Protein 4XZC (pdb70)

Structure (mmCIF, N/CA/C/O backbone):
data_4XZC
#
_entry.id   4XZC
#
_cell.length_a   73.981
_cell.length_b   73.981
_cell.length_c   423.978
_cell.angle_alpha   90.00
_cell.angle_beta   90.00
_cell.angle_gamma   90.00
#
_symmetry.space_group_name_H-M   'P 41 21 2'
#
loop_
_entity.id
_entity.type
_entity.pdbx_description
1 polymer Nucleoprotein
2 water water
#
loop_
_atom_site.group_PDB
_atom_site.id
_atom_site.type_symbol
_atom_site.label_atom_id
_atom_site.label_alt_id
_atom_site.label_comp_id
_atom_site.label_asym_id
_atom_site.label_entity_id
_atom_site.label_seq_id
_atom_site.pdbx_PDB_ins_code
_atom_site.Cartn_x
_atom_site.Cartn_y
_atom_site.Cartn_z
_atom_site.occupancy
_atom_site.B_iso_or_equiv
_atom_site.auth_seq_id
_atom_site.auth_comp_id
_atom_site.auth_asym_id
_atom_site.auth_atom_id
_atom_site.pdbx_PDB_model_num
ATOM 1 N N . MET A 1 1 ? 19.115 18.709 44.645 1.00 48.66 1 MET A N 1
ATOM 2 C CA . MET A 1 1 ? 18.790 20.031 44.105 1.00 51.34 1 MET A CA 1
ATOM 3 C C . MET A 1 1 ? 17.711 20.705 44.952 1.00 51.24 1 MET A C 1
ATOM 4 O O . MET A 1 1 ? 17.406 20.243 46.044 1.00 50.73 1 MET A O 1
ATOM 9 N N . GLU A 1 2 ? 17.142 21.799 44.455 1.00 55.31 2 GLU A N 1
ATOM 10 C CA . GLU A 1 2 ? 16.187 22.587 45.234 1.00 48.92 2 GLU A CA 1
ATOM 11 C C . GLU A 1 2 ? 14.798 22.625 44.607 1.00 45.14 2 GLU A C 1
ATOM 12 O O . GLU A 1 2 ? 14.646 22.408 43.404 1.00 44.63 2 GLU A O 1
ATOM 18 N N . ASN A 1 3 ? 13.793 22.903 45.439 1.00 40.47 3 ASN A N 1
ATOM 19 C CA . ASN A 1 3 ? 12.393 23.048 45.018 1.00 37.01 3 ASN A CA 1
ATOM 20 C C . ASN A 1 3 ? 12.184 24.173 43.978 1.00 36.80 3 ASN A C 1
ATOM 21 O O . ASN A 1 3 ? 12.266 25.366 44.305 1.00 33.90 3 ASN A O 1
ATOM 26 N N . GLN A 1 4 ? 11.930 23.787 42.731 1.00 35.10 4 GLN A N 1
ATOM 27 C CA . GLN A 1 4 ? 11.826 24.739 41.625 1.00 32.60 4 GLN A CA 1
ATOM 28 C C . GLN A 1 4 ? 10.478 25.408 41.523 1.00 35.80 4 GLN A C 1
ATOM 29 O O . GLN A 1 4 ? 10.274 26.271 40.678 1.00 40.30 4 GLN A O 1
ATOM 35 N N . ILE A 1 5 ? 9.529 24.980 42.341 1.00 36.61 5 ILE A N 1
ATOM 36 C CA . ILE A 1 5 ? 8.204 25.564 42.272 1.00 36.79 5 ILE A CA 1
ATOM 37 C C . ILE A 1 5 ? 8.159 26.738 43.259 1.00 36.87 5 ILE A C 1
ATOM 38 O O . ILE A 1 5 ? 7.587 26.665 44.350 1.00 41.02 5 ILE A O 1
ATOM 43 N N . LYS A 1 6 ? 8.820 27.822 42.880 1.00 40.83 6 LYS A N 1
ATOM 44 C CA . LYS A 1 6 ? 8.979 28.933 43.798 1.00 40.21 6 LYS A CA 1
ATOM 45 C C . LYS A 1 6 ? 7.712 29.746 43.729 1.00 39.75 6 LYS A C 1
ATOM 46 O O . LYS A 1 6 ? 7.417 30.362 42.713 1.00 47.61 6 LYS A O 1
ATOM 52 N N . ALA A 1 7 ? 6.950 29.714 44.812 1.00 44.36 7 ALA A N 1
ATOM 53 C CA . ALA A 1 7 ? 5.681 30.414 44.875 1.00 41.61 7 ALA A CA 1
ATOM 54 C C . ALA A 1 7 ? 5.278 30.576 46.338 1.00 42.54 7 ALA A C 1
ATOM 55 O O . ALA A 1 7 ? 5.324 29.620 47.101 1.00 46.21 7 ALA A O 1
ATOM 57 N N . ASN A 1 8 ? 4.926 31.795 46.742 1.00 46.50 8 ASN A N 1
ATOM 58 C CA . ASN A 1 8 ? 4.484 32.033 48.113 1.00 39.05 8 ASN A CA 1
ATOM 59 C C . ASN A 1 8 ? 3.013 32.412 48.190 1.00 36.83 8 ASN A C 1
ATOM 60 O O . ASN A 1 8 ? 2.478 32.591 49.273 1.00 40.96 8 ASN A O 1
ATOM 65 N N . THR A 1 9 ? 2.356 32.516 47.038 1.00 40.30 9 THR A N 1
ATOM 66 C CA . THR A 1 9 ? 0.926 32.827 46.977 1.00 37.61 9 THR A CA 1
ATOM 67 C C . THR A 1 9 ? 0.290 32.114 45.800 1.00 36.49 9 THR A C 1
ATOM 68 O O . THR A 1 9 ? 0.983 31.691 44.877 1.00 40.80 9 THR A O 1
ATOM 72 N N . LYS A 1 10 ? -1.032 32.015 45.815 1.00 31.98 10 LYS A N 1
ATOM 73 C CA . LYS A 1 10 ? -1.767 31.528 44.661 1.00 34.05 10 LYS A CA 1
ATOM 74 C C . LYS A 1 10 ? -1.410 32.342 43.422 1.00 41.30 10 LYS A C 1
ATOM 75 O O . LYS A 1 10 ? -1.341 31.801 42.310 1.00 44.08 10 LYS A O 1
ATOM 81 N N . LYS A 1 11 ? -1.178 33.647 43.616 1.00 49.62 11 LYS A N 1
ATOM 82 C CA . LYS A 1 11 ? -0.743 34.535 42.534 1.00 49.06 11 LYS A CA 1
ATOM 83 C C . LYS A 1 11 ? 0.608 34.046 41.980 1.00 45.36 11 LYS A C 1
ATOM 84 O O . LYS A 1 11 ? 0.677 33.594 40.840 1.00 43.53 11 LYS A O 1
ATOM 90 N N . GLU A 1 12 ? 1.660 34.104 42.798 1.00 44.76 12 GLU A N 1
ATOM 91 C CA . GLU A 1 12 ? 2.988 33.624 42.402 1.00 42.89 12 GLU A CA 1
ATOM 92 C C . GLU A 1 12 ? 2.971 32.200 41.864 1.00 42.90 12 GLU A C 1
ATOM 93 O O . GLU A 1 12 ? 3.703 31.890 40.918 1.00 50.22 12 GLU A O 1
ATOM 99 N N . TYR A 1 13 ? 2.156 31.324 42.452 1.00 41.93 13 TYR A N 1
ATOM 100 C CA . TYR A 1 13 ? 2.103 29.959 41.934 1.00 40.71 13 TYR A CA 1
ATOM 101 C C . TYR A 1 13 ? 1.534 29.965 40.506 1.00 35.60 13 TYR A C 1
ATOM 102 O O . TYR A 1 13 ? 2.094 29.310 39.641 1.00 36.67 13 TYR A O 1
ATOM 111 N N . ASP A 1 14 ? 0.448 30.707 40.262 1.00 40.01 14 ASP A N 1
ATOM 112 C CA . ASP A 1 14 ? -0.112 30.877 38.902 1.00 42.81 14 ASP A CA 1
ATOM 113 C C . ASP A 1 14 ? 0.915 31.406 37.901 1.00 40.58 14 ASP A C 1
ATOM 114 O O . ASP A 1 14 ? 0.922 31.028 36.721 1.00 37.89 14 ASP A O 1
ATOM 119 N N . GLU A 1 15 ? 1.757 32.318 38.383 1.00 41.44 15 GLU A N 1
ATOM 120 C CA . GLU A 1 15 ? 2.776 32.951 37.558 1.00 42.97 15 GLU A CA 1
ATOM 121 C C . GLU A 1 15 ? 3.844 31.921 37.174 1.00 44.04 15 GLU A C 1
ATOM 122 O O . GLU A 1 15 ? 4.432 31.990 36.088 1.00 39.42 15 GLU A O 1
ATOM 128 N N . TRP A 1 16 ? 4.072 30.960 38.071 1.00 43.73 16 TRP A N 1
ATOM 129 C CA . TRP A 1 16 ? 4.904 29.798 37.772 1.00 39.48 16 TRP A CA 1
ATOM 130 C C . TRP A 1 16 ? 4.239 28.836 36.783 1.00 40.44 16 TRP A C 1
ATOM 131 O O . TRP A 1 16 ? 4.894 28.295 35.893 1.00 38.42 16 TRP A O 1
ATOM 142 N N . PHE A 1 17 ? 2.935 28.625 36.940 1.00 42.67 17 PHE A N 1
ATOM 143 C CA . PHE A 1 17 ? 2.273 27.495 36.287 1.00 40.61 17 PHE A CA 1
ATOM 144 C C . PHE A 1 17 ? 1.975 27.714 34.804 1.00 41.26 17 PHE A C 1
ATOM 145 O O . PHE A 1 17 ? 1.984 26.749 34.021 1.00 39.79 17 PHE A O 1
ATOM 153 N N . LYS A 1 18 ? 1.693 28.962 34.420 1.00 44.94 18 LYS A N 1
ATOM 154 C CA . LYS A 1 18 ? 1.365 29.276 33.018 1.00 44.91 18 LYS A CA 1
ATOM 155 C C . LYS A 1 18 ? 2.487 28.834 32.063 1.00 46.10 18 LYS A C 1
ATOM 156 O O . LYS A 1 18 ? 2.216 28.117 31.093 1.00 44.67 18 LYS A O 1
ATOM 162 N N . PRO A 1 19 ? 3.754 29.228 32.347 1.00 45.17 19 PRO A N 1
ATOM 163 C CA . PRO A 1 19 ? 4.776 28.767 31.406 1.00 43.17 19 PRO A CA 1
ATOM 164 C C . PRO A 1 19 ? 5.011 27.277 31.510 1.00 44.24 19 PRO A C 1
ATOM 165 O O . PRO A 1 19 ? 5.228 26.625 30.480 1.00 45.33 19 PRO A O 1
ATOM 169 N N . TYR A 1 20 ? 4.942 26.751 32.731 1.00 42.40 20 TYR A N 1
ATOM 170 C CA . TYR A 1 20 ? 5.148 25.329 32.962 1.00 40.70 20 TYR A CA 1
ATOM 171 C C . TYR A 1 20 ? 4.113 24.495 32.206 1.00 44.09 20 TYR A C 1
ATOM 172 O O . TYR A 1 20 ? 4.472 23.507 31.562 1.00 44.46 20 TYR A O 1
ATOM 181 N N . ALA A 1 21 ? 2.840 24.899 32.267 1.00 44.00 21 ALA A N 1
ATOM 182 C CA . ALA A 1 21 ? 1.766 24.136 31.623 1.00 41.58 21 ALA A CA 1
ATOM 183 C C . ALA A 1 21 ? 1.939 24.141 30.124 1.00 44.01 21 ALA A C 1
ATOM 184 O O . ALA A 1 21 ? 1.692 23.137 29.446 1.00 44.62 21 ALA A O 1
ATOM 186 N N . GLU A 1 22 ? 2.334 25.299 29.611 1.00 48.81 22 GLU A N 1
ATOM 187 C CA . GLU A 1 22 ? 2.625 25.446 28.195 1.00 51.18 22 GLU A CA 1
ATOM 188 C C . GLU A 1 22 ? 3.762 24.532 27.770 1.00 45.76 22 GLU A C 1
ATOM 189 O O . GLU A 1 22 ? 3.682 23.905 26.721 1.00 55.93 22 GLU A O 1
ATOM 195 N N . LYS A 1 23 ? 4.815 24.463 28.584 1.00 42.04 23 LYS A N 1
ATOM 196 C CA . LYS A 1 23 ? 5.961 23.595 28.301 1.00 45.89 23 LYS A CA 1
ATOM 197 C C . LYS A 1 23 ? 5.597 22.101 28.249 1.00 44.97 23 LYS A C 1
ATOM 198 O O . LYS A 1 23 ? 5.918 21.410 27.279 1.00 43.84 23 LYS A O 1
ATOM 204 N N . THR A 1 24 ? 4.914 21.615 29.283 1.00 44.89 24 THR A N 1
ATOM 205 C CA . THR A 1 24 ? 4.606 20.192 29.413 1.00 42.59 24 THR A CA 1
ATOM 206 C C . THR A 1 24 ? 3.403 19.690 28.588 1.00 39.23 24 THR A C 1
ATOM 207 O O . THR A 1 24 ? 3.117 18.497 28.580 1.00 41.58 24 THR A O 1
ATOM 211 N N . HIS A 1 25 ? 2.726 20.587 27.878 1.00 44.26 25 HIS A N 1
ATOM 212 C CA . HIS A 1 25 ? 1.629 20.217 26.966 1.00 44.72 25 HIS A CA 1
ATOM 213 C C . HIS A 1 25 ? 0.572 19.376 27.689 1.00 45.56 25 HIS A C 1
ATOM 214 O O . HIS A 1 25 ? 0.437 18.177 27.438 1.00 49.65 25 HIS A O 1
ATOM 221 N N . LEU A 1 26 ? -0.172 20.017 28.590 1.00 42.35 26 LEU A N 1
ATOM 222 C CA . LEU A 1 26 ? -1.180 19.341 29.389 1.00 38.06 26 LEU A CA 1
ATOM 223 C C . LEU A 1 26 ? -2.489 19.108 28.631 1.00 42.00 26 LEU A C 1
ATOM 224 O O . LEU A 1 26 ? -2.763 19.754 27.626 1.00 48.82 26 LEU A O 1
ATOM 229 N N . LYS A 1 27 ? -3.306 18.180 29.115 1.00 46.01 27 LYS A N 1
ATOM 230 C CA . LYS A 1 27 ? -4.535 17.803 28.404 1.00 45.84 27 LYS A CA 1
ATOM 231 C C . LYS A 1 27 ? -5.758 17.691 29.315 1.00 46.16 27 LYS A C 1
ATOM 232 O O . LYS A 1 27 ? -5.642 17.370 30.504 1.00 43.12 27 LYS A O 1
ATOM 238 N N . SER A 1 28 ? -6.931 17.944 28.737 1.00 46.16 28 SER A N 1
ATOM 239 C CA . SER A 1 28 ? -8.167 17.974 29.506 1.00 43.59 28 SER A CA 1
ATOM 240 C C . SER A 1 28 ? -9.217 17.059 28.908 1.00 43.68 28 SER A C 1
ATOM 241 O O . SER A 1 28 ? -10.372 17.107 29.317 1.00 45.91 28 SER A O 1
ATOM 244 N N . VAL A 1 29 ? -8.832 16.221 27.951 1.00 40.39 29 VAL A N 1
ATOM 245 C CA . VAL A 1 29 ? -9.838 15.436 27.258 1.00 43.12 29 VAL A CA 1
ATOM 246 C C . VAL A 1 29 ? -10.463 14.424 28.229 1.00 47.73 29 VAL A C 1
ATOM 247 O O . VAL A 1 29 ? -11.686 14.396 28.386 1.00 47.33 29 VAL A O 1
ATOM 251 N N . LEU A 1 30 ? -9.650 13.645 28.935 1.00 45.70 30 LEU A N 1
ATOM 252 C CA . LEU A 1 30 ? -10.217 12.575 29.752 1.00 44.59 30 LEU A CA 1
ATOM 253 C C . LEU A 1 30 ? -10.187 12.827 31.268 1.00 39.32 30 LEU A C 1
ATOM 254 O O . LEU A 1 30 ? -10.631 11.982 32.018 1.00 45.60 30 LEU A O 1
ATOM 259 N N . THR A 1 31 ? -9.703 13.981 31.727 1.00 39.31 31 THR A N 1
ATOM 260 C CA . THR A 1 31 ? -9.547 14.207 33.169 1.00 34.27 31 THR A CA 1
ATOM 261 C C . THR A 1 31 ? -10.008 15.594 33.606 1.00 35.93 31 THR A C 1
ATOM 262 O O . THR A 1 31 ? -9.923 16.550 32.841 1.00 43.29 31 THR A O 1
ATOM 266 N N . ASN A 1 32 ? -10.457 15.720 34.849 1.00 31.17 32 ASN A N 1
ATOM 267 C CA . ASN A 1 32 ? -11.019 16.982 35.325 1.00 35.34 32 ASN A CA 1
ATOM 268 C C . ASN A 1 32 ? -9.979 18.106 35.323 1.00 37.58 32 ASN A C 1
ATOM 269 O O . ASN A 1 32 ? -10.053 19.009 34.487 1.00 40.27 32 ASN A O 1
ATOM 274 N N . SER A 1 33 ? -9.027 18.052 36.257 1.00 38.19 33 SER A N 1
ATOM 275 C CA . SER A 1 33 ? -7.859 18.933 36.242 1.00 34.41 33 SER A CA 1
ATOM 276 C C . SER A 1 33 ? -6.919 18.453 35.144 1.00 34.85 33 SER A C 1
ATOM 277 O O . SER A 1 33 ? -6.788 17.250 34.928 1.00 38.53 33 SER A O 1
ATOM 280 N N . ALA A 1 34 ? -6.301 19.371 34.415 1.00 39.38 34 ALA A N 1
ATOM 281 C CA . ALA A 1 34 ? -5.542 18.971 33.219 1.00 36.38 34 ALA A CA 1
ATOM 282 C C . ALA A 1 34 ? -4.346 18.070 33.546 1.00 38.13 34 ALA A C 1
ATOM 283 O O . ALA A 1 34 ? -3.572 18.341 34.469 1.00 36.04 34 ALA A O 1
ATOM 285 N N . SER A 1 35 ? -4.207 17.002 32.764 1.00 37.26 35 SER A N 1
ATOM 286 C CA . SER A 1 35 ? -3.259 15.950 33.060 1.00 33.90 35 SER A CA 1
ATOM 287 C C . SER A 1 35 ? -2.383 15.637 31.849 1.00 41.11 35 SER A C 1
ATOM 288 O O . SER A 1 35 ? -2.344 16.418 30.896 1.00 40.59 35 SER A O 1
ATOM 291 N N . PHE A 1 36 ? -1.679 14.501 31.895 1.00 37.98 36 PHE A N 1
ATOM 292 C CA . PHE A 1 36 ? -0.844 14.068 30.778 1.00 37.39 36 PHE A CA 1
ATOM 293 C C . PHE A 1 36 ? -1.561 13.025 29.970 1.00 32.74 36 PHE A C 1
ATOM 294 O O . PHE A 1 36 ? -0.976 12.396 29.104 1.00 35.96 36 PHE A O 1
ATOM 302 N N . CYS A 1 37 ? -2.839 12.848 30.255 1.00 31.58 37 CYS A N 1
ATOM 303 C CA . CYS A 1 37 ? -3.590 11.770 29.632 1.00 43.39 37 CYS A CA 1
ATOM 304 C C . CYS A 1 37 ? -4.107 12.145 28.233 1.00 48.67 37 CYS A C 1
ATOM 305 O O . CYS A 1 37 ? -4.876 13.097 28.084 1.00 43.12 37 CYS A O 1
ATOM 308 N N . ASP A 1 38 ? -3.689 11.401 27.207 1.00 48.62 38 ASP A N 1
ATOM 309 C CA . ASP A 1 38 ? -4.225 11.655 25.870 1.00 52.40 38 ASP A CA 1
ATOM 310 C C . ASP A 1 38 ? -5.163 10.536 25.469 1.00 53.73 38 ASP A C 1
ATOM 311 O O . ASP A 1 38 ? -5.978 10.702 24.554 1.00 55.61 38 ASP A O 1
ATOM 316 N N . ALA A 1 39 ? -5.050 9.410 26.170 1.00 45.45 39 ALA A N 1
ATOM 317 C CA . ALA A 1 39 ? -5.825 8.215 25.856 1.00 40.47 39 ALA A CA 1
ATOM 318 C C . ALA A 1 39 ? -6.053 7.341 27.103 1.00 48.14 39 ALA A C 1
ATOM 319 O O . ALA A 1 39 ? -5.315 7.431 28.096 1.00 48.73 39 ALA A O 1
ATOM 321 N N . LEU A 1 40 ? -7.080 6.499 27.041 1.00 40.84 40 LEU A N 1
ATOM 322 C CA . LEU A 1 40 ? -7.521 5.735 28.193 1.00 38.38 40 LEU A CA 1
ATOM 323 C C . LEU A 1 40 ? -6.803 4.406 28.269 1.00 33.97 40 LEU A C 1
ATOM 324 O O . LEU A 1 40 ? -6.959 3.583 27.380 1.00 41.02 40 LEU A O 1
ATOM 329 N N . PRO A 1 41 ? -6.011 4.203 29.332 1.00 30.93 41 PRO A N 1
ATOM 330 C CA . PRO A 1 41 ? -5.226 2.986 29.541 1.00 31.17 41 PRO A CA 1
ATOM 331 C C . PRO A 1 41 ? -6.067 1.731 29.418 1.00 38.64 41 PRO A C 1
ATOM 332 O O . PRO A 1 41 ? -7.133 1.644 30.019 1.00 42.75 41 PRO A O 1
ATOM 336 N N . ASP A 1 42 ? -5.590 0.771 28.642 1.00 35.96 42 ASP A N 1
ATOM 337 C CA . ASP A 1 42 ? -6.252 -0.502 28.522 1.00 32.57 42 ASP A CA 1
ATOM 338 C C . ASP A 1 42 ? -5.507 -1.474 29.437 1.00 42.32 42 ASP A C 1
ATOM 339 O O . ASP A 1 42 ? -4.366 -1.876 29.166 1.00 42.52 42 ASP A O 1
ATOM 344 N N . LEU A 1 43 ? -6.161 -1.846 30.533 1.00 40.76 43 LEU A N 1
ATOM 345 C CA . LEU A 1 43 ? -5.525 -2.661 31.546 1.00 40.64 43 LEU A CA 1
ATOM 346 C C . LEU A 1 43 ? -5.758 -4.145 31.339 1.00 42.90 43 LEU A C 1
ATOM 347 O O . LEU A 1 43 ? -5.420 -4.925 32.222 1.00 44.56 43 LEU A O 1
ATOM 352 N N . SER A 1 44 ? -6.298 -4.537 30.178 1.00 44.17 44 SER A N 1
ATOM 353 C CA . SER A 1 44 ? -6.715 -5.937 29.933 1.00 47.14 44 SER A CA 1
ATOM 354 C C . SER A 1 44 ? -5.582 -6.970 29.967 1.00 42.24 44 SER A C 1
ATOM 355 O O . SER A 1 44 ? -5.749 -8.065 30.521 1.00 48.23 44 SER A O 1
ATOM 358 N N . ILE A 1 45 ? -4.451 -6.635 29.366 1.00 38.14 45 ILE A N 1
ATOM 359 C CA . ILE A 1 45 ? -3.240 -7.443 29.462 1.00 36.84 45 ILE A CA 1
ATOM 360 C C . ILE A 1 45 ? -3.006 -8.000 30.857 1.00 43.01 45 ILE A C 1
ATOM 361 O O . ILE A 1 45 ? -2.546 -9.128 31.028 1.00 46.30 45 ILE A O 1
ATOM 366 N N . PHE A 1 46 ? -3.322 -7.199 31.866 1.00 45.43 46 PHE A N 1
ATOM 367 C CA . PHE A 1 46 ? -3.088 -7.609 33.243 1.00 40.88 46 PHE A CA 1
ATOM 368 C C . PHE A 1 46 ? -4.079 -8.688 33.738 1.00 43.13 46 PHE A C 1
ATOM 369 O O . PHE A 1 46 ? -3.681 -9.553 34.515 1.00 45.32 46 PHE A O 1
ATOM 377 N N . GLU A 1 47 ? -5.338 -8.671 33.296 1.00 42.16 47 GLU A N 1
ATOM 378 C CA . GLU A 1 47 ? -6.228 -9.820 33.553 1.00 43.92 47 GLU A CA 1
ATOM 379 C C . GLU A 1 47 ? -5.558 -11.097 33.084 1.00 45.11 47 GLU A C 1
ATOM 380 O O . GLU A 1 47 ? -5.568 -12.118 33.776 1.00 51.00 47 GLU A O 1
ATOM 386 N N . VAL A 1 48 ? -4.994 -11.032 31.885 1.00 46.90 48 VAL A N 1
ATOM 387 C CA . VAL A 1 48 ? -4.387 -12.200 31.277 1.00 41.43 48 VAL A CA 1
ATOM 388 C C . VAL A 1 48 ? -3.199 -12.648 32.100 1.00 42.11 48 VAL A C 1
ATOM 389 O O . VAL A 1 48 ? -3.123 -13.815 32.476 1.00 46.31 48 VAL A O 1
ATOM 393 N N . LYS A 1 49 ? -2.278 -11.725 32.383 1.00 44.12 49 LYS A N 1
ATOM 394 C CA . LYS A 1 49 ? -1.099 -12.034 33.202 1.00 40.60 49 LYS A CA 1
ATOM 395 C C . LYS A 1 49 ? -1.532 -12.635 34.521 1.00 42.29 49 LYS A C 1
ATOM 396 O O . LYS A 1 49 ? -0.984 -13.634 34.977 1.00 51.33 49 LYS A O 1
ATOM 402 N N . MET A 1 50 ? -2.529 -12.001 35.128 1.00 41.32 50 MET A N 1
ATOM 403 C CA . MET A 1 50 ? -3.076 -12.428 36.395 1.00 43.18 50 MET A CA 1
ATOM 404 C C . MET A 1 50 ? -3.615 -13.850 36.310 1.00 47.37 50 MET A C 1
ATOM 405 O O . MET A 1 50 ? -3.142 -14.744 37.016 1.00 49.92 50 MET A O 1
ATOM 410 N N . GLY A 1 51 ? -4.600 -14.058 35.439 1.00 45.13 51 GLY A N 1
ATOM 411 C CA . GLY A 1 51 ? -5.153 -15.382 35.204 1.00 42.65 51 GLY A CA 1
ATOM 412 C C . GLY A 1 51 ? -4.153 -16.483 34.886 1.00 39.71 51 GLY A C 1
ATOM 413 O O . GLY A 1 51 ? -4.528 -17.642 34.840 1.00 42.09 51 GLY A O 1
ATOM 414 N N . LEU A 1 52 ? -2.887 -16.129 34.675 1.00 41.27 52 LEU A N 1
ATOM 415 C CA . LEU A 1 52 ? -1.845 -17.106 34.373 1.00 46.36 52 LEU A CA 1
ATOM 416 C C . LEU A 1 52 ? -0.742 -17.145 35.426 1.00 50.97 52 LEU A C 1
ATOM 417 O O . LEU A 1 52 ? 0.386 -17.539 35.135 1.00 51.17 52 LEU A O 1
ATOM 422 N N . ALA A 1 53 ? -1.062 -16.737 36.647 1.00 56.47 53 ALA A N 1
ATOM 423 C CA . ALA A 1 53 ? -0.057 -16.677 37.706 1.00 53.81 53 ALA A CA 1
ATOM 424 C C . ALA A 1 53 ? -0.362 -17.682 38.801 1.00 52.72 53 ALA A C 1
ATOM 425 O O . ALA A 1 53 ? -1.507 -18.082 38.988 1.00 49.86 53 ALA A O 1
ATOM 427 N N . THR A 1 54 ? 0.672 -18.072 39.535 1.00 55.22 54 THR A N 1
ATOM 428 C CA . THR A 1 54 ? 0.518 -19.055 40.597 1.00 59.79 54 THR A CA 1
ATOM 429 C C . THR A 1 54 ? 0.579 -18.456 42.011 1.00 62.70 54 THR A C 1
ATOM 430 O O . THR A 1 54 ? -0.440 -18.434 42.713 1.00 60.80 54 THR A O 1
ATOM 434 N N . ASP A 1 55 ? 1.756 -17.986 42.438 1.00 59.85 55 ASP A N 1
ATOM 435 C CA . ASP A 1 55 ? 1.875 -17.456 43.798 1.00 60.69 55 ASP A CA 1
ATOM 436 C C . ASP A 1 55 ? 1.438 -15.999 43.866 1.00 62.14 55 ASP A C 1
ATOM 437 O O . ASP A 1 55 ? 1.507 -15.258 42.877 1.00 59.90 55 ASP A O 1
ATOM 442 N N . ASP A 1 56 ? 0.968 -15.615 45.051 1.00 63.75 56 ASP A N 1
ATOM 443 C CA . ASP A 1 56 ? 0.254 -14.364 45.252 1.00 59.26 56 ASP A CA 1
ATOM 444 C C . ASP A 1 56 ? 1.167 -13.149 45.259 1.00 52.50 56 ASP A C 1
ATOM 445 O O . ASP A 1 56 ? 0.702 -12.016 45.181 1.00 52.93 56 ASP A O 1
ATOM 450 N N . ARG A 1 57 ? 2.464 -13.381 45.357 1.00 53.26 57 ARG A N 1
ATOM 451 C CA . ARG A 1 57 ? 3.404 -12.285 45.324 1.00 50.12 57 ARG A CA 1
ATOM 452 C C . ARG A 1 57 ? 3.642 -11.872 43.868 1.00 56.77 57 ARG A C 1
ATOM 453 O O . ARG A 1 57 ? 3.863 -10.697 43.584 1.00 56.80 57 ARG A O 1
ATOM 461 N N . GLU A 1 58 ? 3.569 -12.831 42.944 1.00 59.22 58 GLU A N 1
ATOM 462 C CA . GLU A 1 58 ? 3.497 -12.496 41.523 1.00 54.77 58 GLU A CA 1
ATOM 463 C C . GLU A 1 58 ? 2.216 -11.727 41.245 1.00 50.80 58 GLU A C 1
ATOM 464 O O . GLU A 1 58 ? 2.222 -10.752 40.497 1.00 50.08 58 GLU A O 1
ATOM 470 N N . LYS A 1 59 ? 1.118 -12.162 41.857 1.00 53.26 59 LYS A N 1
ATOM 471 C CA . LYS A 1 59 ? -0.188 -11.540 41.619 1.00 49.09 59 LYS A CA 1
ATOM 472 C C . LYS A 1 59 ? -0.225 -10.123 42.178 1.00 48.13 59 LYS A C 1
ATOM 473 O O . LYS A 1 59 ? -0.878 -9.240 41.620 1.00 44.04 59 LYS A O 1
ATOM 479 N N . ASP A 1 60 ? 0.483 -9.903 43.278 1.00 45.68 60 ASP A N 1
ATOM 480 C CA . ASP A 1 60 ? 0.486 -8.596 43.901 1.00 43.05 60 ASP A CA 1
ATOM 481 C C . ASP A 1 60 ? 1.218 -7.637 43.004 1.00 46.11 60 ASP A C 1
ATOM 482 O O . ASP A 1 60 ? 0.787 -6.489 42.817 1.00 45.50 60 ASP A O 1
ATOM 487 N N . SER A 1 61 ? 2.317 -8.131 42.435 1.00 47.66 61 SER A N 1
ATOM 488 C CA . SER A 1 61 ? 3.157 -7.366 41.514 1.00 41.21 61 SER A CA 1
ATOM 489 C C . SER A 1 61 ? 2.382 -6.979 40.264 1.00 39.00 61 SER A C 1
ATOM 490 O O . SER A 1 61 ? 2.504 -5.846 39.767 1.00 35.15 61 SER A O 1
ATOM 493 N N . ILE A 1 62 ? 1.574 -7.923 39.776 1.00 38.87 62 ILE A N 1
ATOM 494 C CA . ILE A 1 62 ? 0.740 -7.712 38.589 1.00 40.90 62 ILE A CA 1
ATOM 495 C C . ILE A 1 62 ? -0.287 -6.590 38.792 1.00 36.99 62 ILE A C 1
ATOM 496 O O . ILE A 1 62 ? -0.400 -5.667 37.972 1.00 33.18 62 ILE A O 1
ATOM 501 N N . TYR A 1 63 ? -1.021 -6.670 39.897 1.00 32.86 63 TYR A N 1
ATOM 502 C CA . TYR A 1 63 ? -1.976 -5.632 40.258 1.00 35.27 63 TYR A CA 1
ATOM 503 C C . TYR A 1 63 ? -1.297 -4.268 40.453 1.00 33.85 63 TYR A C 1
ATOM 504 O O . TYR A 1 63 ? -1.804 -3.243 39.996 1.00 32.92 63 TYR A O 1
ATOM 513 N N . ALA A 1 64 ? -0.151 -4.255 41.121 1.00 29.24 64 ALA A N 1
ATOM 514 C CA . ALA A 1 64 ? 0.578 -3.013 41.305 1.00 26.61 64 ALA A CA 1
ATOM 515 C C . ALA A 1 64 ? 0.973 -2.413 39.962 1.00 36.65 64 ALA A C 1
ATOM 516 O O . ALA A 1 64 ? 0.951 -1.194 39.813 1.00 36.66 64 ALA A O 1
ATOM 518 N N . CYS A 1 65 ? 1.306 -3.254 38.975 1.00 35.88 65 CYS A N 1
ATOM 519 C CA . CYS A 1 65 ? 1.664 -2.734 37.649 1.00 31.02 65 CYS A CA 1
ATOM 520 C C . CYS A 1 65 ? 0.468 -2.147 36.914 1.00 33.39 65 CYS A C 1
ATOM 521 O O . CYS A 1 65 ? 0.602 -1.184 36.134 1.00 36.08 65 CYS A O 1
ATOM 524 N N . ALA A 1 66 ? -0.700 -2.737 37.134 1.00 30.49 66 ALA A N 1
ATOM 525 C CA . ALA A 1 66 ? -1.898 -2.247 36.468 1.00 31.99 66 ALA A CA 1
ATOM 526 C C . ALA A 1 66 ? -2.293 -0.913 37.094 1.00 38.20 66 ALA A C 1
ATOM 527 O O . ALA A 1 66 ? -2.799 -0.014 36.419 1.00 34.61 66 ALA A O 1
ATOM 529 N N . MET A 1 67 ? -2.041 -0.776 38.390 1.00 34.07 67 MET A N 1
ATOM 530 C CA . MET A 1 67 ? -2.401 0.457 39.048 1.00 34.31 67 MET A CA 1
ATOM 531 C C . MET A 1 67 ? -1.503 1.580 38.547 1.00 32.87 67 MET A C 1
ATOM 532 O O . MET A 1 67 ? -1.957 2.690 38.314 1.00 33.40 67 MET A O 1
ATOM 537 N N . VAL A 1 68 ? -0.227 1.279 38.359 1.00 36.21 68 VAL A N 1
ATOM 538 C CA . VAL A 1 68 ? 0.698 2.250 37.795 1.00 29.38 68 VAL A CA 1
ATOM 539 C C . VAL A 1 68 ? 0.250 2.657 36.390 1.00 31.13 68 VAL A C 1
ATOM 540 O O . VAL A 1 68 ? 0.259 3.838 36.064 1.00 32.58 68 VAL A O 1
ATOM 544 N N . GLU A 1 69 ? -0.158 1.701 35.556 1.00 34.02 69 GLU A N 1
ATOM 545 C CA . GLU A 1 69 ? -0.575 2.054 34.189 1.00 30.97 69 GLU A CA 1
ATOM 546 C C . GLU A 1 69 ? -1.836 2.890 34.140 1.00 28.99 69 GLU A C 1
ATOM 547 O O . GLU A 1 69 ? -1.980 3.777 33.294 1.00 35.56 69 GLU A O 1
ATOM 553 N N . ALA A 1 70 ? -2.753 2.602 35.048 1.00 29.28 70 ALA A N 1
ATOM 554 C CA . ALA A 1 70 ? -4.002 3.318 35.090 1.00 28.72 70 ALA A CA 1
ATOM 555 C C . ALA A 1 70 ? -3.800 4.769 35.511 1.00 25.19 70 ALA A C 1
ATOM 556 O O . ALA A 1 70 ? -4.559 5.628 35.103 1.00 31.50 70 ALA A O 1
ATOM 558 N N . THR A 1 71 ? -2.779 5.056 36.306 1.00 27.61 71 THR A N 1
ATOM 559 C CA . THR A 1 71 ? -2.685 6.381 36.923 1.00 29.51 71 THR A CA 1
ATOM 560 C C . THR A 1 71 ? -1.426 7.188 36.643 1.00 25.71 71 THR A C 1
ATOM 561 O O . THR A 1 71 ? -1.300 8.323 37.097 1.00 27.33 71 THR A O 1
ATOM 565 N N . LYS A 1 72 ? -0.496 6.575 35.929 1.00 29.18 72 LYS A N 1
ATOM 566 C CA . LYS A 1 72 ? 0.777 7.166 35.511 1.00 30.32 72 LYS A CA 1
ATOM 567 C C . LYS A 1 72 ? 0.576 8.570 34.887 1.00 31.39 72 LYS A C 1
ATOM 568 O O . LYS A 1 72 ? 1.325 9.496 35.148 1.00 29.45 72 LYS A O 1
ATOM 574 N N . PHE A 1 73 ? -0.460 8.733 34.075 1.00 32.41 73 PHE A N 1
ATOM 575 C CA . PHE A 1 73 ? -0.599 9.971 33.327 1.00 32.78 73 PHE A CA 1
ATOM 576 C C . PHE A 1 73 ? -1.866 10.754 33.611 1.00 38.07 73 PHE A C 1
ATOM 577 O O . PHE A 1 73 ? -2.194 11.663 32.829 1.00 38.68 73 PHE A O 1
ATOM 585 N N . CYS A 1 74 ? -2.569 10.452 34.710 1.00 28.61 74 CYS A N 1
ATOM 586 C CA . CYS A 1 74 ? -3.834 11.154 34.940 1.00 27.17 74 CYS A CA 1
ATOM 587 C C . CYS A 1 74 ? -3.860 12.054 36.163 1.00 31.86 74 CYS A C 1
ATOM 588 O O . CYS A 1 74 ? -4.923 12.530 36.547 1.00 34.93 74 CYS A O 1
ATOM 591 N N . ALA A 1 75 ? -2.709 12.300 36.770 1.00 25.87 75 ALA A N 1
ATOM 592 C CA . ALA A 1 75 ? -2.679 13.101 37.988 1.00 31.98 75 ALA A CA 1
ATOM 593 C C . ALA A 1 75 ? -2.959 14.588 37.707 1.00 34.94 75 ALA A C 1
ATOM 594 O O . ALA A 1 75 ? -2.576 15.120 36.655 1.00 30.35 75 ALA A O 1
ATOM 596 N N . PRO A 1 76 ? -3.651 15.253 38.654 1.00 35.29 76 PRO A N 1
ATOM 597 C CA . PRO A 1 76 ? -3.959 16.687 38.553 1.00 28.60 76 PRO A CA 1
ATOM 598 C C . PRO A 1 76 ? -2.694 17.526 38.742 1.00 31.02 76 PRO A C 1
ATOM 599 O O . PRO A 1 76 ? -2.271 17.790 39.889 1.00 29.91 76 PRO A O 1
ATOM 603 N N . ILE A 1 77 ? -2.092 17.939 37.627 1.00 26.75 77 ILE A N 1
ATOM 604 C CA . ILE A 1 77 ? -0.784 18.582 37.674 1.00 24.89 77 ILE A CA 1
ATOM 605 C C . ILE A 1 77 ? -0.835 19.916 38.398 1.00 29.33 77 ILE A C 1
ATOM 606 O O . ILE A 1 77 ? -0.036 20.171 39.322 1.00 28.21 77 ILE A O 1
ATOM 611 N N . TYR A 1 78 ? -1.787 20.751 37.996 1.00 26.85 78 TYR A N 1
ATOM 612 C CA . TYR A 1 78 ? -1.980 22.052 38.617 1.00 28.62 78 TYR A CA 1
ATOM 613 C C . TYR A 1 78 ? -2.091 21.966 40.139 1.00 31.93 78 TYR A C 1
ATOM 614 O O . TYR A 1 78 ? -1.452 22.744 40.849 1.00 35.63 78 TYR A O 1
ATOM 623 N N . GLU A 1 79 ? -2.884 21.029 40.654 1.00 29.61 79 GLU A N 1
ATOM 624 C CA . GLU A 1 79 ? -3.044 20.947 42.109 1.00 29.57 79 GLU A CA 1
ATOM 625 C C . GLU A 1 79 ? -1.793 20.351 42.753 1.00 29.30 79 GLU A C 1
ATOM 626 O O . GLU A 1 79 ? -1.355 20.806 43.807 1.00 27.41 79 GLU A O 1
ATOM 632 N N . CYS A 1 80 ? -1.206 19.343 42.109 1.00 30.04 80 CYS A N 1
ATOM 633 C CA . CYS A 1 80 ? 0.033 18.760 42.614 1.00 30.46 80 CYS A CA 1
ATOM 634 C C . CYS A 1 80 ? 1.151 19.803 42.744 1.00 33.47 80 CYS A C 1
ATOM 635 O O . CYS A 1 80 ? 1.856 19.848 43.758 1.00 31.87 80 CYS A O 1
ATOM 638 N N . GLY A 1 81 ? 1.303 20.651 41.727 1.00 33.19 81 GLY A N 1
ATOM 639 C CA . GLY A 1 81 ? 2.274 21.725 41.809 1.00 30.11 81 GLY A CA 1
ATOM 640 C C . GLY A 1 81 ? 2.022 22.570 43.041 1.00 33.96 81 GLY A C 1
ATOM 641 O O . GLY A 1 81 ? 2.944 22.840 43.837 1.00 29.21 81 GLY A O 1
ATOM 642 N N . TRP A 1 82 ? 0.753 22.949 43.208 1.00 32.89 82 TRP A N 1
ATOM 643 C CA . TRP A 1 82 ? 0.317 23.832 44.292 1.00 34.51 82 TRP A CA 1
ATOM 644 C C . TRP A 1 82 ? 0.484 23.195 45.679 1.00 33.89 82 TRP A C 1
ATOM 645 O O . TRP A 1 82 ? 0.796 23.876 46.666 1.00 30.27 82 TRP A O 1
ATOM 656 N N . ALA A 1 83 ? 0.282 21.886 45.754 1.00 33.56 83 ALA A N 1
ATOM 657 C CA . ALA A 1 83 ? 0.474 21.201 47.013 1.00 29.57 83 ALA A CA 1
ATOM 658 C C . ALA A 1 83 ? 1.954 21.185 47.322 1.00 28.60 83 ALA A C 1
ATOM 659 O O . ALA A 1 83 ? 2.358 21.068 48.467 1.00 39.03 83 ALA A O 1
ATOM 661 N N . CYS A 1 84 ? 2.767 21.321 46.291 1.00 29.11 84 CYS A N 1
ATOM 662 C CA . CYS A 1 84 ? 4.199 21.112 46.439 1.00 35.85 84 CYS A CA 1
ATOM 663 C C . CYS A 1 84 ? 5.061 22.383 46.307 1.00 37.50 84 CYS A C 1
ATOM 664 O O . CYS A 1 84 ? 6.284 22.302 46.409 1.00 39.29 84 CYS A O 1
ATOM 667 N N . CYS A 1 85 ? 4.433 23.540 46.099 1.00 34.45 85 CYS A N 1
ATOM 668 C CA . CYS A 1 85 ? 5.145 24.797 45.883 1.00 31.66 85 CYS A CA 1
ATOM 669 C C . CYS A 1 85 ? 5.787 25.252 47.182 1.00 33.60 85 CYS A C 1
ATOM 670 O O . CYS A 1 85 ? 5.393 24.813 48.259 1.00 33.39 85 CYS A O 1
ATOM 673 N N . THR A 1 86 ? 6.773 26.139 47.076 1.00 33.67 86 THR A N 1
ATOM 674 C CA . THR A 1 86 ? 7.663 26.436 48.197 1.00 34.99 86 THR A CA 1
ATOM 675 C C . THR A 1 86 ? 6.978 27.060 49.402 1.00 35.23 86 THR A C 1
ATOM 676 O O . THR A 1 86 ? 7.417 26.862 50.536 1.00 38.46 86 THR A O 1
ATOM 680 N N . GLY A 1 87 ? 5.917 27.828 49.173 1.00 38.19 87 GLY A N 1
ATOM 681 C CA . GLY A 1 87 ? 5.190 28.431 50.281 1.00 41.25 87 GLY A CA 1
ATOM 682 C C . GLY A 1 87 ? 4.422 27.366 51.039 1.00 35.97 87 GLY A C 1
ATOM 683 O O . GLY A 1 87 ? 4.418 27.310 52.278 1.00 33.00 87 GLY A O 1
ATOM 684 N N . MET A 1 88 ? 3.781 26.502 50.260 1.00 31.54 88 MET A N 1
ATOM 685 C CA . MET A 1 88 ? 3.029 25.401 50.806 1.00 31.16 88 MET A CA 1
ATOM 686 C C . MET A 1 88 ? 3.917 24.479 51.630 1.00 34.28 88 MET A C 1
ATOM 687 O O . MET A 1 88 ? 3.518 24.060 52.714 1.00 30.05 88 MET A O 1
ATOM 692 N N . VAL A 1 89 ? 5.116 24.174 51.125 1.00 34.17 89 VAL A N 1
ATOM 693 C CA . VAL A 1 89 ? 5.988 23.226 51.807 1.00 30.33 89 VAL A CA 1
ATOM 694 C C . VAL A 1 89 ? 6.392 23.822 53.133 1.00 33.99 89 VAL A C 1
ATOM 695 O O . VAL A 1 89 ? 6.237 23.180 54.186 1.00 33.77 89 VAL A O 1
ATOM 699 N N . GLU A 1 90 ? 6.876 25.061 53.070 1.00 32.13 90 GLU A N 1
ATOM 700 C CA . GLU A 1 90 ? 7.281 25.824 54.244 1.00 32.49 90 GLU A CA 1
ATOM 701 C C . GLU A 1 90 ? 6.157 25.964 55.307 1.00 34.65 90 GLU A C 1
ATOM 702 O O . GLU A 1 90 ? 6.376 25.748 56.513 1.00 33.19 90 GLU A O 1
ATOM 708 N N . ASN A 1 91 ? 4.951 26.296 54.859 1.00 32.15 91 ASN A N 1
ATOM 709 C CA . ASN A 1 91 ? 3.872 26.578 55.793 1.00 34.25 91 ASN A CA 1
ATOM 710 C C . ASN A 1 91 ? 3.108 25.339 56.245 1.00 37.14 91 ASN A C 1
ATOM 711 O O . ASN A 1 91 ? 2.839 25.178 57.439 1.00 38.66 91 ASN A O 1
ATOM 716 N N . GLY A 1 92 ? 2.757 24.474 55.291 1.00 35.82 92 GLY A N 1
ATOM 717 C CA . GLY A 1 92 ? 2.169 23.174 55.582 1.00 29.06 92 GLY A CA 1
ATOM 718 C C . GLY A 1 92 ? 2.940 22.355 56.608 1.00 35.24 92 GLY A C 1
ATOM 719 O O . GLY A 1 92 ? 2.346 21.635 57.417 1.00 34.06 92 GLY A O 1
ATOM 720 N N . LEU A 1 93 ? 4.265 22.464 56.589 1.00 35.26 93 LEU A N 1
ATOM 721 C CA . LEU A 1 93 ? 5.073 21.727 57.546 1.00 35.08 93 LEU A CA 1
ATOM 722 C C . LEU A 1 93 ? 5.133 22.448 58.888 1.00 39.00 93 LEU A C 1
ATOM 723 O O . LEU A 1 93 ? 4.906 21.821 59.930 1.00 41.88 93 LEU A O 1
ATOM 728 N N . LYS A 1 94 ? 5.424 23.752 58.888 1.00 42.54 94 LYS A N 1
ATOM 729 C CA . LYS A 1 94 ? 5.540 24.475 60.171 1.00 43.03 94 LYS A CA 1
ATOM 730 C C . LYS A 1 94 ? 4.176 24.629 60.866 1.00 37.72 94 LYS A C 1
ATOM 731 O O . LYS A 1 94 ? 4.133 24.763 62.077 1.00 40.09 94 LYS A O 1
ATOM 737 N N . TRP A 1 95 ? 3.077 24.550 60.111 1.00 39.03 95 TRP A N 1
ATOM 738 C CA . TRP A 1 95 ? 1.736 24.557 60.689 1.00 36.33 95 TRP A CA 1
ATOM 739 C C . TRP A 1 95 ? 1.618 23.634 61.862 1.00 40.43 95 TRP A C 1
ATOM 740 O O . TRP A 1 95 ? 0.981 23.975 62.849 1.00 48.07 95 TRP A O 1
ATOM 751 N N . PHE A 1 96 ? 2.231 22.462 61.767 1.00 42.82 96 PHE A N 1
ATOM 752 C CA . PHE A 1 96 ? 2.112 21.480 62.840 1.00 38.90 96 PHE A CA 1
ATOM 753 C C . PHE A 1 96 ? 2.839 21.910 64.107 1.00 44.90 96 PHE A C 1
ATOM 754 O O . PHE A 1 96 ? 2.358 21.639 65.208 1.00 49.78 96 PHE A O 1
ATOM 762 N N . ASP A 1 97 ? 3.978 22.589 63.961 1.00 45.97 97 ASP A N 1
ATOM 763 C CA . ASP A 1 97 ? 4.734 23.072 65.125 1.00 42.17 97 ASP A CA 1
ATOM 764 C C . ASP A 1 97 ? 3.972 24.144 65.911 1.00 46.13 97 ASP A C 1
ATOM 765 O O . ASP A 1 97 ? 4.193 24.292 67.114 1.00 48.55 97 ASP A O 1
ATOM 770 N N . LYS A 1 98 ? 3.099 24.888 65.224 1.00 42.56 98 LYS A N 1
ATOM 771 C CA . LYS A 1 98 ? 2.264 25.919 65.846 1.00 45.09 98 LYS A CA 1
ATOM 772 C C . LYS A 1 98 ? 1.029 25.320 66.509 1.00 47.89 98 LYS A C 1
ATOM 773 O O . LYS A 1 98 ? 0.489 25.903 67.441 1.00 52.66 98 LYS A O 1
ATOM 779 N N . ASN A 1 99 ? 0.574 24.176 66.004 1.00 46.53 99 ASN A N 1
ATOM 780 C CA . ASN A 1 99 ? -0.726 23.629 66.370 1.00 42.28 99 ASN A CA 1
ATOM 781 C C . ASN A 1 99 ? -0.625 22.294 67.097 1.00 45.09 99 ASN A C 1
ATOM 782 O O . ASN A 1 99 ? -1.438 21.390 66.893 1.00 49.10 99 ASN A O 1
ATOM 787 N N . LYS A 1 100 ? 0.366 22.178 67.967 1.00 44.72 100 LYS A N 1
ATOM 788 C CA . LYS A 1 100 ? 0.544 20.969 68.752 1.00 49.35 100 LYS A CA 1
ATOM 789 C C . LYS A 1 100 ? -0.686 20.586 69.568 1.00 52.78 100 LYS A C 1
ATOM 790 O O . LYS A 1 100 ? -0.871 19.417 69.901 1.00 62.47 100 LYS A O 1
ATOM 796 N N . ASP A 1 101 ? -1.527 21.563 69.887 1.00 54.77 101 ASP A N 1
ATOM 797 C CA . ASP A 1 101 ? -2.696 21.318 70.732 1.00 57.90 101 ASP A CA 1
ATOM 798 C C . ASP A 1 101 ? -3.902 20.827 69.937 1.00 55.98 101 ASP A C 1
ATOM 799 O O . ASP A 1 101 ? -4.654 19.975 70.416 1.00 60.47 101 ASP A O 1
ATOM 804 N N . VAL A 1 102 ? -4.083 21.374 68.733 1.00 56.40 102 VAL A N 1
ATOM 805 C CA . VAL A 1 102 ? -5.142 20.963 67.802 1.00 48.27 102 VAL A CA 1
ATOM 806 C C . VAL A 1 102 ? -4.987 19.494 67.355 1.00 50.16 102 VAL A C 1
ATOM 807 O O . VAL A 1 102 ? -5.957 18.858 66.928 1.00 58.31 102 VAL A O 1
ATOM 811 N N . ILE A 1 103 ? -3.781 18.941 67.481 1.00 46.89 103 ILE A N 1
ATOM 812 C CA . ILE A 1 103 ? -3.531 17.572 67.033 1.00 46.77 103 ILE A CA 1
ATOM 813 C C . ILE A 1 103 ? -3.201 16.592 68.173 1.00 46.70 103 ILE A C 1
ATOM 814 O O . ILE A 1 103 ? -3.037 15.402 67.930 1.00 46.93 103 ILE A O 1
ATOM 819 N N . LYS A 1 104 ? -3.135 17.079 69.409 1.00 46.79 104 LYS A N 1
ATOM 820 C CA . LYS A 1 104 ? -2.700 16.262 70.548 1.00 46.28 104 LYS A CA 1
ATOM 821 C C . LYS A 1 104 ? -3.487 14.963 70.787 1.00 45.16 104 LYS A C 1
ATOM 822 O O . LYS A 1 104 ? -2.928 13.975 71.265 1.00 50.46 104 LYS A O 1
ATOM 828 N N . LEU A 1 105 ? -4.777 14.959 70.471 1.00 44.61 105 LEU A N 1
ATOM 829 C CA . LEU A 1 105 ? -5.620 13.813 70.804 1.00 41.97 105 LEU A CA 1
ATOM 830 C C . LEU A 1 105 ? -5.180 12.549 70.094 1.00 40.86 105 LEU A C 1
ATOM 831 O O . LEU A 1 105 ? -5.295 11.462 70.656 1.00 46.54 105 LEU A O 1
ATOM 836 N N . TRP A 1 106 ? -4.664 12.692 68.870 1.00 48.87 106 TRP A N 1
ATOM 837 C CA . TRP A 1 106 ? -4.173 11.549 68.091 1.00 42.61 106 TRP A CA 1
ATOM 838 C C . TRP A 1 106 ? -2.659 11.523 67.993 1.00 43.85 106 TRP A C 1
ATOM 839 O O . TRP A 1 106 ? -2.037 10.493 68.234 1.00 45.91 106 TRP A O 1
ATOM 850 N N . ASP A 1 107 ? -2.072 12.660 67.650 1.00 40.25 107 ASP A N 1
ATOM 851 C CA . ASP A 1 107 ? -0.625 12.777 67.535 1.00 41.76 107 ASP A CA 1
ATOM 852 C C . ASP A 1 107 ? 0.071 12.315 68.817 1.00 46.15 107 ASP A C 1
ATOM 853 O O . ASP A 1 107 ? 1.077 11.601 68.769 1.00 42.86 107 ASP A O 1
ATOM 858 N N . GLY A 1 108 ? -0.496 12.700 69.958 1.00 49.75 108 GLY A N 1
ATOM 859 C CA . GLY A 1 108 ? 0.083 12.410 71.255 1.00 42.26 108 GLY A CA 1
ATOM 860 C C . GLY A 1 108 ? -0.198 10.993 71.680 1.00 45.48 108 GLY A C 1
ATOM 861 O O . GLY A 1 108 ? 0.287 10.523 72.700 1.00 49.91 108 GLY A O 1
ATOM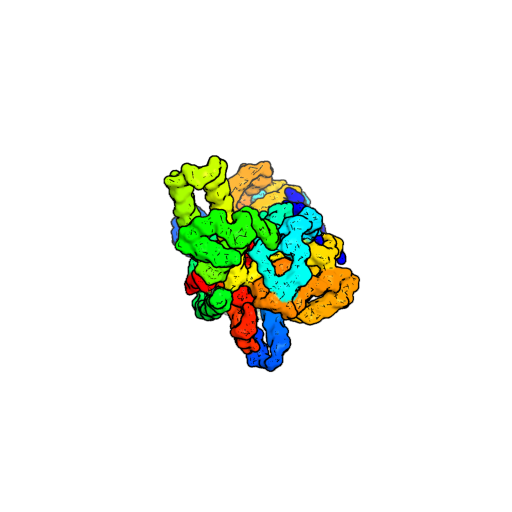 862 N N . LYS A 1 109 ? -1.012 10.312 70.891 1.00 48.31 109 LYS A N 1
ATOM 863 C CA . LYS A 1 109 ? -1.339 8.921 71.159 1.00 52.88 109 LYS A CA 1
ATOM 864 C C . LYS A 1 109 ? -1.050 8.116 69.908 1.00 51.07 109 LYS A C 1
ATOM 865 O O . LYS A 1 109 ? -1.705 7.111 69.625 1.00 48.31 109 LYS A O 1
ATOM 871 N N . TYR A 1 110 ? -0.055 8.584 69.160 1.00 51.17 110 TYR A N 1
ATOM 872 C CA . TYR A 1 110 ? 0.277 7.995 67.877 1.00 46.84 110 TYR A CA 1
ATOM 873 C C . TYR A 1 110 ? 0.693 6.549 68.041 1.00 43.78 110 TYR A C 1
ATOM 874 O O . TYR A 1 110 ? 0.214 5.678 67.325 1.00 44.77 110 TYR A O 1
ATOM 883 N N . SER A 1 111 ? 1.588 6.311 68.987 1.00 43.48 111 SER A N 1
ATOM 884 C CA . SER A 1 111 ? 2.142 4.990 69.204 1.00 44.98 111 SER A CA 1
ATOM 885 C C . SER A 1 111 ? 1.033 3.978 69.486 1.00 46.26 111 SER A C 1
ATOM 886 O O . SER A 1 111 ? 1.092 2.829 69.035 1.00 51.61 111 SER A O 1
ATOM 889 N N . ASP A 1 112 ? 0.018 4.418 70.219 1.00 42.91 112 ASP A N 1
ATOM 890 C CA . ASP A 1 112 ? -1.130 3.576 70.531 1.00 47.89 112 ASP A CA 1
ATOM 891 C C . ASP A 1 112 ? -2.006 3.303 69.287 1.00 45.17 112 ASP A C 1
ATOM 892 O O . ASP A 1 112 ? -2.527 2.204 69.122 1.00 44.84 112 ASP A O 1
ATOM 897 N N . LEU A 1 113 ? -2.158 4.295 68.411 1.00 46.89 113 LEU A N 1
ATOM 898 C CA . LEU A 1 113 ? -3.070 4.186 67.266 1.00 44.07 113 LEU A CA 1
ATOM 899 C C . LEU A 1 113 ? -2.457 3.400 66.113 1.00 46.67 113 LEU A C 1
ATOM 900 O O . LEU A 1 113 ? -3.143 3.099 65.127 1.00 45.09 113 LEU A O 1
ATOM 905 N N . MET A 1 114 ? -1.170 3.074 66.246 1.00 40.49 114 MET A N 1
ATOM 906 C CA . MET A 1 114 ? -0.522 2.082 65.394 1.00 41.96 114 MET A CA 1
ATOM 907 C C . MET A 1 114 ? -1.026 0.662 65.679 1.00 47.07 114 MET A C 1
ATOM 908 O O . MET A 1 114 ? -0.791 -0.253 64.899 1.00 51.56 114 MET A O 1
ATOM 913 N N . LYS A 1 115 ? -1.707 0.479 66.810 1.00 52.41 115 LYS A N 1
ATOM 914 C CA . LYS A 1 115 ? -2.084 -0.858 67.268 1.00 50.22 115 LYS A CA 1
ATOM 915 C C . LYS A 1 115 ? -3.570 -1.031 67.538 1.00 45.29 115 LYS A C 1
ATOM 916 O O . LYS A 1 115 ? -4.074 -2.132 67.392 1.00 52.76 115 LYS A O 1
ATOM 922 N N . ASN A 1 116 ? -4.272 0.044 67.902 1.00 46.38 116 ASN A N 1
ATOM 923 C CA . ASN A 1 116 ? -5.708 -0.040 68.228 1.00 47.65 116 ASN A CA 1
ATOM 924 C C . ASN A 1 116 ? -6.638 0.985 67.541 1.00 44.97 116 ASN A C 1
ATOM 925 O O . ASN A 1 116 ? -6.231 2.086 67.180 1.00 43.86 116 ASN A O 1
ATOM 930 N N . VAL A 1 117 ? -7.895 0.597 67.366 1.00 43.19 117 VAL A N 1
ATOM 931 C CA . VAL A 1 117 ? -8.924 1.460 66.783 1.00 46.89 117 VAL A CA 1
ATOM 932 C C . VAL A 1 117 ? -9.119 2.756 67.587 1.00 51.36 117 VAL A C 1
ATOM 933 O O . VAL A 1 117 ? -9.138 2.723 68.811 1.00 59.91 117 VAL A O 1
ATOM 937 N N . PRO A 1 118 ? -9.241 3.910 66.912 1.00 47.08 118 PRO A N 1
ATOM 938 C CA . PRO A 1 118 ? -9.297 5.151 67.685 1.00 46.10 118 PRO A CA 1
ATOM 939 C C . PRO A 1 118 ? -10.660 5.416 68.346 1.00 48.71 118 PRO A C 1
ATOM 940 O O . PRO A 1 118 ? -11.669 4.832 67.957 1.00 52.07 118 PRO A O 1
ATOM 944 N N . GLU A 1 119 ? -10.682 6.294 69.341 1.00 47.78 119 GLU A N 1
ATOM 945 C CA . GLU A 1 119 ? -11.933 6.744 69.942 1.00 46.29 119 GLU A CA 1
ATOM 946 C C . GLU A 1 119 ? -12.542 7.802 69.042 1.00 43.28 119 GLU A C 1
ATOM 947 O O . GLU A 1 119 ? -11.830 8.422 68.268 1.00 42.52 119 GLU A O 1
ATOM 953 N N . PRO A 1 120 ? -13.859 8.019 69.138 1.00 44.38 120 PRO A N 1
ATOM 954 C CA . PRO A 1 120 ? -14.486 8.999 68.245 1.00 45.05 120 PRO A CA 1
ATOM 955 C C . PRO A 1 120 ? -13.850 10.387 68.304 1.00 43.46 120 PRO A C 1
ATOM 956 O O . PRO A 1 120 ? -13.709 11.023 67.272 1.00 45.94 120 PRO A O 1
ATOM 960 N N . GLU A 1 121 ? -13.462 10.844 69.485 1.00 45.10 121 GLU A N 1
ATOM 961 C CA . GLU A 1 121 ? -12.982 12.211 69.617 1.00 44.47 121 GLU A CA 1
ATOM 962 C C . GLU A 1 121 ? -11.626 12.402 68.904 1.00 42.69 121 GLU A C 1
ATOM 963 O O . GLU A 1 121 ? -11.300 13.510 68.456 1.00 37.41 121 GLU A O 1
ATOM 969 N N . GLN A 1 122 ? -10.857 11.324 68.782 1.00 37.53 122 GLN A N 1
ATOM 970 C CA . GLN A 1 122 ? -9.619 11.356 68.006 1.00 37.16 122 GLN A CA 1
ATOM 971 C C . GLN A 1 122 ? -9.875 11.567 66.513 1.00 43.52 122 GLN A C 1
ATOM 972 O O . GLN A 1 122 ? -9.109 12.258 65.831 1.00 44.98 122 GLN A O 1
ATOM 978 N N . LEU A 1 123 ? -10.954 10.974 66.012 1.00 39.67 123 LEU A N 1
ATOM 979 C CA . LEU A 1 123 ? -11.388 11.188 64.639 1.00 39.39 123 LEU A CA 1
ATOM 980 C C . LEU A 1 123 ? -11.969 12.608 64.439 1.00 45.88 123 LEU A C 1
ATOM 981 O O . LEU A 1 123 ? -11.690 13.265 63.423 1.00 46.28 123 LEU A O 1
ATOM 986 N N . VAL A 1 124 ? -12.773 13.081 65.395 1.00 40.41 124 VAL A N 1
ATOM 987 C CA . VAL A 1 124 ? -13.286 14.454 65.345 1.00 39.77 124 VAL A CA 1
ATOM 988 C C . VAL A 1 124 ? -12.127 15.464 65.365 1.00 39.25 124 VAL A C 1
ATOM 989 O O . VAL A 1 124 ? -12.154 16.484 64.667 1.00 41.95 124 VAL A O 1
ATOM 993 N N . ALA A 1 125 ? -11.110 15.172 66.162 1.00 29.81 125 ALA A N 1
ATOM 994 C CA . ALA A 1 125 ? -9.961 16.041 66.245 1.00 34.54 125 ALA A CA 1
ATOM 995 C C . ALA A 1 125 ? -9.226 16.085 64.904 1.00 40.52 125 ALA A C 1
ATOM 996 O O . ALA A 1 125 ? -8.922 17.160 64.405 1.00 41.36 125 ALA A O 1
ATOM 998 N N . TYR A 1 126 ? -8.957 14.919 64.324 1.00 41.17 126 TYR A N 1
ATOM 999 C CA . TYR A 1 126 ? -8.243 14.835 63.056 1.00 40.46 126 TYR A CA 1
ATOM 1000 C C . TYR A 1 126 ? -8.953 15.580 61.927 1.00 39.39 126 TYR A C 1
ATOM 1001 O O . TYR A 1 126 ? -8.305 16.284 61.159 1.00 38.60 126 TYR A O 1
ATOM 1010 N N . GLN A 1 127 ? -10.270 15.416 61.806 1.00 41.42 127 GLN A N 1
ATOM 1011 C CA . GLN A 1 127 ? -11.017 16.051 60.706 1.00 41.15 127 GLN A CA 1
ATOM 1012 C C . GLN A 1 127 ? -11.130 17.555 60.838 1.00 39.53 127 GLN A C 1
ATOM 1013 O O . GLN A 1 127 ? -11.235 18.277 59.854 1.00 39.55 127 GLN A O 1
ATOM 1019 N N . ARG A 1 128 ? -11.152 18.031 62.068 1.00 46.53 128 ARG A N 1
ATOM 1020 C CA . ARG A 1 128 ? -11.245 19.458 62.283 1.00 47.87 128 ARG A CA 1
ATOM 1021 C C . ARG A 1 128 ? -9.856 20.078 62.151 1.00 42.44 128 ARG A C 1
ATOM 1022 O O . ARG A 1 128 ? -9.716 21.178 61.589 1.00 40.35 128 ARG A O 1
ATOM 1030 N N . ALA A 1 129 ? -8.839 19.354 62.630 1.00 36.19 129 ALA A N 1
ATOM 1031 C CA . ALA A 1 129 ? -7.435 19.720 62.406 1.00 35.87 129 ALA A CA 1
ATOM 1032 C C . ALA A 1 129 ? -7.159 19.945 60.915 1.00 35.48 129 ALA A C 1
ATOM 1033 O O . ALA A 1 129 ? -6.598 20.963 60.530 1.00 36.35 129 ALA A O 1
ATOM 1035 N N . ALA A 1 130 ? -7.597 19.003 60.084 1.00 35.05 130 ALA A N 1
ATOM 1036 C CA . ALA A 1 130 ? -7.452 19.092 58.638 1.00 28.58 130 ALA A CA 1
ATOM 1037 C C . ALA A 1 130 ? -8.100 20.338 58.075 1.00 35.88 130 ALA A C 1
ATOM 1038 O O . ALA A 1 130 ? -7.574 20.967 57.157 1.00 37.05 130 ALA A O 1
ATOM 1040 N N . GLN A 1 131 ? -9.266 20.694 58.601 1.00 44.71 131 GLN A N 1
ATOM 1041 C CA . GLN A 1 131 ? -9.956 21.861 58.074 1.00 40.22 131 GLN A CA 1
ATOM 1042 C C . GLN A 1 131 ? -9.156 23.093 58.455 1.00 36.96 131 GLN A C 1
ATOM 1043 O O . GLN A 1 131 ? -8.994 24.004 57.641 1.00 38.35 131 GLN A O 1
ATOM 1049 N N . LYS A 1 132 ? -8.635 23.104 59.681 1.00 36.92 132 LYS A N 1
ATOM 1050 C CA . LYS A 1 132 ? -7.880 24.260 60.159 1.00 36.09 132 LYS A CA 1
ATOM 1051 C C . LYS A 1 132 ? -6.671 24.472 59.246 1.00 39.37 132 LYS A C 1
ATOM 1052 O O . LYS A 1 132 ? -6.457 25.577 58.733 1.00 36.21 132 LYS A O 1
ATOM 1058 N N . TRP A 1 133 ? -5.927 23.391 59.015 1.00 36.72 133 TRP A N 1
ATOM 1059 C CA . TRP A 1 133 ? -4.823 23.368 58.062 1.00 33.48 133 TRP A CA 1
ATOM 1060 C C . TRP A 1 133 ? -5.177 24.017 56.711 1.00 37.12 133 TRP A C 1
ATOM 1061 O O . TRP A 1 133 ? -4.473 24.924 56.247 1.00 36.84 133 TRP A O 1
ATOM 1072 N N . ARG A 1 134 ? -6.283 23.587 56.106 1.00 32.73 134 ARG A N 1
ATOM 1073 C CA . ARG A 1 134 ? -6.681 24.096 54.798 1.00 31.33 134 ARG A CA 1
ATOM 1074 C C . ARG A 1 134 ? -7.112 25.569 54.816 1.00 39.23 134 ARG A C 1
ATOM 1075 O O . ARG A 1 134 ? -7.016 26.277 53.809 1.00 43.15 134 ARG A O 1
ATOM 1083 N N . GLN A 1 135 ? -7.624 26.021 55.951 1.00 42.41 135 GLN A N 1
ATOM 1084 C CA . GLN A 1 135 ? -7.890 27.442 56.141 1.00 43.20 135 GLN A CA 1
ATOM 1085 C C . GLN A 1 135 ? -6.560 28.166 56.414 1.00 39.02 135 GLN A C 1
ATOM 1086 O O . GLN A 1 135 ? -6.153 29.019 55.633 1.00 39.13 135 GLN A O 1
ATOM 1092 N N . ASP A 1 136 ? -5.869 27.784 57.487 1.00 31.33 136 ASP A N 1
ATOM 1093 C CA . ASP A 1 136 ? -4.625 28.442 57.872 1.00 36.28 136 ASP A CA 1
ATOM 1094 C C . ASP A 1 136 ? -3.639 28.575 56.707 1.00 44.55 136 ASP A C 1
ATOM 1095 O O . ASP A 1 136 ? -3.017 29.633 56.541 1.00 47.27 136 ASP A O 1
ATOM 1100 N N . ASN A 1 137 ? -3.518 27.529 55.888 1.00 37.40 137 ASN A N 1
ATOM 1101 C CA . ASN A 1 137 ? -2.509 27.526 54.843 1.00 32.51 137 ASN A CA 1
ATOM 1102 C C . ASN A 1 137 ? -3.061 27.946 53.492 1.00 37.10 137 ASN A C 1
ATOM 1103 O O . ASN A 1 137 ? -2.342 27.974 52.491 1.00 41.04 137 ASN A O 1
ATOM 1108 N N . LYS A 1 138 ? -4.337 28.300 53.476 1.00 33.84 138 LYS A N 1
ATOM 1109 C CA . LYS A 1 138 ? -4.959 28.875 52.284 1.00 42.36 138 LYS A CA 1
ATOM 1110 C C . LYS A 1 138 ? -4.926 27.891 51.132 1.00 36.86 138 LYS A C 1
ATOM 1111 O O . LYS A 1 138 ? -4.775 28.262 49.966 1.00 36.60 138 LYS A O 1
ATOM 1117 N N . PHE A 1 139 ? -5.106 26.625 51.468 1.00 36.25 139 PHE A N 1
ATOM 1118 C CA . PHE A 1 139 ? -4.964 25.583 50.481 1.00 36.55 139 PHE A CA 1
ATOM 1119 C C . PHE A 1 139 ? -6.096 25.550 49.439 1.00 38.29 139 PHE A C 1
ATOM 1120 O O . PHE A 1 139 ? -5.855 25.228 48.272 1.00 42.83 139 PHE A O 1
ATOM 1128 N N . GLU A 1 140 ? -7.325 25.867 49.833 1.00 35.68 140 GLU A N 1
ATOM 1129 C CA . GLU A 1 140 ? -8.446 25.666 48.911 1.00 36.73 140 GLU A CA 1
ATOM 1130 C C . GLU A 1 140 ? -8.587 26.826 47.944 1.00 42.86 140 GLU A C 1
ATOM 1131 O O . GLU A 1 140 ? -9.097 27.888 48.296 1.00 50.61 140 GLU A O 1
ATOM 1137 N N . ILE A 1 141 ? -8.130 26.593 46.717 1.00 41.29 141 ILE A N 1
ATOM 1138 C CA . ILE A 1 141 ? -7.964 27.645 45.730 1.00 38.97 141 ILE A CA 1
ATOM 1139 C C . ILE A 1 141 ? -8.798 27.395 44.480 1.00 37.70 141 ILE A C 1
ATOM 1140 O O . ILE A 1 141 ? -8.718 28.156 43.519 1.00 40.75 141 ILE A O 1
ATOM 1145 N N . ASN A 1 142 ? -9.593 26.332 44.492 1.00 37.04 142 ASN A N 1
ATOM 1146 C CA . ASN A 1 142 ? -10.446 25.990 43.347 1.00 35.64 142 ASN A CA 1
ATOM 1147 C C . ASN A 1 142 ? -11.382 24.831 43.692 1.00 32.71 142 ASN A C 1
ATOM 1148 O O . ASN A 1 142 ? -11.470 24.410 44.832 1.00 38.73 142 ASN A O 1
ATOM 1153 N N . GLN A 1 143 ? -12.080 24.301 42.708 1.00 36.61 143 GLN A N 1
ATOM 1154 C CA . GLN A 1 143 ? -13.010 23.220 42.983 1.00 38.52 143 GLN A CA 1
ATOM 1155 C C . GLN A 1 143 ? -12.307 21.948 43.413 1.00 41.15 143 GLN A C 1
ATOM 1156 O O . GLN A 1 143 ? -12.781 21.240 44.303 1.00 46.88 143 GLN A O 1
ATOM 1162 N N . TYR A 1 144 ? -11.168 21.670 42.786 1.00 37.23 144 TYR A N 1
ATOM 1163 C CA . TYR A 1 144 ? -10.492 20.397 42.970 1.00 38.22 144 TYR A CA 1
ATOM 1164 C C . TYR A 1 144 ? -9.599 20.368 44.223 1.00 34.94 144 TYR A C 1
ATOM 1165 O O . TYR A 1 144 ? -8.942 19.365 44.501 1.00 35.34 144 TYR A O 1
ATOM 1174 N N . THR A 1 145 ? -9.616 21.446 44.999 1.00 32.41 145 THR A N 1
ATOM 1175 C CA . THR A 1 145 ? -8.922 21.468 46.290 1.00 35.16 145 THR A CA 1
ATOM 1176 C C . THR A 1 145 ? -9.868 21.866 47.428 1.00 33.66 145 THR A C 1
ATOM 1177 O O . THR A 1 145 ? -9.438 22.077 48.550 1.00 35.66 145 THR A O 1
ATOM 1181 N N . ARG A 1 146 ? -11.162 21.921 47.131 1.00 37.06 146 ARG A N 1
ATOM 1182 C CA . ARG A 1 146 ? -12.168 22.371 48.085 1.00 40.30 146 ARG A CA 1
ATOM 1183 C C . ARG A 1 146 ? -12.680 21.241 48.983 1.00 37.87 146 ARG A C 1
ATOM 1184 O O . ARG A 1 146 ? -12.684 20.069 48.606 1.00 37.95 146 ARG A O 1
ATOM 1192 N N . SER A 1 147 ? -13.082 21.603 50.193 1.00 36.75 147 SER A N 1
ATOM 1193 C CA . SER A 1 147 ? -13.839 20.700 51.032 1.00 35.61 147 SER A CA 1
ATOM 1194 C C . SER A 1 147 ? -15.252 20.588 50.483 1.00 42.02 147 SER A C 1
ATOM 1195 O O . SER A 1 147 ? -15.902 21.612 50.281 1.00 46.21 147 SER A O 1
ATOM 1198 N N . LEU A 1 148 ? -15.725 19.367 50.219 1.00 39.05 148 LEU A N 1
ATOM 1199 C CA . LEU A 1 148 ? -17.081 19.177 49.689 1.00 44.34 148 LEU A CA 1
ATOM 1200 C C . LEU A 1 148 ? -18.097 19.125 50.828 1.00 49.25 148 LEU A C 1
ATOM 1201 O O . LEU A 1 148 ? -17.847 18.480 51.846 1.00 45.83 148 LEU A O 1
ATOM 1206 N N . THR A 1 149 ? -19.237 19.799 50.671 1.00 52.11 149 THR A N 1
ATOM 1207 C CA . THR A 1 149 ? -20.265 19.742 51.716 1.00 57.44 149 THR A CA 1
ATOM 1208 C C . THR A 1 149 ? -21.641 19.353 51.183 1.00 54.13 149 THR A C 1
ATOM 1209 O O . THR A 1 149 ? -22.588 19.235 51.952 1.00 55.28 149 THR A O 1
ATOM 1213 N N . HIS A 1 150 ? -21.741 19.131 49.875 1.00 55.23 150 HIS A N 1
ATOM 1214 C CA . HIS A 1 150 ? -22.965 18.607 49.254 1.00 52.47 150 HIS A CA 1
ATOM 1215 C C . HIS A 1 150 ? -23.366 17.241 49.823 1.00 57.15 150 HIS A C 1
ATOM 1216 O O . HIS A 1 150 ? -22.667 16.686 50.682 1.00 55.63 150 HIS A O 1
ATOM 1223 N N . SER A 1 151 ? -24.470 16.680 49.329 1.00 55.11 151 SER A N 1
ATOM 1224 C CA . SER A 1 151 ? -24.924 15.388 49.838 1.00 54.62 151 SER A CA 1
ATOM 1225 C C . SER A 1 151 ? -24.962 14.329 48.735 1.00 54.11 151 SER A C 1
ATOM 1226 O O . SER A 1 151 ? -25.223 14.640 47.574 1.00 55.29 151 SER A O 1
ATOM 1229 N N . VAL A 1 152 ? -24.667 13.084 49.112 1.00 50.19 152 VAL A N 1
ATOM 1230 C CA . VAL A 1 152 ? -24.447 12.002 48.150 1.00 49.84 152 VAL A CA 1
ATOM 1231 C C . VAL A 1 152 ? -25.579 11.936 47.150 1.00 57.63 152 VAL A C 1
ATOM 1232 O O . VAL A 1 152 ? -26.690 11.545 47.489 1.00 68.57 152 VAL A O 1
ATOM 1236 N N . GLN A 1 153 ? -25.293 12.343 45.922 1.00 58.65 153 GLN A N 1
ATOM 1237 C CA . GLN A 1 153 ? -26.240 12.272 44.824 1.00 56.33 153 GLN A CA 1
ATOM 1238 C C . GLN A 1 153 ? -26.815 10.862 44.627 1.00 61.02 153 GLN A C 1
ATOM 1239 O O . GLN A 1 153 ? -26.080 9.869 44.580 1.00 65.47 153 GLN A O 1
ATOM 1245 N N . ALA A 1 154 ? -28.136 10.786 44.501 1.00 59.30 154 ALA A N 1
ATOM 1246 C CA . ALA A 1 154 ? -28.852 9.510 44.381 1.00 63.86 154 ALA A CA 1
ATOM 1247 C C . ALA A 1 154 ? -28.585 8.813 43.053 1.00 61.86 154 ALA A C 1
ATOM 1248 O O . ALA A 1 154 ? -28.974 7.657 42.849 1.00 56.81 154 ALA A O 1
ATOM 1250 N N . ASP A 1 155 ? -27.906 9.525 42.161 1.00 63.77 155 ASP A N 1
ATOM 1251 C CA . ASP A 1 155 ? -27.760 9.112 40.779 1.00 62.89 155 ASP A CA 1
ATOM 1252 C C . ASP A 1 155 ? -26.298 8.905 40.385 1.00 65.05 155 ASP A C 1
ATOM 1253 O O . ASP A 1 155 ? -25.442 9.714 40.735 1.00 63.24 155 ASP A O 1
ATOM 1258 N N . TYR A 1 156 ? -26.008 7.837 39.646 1.00 60.21 156 TYR A N 1
ATOM 1259 C CA . TYR A 1 156 ? -24.650 7.627 39.163 1.00 51.71 156 TYR A CA 1
ATOM 1260 C C . TYR A 1 156 ? -24.609 6.919 37.809 1.00 52.25 156 TYR A C 1
ATOM 1261 O O . TYR A 1 156 ? -24.943 5.735 37.708 1.00 53.35 156 TYR A O 1
ATOM 1270 N N . LYS A 1 157 ? -24.163 7.638 36.782 1.00 41.56 157 LYS A N 1
ATOM 1271 C CA . LYS A 1 157 ? -24.299 7.144 35.421 1.00 52.53 157 LYS A CA 1
ATOM 1272 C C . LYS A 1 157 ? -23.049 6.477 34.850 1.00 54.75 157 LYS A C 1
ATOM 1273 O O . LYS A 1 157 ? -21.925 6.977 34.959 1.00 54.65 157 LYS A O 1
ATOM 1279 N N . VAL A 1 158 ? -23.283 5.349 34.198 1.00 49.77 158 VAL A N 1
ATOM 1280 C CA . VAL A 1 158 ? -22.227 4.476 33.745 1.00 51.18 158 VAL A CA 1
ATOM 1281 C C . VAL A 1 158 ? -22.624 3.928 32.366 1.00 59.03 158 VAL A C 1
ATOM 1282 O O . VAL A 1 158 ? -23.807 3.719 32.098 1.00 64.15 158 VAL A O 1
ATOM 1286 N N . PRO A 1 159 ? -21.647 3.756 31.464 1.00 54.16 159 PRO A N 1
ATOM 1287 C CA . PRO A 1 159 ? -21.897 3.134 30.157 1.00 51.85 159 PRO A CA 1
ATOM 1288 C C . PRO A 1 159 ? -22.469 1.721 30.283 1.00 55.64 159 PRO A C 1
ATOM 1289 O O . PRO A 1 159 ? -22.178 1.029 31.265 1.00 51.49 159 PRO A O 1
ATOM 1293 N N . GLY A 1 160 ? -23.260 1.307 29.294 1.00 53.27 160 GLY A N 1
ATOM 1294 C CA . GLY A 1 160 ? -23.954 0.035 29.340 1.00 53.04 160 GLY A CA 1
ATOM 1295 C C . GLY A 1 160 ? -23.076 -1.156 29.687 1.00 59.53 160 GLY A C 1
ATOM 1296 O O . GLY A 1 160 ? -23.320 -1.859 30.687 1.00 55.49 160 GLY A O 1
ATOM 1297 N N . GLU A 1 161 ? -22.056 -1.372 28.856 1.00 59.50 161 GLU A N 1
ATOM 1298 C CA . GLU A 1 161 ? -21.084 -2.456 29.019 1.00 52.00 161 GLU A CA 1
ATOM 1299 C C . GLU A 1 161 ? -20.582 -2.596 30.444 1.00 55.76 161 GLU A C 1
ATOM 1300 O O . GLU A 1 161 ? -20.475 -3.700 30.979 1.00 61.12 161 GLU A O 1
ATOM 1306 N N . TYR A 1 162 ? -20.296 -1.465 31.073 1.00 56.09 162 TYR A N 1
ATOM 1307 C CA . TYR A 1 162 ? -19.774 -1.489 32.424 1.00 55.20 162 TYR A CA 1
ATOM 1308 C C . TYR A 1 162 ? -20.873 -1.449 33.492 1.00 57.42 162 TYR A C 1
ATOM 1309 O O . TYR A 1 162 ? -20.637 -1.876 34.623 1.00 59.71 162 TYR A O 1
ATOM 1318 N N . ALA A 1 163 ? -22.069 -0.966 33.141 1.00 55.05 163 ALA A N 1
ATOM 1319 C CA . ALA A 1 163 ? -23.106 -0.715 34.150 1.00 51.71 163 ALA A CA 1
ATOM 1320 C C . ALA A 1 163 ? -23.478 -1.979 34.907 1.00 57.77 163 ALA A C 1
ATOM 1321 O O . ALA A 1 163 ? -24.035 -1.913 35.996 1.00 67.21 163 ALA A O 1
ATOM 1323 N N . VAL A 1 164 ? -23.158 -3.130 34.331 1.00 58.51 164 VAL A N 1
ATOM 1324 C CA . VAL A 1 164 ? -23.340 -4.412 35.002 1.00 55.44 164 VAL A CA 1
ATOM 1325 C C . VAL A 1 164 ? -22.400 -4.569 36.182 1.00 50.90 164 VAL A C 1
ATOM 1326 O O . VAL A 1 164 ? -22.821 -4.682 37.329 1.00 49.00 164 VAL A O 1
ATOM 1330 N N . GLU A 1 165 ? -21.110 -4.583 35.865 1.00 56.10 165 GLU A N 1
ATOM 1331 C CA . GLU A 1 165 ? -20.063 -4.908 36.819 1.00 50.86 165 GLU A CA 1
ATOM 1332 C C . GLU A 1 165 ? -19.974 -3.902 37.941 1.00 47.58 165 GLU A C 1
ATOM 1333 O O . GLU A 1 165 ? -19.615 -4.254 39.068 1.00 43.84 165 GLU A O 1
ATOM 1339 N N . VAL A 1 166 ? -20.295 -2.653 37.620 1.00 45.58 166 VAL A N 1
ATOM 1340 C CA . VAL A 1 166 ? -20.437 -1.606 38.622 1.00 46.60 166 VAL A CA 1
ATOM 1341 C C . VAL A 1 166 ? -21.465 -2.006 39.686 1.00 49.75 166 VAL A C 1
ATOM 1342 O O . VAL A 1 166 ? -21.182 -1.984 40.885 1.00 50.93 166 VAL A O 1
ATOM 1346 N N . LYS A 1 167 ? -22.657 -2.382 39.232 1.00 49.68 167 LYS A N 1
ATOM 1347 C CA . LYS A 1 167 ? -23.716 -2.840 40.118 1.00 48.19 167 LYS A CA 1
ATOM 1348 C C . LYS A 1 167 ? -23.238 -4.063 40.901 1.00 44.96 167 LYS A C 1
ATOM 1349 O O . LYS A 1 167 ? -23.561 -4.213 42.082 1.00 46.61 167 LYS A O 1
ATOM 1355 N N . GLU A 1 168 ? -22.445 -4.918 40.262 1.00 42.26 168 GLU A N 1
ATOM 1356 C CA . GLU A 1 168 ? -21.846 -6.042 40.979 1.00 43.64 168 GLU A CA 1
ATOM 1357 C C . GLU A 1 168 ? -20.917 -5.548 42.089 1.00 46.40 168 GLU A C 1
ATOM 1358 O O . GLU A 1 168 ? -20.859 -6.119 43.181 1.00 47.34 168 GLU A O 1
ATOM 1364 N N . MET A 1 169 ? -20.177 -4.485 41.799 1.00 47.49 169 MET A N 1
ATOM 1365 C CA . MET A 1 169 ? -19.328 -3.881 42.810 1.00 45.10 169 MET A CA 1
ATOM 1366 C C . MET A 1 169 ? -20.217 -3.326 43.910 1.00 48.04 169 MET A C 1
ATOM 1367 O O . MET A 1 169 ? -19.956 -3.552 45.092 1.00 46.90 169 MET A O 1
ATOM 1372 N N . LEU A 1 170 ? -21.272 -2.615 43.511 1.00 44.10 170 LEU A N 1
ATOM 1373 C CA . LEU A 1 170 ? -22.210 -2.054 44.470 1.00 43.96 170 LEU A CA 1
ATOM 1374 C C . LEU A 1 170 ? -22.704 -3.134 45.421 1.00 44.81 170 LEU A C 1
ATOM 1375 O O . LEU A 1 170 ? -22.700 -2.945 46.632 1.00 45.13 170 LEU A O 1
ATOM 1380 N N . SER A 1 171 ? -23.087 -4.279 44.867 1.00 46.35 171 SER A N 1
ATOM 1381 C CA . SER A 1 171 ? -23.634 -5.369 45.666 1.00 44.15 171 SER A CA 1
ATOM 1382 C C . SER A 1 171 ? -22.662 -5.822 46.745 1.00 41.05 171 SER A C 1
ATOM 1383 O O . SER A 1 171 ? -23.051 -5.991 47.902 1.00 43.90 171 SER A O 1
ATOM 1386 N N . ASP A 1 172 ? -21.400 -6.021 46.384 1.00 42.75 172 ASP A N 1
ATOM 1387 C CA . ASP A 1 172 ? -20.449 -6.523 47.370 1.00 42.15 172 ASP A CA 1
ATOM 1388 C C . ASP A 1 172 ? -20.197 -5.461 48.424 1.00 38.63 172 ASP A C 1
ATOM 1389 O O . ASP A 1 172 ? -19.916 -5.772 49.573 1.00 45.49 172 ASP A O 1
ATOM 1394 N N . MET A 1 173 ? -20.302 -4.203 48.036 1.00 34.67 173 MET A N 1
ATOM 1395 C CA . MET A 1 173 ? -20.044 -3.135 48.975 1.00 42.80 173 MET A CA 1
ATOM 1396 C C . MET A 1 173 ? -21.166 -3.081 50.014 1.00 46.15 173 MET A C 1
ATOM 1397 O O . MET A 1 173 ? -20.929 -2.851 51.210 1.00 44.56 173 MET A O 1
ATOM 1402 N N . VAL A 1 174 ? -22.382 -3.331 49.549 1.00 42.25 174 VAL A N 1
ATOM 1403 C CA . VAL A 1 174 ? -23.550 -3.352 50.409 1.00 41.78 174 VAL A CA 1
ATOM 1404 C C . VAL A 1 174 ? -23.440 -4.529 51.390 1.00 47.84 174 VAL A C 1
ATOM 1405 O O . VAL A 1 174 ? -23.607 -4.375 52.613 1.00 46.48 174 VAL A O 1
ATOM 1409 N N . ARG A 1 175 ? -23.116 -5.690 50.835 1.00 43.28 175 ARG A N 1
ATOM 1410 C CA . ARG A 1 175 ? -22.815 -6.890 51.601 1.00 38.28 175 ARG A CA 1
ATOM 1411 C C . ARG A 1 175 ? -21.862 -6.557 52.739 1.00 45.76 175 ARG A C 1
ATOM 1412 O O . ARG A 1 175 ? -22.112 -6.885 53.911 1.00 49.73 175 ARG A O 1
ATOM 1420 N N . ARG A 1 176 ? -20.772 -5.889 52.369 1.00 47.32 176 ARG A N 1
ATOM 1421 C CA . ARG A 1 176 ? -19.685 -5.563 53.280 1.00 45.89 176 ARG A CA 1
ATOM 1422 C C . ARG A 1 176 ? -20.125 -4.616 54.378 1.00 46.34 176 ARG A C 1
ATOM 1423 O O . ARG A 1 176 ? -19.748 -4.804 55.548 1.00 50.44 176 ARG A O 1
ATOM 1431 N N . ARG A 1 177 ? -20.919 -3.613 54.002 1.00 40.68 177 ARG A N 1
ATOM 1432 C CA . ARG A 1 177 ? -21.413 -2.609 54.947 1.00 45.88 177 ARG A CA 1
ATOM 1433 C C . ARG A 1 177 ? -22.179 -3.277 56.098 1.00 47.37 177 ARG A C 1
ATOM 1434 O O . ARG A 1 177 ? -21.911 -3.001 57.271 1.00 42.85 177 ARG A O 1
ATOM 1442 N N . ASN A 1 178 ? -23.105 -4.172 55.736 1.00 48.15 178 ASN A N 1
ATOM 1443 C CA . ASN A 1 178 ? -23.902 -4.972 56.673 1.00 41.63 178 ASN A CA 1
ATOM 1444 C C . ASN A 1 178 ? -23.111 -5.808 57.678 1.00 46.16 178 ASN A C 1
ATOM 1445 O O . ASN A 1 178 ? -23.463 -5.860 58.867 1.00 45.87 178 ASN A O 1
ATOM 1450 N N . ILE A 1 179 ? -22.058 -6.471 57.209 1.00 41.61 179 ILE A N 1
ATOM 1451 C CA . ILE A 1 179 ? -21.216 -7.245 58.105 1.00 48.70 179 ILE A CA 1
ATOM 1452 C C . ILE A 1 179 ? -20.430 -6.321 59.049 1.00 48.92 179 ILE A C 1
ATOM 1453 O O . ILE A 1 179 ? -19.947 -6.743 60.106 1.00 51.48 179 ILE A O 1
ATOM 1458 N N . LEU A 1 180 ? -20.316 -5.052 58.685 1.00 39.47 180 LEU A N 1
ATOM 1459 C CA . LEU A 1 180 ? -19.660 -4.114 59.584 1.00 51.14 180 LEU A CA 1
ATOM 1460 C C . LEU A 1 180 ? -20.648 -3.555 60.612 1.00 45.73 180 LEU A C 1
ATOM 1461 O O . LEU A 1 180 ? -20.316 -3.427 61.797 1.00 44.94 180 LEU A O 1
ATOM 1466 N N . LEU A 1 181 ? -21.859 -3.246 60.169 1.00 40.80 181 LEU A N 1
ATOM 1467 C CA . LEU A 1 181 ? -22.877 -2.774 61.094 1.00 43.36 181 LEU A CA 1
ATOM 1468 C C . LEU A 1 181 ? -23.229 -3.879 62.078 1.00 49.28 181 LEU A C 1
ATOM 1469 O O . LEU A 1 181 ? -23.101 -3.692 63.281 1.00 62.95 181 LEU A O 1
ATOM 1474 N N . ASN A 1 182 ? -23.631 -5.042 61.571 1.00 51.02 182 ASN A N 1
ATOM 1475 C CA . ASN A 1 182 ? -24.164 -6.112 62.420 1.00 46.21 182 ASN A CA 1
ATOM 1476 C C . ASN A 1 182 ? -23.112 -6.922 63.165 1.00 43.53 182 ASN A C 1
ATOM 1477 O O . ASN A 1 182 ? -22.173 -6.376 63.724 1.00 44.39 182 ASN A O 1
ATOM 1482 N N . HIS A 1 198 ? -22.988 1.909 83.381 1.00 70.55 198 HIS A N 1
ATOM 1483 C CA . HIS A 1 198 ? -23.204 3.309 83.020 1.00 57.52 198 HIS A CA 1
ATOM 1484 C C . HIS A 1 198 ? -23.827 3.386 81.625 1.00 56.70 198 HIS A C 1
ATOM 1485 O O . HIS A 1 198 ? -24.083 4.462 81.102 1.00 61.64 198 HIS A O 1
ATOM 1492 N N . VAL A 1 199 ? -24.111 2.229 81.045 1.00 51.98 199 VAL A N 1
ATOM 1493 C CA . VAL A 1 199 ? -24.747 2.154 79.735 1.00 48.25 199 VAL A CA 1
ATOM 1494 C C . VAL A 1 199 ? -26.258 1.887 79.840 1.00 45.79 199 VAL A C 1
ATOM 1495 O O . VAL A 1 199 ? -27.024 2.205 78.929 1.00 49.49 199 VAL A O 1
ATOM 1499 N N . ASN A 1 200 ? -26.697 1.316 80.958 1.00 53.26 200 ASN A N 1
ATOM 1500 C CA . ASN A 1 200 ? -28.128 1.116 81.190 1.00 47.95 200 ASN A CA 1
ATOM 1501 C C . ASN A 1 200 ? -28.825 2.450 81.534 1.00 49.94 200 ASN A C 1
ATOM 1502 O O . ASN A 1 200 ? -30.036 2.628 81.321 1.00 47.75 200 ASN A O 1
ATOM 1507 N N . TRP A 1 201 ? -28.044 3.377 82.076 1.00 43.52 201 TRP A N 1
ATOM 1508 C CA . TRP A 1 201 ? -28.507 4.731 82.333 1.00 47.09 201 TRP A CA 1
ATOM 1509 C C . TRP A 1 201 ? -29.033 5.342 81.058 1.00 50.79 201 TRP A C 1
ATOM 1510 O O . TRP A 1 201 ? -30.169 5.829 81.015 1.00 51.68 201 TRP A O 1
ATOM 1521 N N . GLY A 1 202 ? -28.195 5.290 80.022 1.00 51.01 202 GLY A N 1
ATOM 1522 C CA . GLY A 1 202 ? -28.544 5.765 78.701 1.00 44.65 202 GLY A CA 1
ATOM 1523 C C . GLY A 1 202 ? -29.745 5.053 78.129 1.00 47.33 202 GLY A C 1
ATOM 1524 O O . GLY A 1 202 ? -30.642 5.685 77.558 1.00 49.78 202 GLY A O 1
ATOM 1525 N N . ARG A 1 203 ? -29.777 3.734 78.282 1.00 50.98 203 ARG A N 1
ATOM 1526 C CA . ARG A 1 203 ? -30.872 2.959 77.716 1.00 49.15 203 ARG A CA 1
ATOM 1527 C C . ARG A 1 203 ? -32.180 3.265 78.474 1.00 49.40 203 ARG A C 1
ATOM 1528 O O . ARG A 1 203 ? -33.275 3.154 77.913 1.00 52.71 203 ARG A O 1
ATOM 1530 N N . GLU A 1 204 ? -32.073 3.666 79.738 1.00 44.02 204 GLU A N 1
ATOM 1531 C CA . GLU A 1 204 ? -33.274 3.984 80.507 1.00 48.40 204 GLU A CA 1
ATOM 1532 C C . GLU A 1 204 ? -33.735 5.386 80.144 1.00 41.46 204 GLU A C 1
ATOM 1533 O O . GLU A 1 204 ? -34.922 5.652 79.979 1.00 39.70 204 GLU A O 1
ATOM 1539 N N . LEU A 1 205 ? -32.780 6.286 80.002 1.00 43.21 205 LEU A N 1
ATOM 1540 C CA . LEU A 1 205 ? -33.110 7.631 79.568 1.00 45.81 205 LEU A CA 1
ATOM 1541 C C . LEU A 1 205 ? -33.807 7.627 78.212 1.00 47.53 205 LEU A C 1
ATOM 1542 O O . LEU A 1 205 ? -34.624 8.490 77.950 1.00 52.06 205 LEU A O 1
ATOM 1547 N N . ALA A 1 206 ? -33.507 6.639 77.370 1.00 47.90 206 ALA A N 1
ATOM 1548 C CA . ALA A 1 206 ? -34.091 6.556 76.035 1.00 47.24 206 ALA A CA 1
ATOM 1549 C C . ALA A 1 206 ? -35.491 5.960 76.029 1.00 48.33 206 ALA A C 1
ATOM 1550 O O . ALA A 1 206 ? -36.295 6.232 75.140 1.00 48.46 206 ALA A O 1
ATOM 1552 N N . ALA A 1 207 ? -35.779 5.125 77.013 1.00 51.88 207 ALA A N 1
ATOM 1553 C CA . ALA A 1 207 ? -37.078 4.474 77.073 1.00 51.32 207 ALA A CA 1
ATOM 1554 C C . ALA A 1 207 ? -38.073 5.356 77.811 1.00 57.89 207 ALA A C 1
ATOM 1555 O O . ALA A 1 207 ? -39.226 4.964 78.006 1.00 62.44 207 ALA A O 1
ATOM 1557 N N . GLY A 1 208 ? -37.617 6.534 78.240 1.00 52.72 208 GLY A N 1
ATOM 1558 C CA . GLY A 1 208 ? -38.510 7.551 78.779 1.00 54.45 208 GLY A CA 1
ATOM 1559 C C . GLY A 1 208 ? -38.380 7.851 80.258 1.00 56.57 208 GLY A C 1
ATOM 1560 O O . GLY A 1 208 ? -39.078 8.720 80.790 1.00 57.61 208 GLY A O 1
ATOM 1561 N N . LYS A 1 209 ? -37.484 7.129 80.921 1.00 54.47 209 LYS A N 1
ATOM 1562 C CA . LYS A 1 209 ? -37.316 7.239 82.363 1.00 46.88 209 LYS A CA 1
ATOM 1563 C C . LYS A 1 209 ? -36.395 8.385 82.695 1.00 41.04 209 LYS A C 1
ATOM 1564 O O . LYS A 1 209 ? -35.274 8.183 83.155 1.00 46.18 209 LYS A O 1
ATOM 1570 N N . PHE A 1 210 ? -36.880 9.594 82.471 1.00 41.42 210 PHE A N 1
ATOM 1571 C CA . PHE A 1 210 ? -36.030 10.767 82.577 1.00 42.41 210 PHE A CA 1
ATOM 1572 C C . PHE A 1 210 ? -35.513 10.951 83.993 1.00 39.38 210 PHE A C 1
ATOM 1573 O O . PHE A 1 210 ? -34.405 11.442 84.175 1.00 37.89 210 PHE A O 1
ATOM 1581 N N . GLN A 1 211 ? -36.292 10.521 84.988 1.00 44.95 211 GLN A N 1
ATOM 1582 C CA . GLN A 1 211 ? -35.888 10.655 86.401 1.00 46.91 211 GLN A CA 1
ATOM 1583 C C . GLN A 1 211 ? -34.513 10.040 86.697 1.00 41.06 211 GLN A C 1
ATOM 1584 O O . GLN A 1 211 ? -33.851 10.446 87.652 1.00 44.56 211 GLN A O 1
ATOM 1590 N N . VAL A 1 212 ? -34.054 9.119 85.856 1.00 33.32 212 VAL A N 1
ATOM 1591 C CA . VAL A 1 212 ? -32.693 8.626 85.987 1.00 37.24 212 VAL A CA 1
ATOM 1592 C C . VAL A 1 212 ? -31.680 9.786 85.913 1.00 45.06 212 VAL A C 1
ATOM 1593 O O . VAL A 1 212 ? -30.555 9.658 86.414 1.00 51.27 212 VAL A O 1
ATOM 1597 N N . VAL A 1 213 ? -32.056 10.926 85.331 1.00 37.30 213 VAL A N 1
ATOM 1598 C CA . VAL A 1 213 ? -31.117 12.052 85.302 1.00 41.51 213 VAL A CA 1
ATOM 1599 C C . VAL A 1 213 ? -30.983 12.743 86.671 1.00 45.35 213 VAL A C 1
ATOM 1600 O O . VAL A 1 213 ? -30.034 13.506 86.893 1.00 43.71 213 VAL A O 1
ATOM 1604 N N . PHE A 1 214 ? -31.913 12.457 87.590 1.00 48.25 214 PHE A N 1
ATOM 1605 C CA . PHE A 1 214 ? -31.830 12.973 88.969 1.00 52.96 214 PHE A CA 1
ATOM 1606 C C . PHE A 1 214 ? -30.763 12.239 89.764 1.00 54.42 214 PHE A C 1
ATOM 1607 O O . PHE A 1 214 ? -30.252 12.741 90.769 1.00 57.09 214 PHE A O 1
ATOM 1615 N N . ASN A 1 215 ? -30.436 11.042 89.298 1.00 51.96 215 ASN A N 1
ATOM 1616 C CA . ASN A 1 215 ? -29.628 10.120 90.067 1.00 53.59 215 ASN A CA 1
ATOM 1617 C C . ASN A 1 215 ? -28.860 9.145 89.176 1.00 54.28 215 ASN A C 1
ATOM 1618 O O . ASN A 1 215 ? -29.256 7.982 89.027 1.00 47.47 215 ASN A O 1
ATOM 1623 N N . PRO A 1 216 ? -27.778 9.630 88.548 1.00 54.62 216 PRO A N 1
ATOM 1624 C CA . PRO A 1 216 ? -26.939 8.789 87.696 1.00 53.19 216 PRO A CA 1
ATOM 1625 C C . PRO A 1 216 ? -26.136 7.778 88.518 1.00 55.37 216 PRO A C 1
ATOM 1626 O O . PRO A 1 216 ? -25.651 8.117 89.590 1.00 59.54 216 PRO A O 1
ATOM 1630 N N . PRO A 1 217 ? -25.989 6.547 88.016 1.00 56.40 217 PRO A N 1
ATOM 1631 C CA . PRO A 1 217 ? -25.274 5.534 88.793 1.00 56.17 217 PRO A CA 1
ATOM 1632 C C . PRO A 1 217 ? -23.806 5.884 89.061 1.00 52.45 217 PRO A C 1
ATOM 1633 O O . PRO A 1 217 ? -23.264 5.413 90.0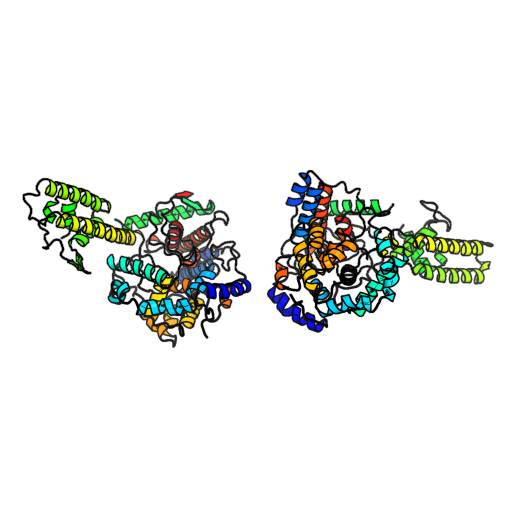52 1.00 65.45 217 PRO A O 1
ATOM 1637 N N . TRP A 1 218 ? -23.181 6.695 88.218 1.00 50.60 218 TRP A N 1
ATOM 1638 C CA . TRP A 1 218 ? -21.768 7.058 88.397 1.00 54.67 218 TRP A CA 1
ATOM 1639 C C . TRP A 1 218 ? -21.551 8.296 89.259 1.00 54.19 218 TRP A C 1
ATOM 1640 O O . TRP A 1 218 ? -20.412 8.686 89.517 1.00 55.28 218 TRP A O 1
ATOM 1651 N N . GLY A 1 219 ? -22.635 8.941 89.668 1.00 54.90 219 GLY A N 1
ATOM 1652 C CA . GLY A 1 219 ? -22.510 10.167 90.426 1.00 51.76 219 GLY A CA 1
ATOM 1653 C C . GLY A 1 219 ? -23.118 11.372 89.742 1.00 52.53 219 GLY A C 1
ATOM 1654 O O . GLY A 1 219 ? -24.197 11.300 89.150 1.00 50.38 219 GLY A O 1
ATOM 1655 N N . ASP A 1 220 ? -22.413 12.489 89.835 1.00 44.12 220 ASP A N 1
ATOM 1656 C CA . ASP A 1 220 ? -22.900 13.747 89.301 1.00 49.30 220 ASP A CA 1
ATOM 1657 C C . ASP A 1 220 ? -23.124 13.749 87.768 1.00 58.26 220 ASP A C 1
ATOM 1658 O O . ASP A 1 220 ? -22.318 13.178 87.015 1.00 53.34 220 ASP A O 1
ATOM 1663 N N . ILE A 1 221 ? -24.194 14.412 87.310 1.00 53.70 221 ILE A N 1
ATOM 1664 C CA . ILE A 1 221 ? -24.546 14.418 85.884 1.00 50.96 221 ILE A CA 1
ATOM 1665 C C . ILE A 1 221 ? -23.520 15.157 85.013 1.00 53.53 221 ILE A C 1
ATOM 1666 O O . ILE A 1 221 ? -23.365 14.856 83.826 1.00 59.34 221 ILE A O 1
ATOM 1671 N N . ASN A 1 222 ? -22.801 16.103 85.597 1.00 50.53 222 ASN A N 1
ATOM 1672 C CA . ASN A 1 222 ? -21.812 16.844 84.835 1.00 46.19 222 ASN A CA 1
ATOM 1673 C C . ASN A 1 222 ? -20.448 16.158 84.838 1.00 50.36 222 ASN A C 1
ATOM 1674 O O . ASN A 1 222 ? -19.493 16.688 84.279 1.00 50.90 222 ASN A O 1
ATOM 1679 N N . LYS A 1 223 ? -20.368 14.973 85.445 1.00 47.24 223 LYS A N 1
ATOM 1680 C CA . LYS A 1 223 ? -19.085 14.281 85.647 1.00 48.90 223 LYS A CA 1
ATOM 1681 C C . LYS A 1 223 ? -18.463 13.664 84.378 1.00 52.19 223 LYS A C 1
ATOM 1682 O O . LYS A 1 223 ? -19.146 13.065 83.550 1.00 53.49 223 LYS A O 1
ATOM 1688 N N . THR A 1 224 ? -17.146 13.783 84.265 1.00 58.62 224 THR A N 1
ATOM 1689 C CA . THR A 1 224 ? -16.422 13.344 83.078 1.00 54.96 224 THR A CA 1
ATOM 1690 C C . THR A 1 224 ? -15.669 12.001 83.208 1.00 58.81 224 THR A C 1
ATOM 1691 O O . THR A 1 224 ? -15.651 11.370 84.268 1.00 55.82 224 THR A O 1
ATOM 1695 N N . GLY A 1 225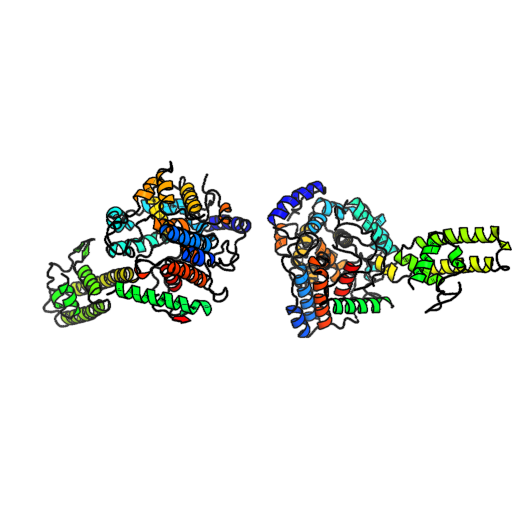 ? -15.046 11.570 82.111 1.00 59.49 225 GLY A N 1
ATOM 1696 C CA . GLY A 1 225 ? -14.195 10.390 82.124 1.00 53.87 225 GLY A CA 1
ATOM 1697 C C . GLY A 1 225 ? -12.958 10.537 81.248 1.00 60.64 225 GLY A C 1
ATOM 1698 O O . GLY A 1 225 ? -12.139 11.434 81.448 1.00 66.31 225 GLY A O 1
ATOM 1699 N N . ARG A 1 226 ? -12.831 9.633 80.281 1.00 62.37 226 ARG A N 1
ATOM 1700 C CA . ARG A 1 226 ? -11.802 9.677 79.249 1.00 55.50 226 ARG A CA 1
ATOM 1701 C C . ARG A 1 226 ? -11.964 10.895 78.335 1.00 60.62 226 ARG A C 1
ATOM 1702 O O . ARG A 1 226 ? -13.081 11.259 77.971 1.00 58.85 226 ARG A O 1
ATOM 1710 N N . SER A 1 227 ? -10.844 11.511 77.960 1.00 59.35 227 SER A N 1
ATOM 1711 C CA . SER A 1 227 ? -10.838 12.723 77.146 1.00 55.90 227 SER A CA 1
ATOM 1712 C C . SER A 1 227 ? -11.726 13.807 77.741 1.00 60.59 227 SER A C 1
ATOM 1713 O O . SER A 1 227 ? -12.207 14.671 77.025 1.00 60.37 227 SER A O 1
ATOM 1716 N N . GLY A 1 228 ? -11.962 13.753 79.045 1.00 59.19 228 GLY A N 1
ATOM 1717 C CA . GLY A 1 228 ? -12.818 14.728 79.687 1.00 52.37 228 GLY A CA 1
ATOM 1718 C C . GLY A 1 228 ? -14.234 14.805 79.133 1.00 61.91 228 GLY A C 1
ATOM 1719 O O . GLY A 1 228 ? -14.949 15.769 79.409 1.00 68.88 228 GLY A O 1
ATOM 1720 N N . ILE A 1 229 ? -14.651 13.819 78.341 1.00 52.91 229 ILE A N 1
ATOM 1721 C CA . ILE A 1 229 ? -16.044 13.769 77.900 1.00 51.85 229 ILE A CA 1
ATOM 1722 C C . ILE A 1 229 ? -16.925 13.430 79.114 1.00 51.49 229 ILE A C 1
ATOM 1723 O O . ILE A 1 229 ? -16.554 12.578 79.931 1.00 51.36 229 ILE A O 1
ATOM 1728 N N . PRO A 1 230 ? -18.080 14.110 79.258 1.00 52.85 230 PRO A N 1
ATOM 1729 C CA . PRO A 1 230 ? -19.033 13.725 80.312 1.00 46.94 230 PRO A CA 1
ATOM 1730 C C . PRO A 1 230 ? -19.429 12.268 80.185 1.00 47.84 230 PRO A C 1
ATOM 1731 O O . PRO A 1 230 ? -19.629 11.812 79.057 1.00 47.74 230 PRO A O 1
ATOM 1735 N N . LEU A 1 231 ? -19.534 11.563 81.312 1.00 47.65 231 LEU A N 1
ATOM 1736 C CA . LEU A 1 231 ? -19.982 10.176 81.324 1.00 45.54 231 LEU A CA 1
ATOM 1737 C C . LEU A 1 231 ? -21.384 10.066 80.738 1.00 42.96 231 LEU A C 1
ATOM 1738 O O . LEU A 1 231 ? -21.742 9.046 80.153 1.00 43.72 231 LEU A O 1
ATOM 1743 N N . ALA A 1 232 ? -22.167 11.128 80.910 1.00 45.70 232 ALA A N 1
ATOM 1744 C CA . ALA A 1 232 ? -23.509 11.233 80.341 1.00 46.77 232 ALA A CA 1
ATOM 1745 C C . ALA A 1 232 ? -23.483 11.079 78.826 1.00 47.21 232 ALA A C 1
ATOM 1746 O O . ALA A 1 232 ? -24.327 10.399 78.239 1.00 45.27 232 ALA A O 1
ATOM 1748 N N . VAL A 1 233 ? -22.506 11.732 78.208 1.00 48.23 233 VAL A N 1
ATOM 1749 C CA . VAL A 1 233 ? -22.356 11.763 76.756 1.00 47.73 233 VAL A CA 1
ATOM 1750 C C . VAL A 1 233 ? -21.833 10.430 76.211 1.00 50.18 233 VAL A C 1
ATOM 1751 O O . VAL A 1 233 ? -22.414 9.873 75.281 1.00 47.62 233 VAL A O 1
ATOM 1755 N N . THR A 1 234 ? -20.751 9.914 76.804 1.00 48.36 234 THR A N 1
ATOM 1756 C CA . THR A 1 234 ? -20.219 8.613 76.410 1.00 47.54 234 THR A CA 1
ATOM 1757 C C . THR A 1 234 ? -21.241 7.508 76.622 1.00 45.21 234 THR A C 1
ATOM 1758 O O . THR A 1 234 ? -21.265 6.545 75.876 1.00 49.14 234 THR A O 1
ATOM 1762 N N . SER A 1 235 ? -22.095 7.650 77.624 1.00 45.07 235 SER A N 1
ATOM 1763 C CA . SER A 1 235 ? -23.158 6.682 77.819 1.00 44.75 235 SER A CA 1
ATOM 1764 C C . SER A 1 235 ? -24.129 6.715 76.666 1.00 49.35 235 SER A C 1
ATOM 1765 O O . SER A 1 235 ? -24.603 5.661 76.222 1.00 53.08 235 SER A O 1
ATOM 1768 N N . MET A 1 236 ? -24.432 7.927 76.191 1.00 50.79 236 MET A N 1
ATOM 1769 C CA . MET A 1 236 ? -25.406 8.129 75.116 1.00 46.21 236 MET A CA 1
ATOM 1770 C C . MET A 1 236 ? -24.833 7.698 73.759 1.00 43.36 236 MET A C 1
ATOM 1771 O O . MET A 1 236 ? -25.530 7.078 72.955 1.00 44.36 236 MET A O 1
ATOM 1776 N N . VAL A 1 237 ? -23.567 8.015 73.509 1.00 42.64 237 VAL A N 1
ATOM 1777 C CA . VAL A 1 237 ? -22.891 7.540 72.305 1.00 45.65 237 VAL A CA 1
ATOM 1778 C C . VAL A 1 237 ? -22.942 6.013 72.264 1.00 48.44 237 VAL A C 1
ATOM 1779 O O . VAL A 1 237 ? -23.411 5.450 71.285 1.00 54.18 237 VAL A O 1
ATOM 1783 N N . LYS A 1 238 ? -22.507 5.358 73.348 1.00 51.79 238 LYS A N 1
ATOM 1784 C CA . LYS A 1 238 ? -22.574 3.892 73.499 1.00 48.76 238 LYS A CA 1
ATOM 1785 C C . LYS A 1 238 ? -23.986 3.286 73.305 1.00 51.58 238 LYS A C 1
ATOM 1786 O O . LYS A 1 238 ? -24.123 2.183 72.777 1.00 53.75 238 LYS A O 1
ATOM 1792 N N . VAL A 1 239 ? -25.033 3.994 73.710 1.00 48.02 239 VAL A N 1
ATOM 1793 C CA . VAL A 1 239 ? -26.381 3.516 73.433 1.00 44.37 239 VAL A CA 1
ATOM 1794 C C . VAL A 1 239 ? -26.705 3.656 71.940 1.00 49.00 239 VAL A C 1
ATOM 1795 O O . VAL A 1 239 ? -27.415 2.831 71.372 1.00 50.81 239 VAL A O 1
ATOM 1799 N N . ALA A 1 240 ? -26.168 4.683 71.290 1.00 48.30 240 ALA A N 1
ATOM 1800 C CA . ALA A 1 240 ? -26.373 4.842 69.850 1.00 52.36 240 ALA A CA 1
ATOM 1801 C C . ALA A 1 240 ? -25.683 3.705 69.094 1.00 47.39 240 ALA A C 1
ATOM 1802 O O . ALA A 1 240 ? -26.256 3.091 68.192 1.00 43.74 240 ALA A O 1
ATOM 1804 N N . GLU A 1 241 ? -24.453 3.425 69.513 1.00 48.45 241 GLU A N 1
ATOM 1805 C CA . GLU A 1 241 ? -23.622 2.373 68.939 1.00 53.33 241 GLU A CA 1
ATOM 1806 C C . GLU A 1 241 ? -24.216 0.974 69.025 1.00 52.37 241 GLU A C 1
ATOM 1807 O O . GLU A 1 241 ? -23.842 0.110 68.238 1.00 57.54 241 GLU A O 1
ATOM 1813 N N . LEU A 1 242 ? -25.134 0.749 69.966 1.00 52.48 242 LEU A N 1
ATOM 1814 C CA . LEU A 1 242 ? -25.676 -0.593 70.192 1.00 48.62 242 LEU A CA 1
ATOM 1815 C C . LEU A 1 242 ? -27.141 -0.731 69.823 1.00 49.37 242 LEU A C 1
ATOM 1816 O O . LEU A 1 242 ? -27.543 -1.705 69.203 1.00 57.62 242 LEU A O 1
ATOM 1821 N N . ASP A 1 243 ? -27.949 0.242 70.198 1.00 53.12 243 ASP A N 1
ATOM 1822 C CA . ASP A 1 243 ? -29.374 0.154 69.906 1.00 57.95 243 ASP A CA 1
ATOM 1823 C C . ASP A 1 243 ? -29.716 0.957 68.660 1.00 57.16 243 ASP A C 1
ATOM 1824 O O . ASP A 1 243 ? -30.890 1.151 68.329 1.00 62.96 243 ASP A O 1
ATOM 1829 N N . GLY A 1 244 ? -28.680 1.422 67.970 1.00 52.81 244 GLY A N 1
ATOM 1830 C CA . GLY A 1 244 ? -28.877 2.085 66.701 1.00 58.50 244 GLY A CA 1
ATOM 1831 C C . GLY A 1 244 ? -29.028 3.575 66.850 1.00 61.06 244 GLY A C 1
ATOM 1832 O O . GLY A 1 244 ? -29.260 4.081 67.944 1.00 61.92 244 GLY A O 1
ATOM 1833 N N . HIS A 1 245 ? -28.914 4.275 65.730 1.00 69.78 245 HIS A N 1
ATOM 1834 C CA . HIS A 1 245 ? -28.847 5.728 65.737 1.00 69.77 245 HIS A CA 1
ATOM 1835 C C . HIS A 1 245 ? -30.128 6.388 66.234 1.00 63.31 245 HIS A C 1
ATOM 1836 O O . HIS A 1 245 ? -30.064 7.328 67.031 1.00 60.73 245 HIS A O 1
ATOM 1843 N N . LYS A 1 246 ? -31.282 5.881 65.793 1.00 59.67 246 LYS A N 1
ATOM 1844 C CA . LYS A 1 246 ? -32.574 6.542 66.039 1.00 53.71 246 LYS A CA 1
ATOM 1845 C C . LYS A 1 246 ? -32.959 6.657 67.501 1.00 59.14 246 LYS A C 1
ATOM 1846 O O . LYS A 1 246 ? -33.975 7.225 67.849 1.00 58.41 246 LYS A O 1
ATOM 1848 N N . ARG A 1 247 ? -32.126 6.092 68.351 1.00 60.93 247 ARG A N 1
ATOM 1849 C CA . ARG A 1 247 ? -32.433 6.004 69.762 1.00 57.04 247 ARG A CA 1
ATOM 1850 C C . ARG A 1 247 ? -32.117 7.314 70.488 1.00 53.96 247 ARG A C 1
ATOM 1851 O O . ARG A 1 247 ? -32.774 7.660 71.467 1.00 52.58 247 ARG A O 1
ATOM 1859 N N . LEU A 1 248 ? -31.121 8.048 69.995 1.00 53.30 248 LEU A N 1
ATOM 1860 C CA . LEU A 1 248 ? -30.779 9.365 70.535 1.00 44.69 248 LEU A CA 1
ATOM 1861 C C . LEU A 1 248 ? -31.928 10.358 70.377 1.00 52.43 248 LEU A C 1
ATOM 1862 O O . LEU A 1 248 ? -31.940 11.406 71.023 1.00 51.72 248 LEU A O 1
ATOM 1867 N N . GLU A 1 249 ? -32.875 10.046 69.496 1.00 52.62 249 GLU A N 1
ATOM 1868 C CA . GLU A 1 249 ? -34.019 10.912 69.287 1.00 50.57 249 GLU A CA 1
ATOM 1869 C C . GLU A 1 249 ? -35.159 10.536 70.210 1.00 49.54 249 GLU A C 1
ATOM 1870 O O . GLU A 1 249 ? -36.008 11.362 70.524 1.00 54.07 249 GLU A O 1
ATOM 1876 N N . ASP A 1 250 ? -35.177 9.288 70.655 1.00 52.97 250 ASP A N 1
ATOM 1877 C CA . ASP A 1 250 ? -36.061 8.910 71.752 1.00 52.31 250 ASP A CA 1
ATOM 1878 C C . ASP A 1 250 ? -35.649 9.681 73.003 1.00 50.73 250 ASP A C 1
ATOM 1879 O O . ASP A 1 250 ? -36.491 10.049 73.822 1.00 50.22 250 ASP A O 1
ATOM 1884 N N . ILE A 1 251 ? -34.349 9.944 73.119 1.00 46.11 251 ILE A N 1
ATOM 1885 C CA . ILE A 1 251 ? -33.796 10.707 74.231 1.00 48.48 251 ILE A CA 1
ATOM 1886 C C . ILE A 1 251 ? -34.098 12.214 74.126 1.00 49.74 251 ILE A C 1
ATOM 1887 O O . ILE A 1 251 ? -34.212 12.890 75.141 1.00 52.54 251 ILE A O 1
ATOM 1892 N N . ARG A 1 252 ? -34.262 12.743 72.918 1.00 50.71 252 ARG A N 1
ATOM 1893 C CA . ARG A 1 252 ? -34.742 14.118 72.790 1.00 46.96 252 ARG A CA 1
ATOM 1894 C C . ARG A 1 252 ? -36.215 14.192 73.193 1.00 48.82 252 ARG A C 1
ATOM 1895 O O . ARG A 1 252 ? -36.634 15.137 73.851 1.00 52.13 252 ARG A O 1
ATOM 1903 N N . LYS A 1 253 ? -36.998 13.191 72.817 1.00 47.16 253 LYS A N 1
ATOM 1904 C CA . LYS A 1 253 ? -38.395 13.146 73.232 1.00 46.79 253 LYS A CA 1
ATOM 1905 C C . LYS A 1 253 ? -38.497 12.959 74.747 1.00 52.80 253 LYS A C 1
ATOM 1906 O O . LYS A 1 253 ? -39.441 13.433 75.389 1.00 54.07 253 LYS A O 1
ATOM 1912 N N . THR A 1 254 ? -37.515 12.272 75.321 1.00 52.33 254 THR A N 1
ATOM 1913 C CA . THR A 1 254 ? -37.515 12.021 76.753 1.00 52.41 254 THR A CA 1
ATOM 1914 C C . THR A 1 254 ? -37.157 13.293 77.505 1.00 50.15 254 THR A C 1
ATOM 1915 O O . THR A 1 254 ? -37.796 13.639 78.490 1.00 51.27 254 THR A O 1
ATOM 1919 N N . LEU A 1 255 ? -36.139 13.998 77.026 1.00 48.98 255 LEU A N 1
ATOM 1920 C CA . LEU A 1 255 ? -35.802 15.294 77.584 1.00 50.54 255 LEU A CA 1
ATOM 1921 C C . LEU A 1 255 ? -37.000 16.247 77.518 1.00 49.44 255 LEU A C 1
ATOM 1922 O O . LEU A 1 255 ? -37.166 17.117 78.367 1.00 53.84 255 LEU A O 1
ATOM 1927 N N . LEU A 1 256 ? -37.835 16.090 76.504 1.00 51.11 256 LEU A N 1
ATOM 1928 C CA . LEU A 1 256 ? -39.038 16.903 76.414 1.00 54.52 256 LEU A CA 1
ATOM 1929 C C . LEU A 1 256 ? -39.978 16.590 77.567 1.00 50.14 256 LEU A C 1
ATOM 1930 O O . LEU A 1 256 ? -40.549 17.495 78.171 1.00 50.19 256 LEU A O 1
ATOM 1935 N N . ASP A 1 257 ? -40.146 15.305 77.857 1.00 49.74 257 ASP A N 1
ATOM 1936 C CA . ASP A 1 257 ? -40.997 14.886 78.961 1.00 49.33 257 ASP A CA 1
ATOM 1937 C C . ASP A 1 257 ? -40.435 15.363 80.297 1.00 53.79 257 ASP A C 1
ATOM 1938 O O . ASP A 1 257 ? -41.203 15.753 81.195 1.00 49.02 257 ASP A O 1
ATOM 1943 N N . LEU A 1 258 ? -39.104 15.339 80.413 1.00 40.02 258 LEU A N 1
ATOM 1944 C CA . LEU A 1 258 ? -38.429 15.908 81.565 1.00 46.12 258 LEU A CA 1
ATOM 1945 C C . LEU A 1 258 ? -38.770 17.395 81.745 1.00 55.11 258 LEU A C 1
ATOM 1946 O O . LEU A 1 258 ? -39.110 17.834 82.849 1.00 54.32 258 LEU A O 1
ATOM 1951 N N . LYS A 1 259 ? -38.672 18.156 80.653 1.00 60.13 259 LYS A N 1
ATOM 1952 C CA . LYS A 1 259 ? -38.908 19.604 80.661 1.00 56.87 259 LYS A CA 1
ATOM 1953 C C . LYS A 1 259 ? -40.336 19.920 81.065 1.00 54.32 259 LYS A C 1
ATOM 1954 O O . LYS A 1 259 ? -40.568 20.812 81.877 1.00 56.10 259 LYS A O 1
ATOM 1960 N N . LYS A 1 260 ? -41.287 19.184 80.500 1.00 47.72 260 LYS A N 1
ATOM 1961 C CA . LYS A 1 260 ? -42.691 19.325 80.875 1.00 51.38 260 LYS A CA 1
ATOM 1962 C C . LYS A 1 260 ? -42.889 18.929 82.334 1.00 61.18 260 LYS A C 1
ATOM 1963 O O . LYS A 1 260 ? -43.811 19.406 82.985 1.00 64.32 260 LYS A O 1
ATOM 1969 N N . TRP A 1 261 ? -42.028 18.055 82.851 1.00 58.93 261 TRP A N 1
ATOM 1970 C CA . TRP A 1 261 ? -42.134 17.662 84.246 1.00 49.35 261 TRP A CA 1
ATOM 1971 C C . TRP A 1 261 ? -41.743 18.810 85.135 1.00 53.63 261 TRP A C 1
ATOM 1972 O O . TRP A 1 261 ? -42.447 19.154 86.077 1.00 58.88 261 TRP A O 1
ATOM 1983 N N . ILE A 1 262 ? -40.591 19.391 84.861 1.00 53.19 262 ILE A N 1
ATOM 1984 C CA . ILE A 1 262 ? -40.109 20.441 85.729 1.00 56.16 262 ILE A CA 1
ATOM 1985 C C . ILE A 1 262 ? -41.073 21.625 85.675 1.00 60.12 262 ILE A C 1
ATOM 1986 O O . ILE A 1 262 ? -41.433 22.187 86.705 1.00 62.36 262 ILE A O 1
ATOM 1991 N N . GLU A 1 263 ? -41.529 21.956 84.473 1.00 65.97 263 GLU A N 1
ATOM 1992 C CA . GLU A 1 263 ? -42.499 23.026 84.275 1.00 65.73 263 GLU A CA 1
ATOM 1993 C C . GLU A 1 263 ? -43.803 22.743 85.029 1.00 62.66 263 GLU A C 1
ATOM 1994 O O . GLU A 1 263 ? -44.432 23.664 85.542 1.00 70.38 263 GLU A O 1
ATOM 2000 N N . ASP A 1 264 ? -44.200 21.479 85.125 1.00 57.08 264 ASP A N 1
ATOM 2001 C CA . ASP A 1 264 ? -45.468 21.142 85.781 1.00 59.78 264 ASP A CA 1
ATOM 2002 C C . ASP A 1 264 ? -45.336 21.004 87.302 1.00 59.70 264 ASP A C 1
ATOM 2003 O O . ASP A 1 264 ? -46.332 20.816 88.001 1.00 45.17 264 ASP A O 1
ATOM 2008 N N . ASN A 1 265 ? -44.099 21.103 87.795 1.00 64.46 265 ASN A N 1
ATOM 2009 C CA . ASN A 1 265 ? -43.767 20.840 89.195 1.00 56.42 265 ASN A CA 1
ATOM 2010 C C . ASN A 1 265 ? -42.555 21.627 89.657 1.00 55.65 265 ASN A C 1
ATOM 2011 O O . ASN A 1 265 ? -41.806 21.137 90.495 1.00 58.07 265 ASN A O 1
ATOM 2016 N N . LYS A 1 266 ? -42.357 22.829 89.112 1.00 58.92 266 LYS A N 1
ATOM 2017 C CA . LYS A 1 266 ? -41.205 23.678 89.451 1.00 60.12 266 LYS A CA 1
ATOM 2018 C C . LYS A 1 266 ? -41.041 23.802 90.957 1.00 61.18 266 LYS A C 1
ATOM 2019 O O . LYS A 1 266 ? -39.937 24.041 91.459 1.00 61.67 266 LYS A O 1
ATOM 2021 N N . ASP A 1 267 ? -42.169 23.623 91.645 1.00 60.51 267 ASP A N 1
ATOM 2022 C CA . ASP A 1 267 ? -42.311 23.729 93.094 1.00 66.91 267 ASP A CA 1
ATOM 2023 C C . ASP A 1 267 ? -41.363 22.787 93.849 1.00 66.47 267 ASP A C 1
ATOM 2024 O O . ASP A 1 267 ? -40.750 23.162 94.857 1.00 63.59 267 ASP A O 1
ATOM 2029 N N . GLU A 1 268 ? -41.242 21.561 93.349 1.00 63.85 268 GLU A N 1
ATOM 2030 C CA . GLU A 1 268 ? -40.503 20.527 94.049 1.00 56.95 268 GLU A CA 1
ATOM 2031 C C . GLU A 1 268 ? -39.033 20.450 93.646 1.00 57.23 268 GLU A C 1
ATOM 2032 O O . GLU A 1 268 ? -38.376 19.434 93.854 1.00 59.32 268 GLU A O 1
ATOM 2038 N N . LEU A 1 269 ? -38.524 21.544 93.093 1.00 59.43 269 LEU A N 1
ATOM 2039 C CA . LEU A 1 269 ? -37.142 21.638 92.651 1.00 54.86 269 LEU A CA 1
ATOM 2040 C C . LEU A 1 269 ? -36.507 22.919 93.174 1.00 57.40 269 LEU A C 1
ATOM 2041 O O . LEU A 1 269 ? -37.162 23.960 93.193 1.00 60.92 269 LEU A O 1
ATOM 2046 N N . GLU A 1 270 ? -35.242 22.846 93.593 1.00 56.27 270 GLU A N 1
ATOM 2047 C CA . GLU A 1 270 ? -34.522 24.016 94.110 1.00 58.61 270 GLU A CA 1
ATOM 2048 C C . GLU A 1 270 ? -34.549 25.168 93.120 1.00 56.12 270 GLU A C 1
ATOM 2049 O O . GLU A 1 270 ? -34.670 24.953 91.921 1.00 61.83 270 GLU A O 1
ATOM 2055 N N . ASP A 1 271 ? -34.434 26.382 93.644 1.00 63.11 271 ASP A N 1
ATOM 2056 C CA . ASP A 1 271 ? -34.599 27.606 92.873 1.00 66.63 271 ASP A CA 1
ATOM 2057 C C . ASP A 1 271 ? -33.937 27.537 91.491 1.00 67.66 271 ASP A C 1
ATOM 2058 O O . ASP A 1 271 ? -34.637 27.470 90.473 1.00 63.81 271 ASP A O 1
ATOM 2060 N N . GLY A 1 272 ? -32.606 27.515 91.454 1.00 58.54 272 GLY A N 1
ATOM 2061 C CA . GLY A 1 272 ? -31.895 27.623 90.193 1.00 65.15 272 GLY A CA 1
ATOM 2062 C C . GLY A 1 272 ? -31.963 26.360 89.353 1.00 67.25 272 GLY A C 1
ATOM 2063 O O . GLY A 1 272 ? -32.068 26.397 88.123 1.00 61.46 272 GLY A O 1
ATOM 2064 N N . LYS A 1 273 ? -31.911 25.231 90.049 1.00 68.44 273 LYS A N 1
ATOM 2065 C CA . LYS A 1 273 ? -31.844 23.910 89.441 1.00 58.76 273 LYS A CA 1
ATOM 2066 C C . LYS A 1 273 ? -33.118 23.581 88.673 1.00 61.47 273 LYS A C 1
ATOM 2067 O O . LYS A 1 273 ? -34.193 24.111 88.976 1.00 67.71 273 LYS A O 1
ATOM 2073 N N . GLY A 1 274 ? -32.999 22.711 87.678 1.00 49.23 274 GLY A N 1
ATOM 2074 C CA . GLY A 1 274 ? -34.149 22.350 86.877 1.00 53.00 274 GLY A CA 1
ATOM 2075 C C . GLY A 1 274 ? -34.028 22.911 85.473 1.00 55.83 274 GLY A C 1
ATOM 2076 O O . GLY A 1 274 ? -34.082 22.173 84.493 1.00 52.57 274 GLY A O 1
ATOM 2077 N N . ASP A 1 275 ? -33.874 24.228 85.375 1.00 60.43 275 ASP A N 1
ATOM 2078 C CA . ASP A 1 275 ? -33.579 24.862 84.094 1.00 54.62 275 ASP A CA 1
ATOM 2079 C C . ASP A 1 275 ? -32.141 24.551 83.745 1.00 53.07 275 ASP A C 1
ATOM 2080 O O . ASP A 1 275 ? -31.815 24.255 82.595 1.00 44.39 275 ASP A O 1
ATOM 2085 N N . GLU A 1 276 ? -31.278 24.624 84.754 1.00 57.97 276 GLU A N 1
ATOM 2086 C CA . GLU A 1 276 ? -29.871 24.343 84.544 1.00 56.20 276 GLU A CA 1
ATOM 2087 C C . GLU A 1 276 ? -29.682 22.859 84.228 1.00 54.99 276 GLU A C 1
ATOM 2088 O O . GLU A 1 276 ? -28.731 22.488 83.551 1.00 61.91 276 GLU A O 1
ATOM 2094 N N . LEU A 1 277 ? -30.602 22.012 84.680 1.00 50.52 277 LEU A N 1
ATOM 2095 C CA . LEU A 1 277 ? -30.491 20.589 84.379 1.00 54.05 277 LEU A CA 1
ATOM 2096 C C . LEU A 1 277 ? -30.822 20.307 82.905 1.00 51.94 277 LEU A C 1
ATOM 2097 O O . LEU A 1 277 ? -30.022 19.704 82.190 1.00 50.14 277 LEU A O 1
ATOM 2102 N N . VAL A 1 278 ? -32.000 20.746 82.467 1.00 49.85 278 VAL A N 1
ATOM 2103 C CA . VAL A 1 278 ? -32.464 20.531 81.105 1.00 44.87 278 VAL A CA 1
ATOM 2104 C C . VAL A 1 278 ? -31.495 21.120 80.074 1.00 52.73 278 VAL A C 1
ATOM 2105 O O . VAL A 1 278 ? -31.256 20.528 79.013 1.00 54.45 278 VAL A O 1
ATOM 2109 N N . LYS A 1 279 ? -30.912 22.266 80.395 1.00 50.85 279 LYS A N 1
ATOM 2110 C CA . LYS A 1 279 ? -29.942 22.880 79.504 1.00 45.12 279 LYS A CA 1
ATOM 2111 C C . LYS A 1 279 ? -28.731 21.957 79.415 1.00 57.15 279 LYS A C 1
ATOM 2112 O O . LYS A 1 279 ? -28.269 21.643 78.308 1.00 54.84 279 LYS A O 1
ATOM 2118 N N . THR A 1 280 ? -28.226 21.505 80.567 1.00 53.86 280 THR A N 1
ATOM 2119 C CA . THR A 1 280 ? -27.036 20.654 80.569 1.00 50.88 280 THR A CA 1
ATOM 2120 C C . THR A 1 280 ? -27.274 19.405 79.723 1.00 47.10 280 THR A C 1
ATOM 2121 O O . THR A 1 280 ? -26.424 19.037 78.928 1.00 39.37 280 THR A O 1
ATOM 2125 N N . LEU A 1 281 ? -28.456 18.807 79.863 1.00 48.52 281 LEU A N 1
ATOM 2126 C CA . LEU A 1 281 ? -28.801 17.556 79.192 1.00 46.07 281 LEU A CA 1
ATOM 2127 C C . LEU A 1 281 ? -28.928 17.709 77.688 1.00 50.39 281 LEU A C 1
ATOM 2128 O O . LEU A 1 281 ? -28.333 16.945 76.929 1.00 58.10 281 LEU A O 1
ATOM 2133 N N . THR A 1 282 ? -29.726 18.689 77.274 1.00 55.14 282 THR A N 1
ATOM 2134 C CA . THR A 1 282 ? -29.855 19.120 75.888 1.00 42.37 282 THR A CA 1
ATOM 2135 C C . THR A 1 282 ? -28.513 19.255 75.170 1.00 42.54 282 THR A C 1
ATOM 2136 O O . THR A 1 282 ? -28.357 18.798 74.049 1.00 46.71 282 THR A O 1
ATOM 2140 N N . LYS A 1 283 ? -27.553 19.902 75.823 1.00 47.76 283 LYS A N 1
ATOM 2141 C CA . LYS A 1 283 ? -26.199 20.027 75.296 1.00 46.77 283 LYS A CA 1
ATOM 2142 C C . LYS A 1 283 ? -25.532 18.670 75.139 1.00 51.14 283 LYS A C 1
ATOM 2143 O O . LYS A 1 283 ? -24.922 18.378 74.112 1.00 54.71 283 LYS A O 1
ATOM 2149 N N . GLN A 1 284 ? -25.642 17.852 76.177 1.00 46.70 284 GLN A N 1
ATOM 2150 C CA . GLN A 1 284 ? -25.083 16.511 76.184 1.00 46.19 284 GLN A CA 1
ATOM 2151 C C . GLN A 1 284 ? -25.687 15.629 75.096 1.00 45.18 284 GLN A C 1
ATOM 2152 O O . GLN A 1 284 ? -25.025 14.752 74.562 1.00 45.76 284 GLN A O 1
ATOM 2158 N N . LEU A 1 285 ? -26.943 15.854 74.758 1.00 42.77 285 LEU A N 1
ATOM 2159 C CA . LEU A 1 285 ? -27.518 15.110 73.645 1.00 50.26 285 LEU A CA 1
ATOM 2160 C C . LEU A 1 285 ? -26.896 15.551 72.321 1.00 47.26 285 LEU A C 1
ATOM 2161 O O . LEU A 1 285 ? -26.545 14.726 71.497 1.00 52.17 285 LEU A O 1
ATOM 2166 N N . ALA A 1 286 ? -26.779 16.859 72.122 1.00 50.54 286 ALA A N 1
ATOM 2167 C CA . ALA A 1 286 ? -26.163 17.398 70.919 1.00 49.24 286 ALA A CA 1
ATOM 2168 C C . ALA A 1 286 ? -24.740 16.867 70.732 1.00 46.84 286 ALA A C 1
ATOM 2169 O O . ALA A 1 286 ? -24.332 16.512 69.622 1.00 53.34 286 ALA A O 1
ATOM 2171 N N . ASP A 1 287 ? -23.997 16.814 71.826 1.00 43.63 287 ASP A N 1
ATOM 2172 C CA . ASP A 1 287 ? -22.635 16.329 71.810 1.00 47.53 287 ASP A CA 1
ATOM 2173 C C . ASP A 1 287 ? -22.564 14.864 71.446 1.00 52.50 287 ASP A C 1
ATOM 2174 O O . ASP A 1 287 ? -21.664 14.442 70.728 1.00 51.50 287 ASP A O 1
ATOM 2179 N N . ALA A 1 288 ? -23.521 14.096 71.950 1.00 52.49 288 ALA A N 1
ATOM 2180 C CA . ALA A 1 288 ? -23.569 12.668 71.706 1.00 49.48 288 ALA A CA 1
ATOM 2181 C C . ALA A 1 288 ? -23.884 12.359 70.247 1.00 49.74 288 ALA A C 1
ATOM 2182 O O . ALA A 1 288 ? -23.245 11.500 69.643 1.00 53.14 288 ALA A O 1
ATOM 2184 N N . ILE A 1 289 ? -24.876 13.047 69.692 1.00 46.60 289 ILE A N 1
ATOM 2185 C CA . ILE A 1 289 ? -25.270 12.835 68.308 1.00 49.96 289 ILE A CA 1
ATOM 2186 C C . ILE A 1 289 ? -24.085 13.089 67.373 1.00 54.49 289 ILE A C 1
ATOM 2187 O O . ILE A 1 289 ? -23.810 12.314 66.450 1.00 49.71 289 ILE A O 1
ATOM 2192 N N . GLU A 1 290 ? -23.371 14.173 67.651 1.00 50.78 290 GLU A N 1
ATOM 2193 C CA . GLU A 1 290 ? -22.182 14.534 66.894 1.00 53.43 290 GLU A CA 1
ATOM 2194 C C . GLU A 1 290 ? -21.003 13.542 67.046 1.00 54.97 290 GLU A C 1
ATOM 2195 O O . GLU A 1 290 ? -20.188 13.386 66.125 1.00 55.98 290 GLU A O 1
ATOM 2201 N N . LEU A 1 291 ? -20.918 12.872 68.195 1.00 52.52 291 LEU A N 1
ATOM 2202 C CA . LEU A 1 291 ? -19.872 11.877 68.444 1.00 49.24 291 LEU A CA 1
ATOM 2203 C C . LEU A 1 291 ? -20.232 10.506 67.875 1.00 57.84 291 LEU A C 1
ATOM 2204 O O . LEU A 1 291 ? -19.357 9.796 67.339 1.00 49.44 291 LEU A O 1
ATOM 2209 N N . ALA A 1 292 ? -21.516 10.154 68.020 1.00 52.64 292 ALA A N 1
ATOM 2210 C CA . ALA A 1 292 ? -22.091 8.928 67.485 1.00 42.86 292 ALA A CA 1
ATOM 2211 C C . ALA A 1 292 ? -21.944 8.881 65.983 1.00 50.99 292 ALA A C 1
ATOM 2212 O O . ALA A 1 292 ? -21.486 7.887 65.425 1.00 59.24 292 ALA A O 1
ATOM 2214 N N . LYS A 1 293 ? -22.337 9.970 65.335 1.00 53.11 293 LYS A N 1
ATOM 2215 C CA . LYS A 1 293 ? -22.339 10.055 63.886 1.00 51.31 293 LYS A CA 1
ATOM 2216 C C . LYS A 1 293 ? -20.922 9.876 63.304 1.00 54.45 293 LYS A C 1
ATOM 2217 O O . LYS A 1 293 ? -20.762 9.403 62.168 1.00 50.58 293 LYS A O 1
ATOM 2223 N N . LYS A 1 294 ? -19.898 10.240 64.078 1.00 52.14 294 LYS A N 1
ATOM 2224 C CA . LYS A 1 294 ? -18.523 9.975 63.664 1.00 44.29 294 LYS A CA 1
ATOM 2225 C C . LYS A 1 294 ? -18.267 8.482 63.731 1.00 52.04 294 LYS A C 1
ATOM 2226 O O . LYS A 1 294 ? -17.567 7.910 62.883 1.00 54.53 294 LYS A O 1
ATOM 2232 N N . SER A 1 295 ? -18.846 7.846 64.742 1.00 56.37 295 SER A N 1
ATOM 2233 C CA . SER A 1 295 ? -18.623 6.428 64.952 1.00 52.02 295 SER A CA 1
ATOM 2234 C C . SER A 1 295 ? -19.381 5.590 63.944 1.00 48.19 295 SER A C 1
ATOM 2235 O O . SER A 1 295 ? -18.806 4.674 63.348 1.00 47.99 295 SER A O 1
ATOM 2238 N N . SER A 1 296 ? -20.654 5.905 63.733 1.00 44.16 296 SER A N 1
ATOM 2239 C CA . SER A 1 296 ? -21.430 5.156 62.749 1.00 47.77 296 SER A CA 1
ATOM 2240 C C . SER A 1 296 ? -20.775 5.250 61.367 1.00 46.12 296 SER A C 1
ATOM 2241 O O . SER A 1 296 ? -20.828 4.295 60.612 1.00 51.05 296 SER A O 1
ATOM 2244 N N . ALA A 1 297 ? -20.135 6.378 61.063 1.00 42.20 297 ALA A N 1
ATOM 2245 C CA . ALA A 1 297 ? -19.506 6.574 59.762 1.00 45.89 297 ALA A CA 1
ATOM 2246 C C . ALA A 1 297 ? -18.212 5.801 59.674 1.00 43.07 297 ALA A C 1
ATOM 2247 O O . ALA A 1 297 ? -17.895 5.238 58.628 1.00 44.46 297 ALA A O 1
ATOM 2249 N N . LEU A 1 298 ? -17.462 5.767 60.766 1.00 42.00 298 LEU A N 1
ATOM 2250 C CA . LEU A 1 298 ? -16.203 5.058 60.731 1.00 37.52 298 LEU A CA 1
ATOM 2251 C C . LEU A 1 298 ? -16.496 3.579 60.568 1.00 43.40 298 LEU A C 1
ATOM 2252 O O . LEU A 1 298 ? -15.886 2.914 59.738 1.00 44.08 298 LEU A O 1
ATOM 2257 N N . ARG A 1 299 ? -17.446 3.084 61.363 1.00 44.65 299 ARG A N 1
ATOM 2258 C CA . ARG A 1 299 ? -17.911 1.697 61.305 1.00 46.29 299 ARG A CA 1
ATOM 2259 C C . ARG A 1 299 ? -18.329 1.315 59.887 1.00 44.34 299 ARG A C 1
ATOM 2260 O O . ARG A 1 299 ? -17.855 0.337 59.326 1.00 43.98 299 ARG A O 1
ATOM 2268 N N . ALA A 1 300 ? -19.211 2.116 59.314 1.00 38.24 300 ALA A N 1
ATOM 2269 C CA . ALA A 1 300 ? -19.700 1.903 57.964 1.00 40.55 300 ALA A CA 1
ATOM 2270 C C . ALA A 1 300 ? -18.591 1.867 56.897 1.00 50.57 300 ALA A C 1
ATOM 2271 O O . ALA A 1 300 ? -18.418 0.843 56.231 1.00 53.09 300 ALA A O 1
ATOM 2273 N N . GLN A 1 301 ? -17.847 2.971 56.736 1.00 41.67 301 GLN A N 1
ATOM 2274 C CA . GLN A 1 301 ? -16.979 3.136 55.576 1.00 37.72 301 GLN A CA 1
ATOM 2275 C C . GLN A 1 301 ? -15.465 3.212 55.848 1.00 38.78 301 GLN A C 1
ATOM 2276 O O . GLN A 1 301 ? -14.647 3.377 54.921 1.00 42.21 301 GLN A O 1
ATOM 2282 N N . GLY A 1 302 ? -15.084 3.061 57.103 1.00 33.59 302 GLY A N 1
ATOM 2283 C CA . GLY A 1 302 ? -13.691 3.140 57.459 1.00 35.06 302 GLY A CA 1
ATOM 2284 C C . GLY A 1 302 ? -13.174 4.569 57.483 1.00 39.96 302 GLY A C 1
ATOM 2285 O O . GLY A 1 302 ? -13.891 5.536 57.159 1.00 34.76 302 GLY A O 1
ATOM 2286 N N . ALA A 1 303 ? -11.909 4.688 57.875 1.00 41.06 303 ALA A N 1
ATOM 2287 C CA . ALA A 1 303 ? -11.213 5.963 57.979 1.00 31.10 303 ALA A CA 1
ATOM 2288 C C . ALA A 1 303 ? -11.339 6.763 56.708 1.00 31.35 303 ALA A C 1
ATOM 2289 O O . ALA A 1 303 ? -11.391 6.198 55.611 1.00 39.51 303 ALA A O 1
ATOM 2291 N N . GLN A 1 304 ? -11.429 8.075 56.851 1.00 30.34 304 GLN A N 1
ATOM 2292 C CA . GLN A 1 304 ? -11.371 8.943 55.686 1.00 34.93 304 GLN A CA 1
ATOM 2293 C C . GLN A 1 304 ? -10.102 9.777 55.767 1.00 35.91 304 GLN A C 1
ATOM 2294 O O . GLN A 1 304 ? -10.008 10.716 56.557 1.00 39.11 304 GLN A O 1
ATOM 2300 N N . ILE A 1 305 ? -9.099 9.372 54.992 1.00 34.01 305 ILE A N 1
ATOM 2301 C CA . ILE A 1 305 ? -7.845 10.110 54.901 1.00 29.62 305 ILE A CA 1
ATOM 2302 C C . ILE A 1 305 ? -7.958 11.349 54.041 1.00 24.77 305 ILE A C 1
ATOM 2303 O O . ILE A 1 305 ? -8.354 11.291 52.883 1.00 24.28 305 ILE A O 1
ATOM 2308 N N . ASP A 1 306 ? -7.594 12.473 54.626 1.00 26.04 306 ASP A N 1
ATOM 2309 C CA . ASP A 1 306 ? -7.386 13.695 53.865 1.00 28.42 306 ASP A CA 1
ATOM 2310 C C . ASP A 1 306 ? -5.952 13.620 53.348 1.00 27.71 306 ASP A C 1
ATOM 2311 O O . ASP A 1 306 ? -5.015 13.875 54.106 1.00 29.54 306 ASP A O 1
ATOM 2316 N N . SER A 1 307 ? -5.779 13.255 52.075 1.00 27.24 307 SER A N 1
ATOM 2317 C CA . SER A 1 307 ? -4.453 12.935 51.540 1.00 23.72 307 SER A CA 1
ATOM 2318 C C . SER A 1 307 ? -3.393 13.976 51.845 1.00 26.91 307 SER A C 1
ATOM 2319 O O . SER A 1 307 ? -2.428 13.680 52.557 1.00 29.77 307 SER A O 1
ATOM 2322 N N . ILE A 1 308 ? -3.575 15.194 51.344 1.00 32.27 308 ILE A N 1
ATOM 2323 C CA . ILE A 1 308 ? -2.564 16.232 51.540 1.00 30.29 308 ILE A CA 1
ATOM 2324 C C . ILE A 1 308 ? -2.297 16.557 53.005 1.00 28.96 308 ILE A C 1
ATOM 2325 O O . ILE A 1 308 ? -1.148 16.785 53.376 1.00 29.73 308 ILE A O 1
ATOM 2330 N N . PHE A 1 309 ? -3.328 16.537 53.850 1.00 30.27 309 PHE A N 1
ATOM 2331 C CA . PHE A 1 309 ? -3.131 16.916 55.241 1.00 23.82 309 PHE A CA 1
ATOM 2332 C C . PHE A 1 309 ? -2.358 15.849 56.004 1.00 28.17 309 PHE A C 1
ATOM 2333 O O . PHE A 1 309 ? -1.539 16.155 56.877 1.00 28.52 309 PHE A O 1
ATOM 2341 N N . SER A 1 310 ? -2.639 14.587 55.700 1.00 29.20 310 SER A N 1
ATOM 2342 C CA . SER A 1 310 ? -1.883 13.501 56.314 1.00 27.61 310 SER A CA 1
ATOM 2343 C C . SER A 1 310 ? -0.480 13.438 55.713 1.00 26.99 310 SER A C 1
ATOM 2344 O O . SER A 1 310 ? 0.489 13.270 56.433 1.00 27.77 310 SER A O 1
ATOM 2347 N N . SER A 1 311 ? -0.363 13.608 54.397 1.00 31.17 311 SER A N 1
ATOM 2348 C CA . SER A 1 311 ? 0.960 13.691 53.780 1.00 26.45 311 SER A CA 1
ATOM 2349 C C . SER A 1 311 ? 1.851 14.710 54.501 1.00 27.98 311 SER A C 1
ATOM 2350 O O . SER A 1 311 ? 2.964 14.370 54.881 1.00 27.17 311 SER A O 1
ATOM 2353 N N . TYR A 1 312 ? 1.364 15.927 54.748 1.00 27.63 312 TYR A N 1
ATOM 2354 C CA . TYR A 1 312 ? 2.213 16.920 55.420 1.00 28.39 312 TYR A CA 1
ATOM 2355 C C . TYR A 1 312 ? 2.413 16.562 56.884 1.00 28.15 312 TYR A C 1
ATOM 2356 O O . TYR A 1 312 ? 3.484 16.819 57.434 1.00 29.14 312 TYR A O 1
ATOM 2365 N N . TYR A 1 313 ? 1.414 15.952 57.519 1.00 28.32 313 TYR A N 1
ATOM 2366 C CA . TYR A 1 313 ? 1.611 15.450 58.883 1.00 26.99 313 TYR A CA 1
ATOM 2367 C C . TYR A 1 313 ? 2.741 14.405 58.927 1.00 30.33 313 TYR A C 1
ATOM 2368 O O . TYR A 1 313 ? 3.646 14.495 59.765 1.00 33.92 313 TYR A O 1
ATOM 2377 N N . TRP A 1 314 ? 2.698 13.415 58.035 1.00 27.72 314 TRP A N 1
ATOM 2378 C CA . TRP A 1 314 ? 3.756 12.399 57.999 1.00 31.47 314 TRP A CA 1
ATOM 2379 C C . TRP A 1 314 ? 5.113 12.987 57.636 1.00 29.16 314 TRP A C 1
ATOM 2380 O O . TRP A 1 314 ? 6.105 12.647 58.281 1.00 33.95 314 TRP A O 1
ATOM 2391 N N . ALA A 1 315 ? 5.162 13.864 56.628 1.00 28.31 315 ALA A N 1
ATOM 2392 C CA . ALA A 1 315 ? 6.391 14.602 56.328 1.00 29.55 315 ALA A CA 1
ATOM 2393 C C . ALA A 1 315 ? 6.938 15.309 57.576 1.00 32.70 315 ALA A C 1
ATOM 2394 O O . ALA A 1 315 ? 8.118 15.226 57.882 1.00 35.95 315 ALA A O 1
ATOM 2396 N N . TRP A 1 316 ? 6.064 15.987 58.305 1.00 34.87 316 TRP A N 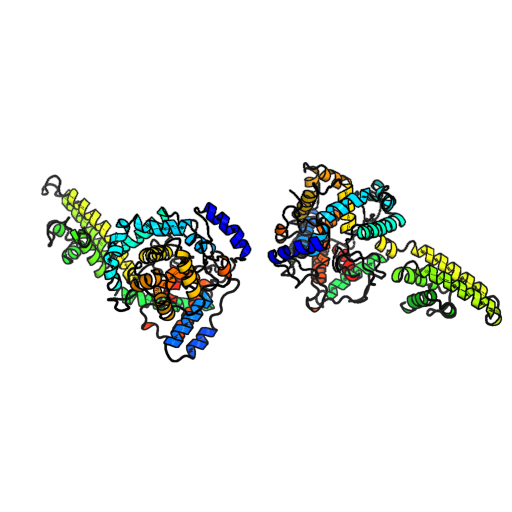1
ATOM 2397 C CA . TRP A 1 316 ? 6.467 16.736 59.486 1.00 31.84 316 TRP A CA 1
ATOM 2398 C C . TRP A 1 316 ? 6.999 15.818 60.610 1.00 37.48 316 TRP A C 1
ATOM 2399 O O . TRP A 1 316 ? 8.059 16.090 61.195 1.00 35.59 316 TRP A O 1
ATOM 2410 N N . LYS A 1 317 ? 6.286 14.727 60.897 1.00 34.57 317 LYS A N 1
ATOM 2411 C CA . LYS A 1 317 ? 6.743 13.777 61.902 1.00 31.87 317 LYS A CA 1
ATOM 2412 C C . LYS A 1 317 ? 8.058 13.097 61.512 1.00 35.41 317 LYS A C 1
ATOM 2413 O O . LYS A 1 317 ? 8.882 12.809 62.370 1.00 38.03 317 LYS A O 1
ATOM 2419 N N . ALA A 1 318 ? 8.251 12.841 60.219 1.00 37.59 318 ALA A N 1
ATOM 2420 C CA . ALA A 1 318 ? 9.527 12.335 59.705 1.00 35.62 318 ALA A CA 1
ATOM 2421 C C . ALA A 1 318 ? 10.646 13.384 59.836 1.00 41.28 318 ALA A C 1
ATOM 2422 O O . ALA A 1 318 ? 11.844 13.056 59.869 1.00 46.01 318 ALA A O 1
ATOM 2424 N N . GLY A 1 319 ? 10.258 14.651 59.915 1.00 36.80 319 GLY A N 1
ATOM 2425 C CA . GLY A 1 319 ? 11.221 15.716 60.099 1.00 29.59 319 GLY A CA 1
ATOM 2426 C C . GLY A 1 319 ? 11.673 16.342 58.801 1.00 32.88 319 GLY A C 1
ATOM 2427 O O . GLY A 1 319 ? 12.734 16.950 58.756 1.00 40.00 319 GLY A O 1
ATOM 2428 N N . ILE A 1 320 ? 10.876 16.201 57.752 1.00 25.93 320 ILE A N 1
ATOM 2429 C CA . ILE A 1 320 ? 11.185 16.805 56.473 1.00 31.41 320 ILE A CA 1
ATOM 2430 C C . ILE A 1 320 ? 11.289 18.326 56.601 1.00 36.36 320 ILE A C 1
ATOM 2431 O O . ILE A 1 320 ? 10.573 18.929 57.393 1.00 35.65 320 ILE A O 1
ATOM 2436 N N . THR A 1 321 ? 12.208 18.946 55.859 1.00 35.76 321 THR A N 1
ATOM 2437 C CA . THR A 1 321 ? 12.298 20.407 55.850 1.00 37.44 321 THR A CA 1
ATOM 2438 C C . THR A 1 321 ? 12.110 20.873 54.424 1.00 39.61 321 THR A C 1
ATOM 2439 O O . THR A 1 321 ? 12.135 20.053 53.503 1.00 43.13 321 THR A O 1
ATOM 2443 N N . PRO A 1 322 ? 11.890 22.180 54.217 1.00 38.20 322 PRO A N 1
ATOM 2444 C CA . PRO A 1 322 ? 11.838 22.607 52.816 1.00 35.11 322 PRO A CA 1
ATOM 2445 C C . PRO A 1 322 ? 13.131 22.251 52.076 1.00 35.80 322 PRO A C 1
ATOM 2446 O O . PRO A 1 322 ? 13.137 22.067 50.857 1.00 33.23 322 PRO A O 1
ATOM 2450 N N . VAL A 1 323 ? 14.220 22.149 52.827 1.00 37.92 323 VAL A N 1
ATOM 2451 C CA . VAL A 1 323 ? 15.507 21.805 52.246 1.00 43.60 323 VAL A CA 1
ATOM 2452 C C . VAL A 1 323 ? 15.501 20.353 51.793 1.00 38.79 323 VAL A C 1
ATOM 2453 O O . VAL A 1 323 ? 16.024 19.997 50.745 1.00 35.06 323 VAL A O 1
ATOM 2457 N N . THR A 1 324 ? 14.877 19.517 52.596 1.00 38.98 324 THR A N 1
ATOM 2458 C CA . THR A 1 324 ? 14.963 18.098 52.395 1.00 33.71 324 THR A CA 1
ATOM 2459 C C . THR A 1 324 ? 13.709 17.566 51.716 1.00 35.78 324 THR A C 1
ATOM 2460 O O . THR A 1 324 ? 13.674 16.424 51.287 1.00 38.89 324 THR A O 1
ATOM 2464 N N . PHE A 1 325 ? 12.690 18.413 51.591 1.00 36.36 325 PHE A N 1
ATOM 2465 C CA . PHE A 1 325 ? 11.456 18.048 50.890 1.00 33.84 325 PHE A CA 1
ATOM 2466 C C . PHE A 1 325 ? 11.673 17.559 49.454 1.00 34.61 325 PHE A C 1
ATOM 2467 O O . PHE A 1 325 ? 11.039 16.584 49.051 1.00 35.45 325 PHE A O 1
ATOM 2475 N N . PRO A 1 326 ? 12.558 18.222 48.669 1.00 35.66 326 PRO A N 1
ATOM 2476 C CA . PRO A 1 326 ? 12.743 17.706 47.299 1.00 31.00 326 PRO A CA 1
ATOM 2477 C C . PRO A 1 326 ? 13.229 16.255 47.223 1.00 31.18 326 PRO A C 1
ATOM 2478 O O . PRO A 1 326 ? 12.969 15.600 46.219 1.00 34.49 326 PRO A O 1
ATOM 2482 N N . THR A 1 327 ? 13.917 15.752 48.245 1.00 33.57 327 THR A N 1
ATOM 2483 C CA . THR A 1 327 ? 14.296 14.342 48.236 1.00 32.82 327 THR A CA 1
ATOM 2484 C C . THR A 1 327 ? 13.084 13.444 48.493 1.00 33.18 327 THR A C 1
ATOM 2485 O O . THR A 1 327 ? 13.070 12.303 48.033 1.00 32.31 327 THR A O 1
ATOM 2489 N N . LEU A 1 328 ? 12.075 13.944 49.218 1.00 32.72 328 LEU A N 1
ATOM 2490 C CA . LEU A 1 328 ? 10.862 13.157 49.492 1.00 28.96 328 LEU A CA 1
ATOM 2491 C C . LEU A 1 328 ? 10.059 13.042 48.214 1.00 32.50 328 LEU A C 1
ATOM 2492 O O . LEU A 1 328 ? 9.642 11.946 47.803 1.00 29.57 328 LEU A O 1
ATOM 2497 N N . SER A 1 329 ? 9.872 14.199 47.587 1.00 29.96 329 SER A N 1
ATOM 2498 C CA . SER A 1 329 ? 9.259 14.310 46.282 1.00 25.84 329 SER A CA 1
ATOM 2499 C C . SER A 1 329 ? 9.931 13.383 45.257 1.00 27.19 329 SER A C 1
ATOM 2500 O O . SER A 1 329 ? 9.260 12.620 44.556 1.00 26.84 329 SER A O 1
ATOM 2503 N N . GLN A 1 330 ? 11.255 13.427 45.162 1.00 28.42 330 GLN A N 1
ATOM 2504 C CA . GLN A 1 330 ? 11.945 12.545 44.212 1.00 28.61 330 GLN A CA 1
ATOM 2505 C C . GLN A 1 330 ? 11.753 11.059 44.584 1.00 27.27 330 GLN A C 1
ATOM 2506 O O . GLN A 1 330 ? 11.458 10.243 43.718 1.00 27.04 330 GLN A O 1
ATOM 2512 N N . PHE A 1 331 ? 11.915 10.713 45.865 1.00 24.88 331 PHE A N 1
ATOM 2513 C CA . PHE A 1 331 ? 11.709 9.337 46.301 1.00 25.56 331 PHE A CA 1
ATOM 2514 C C . PHE A 1 331 ? 10.331 8.837 45.839 1.00 32.58 331 PHE A C 1
ATOM 2515 O O . PHE A 1 331 ? 10.242 7.823 45.125 1.00 31.90 331 PHE A O 1
ATOM 2523 N N . LEU A 1 332 ? 9.276 9.572 46.222 1.00 29.50 332 LEU A N 1
ATOM 2524 C CA . LEU A 1 332 ? 7.881 9.213 45.915 1.00 29.89 332 LEU A CA 1
ATOM 2525 C C . LEU A 1 332 ? 7.553 9.238 44.416 1.00 28.46 332 LEU A C 1
ATOM 2526 O O . LEU A 1 332 ? 6.733 8.468 43.954 1.00 29.88 332 LEU A O 1
ATOM 2531 N N . PHE A 1 333 ? 8.189 10.134 43.671 1.00 26.63 333 PHE A N 1
ATOM 2532 C CA . PHE A 1 333 ? 8.164 10.091 42.220 1.00 23.86 333 PHE A CA 1
ATOM 2533 C C . PHE A 1 333 ? 8.771 8.787 41.671 1.00 28.88 333 PHE A C 1
ATOM 2534 O O . PHE A 1 333 ? 8.157 8.131 40.824 1.00 28.06 333 PHE A O 1
ATOM 2542 N N . GLU A 1 334 ? 9.967 8.407 42.135 1.00 33.09 334 GLU A N 1
ATOM 2543 C CA . GLU A 1 334 ? 10.584 7.144 41.675 1.00 34.58 334 GLU A CA 1
ATOM 2544 C C . GLU A 1 334 ? 9.657 5.968 42.012 1.00 34.36 334 GLU A C 1
ATOM 2545 O O . GLU A 1 334 ? 9.442 5.081 41.193 1.00 34.51 334 GLU A O 1
ATOM 2551 N N . MET A 1 335 ? 9.109 5.984 43.230 1.00 32.38 335 MET A N 1
ATOM 2552 C CA . MET A 1 335 ? 8.266 4.911 43.720 1.00 31.82 335 MET A CA 1
ATOM 2553 C C . MET A 1 335 ? 7.075 4.619 42.797 1.00 27.57 335 MET A C 1
ATOM 2554 O O . MET A 1 335 ? 6.600 3.492 42.734 1.00 28.91 335 MET A O 1
ATOM 2559 N N . GLY A 1 336 ? 6.617 5.625 42.061 1.00 26.62 336 GLY A N 1
ATOM 2560 C CA . GLY A 1 336 ? 5.476 5.456 41.174 1.00 29.88 336 GLY A CA 1
ATOM 2561 C C . GLY A 1 336 ? 5.791 5.075 39.730 1.00 35.91 336 GLY A C 1
ATOM 2562 O O . GLY A 1 336 ? 4.883 4.994 38.904 1.00 36.55 336 GLY A O 1
ATOM 2563 N N . GLN A 1 337 ? 7.067 4.838 39.421 1.00 37.09 337 GLN A N 1
ATOM 2564 C CA . GLN A 1 337 ? 7.485 4.507 38.064 1.00 34.54 337 GLN A CA 1
ATOM 2565 C C . GLN A 1 337 ? 7.563 3.010 37.830 1.00 35.27 337 GLN A C 1
ATOM 2566 O O . GLN A 1 337 ? 8.181 2.556 36.886 1.00 48.72 337 GLN A O 1
ATOM 2572 N N . GLY A 1 338 ? 6.925 2.253 38.708 1.00 33.41 338 GLY A N 1
ATOM 2573 C CA . GLY A 1 338 ? 6.816 0.811 38.581 1.00 34.54 338 GLY A CA 1
ATOM 2574 C C . GLY A 1 338 ? 6.469 0.212 39.934 1.00 36.34 338 GLY A C 1
ATOM 2575 O O . GLY A 1 338 ? 6.303 0.940 40.899 1.00 37.57 338 GLY A O 1
ATOM 2576 N N . PRO A 1 339 ? 6.364 -1.120 40.026 1.00 42.41 339 PRO A N 1
ATOM 2577 C CA . PRO A 1 339 ? 6.108 -1.741 41.340 1.00 37.38 339 PRO A CA 1
ATOM 2578 C C . PRO A 1 339 ? 7.262 -1.568 42.334 1.00 39.03 339 PRO A C 1
ATOM 2579 O O . PRO A 1 339 ? 8.008 -2.509 42.594 1.00 34.52 339 PRO A O 1
ATOM 2583 N N . ARG A 1 340 ? 7.388 -0.373 42.901 1.00 41.13 340 ARG A N 1
ATOM 2584 C CA . ARG A 1 340 ? 8.474 -0.082 43.818 1.00 38.35 340 ARG A CA 1
ATOM 2585 C C . ARG A 1 340 ? 7.955 0.295 45.202 1.00 36.63 340 ARG A C 1
ATOM 2586 O O . ARG A 1 340 ? 8.649 0.956 45.981 1.00 36.44 340 ARG A O 1
ATOM 2594 N N . GLY A 1 341 ? 6.728 -0.119 45.497 1.00 29.70 341 GLY A N 1
ATOM 2595 C CA . GLY A 1 341 ? 6.186 0.013 46.841 1.00 36.73 341 GLY A CA 1
ATOM 2596 C C . GLY A 1 341 ? 6.647 -1.132 47.740 1.00 39.83 341 GLY A C 1
ATOM 2597 O O . GLY A 1 341 ? 7.693 -1.739 47.493 1.00 41.87 341 GLY A O 1
ATOM 2598 N N . GLY A 1 342 ? 5.878 -1.416 48.791 1.00 40.74 342 GLY A N 1
ATOM 2599 C CA . GLY A 1 342 ? 6.111 -2.573 49.654 1.00 42.43 342 GLY A CA 1
ATOM 2600 C C . GLY A 1 342 ? 7.510 -2.756 50.226 1.00 46.56 342 GLY A C 1
ATOM 2601 O O . GLY A 1 342 ? 8.070 -1.844 50.847 1.00 49.77 342 GLY A O 1
ATOM 2602 N N . LYS A 1 343 ? 8.091 -3.933 50.016 1.00 44.96 343 LYS A N 1
ATOM 2603 C CA . LYS A 1 343 ? 9.385 -4.221 50.620 1.00 37.41 343 LYS A CA 1
ATOM 2604 C C . LYS A 1 343 ? 10.525 -3.531 49.874 1.00 42.02 343 LYS A C 1
ATOM 2605 O O . LYS A 1 343 ? 11.564 -3.244 50.482 1.00 42.61 343 LYS A O 1
ATOM 2611 N N . LYS A 1 344 ? 10.331 -3.237 48.582 1.00 39.71 344 LYS A N 1
ATOM 2612 C CA . LYS A 1 344 ? 11.332 -2.477 47.819 1.00 40.01 344 LYS A CA 1
ATOM 2613 C C . LYS A 1 344 ? 11.450 -1.071 48.389 1.00 36.83 344 LYS A C 1
ATOM 2614 O O . LYS A 1 344 ? 12.534 -0.509 48.503 1.00 42.17 344 LYS A O 1
ATOM 2620 N N . MET A 1 345 ? 10.319 -0.509 48.772 1.00 38.43 345 MET A N 1
ATOM 2621 C CA . MET A 1 345 ? 10.303 0.828 49.331 1.00 36.06 345 MET A CA 1
ATOM 2622 C C . MET A 1 345 ? 10.923 0.883 50.733 1.00 41.49 345 MET A C 1
ATOM 2623 O O . MET A 1 345 ? 11.757 1.757 51.028 1.00 38.64 345 MET A O 1
ATOM 2628 N N . ILE A 1 346 ? 10.506 -0.053 51.588 1.00 39.75 346 ILE A N 1
ATOM 2629 C CA . ILE A 1 346 ? 11.029 -0.160 52.942 1.00 38.49 346 ILE A CA 1
ATOM 2630 C C . ILE A 1 346 ? 12.537 -0.284 52.900 1.00 40.04 346 ILE A C 1
ATOM 2631 O O . ILE A 1 346 ? 13.258 0.418 53.638 1.00 39.35 346 ILE A O 1
ATOM 2636 N N . LYS A 1 347 ? 13.008 -1.169 52.021 1.00 35.49 347 LYS A N 1
ATOM 2637 C CA . LYS A 1 347 ? 14.443 -1.378 51.843 1.00 34.75 347 LYS A CA 1
ATOM 2638 C C . LYS A 1 347 ? 15.128 -0.095 51.383 1.00 38.56 347 LYS A C 1
ATOM 2639 O O . LYS A 1 347 ? 16.203 0.236 51.876 1.00 37.72 347 LYS A O 1
ATOM 2645 N N . ALA A 1 348 ? 14.509 0.632 50.448 1.00 35.97 348 ALA A N 1
ATOM 2646 C CA . ALA A 1 348 ? 15.106 1.870 49.963 1.00 32.60 348 ALA A CA 1
ATOM 2647 C C . ALA A 1 348 ? 15.155 2.917 51.081 1.00 35.87 348 ALA A C 1
ATOM 2648 O O . ALA A 1 348 ? 16.164 3.605 51.252 1.00 32.97 348 ALA A O 1
ATOM 2650 N N . LEU A 1 349 ? 14.070 3.005 51.853 1.00 32.18 349 LEU A N 1
ATOM 2651 C CA . LEU A 1 349 ? 13.988 3.933 52.973 1.00 35.50 349 LEU A CA 1
ATOM 2652 C C . LEU A 1 349 ? 14.960 3.557 54.100 1.00 37.29 349 LEU A C 1
ATOM 2653 O O . LEU A 1 349 ? 15.509 4.425 54.786 1.00 36.09 349 LEU A O 1
ATOM 2658 N N . THR A 1 350 ? 15.145 2.255 54.299 1.00 37.68 350 THR A N 1
ATOM 2659 C CA . THR A 1 350 ? 16.156 1.731 55.216 1.00 38.09 350 THR A CA 1
ATOM 2660 C C . THR A 1 350 ? 17.590 2.033 54.743 1.00 35.26 350 THR A C 1
ATOM 2661 O O . THR A 1 350 ? 18.511 2.126 55.539 1.00 40.41 350 THR A O 1
ATOM 2665 N N . ASN A 1 351 ? 17.780 2.193 53.446 1.00 35.24 351 ASN A N 1
ATOM 2666 C CA . ASN A 1 351 ? 19.128 2.321 52.928 1.00 38.32 351 ASN A CA 1
ATOM 2667 C C . ASN A 1 351 ? 19.553 3.745 52.730 1.00 36.29 351 ASN A C 1
ATOM 2668 O O . ASN A 1 351 ? 20.735 4.031 52.734 1.00 44.21 351 ASN A O 1
ATOM 2673 N N . THR A 1 352 ? 18.600 4.645 52.550 1.00 40.15 352 THR A N 1
ATOM 2674 C CA . THR A 1 352 ? 18.951 6.022 52.222 1.00 35.60 352 THR A CA 1
ATOM 2675 C C . THR A 1 352 ? 19.753 6.681 53.330 1.00 37.63 352 THR A C 1
ATOM 2676 O O . THR A 1 352 ? 19.484 6.496 54.514 1.00 37.71 352 THR A O 1
ATOM 2680 N N . PRO A 1 353 ? 20.769 7.441 52.938 1.00 38.77 353 PRO A N 1
ATOM 2681 C CA . PRO A 1 353 ? 21.599 8.141 53.919 1.00 38.08 353 PRO A CA 1
ATOM 2682 C C . PRO A 1 353 ? 20.833 9.285 54.596 1.00 41.73 353 PRO A C 1
ATOM 2683 O O . PRO A 1 353 ? 21.222 9.756 55.670 1.00 45.14 353 PRO A O 1
ATOM 2687 N N . LEU A 1 354 ? 19.748 9.722 53.966 1.00 42.55 354 LEU A N 1
ATOM 2688 C CA . LEU A 1 354 ? 18.890 10.771 54.519 1.00 42.15 354 LEU A CA 1
ATOM 2689 C C . LEU A 1 354 ? 18.187 10.303 55.795 1.00 40.33 354 LEU A C 1
ATOM 2690 O O . LEU A 1 354 ? 17.656 9.192 55.850 1.00 34.09 354 LEU A O 1
ATOM 2695 N N . LYS A 1 355 ? 18.200 11.155 56.819 1.00 43.43 355 LYS A N 1
ATOM 2696 C CA . LYS A 1 355 ? 17.629 10.811 58.121 1.00 41.04 355 LYS A CA 1
ATOM 2697 C C . LYS A 1 355 ? 16.143 10.451 58.093 1.00 39.03 355 LYS A C 1
ATOM 2698 O O . LYS A 1 355 ? 15.702 9.621 58.891 1.00 39.02 355 LYS A O 1
ATOM 2704 N N . TRP A 1 356 ? 15.376 11.083 57.198 1.00 39.25 356 TRP A N 1
ATOM 2705 C CA . TRP A 1 356 ? 13.921 10.960 57.232 1.00 30.23 356 TRP A CA 1
ATOM 2706 C C . TRP A 1 356 ? 13.484 9.589 56.795 1.00 34.66 356 TRP A C 1
ATOM 2707 O O . TRP A 1 356 ? 12.388 9.136 57.154 1.00 33.77 356 TRP A O 1
ATOM 2718 N N . GLY A 1 357 ? 14.353 8.929 56.036 1.00 32.76 357 GLY A N 1
ATOM 2719 C CA . GLY A 1 357 ? 14.106 7.577 55.575 1.00 35.10 357 GLY A CA 1
ATOM 2720 C C . GLY A 1 357 ? 13.688 6.619 56.668 1.00 34.37 357 GLY A C 1
ATOM 2721 O O . GLY A 1 357 ? 12.593 6.057 56.635 1.00 32.97 357 GLY A O 1
ATOM 2722 N N . LYS A 1 358 ? 14.549 6.441 57.656 1.00 34.71 358 LYS A N 1
ATOM 2723 C CA . LYS A 1 358 ? 14.232 5.511 58.731 1.00 36.34 358 LYS A CA 1
ATOM 2724 C C . LYS A 1 358 ? 13.176 6.088 59.676 1.00 37.78 358 LYS A C 1
ATOM 2725 O O . LYS A 1 358 ? 12.434 5.329 60.307 1.00 37.63 358 LYS A O 1
ATOM 2731 N N . LYS A 1 359 ? 13.099 7.423 59.762 1.00 38.10 359 LYS A N 1
ATOM 2732 C CA . LYS A 1 359 ? 12.069 8.092 60.568 1.00 33.64 359 LYS A CA 1
ATOM 2733 C C . LYS A 1 359 ? 10.676 7.852 59.997 1.00 36.82 359 LYS A C 1
ATOM 2734 O O . LYS A 1 359 ? 9.722 7.718 60.753 1.00 39.46 359 LYS A O 1
ATOM 2740 N N . ILE A 1 360 ? 10.559 7.811 58.665 1.00 36.48 360 ILE A N 1
ATOM 2741 C CA . ILE A 1 360 ? 9.290 7.471 57.998 1.00 32.72 360 ILE A CA 1
ATOM 2742 C C . ILE A 1 360 ? 8.904 6.030 58.309 1.00 35.69 360 ILE A C 1
ATOM 2743 O O . ILE A 1 360 ? 7.746 5.737 58.623 1.00 34.62 360 ILE A O 1
ATOM 2748 N N . ILE A 1 361 ? 9.893 5.138 58.241 1.00 40.48 361 ILE A N 1
ATOM 2749 C CA . ILE A 1 361 ? 9.677 3.714 58.475 1.00 39.97 361 ILE A CA 1
ATOM 2750 C C . ILE A 1 361 ? 9.121 3.452 59.859 1.00 36.94 361 ILE A C 1
ATOM 2751 O O . ILE A 1 361 ? 8.220 2.631 60.029 1.00 39.19 361 ILE A O 1
ATOM 2756 N N . SER A 1 362 ? 9.645 4.166 60.848 1.00 38.92 362 SER A N 1
ATOM 2757 C CA . SER A 1 362 ? 9.211 3.972 62.226 1.00 37.66 362 SER A CA 1
ATOM 2758 C C . SER A 1 362 ? 7.771 4.505 62.451 1.00 37.76 362 SER A C 1
ATOM 2759 O O . SER A 1 362 ? 7.115 4.177 63.441 1.00 41.01 362 SER A O 1
ATOM 2762 N N . LEU A 1 363 ? 7.268 5.298 61.521 1.00 33.66 363 LEU A N 1
ATOM 2763 C CA . LEU A 1 363 ? 5.868 5.686 61.569 1.00 39.33 363 LEU A CA 1
ATOM 2764 C C . LEU A 1 363 ? 4.922 4.572 61.111 1.00 40.04 363 LEU A C 1
ATOM 2765 O O . LEU A 1 363 ? 3.703 4.695 61.290 1.00 40.43 363 LEU A O 1
ATOM 2770 N N . PHE A 1 364 ? 5.458 3.499 60.523 1.00 38.64 364 PHE A N 1
ATOM 2771 C CA . PHE A 1 364 ? 4.599 2.473 59.905 1.00 37.35 364 PHE A CA 1
ATOM 2772 C C . PHE A 1 364 ? 3.907 1.611 60.957 1.00 44.29 364 PHE A C 1
ATOM 2773 O O . PHE A 1 364 ? 4.553 0.967 61.774 1.00 45.83 364 PHE A O 1
ATOM 2781 N N . ALA A 1 365 ? 2.586 1.599 60.938 1.00 45.10 365 ALA A N 1
ATOM 2782 C CA . ALA A 1 365 ? 1.870 0.725 61.837 1.00 50.70 365 ALA A CA 1
ATOM 2783 C C . ALA A 1 365 ? 2.193 -0.714 61.469 1.00 59.88 365 ALA A C 1
ATOM 2784 O O . ALA A 1 365 ? 2.030 -1.127 60.318 1.00 53.18 365 ALA A O 1
ATOM 2786 N N . GLU A 1 366 ? 2.689 -1.458 62.453 1.00 72.21 366 GLU A N 1
ATOM 2787 C CA . GLU A 1 366 ? 2.900 -2.895 62.318 1.00 73.56 366 GLU A CA 1
ATOM 2788 C C . GLU A 1 366 ? 1.619 -3.540 61.834 1.00 72.24 366 GLU A C 1
ATOM 2789 O O . GLU A 1 366 ? 0.530 -3.054 62.149 1.00 74.02 366 GLU A O 1
ATOM 2795 N N . ASP A 1 367 ? 1.727 -4.627 61.075 1.00 70.02 367 ASP A N 1
ATOM 2796 C CA . ASP A 1 367 ? 0.522 -5.326 60.628 1.00 72.59 367 ASP A CA 1
ATOM 2797 C C . ASP A 1 367 ? -0.115 -6.049 61.822 1.00 72.13 367 ASP A C 1
ATOM 2798 O O . ASP A 1 367 ? -1.163 -6.679 61.688 1.00 69.06 367 ASP A O 1
ATOM 2803 N N . ASP A 1 368 ? 0.532 -5.922 62.984 1.00 71.04 368 ASP A N 1
ATOM 2804 C CA . ASP A 1 368 ? 0.042 -6.397 64.282 1.00 75.72 368 ASP A CA 1
ATOM 2805 C C . ASP A 1 368 ? -1.150 -5.575 64.827 1.00 71.70 368 ASP A C 1
ATOM 2806 O O . ASP A 1 368 ? -1.134 -5.137 65.983 1.00 71.10 368 ASP A O 1
ATOM 2811 N N . PHE A 1 369 ? -2.186 -5.381 64.014 1.00 65.07 369 PHE A N 1
ATOM 2812 C CA . PHE A 1 369 ? -3.222 -4.404 64.344 1.00 62.77 369 PHE A CA 1
ATOM 2813 C C . PHE A 1 369 ? -4.524 -5.003 64.911 1.00 59.82 369 PHE A C 1
ATOM 2814 O O . PHE A 1 369 ? -5.256 -5.727 64.222 1.00 54.04 369 PHE A O 1
ATOM 2822 N N . ASN A 1 370 ? -4.792 -4.654 66.175 1.00 58.12 370 ASN A N 1
ATOM 2823 C CA . ASN A 1 370 ? -6.005 -5.039 66.896 1.00 53.34 370 ASN A CA 1
ATOM 2824 C C . ASN A 1 370 ? -7.295 -4.505 66.290 1.00 51.62 370 ASN A C 1
ATOM 2825 O O . ASN A 1 370 ? -7.898 -3.589 66.847 1.00 53.05 370 ASN A O 1
ATOM 2830 N N . GLY A 1 371 ? -7.733 -5.075 65.170 1.00 48.62 371 GLY A N 1
ATOM 2831 C CA . GLY A 1 371 ? -9.030 -4.728 64.611 1.00 43.82 371 GLY A CA 1
ATOM 2832 C C . GLY A 1 371 ? -8.990 -4.625 63.104 1.00 41.63 371 GLY A C 1
ATOM 2833 O O . GLY A 1 371 ? -7.915 -4.702 62.518 1.00 48.23 371 GLY A O 1
ATOM 2834 N N . ASN A 1 372 ? -10.155 -4.469 62.481 1.00 43.60 372 ASN A N 1
ATOM 2835 C CA . ASN A 1 372 ? -10.245 -4.301 61.027 1.00 45.28 372 ASN A CA 1
ATOM 2836 C C . ASN A 1 372 ? -9.414 -3.098 60.577 1.00 49.93 372 ASN A C 1
ATOM 2837 O O . ASN A 1 372 ? -9.502 -1.998 61.153 1.00 45.27 372 ASN A O 1
ATOM 2842 N N . LYS A 1 373 ? -8.598 -3.327 59.554 1.00 48.26 373 LYS A N 1
ATOM 2843 C CA . LYS A 1 373 ? -7.673 -2.318 59.062 1.00 47.27 373 LYS A CA 1
ATOM 2844 C C . LYS A 1 373 ? -8.406 -1.084 58.554 1.00 43.76 373 LYS A C 1
ATOM 2845 O O . LYS A 1 373 ? -7.827 -0.001 58.562 1.00 41.39 373 LYS A O 1
ATOM 2851 N N . LEU A 1 374 ? -9.665 -1.253 58.127 1.00 42.78 374 LEU A N 1
ATOM 2852 C CA . LEU A 1 374 ? -10.565 -0.135 57.773 1.00 42.47 374 LEU A CA 1
ATOM 2853 C C . LEU A 1 374 ? -10.585 0.996 58.814 1.00 39.45 374 LEU A C 1
ATOM 2854 O O . LEU A 1 374 ? -10.732 2.173 58.491 1.00 31.23 374 LEU A O 1
ATOM 2859 N N . TYR A 1 375 ? -10.434 0.621 60.073 1.00 39.00 375 TYR A N 1
ATOM 2860 C CA . TYR A 1 375 ? -10.649 1.561 61.148 1.00 40.25 375 TYR A CA 1
ATOM 2861 C C . TYR A 1 375 ? -9.348 2.086 61.712 1.00 38.56 375 TYR A C 1
ATOM 2862 O O . TYR A 1 375 ? -9.358 2.740 62.743 1.00 39.47 375 TYR A O 1
ATOM 2871 N N . MET A 1 376 ? -8.225 1.782 61.075 1.00 37.95 376 MET A N 1
ATOM 2872 C CA . MET A 1 376 ? -6.990 2.471 61.435 1.00 33.20 376 MET A CA 1
ATOM 2873 C C . MET A 1 376 ? -7.141 3.992 61.277 1.00 34.78 376 MET A C 1
ATOM 2874 O O . MET A 1 376 ? -7.600 4.478 60.231 1.00 32.76 376 MET A O 1
ATOM 2879 N N . HIS A 1 377 ? -6.784 4.728 62.328 1.00 29.04 377 HIS A N 1
ATOM 2880 C CA . HIS A 1 377 ? -6.947 6.168 62.340 1.00 31.57 377 HIS A CA 1
ATOM 2881 C C . HIS A 1 377 ? -6.248 6.779 61.118 1.00 38.24 377 HIS A C 1
ATOM 2882 O O . HIS A 1 377 ? -5.111 6.413 60.811 1.00 37.41 377 HIS A O 1
ATOM 2889 N N . PRO A 1 378 ? -6.923 7.709 60.417 1.00 38.83 378 PRO A N 1
ATOM 2890 C CA . PRO A 1 378 ? -6.408 8.222 59.142 1.00 39.38 378 PRO A CA 1
ATOM 2891 C C . PRO A 1 378 ? -5.157 9.127 59.287 1.00 36.20 378 PRO A C 1
ATOM 2892 O O . PRO A 1 378 ? -4.674 9.692 58.297 1.00 32.43 378 PRO A O 1
ATOM 2896 N N . GLY A 1 379 ? -4.624 9.226 60.497 1.00 30.73 379 GLY A N 1
ATOM 2897 C CA . GLY A 1 379 ? -3.398 9.956 60.709 1.00 27.53 379 GLY A CA 1
ATOM 2898 C C . GLY A 1 379 ? -2.234 9.046 61.000 1.00 28.76 379 GLY A C 1
ATOM 2899 O O . GLY A 1 379 ? -1.126 9.519 61.241 1.00 31.05 379 GLY A O 1
ATOM 2900 N N . VAL A 1 380 ? -2.476 7.739 60.990 1.00 30.75 380 VAL A N 1
ATOM 2901 C CA . VAL A 1 380 ? -1.401 6.751 61.168 1.00 34.57 380 VAL A CA 1
ATOM 2902 C C . VAL A 1 380 ? -0.853 6.255 59.823 1.00 32.50 380 VAL A C 1
ATOM 2903 O O . VAL A 1 380 ? -1.626 5.942 58.925 1.00 31.87 380 VAL A O 1
ATOM 2907 N N . LEU A 1 381 ? 0.475 6.196 59.677 1.00 35.31 381 LEU A N 1
ATOM 2908 C CA . LEU A 1 381 ? 1.083 5.843 58.393 1.00 31.55 381 LEU A CA 1
ATOM 2909 C C . LEU A 1 381 ? 1.298 4.348 58.311 1.00 40.37 381 LEU A C 1
ATOM 2910 O O . LEU A 1 381 ? 1.558 3.704 59.335 1.00 43.26 381 LEU A O 1
ATOM 2915 N N . THR A 1 382 ? 1.161 3.794 57.105 1.00 33.77 382 THR A N 1
ATOM 2916 C CA . THR A 1 382 ? 1.554 2.416 56.845 1.00 31.34 382 THR A CA 1
ATOM 2917 C C . THR A 1 382 ? 2.338 2.390 55.565 1.00 30.17 382 THR A C 1
ATOM 2918 O O . THR A 1 382 ? 2.241 3.321 54.782 1.00 33.71 382 THR A O 1
ATOM 2922 N N . ALA A 1 383 ? 3.109 1.329 55.350 1.00 29.50 383 ALA A N 1
ATOM 2923 C CA . ALA A 1 383 ? 3.825 1.142 54.090 1.00 29.72 383 ALA A CA 1
ATOM 2924 C C . ALA A 1 383 ? 2.890 1.369 52.913 1.00 28.58 383 ALA A C 1
ATOM 2925 O O . ALA A 1 383 ? 3.283 1.982 51.921 1.00 32.66 383 ALA A O 1
ATOM 2927 N N . GLY A 1 384 ? 1.648 0.903 53.039 1.00 21.45 384 GLY A N 1
ATOM 2928 C CA . GLY A 1 384 ? 0.676 0.984 51.964 1.00 24.06 384 GLY A CA 1
ATOM 2929 C C . GLY A 1 384 ? 0.084 2.374 51.813 1.00 30.99 384 GLY A C 1
ATOM 2930 O O . GLY A 1 384 ? -0.275 2.823 50.720 1.00 31.00 384 GLY A O 1
ATOM 2931 N N . ARG A 1 385 ? -0.022 3.077 52.927 1.00 30.29 385 ARG A N 1
ATOM 2932 C CA . ARG A 1 385 ? -0.566 4.413 52.891 1.00 30.02 385 ARG A CA 1
ATOM 2933 C C . ARG A 1 385 ? 0.440 5.400 52.313 1.00 32.36 385 ARG A C 1
ATOM 2934 O O . ARG A 1 385 ? 0.147 6.589 52.227 1.00 28.38 385 ARG A O 1
ATOM 2942 N N . MET A 1 386 ? 1.614 4.916 51.898 1.00 30.71 386 MET A N 1
ATOM 2943 C CA . MET A 1 386 ? 2.567 5.795 51.240 1.00 24.54 386 MET A CA 1
ATOM 2944 C C . MET A 1 386 ? 2.037 6.214 49.871 1.00 24.94 386 MET A C 1
ATOM 2945 O O . MET A 1 386 ? 2.520 7.159 49.260 1.00 27.23 386 MET A O 1
ATOM 2950 N N . SER A 1 387 ? 1.012 5.532 49.397 1.00 24.27 387 SER A N 1
ATOM 2951 C CA . SER A 1 387 ? 0.405 5.932 48.150 1.00 20.42 387 SER A CA 1
ATOM 2952 C C . SER A 1 387 ? -0.268 7.281 48.323 1.00 29.08 387 SER A C 1
ATOM 2953 O O . SER A 1 387 ? -0.396 8.044 47.365 1.00 28.17 387 SER A O 1
ATOM 2956 N N . GLU A 1 388 ? -0.712 7.577 49.547 1.00 30.37 388 GLU A N 1
ATOM 2957 C CA . GLU A 1 388 ? -1.260 8.896 49.848 1.00 23.69 388 GLU A CA 1
ATOM 2958 C C . GLU A 1 388 ? -0.206 9.986 49.608 1.00 22.97 388 GLU A C 1
ATOM 2959 O O . GLU A 1 388 ? -0.474 10.947 48.897 1.00 26.95 388 GLU A O 1
ATOM 2965 N N . MET A 1 389 ? 0.988 9.833 50.182 1.00 23.44 389 MET A N 1
ATOM 2966 C CA . MET A 1 389 ? 2.064 10.814 49.992 1.00 23.70 389 MET A CA 1
ATOM 2967 C C . MET A 1 389 ? 2.579 10.845 48.551 1.00 26.97 389 MET A C 1
ATOM 2968 O O . MET A 1 389 ? 3.044 11.879 48.083 1.00 30.28 389 MET A O 1
ATOM 2973 N N . GLY A 1 390 ? 2.498 9.719 47.849 1.00 23.98 390 GLY A N 1
ATOM 2974 C CA . GLY A 1 390 ? 2.775 9.697 46.428 1.00 23.15 390 GLY A CA 1
ATOM 2975 C C . GLY A 1 390 ? 1.847 10.557 45.574 1.00 26.74 390 GLY A C 1
ATOM 2976 O O . GLY A 1 390 ? 2.318 11.384 44.787 1.00 24.52 390 GLY A O 1
ATOM 2977 N N . ALA A 1 391 ? 0.533 10.360 45.703 1.00 27.55 391 ALA A N 1
ATOM 2978 C CA . ALA A 1 391 ? -0.442 11.145 44.929 1.00 25.00 391 ALA A CA 1
ATOM 2979 C C . ALA A 1 391 ? -0.340 12.637 45.192 1.00 26.79 391 ALA A C 1
ATOM 2980 O O . ALA A 1 391 ? -0.790 13.429 44.374 1.00 29.58 391 ALA A O 1
ATOM 2982 N N . CYS A 1 392 ? 0.217 13.030 46.338 1.00 28.25 392 CYS A N 1
ATOM 2983 C CA . CYS A 1 392 ? 0.368 14.458 46.622 1.00 27.39 392 CYS A CA 1
ATOM 2984 C C . CYS A 1 392 ? 1.770 14.953 46.257 1.00 32.03 392 CYS A C 1
ATOM 2985 O O . CYS A 1 392 ? 1.912 15.935 45.512 1.00 35.70 392 CYS A O 1
ATOM 2988 N N . PHE A 1 393 ? 2.802 14.265 46.747 1.00 30.13 393 PHE A N 1
ATOM 2989 C CA . PHE A 1 393 ? 4.175 14.762 46.615 1.00 26.29 393 PHE A CA 1
ATOM 2990 C C . PHE A 1 393 ? 4.981 14.179 45.453 1.00 23.75 393 PHE A C 1
ATOM 2991 O O . PHE A 1 393 ? 6.021 14.705 45.089 1.00 31.93 393 PHE A O 1
ATOM 2999 N N . GLY A 1 394 ? 4.530 13.082 44.882 1.00 26.84 394 GLY A N 1
ATOM 3000 C CA . GLY A 1 394 ? 5.365 12.342 43.953 1.00 23.34 394 GLY A CA 1
ATOM 3001 C C . GLY A 1 394 ? 4.865 12.325 42.534 1.00 23.50 394 GLY A C 1
ATOM 3002 O O . GLY A 1 394 ? 5.075 11.357 41.810 1.00 24.25 394 GLY A O 1
ATOM 3003 N N . VAL A 1 395 ? 4.207 13.404 42.131 1.00 24.90 395 VAL A N 1
ATOM 3004 C CA . VAL A 1 395 ? 3.678 13.521 40.784 1.00 26.36 395 VAL A CA 1
ATOM 3005 C C . VAL A 1 395 ? 4.538 14.487 39.986 1.00 24.19 395 VAL A C 1
ATOM 3006 O O . VAL A 1 395 ? 4.980 14.171 38.896 1.00 23.26 395 VAL A O 1
ATOM 3010 N N . VAL A 1 396 ? 4.760 15.662 40.564 1.00 23.96 396 VAL A N 1
ATOM 3011 C CA . VAL A 1 396 ? 5.665 16.672 40.043 1.00 26.73 396 VAL A CA 1
ATOM 3012 C C . VAL A 1 396 ? 6.911 16.605 40.904 1.00 24.71 396 VAL A C 1
ATOM 3013 O O . VAL A 1 396 ? 6.851 16.919 42.082 1.00 25.49 396 VAL A O 1
ATOM 3017 N N . PRO A 1 397 ? 8.047 16.154 40.352 1.00 29.01 397 PRO A N 1
ATOM 3018 C CA . PRO A 1 397 ? 9.167 16.130 41.299 1.00 26.10 397 PRO A CA 1
ATOM 3019 C C . PRO A 1 397 ? 9.781 17.529 41.395 1.00 30.74 397 PRO A C 1
ATOM 3020 O O . PRO A 1 397 ? 10.375 18.014 40.437 1.00 32.61 397 PRO A O 1
ATOM 3024 N N . VAL A 1 398 ? 9.596 18.187 42.532 1.00 29.66 398 VAL A N 1
ATOM 3025 C CA . VAL A 1 398 ? 9.909 19.610 42.643 1.00 32.07 398 VAL A CA 1
ATOM 3026 C C . VAL A 1 398 ? 11.351 20.002 42.289 1.00 31.89 398 VAL A C 1
ATOM 3027 O O . VAL A 1 398 ? 11.588 21.134 41.878 1.00 34.18 398 VAL A O 1
ATOM 3031 N N . SER A 1 399 ? 12.304 19.083 42.412 1.00 33.54 399 SER A N 1
ATOM 3032 C CA . SER A 1 399 ? 13.661 19.368 41.935 1.00 37.47 399 SER A CA 1
ATOM 3033 C C . SER A 1 399 ? 13.746 19.540 40.409 1.00 36.71 399 SER A C 1
ATOM 3034 O O . SER A 1 399 ? 14.573 20.303 39.920 1.00 38.50 399 SER A O 1
ATOM 3037 N N . ASN A 1 400 ? 12.911 18.828 39.655 1.00 36.04 400 ASN A N 1
ATOM 3038 C CA . ASN A 1 400 ? 12.858 19.012 38.202 1.00 33.40 400 ASN A CA 1
ATOM 3039 C C . ASN A 1 400 ? 11.456 18.832 37.669 1.00 35.44 400 ASN A C 1
ATOM 3040 O O . ASN A 1 400 ? 11.175 17.840 37.000 1.00 32.45 400 ASN A O 1
ATOM 3045 N N . PRO A 1 401 ? 10.571 19.805 37.956 1.00 40.00 401 PRO A N 1
ATOM 3046 C CA . PRO A 1 401 ? 9.142 19.779 37.613 1.00 32.74 401 PRO A CA 1
ATOM 3047 C C . PRO A 1 401 ? 8.836 19.157 36.257 1.00 35.93 401 PRO A C 1
ATOM 3048 O O . PRO A 1 401 ? 7.842 18.440 36.076 1.00 37.92 401 PRO A O 1
ATOM 3052 N N . GLU A 1 402 ? 9.719 19.393 35.307 1.00 34.76 402 GLU A N 1
ATOM 3053 C CA . GLU A 1 402 ? 9.381 19.094 33.934 1.00 38.96 402 GLU A CA 1
ATOM 3054 C C . GLU A 1 402 ? 9.582 17.618 33.641 1.00 32.70 402 GLU A C 1
ATOM 3055 O O . GLU A 1 402 ? 9.229 17.144 32.566 1.00 33.67 402 GLU A O 1
ATOM 3061 N N . ASP A 1 403 ? 10.120 16.888 34.616 1.00 36.75 403 ASP A N 1
ATOM 3062 C CA . ASP A 1 403 ? 10.203 15.429 34.526 1.00 31.73 403 ASP A CA 1
ATOM 3063 C C . ASP A 1 403 ? 8.845 14.775 34.773 1.00 34.75 403 ASP A C 1
ATOM 3064 O O . ASP A 1 403 ? 8.688 13.585 34.509 1.00 37.70 403 ASP A O 1
ATOM 3069 N N . ALA A 1 404 ? 7.866 15.536 35.271 1.00 33.70 404 ALA A N 1
ATOM 3070 C CA . ALA A 1 404 ? 6.534 14.985 35.511 1.00 26.25 404 ALA A CA 1
ATOM 3071 C C . ALA A 1 404 ? 5.961 14.318 34.273 1.00 30.61 404 ALA A C 1
ATOM 3072 O O . ALA A 1 404 ? 5.192 13.367 34.392 1.00 30.85 404 ALA A O 1
ATOM 3074 N N . VAL A 1 405 ? 6.359 14.781 33.088 1.00 31.81 405 VAL A N 1
ATOM 3075 C CA . VAL A 1 405 ? 5.821 14.256 31.826 1.00 31.25 405 VAL A CA 1
ATOM 3076 C C . VAL A 1 405 ? 6.127 12.778 31.651 1.00 30.17 405 VAL A C 1
ATOM 3077 O O . VAL A 1 405 ? 5.558 12.113 30.802 1.00 38.48 405 VAL A O 1
ATOM 3081 N N . LEU A 1 406 ? 7.052 12.269 32.450 1.00 32.57 406 LEU A N 1
ATOM 3082 C CA . LEU A 1 406 ? 7.430 10.860 32.393 1.00 37.15 406 LEU A CA 1
ATOM 3083 C C . LEU A 1 406 ? 6.316 10.011 32.983 1.00 35.06 406 LEU A C 1
ATOM 3084 O O . LEU A 1 406 ? 6.066 8.898 32.533 1.00 36.54 406 LEU A O 1
ATOM 3089 N N . GLY A 1 407 ? 5.644 10.571 33.986 1.00 32.25 407 GLY A N 1
ATOM 3090 C CA . GLY A 1 407 ? 4.571 9.894 34.683 1.00 31.18 407 GLY A CA 1
ATOM 3091 C C . GLY A 1 407 ? 4.991 9.329 36.023 1.00 26.28 407 GLY A C 1
ATOM 3092 O O . GLY A 1 407 ? 6.168 9.082 36.261 1.00 26.42 407 GLY A O 1
ATOM 3093 N N . SER A 1 408 ? 4.011 9.130 36.892 1.00 27.98 408 SER A N 1
ATOM 3094 C CA . SER A 1 408 ? 4.200 8.453 38.176 1.00 29.27 408 SER A CA 1
ATOM 3095 C C . SER A 1 408 ? 2.825 8.011 38.678 1.00 28.30 408 SER A C 1
ATOM 3096 O O . SER A 1 408 ? 1.918 8.830 38.780 1.00 31.06 408 SER A O 1
ATOM 3099 N N . GLY A 1 409 ? 2.656 6.721 38.953 1.00 28.95 409 GLY A N 1
ATOM 3100 C CA . GLY A 1 409 ? 1.335 6.172 39.224 1.00 28.20 409 GLY A CA 1
ATOM 3101 C C . GLY A 1 409 ? 0.948 6.038 40.689 1.00 25.19 409 GLY A C 1
ATOM 3102 O O . GLY A 1 409 ? 1.496 5.236 41.415 1.00 26.46 409 GLY A O 1
ATOM 3103 N N . HIS A 1 410 ? -0.002 6.843 41.129 1.00 29.36 410 HIS A N 1
ATOM 3104 C CA . HIS A 1 410 ? -0.537 6.705 42.477 1.00 28.11 410 HIS A CA 1
ATOM 3105 C C . HIS A 1 410 ? -2.046 6.557 42.367 1.00 31.52 410 HIS A C 1
ATOM 3106 O O . HIS A 1 410 ? -2.670 7.209 41.524 1.00 30.52 410 HIS A O 1
ATOM 3113 N N . SER A 1 411 ? -2.628 5.686 43.192 1.00 30.35 411 SER A N 1
ATOM 3114 C CA . SER A 1 411 ? -3.993 5.226 42.935 1.00 31.88 411 SER A CA 1
ATOM 3115 C C . SER A 1 411 ? -5.049 6.321 43.046 1.00 24.45 411 SER A C 1
ATOM 3116 O O . SER A 1 411 ? -5.968 6.360 42.239 1.00 30.72 411 SER A O 1
ATOM 3119 N N . LYS A 1 412 ? -4.916 7.226 44.001 1.00 25.10 412 LYS A N 1
ATOM 3120 C CA . LYS A 1 412 ? -5.935 8.266 44.170 1.00 28.01 412 LYS A CA 1
ATOM 3121 C C . LYS A 1 412 ? -5.908 9.244 43.014 1.00 28.86 412 LYS A C 1
ATOM 3122 O O . LYS A 1 412 ? -6.780 10.092 42.915 1.00 33.19 412 LYS A O 1
ATOM 3128 N N . SER A 1 413 ? -4.918 9.130 42.136 1.00 28.66 413 SER A N 1
ATOM 3129 C CA . SER A 1 413 ? -4.897 9.957 40.938 1.00 26.60 413 SER A CA 1
ATOM 3130 C C . SER A 1 413 ? -6.082 9.621 40.056 1.00 29.19 413 SER A C 1
ATOM 3131 O O . SER A 1 413 ? -6.579 10.456 39.308 1.00 32.93 413 SER A O 1
ATOM 3134 N N . LEU A 1 414 ? -6.534 8.386 40.133 1.00 24.88 414 LEU A N 1
ATOM 3135 C CA . LEU A 1 414 ? -7.662 7.956 39.325 1.00 30.16 414 LEU A CA 1
ATOM 3136 C C . LEU A 1 414 ? -8.960 8.819 39.497 1.00 32.52 414 LEU A C 1
ATOM 3137 O O . LEU A 1 414 ? -9.754 8.927 38.571 1.00 35.05 414 LEU A O 1
ATOM 3142 N N . LEU A 1 415 ? -9.150 9.463 40.650 1.00 28.17 415 LEU A N 1
ATOM 3143 C CA . LEU A 1 415 ? -10.331 10.310 40.868 1.00 34.68 415 LEU A CA 1
ATOM 3144 C C . LEU A 1 415 ? -10.345 11.523 39.922 1.00 43.54 415 LEU A C 1
ATOM 3145 O O . LEU A 1 415 ? -11.399 12.156 39.710 1.00 46.64 415 LEU A O 1
ATOM 3150 N N . ASN A 1 416 ? -9.183 11.835 39.350 1.00 38.29 416 ASN A N 1
ATOM 3151 C CA . ASN A 1 416 ? -9.050 12.952 38.427 1.00 35.37 416 ASN A CA 1
ATOM 3152 C C . ASN A 1 416 ? -9.591 12.612 37.044 1.00 35.84 416 ASN A C 1
ATOM 3153 O O . ASN A 1 416 ? -9.835 13.510 36.251 1.00 38.35 416 ASN A O 1
ATOM 3158 N N . TYR A 1 417 ? -9.766 11.326 36.750 1.00 29.00 417 TYR A N 1
ATOM 3159 C CA . TYR A 1 417 ? -10.527 10.930 35.564 1.00 38.01 417 TYR A CA 1
ATOM 3160 C C . TYR A 1 417 ? -11.939 11.526 35.566 1.00 40.13 417 TYR A C 1
ATOM 3161 O O . TYR A 1 417 ? -12.648 11.510 36.579 1.00 47.05 417 TYR A O 1
ATOM 3170 N N . LYS A 1 418 ? -12.348 12.030 34.413 1.00 45.91 418 LYS A N 1
ATOM 3171 C CA . LYS A 1 418 ? -13.697 12.549 34.214 1.00 42.46 418 LYS A CA 1
ATOM 3172 C C . LYS A 1 418 ? -14.821 11.537 34.496 1.00 46.35 418 LYS A C 1
ATOM 3173 O O . LYS A 1 418 ? -14.761 10.374 34.083 1.00 43.37 418 LYS A O 1
ATOM 3179 N N . ILE A 1 419 ? -15.844 12.004 35.205 1.00 43.24 419 ILE A N 1
ATOM 3180 C CA . ILE A 1 419 ? -17.086 11.260 35.349 1.00 45.48 419 ILE A CA 1
ATOM 3181 C C . ILE A 1 419 ? -17.957 11.403 34.086 1.00 52.14 419 ILE A C 1
ATOM 3182 O O . ILE A 1 419 ? -18.597 10.431 33.674 1.00 52.76 419 ILE A O 1
ATOM 3187 N N . ASP A 1 420 ? -17.941 12.604 33.485 1.00 49.57 420 ASP A N 1
ATOM 3188 C CA . ASP A 1 420 ? -18.725 12.990 32.296 1.00 58.51 420 ASP A CA 1
ATOM 3189 C C . ASP A 1 420 ? -19.113 11.838 31.383 1.00 62.18 420 ASP A C 1
ATOM 3190 O O . ASP A 1 420 ? -18.243 11.123 30.870 1.00 55.58 420 ASP A O 1
ATOM 3195 N N . THR A 1 421 ? -20.418 11.682 31.167 1.00 65.30 421 THR A N 1
ATOM 3196 C CA . THR A 1 421 ? -20.935 10.694 30.229 1.00 64.33 421 THR A CA 1
ATOM 3197 C C . THR A 1 421 ? -20.441 11.073 28.824 1.00 67.72 421 THR A C 1
ATOM 3198 O O . THR A 1 421 ? -20.314 10.220 27.942 1.00 68.46 421 THR A O 1
ATOM 3202 N N . ASN A 1 422 ? -20.161 12.368 28.655 1.00 68.22 422 ASN A N 1
ATOM 3203 C CA . ASN A 1 422 ? -19.393 12.939 27.538 1.00 68.09 422 ASN A CA 1
ATOM 3204 C C . ASN A 1 422 ? -18.146 12.123 27.142 1.00 70.28 422 ASN A C 1
ATOM 3205 O O . ASN A 1 422 ? -18.056 11.601 26.022 1.00 72.17 422 ASN A O 1
ATOM 3210 N N . ALA A 1 423 ? -17.182 12.034 28.060 1.00 62.69 423 ALA A N 1
ATOM 3211 C CA . ALA A 1 423 ? -15.958 11.272 27.832 1.00 55.79 423 ALA A CA 1
ATOM 3212 C C . ALA A 1 423 ? -16.219 9.771 27.928 1.00 61.47 423 ALA A C 1
ATOM 3213 O O . ALA A 1 423 ? -15.332 8.956 27.648 1.00 60.80 423 ALA A O 1
ATOM 3215 N N . GLY A 1 424 ? -17.441 9.416 28.323 1.00 62.03 424 GLY A N 1
ATOM 3216 C CA . GLY A 1 424 ? -17.832 8.030 28.485 1.00 58.79 424 GLY A CA 1
ATOM 3217 C C . GLY A 1 424 ? -17.398 7.459 29.814 1.00 55.54 424 GLY A C 1
ATOM 3218 O O . GLY A 1 424 ? -16.917 6.326 29.862 1.00 51.67 424 GLY A O 1
ATOM 3219 N N . ASN A 1 425 ? -17.595 8.245 30.878 1.00 56.65 425 ASN A N 1
ATOM 3220 C CA . ASN A 1 425 ? -17.085 7.975 32.244 1.00 51.92 425 ASN A CA 1
ATOM 3221 C C . ASN A 1 425 ? -15.852 7.077 32.342 1.00 47.98 425 ASN A C 1
ATOM 3222 O O . ASN A 1 425 ? -15.939 5.946 32.807 1.00 49.24 425 ASN A O 1
ATOM 3227 N N . PRO A 1 426 ? -14.692 7.599 31.904 1.00 44.25 426 PRO A N 1
ATOM 3228 C CA . PRO A 1 426 ? -13.414 6.888 32.000 1.00 43.16 426 PRO A CA 1
ATOM 3229 C C . PRO A 1 426 ? -13.051 6.494 33.434 1.00 44.00 426 PRO A C 1
ATOM 3230 O O . PRO A 1 426 ? -12.493 5.419 33.641 1.00 41.21 426 PRO A O 1
ATOM 3234 N N . CYS A 1 427 ? -13.372 7.344 34.404 1.00 40.95 427 CYS A N 1
ATOM 3235 C CA . CYS A 1 427 ? -13.139 6.994 35.794 1.00 42.56 427 CYS A CA 1
ATOM 3236 C C . CYS A 1 427 ? -13.748 5.635 36.149 1.00 43.64 427 CYS A C 1
ATOM 3237 O O . CYS A 1 427 ? -13.090 4.790 36.769 1.00 42.92 427 CYS A O 1
ATOM 3240 N N . ALA A 1 428 ? -14.985 5.408 35.722 1.00 45.83 428 ALA A N 1
ATOM 3241 C CA . ALA A 1 428 ? -15.672 4.169 36.066 1.00 43.47 428 ALA A CA 1
ATOM 3242 C C . ALA A 1 428 ? -15.173 3.010 35.229 1.00 41.88 428 ALA A C 1
ATOM 3243 O O . ALA A 1 428 ? -15.143 1.877 35.697 1.00 45.07 428 ALA A O 1
ATOM 3245 N N . LYS A 1 429 ? -14.781 3.295 33.991 1.00 44.21 429 LYS A N 1
ATOM 3246 C CA . LYS A 1 429 ? -14.152 2.283 33.154 1.00 42.86 429 LYS A CA 1
ATOM 3247 C C . LYS A 1 429 ? -12.900 1.734 33.831 1.00 42.74 429 LYS A C 1
ATOM 3248 O O . LYS A 1 429 ? -12.737 0.511 33.944 1.00 42.09 429 LYS A O 1
ATOM 3254 N N . GLU A 1 430 ? -12.023 2.633 34.287 1.00 40.09 430 GLU A N 1
ATOM 3255 C CA . GLU A 1 430 ? -10.758 2.215 34.890 1.00 39.11 430 GLU A CA 1
ATOM 3256 C C . GLU A 1 430 ? -11.005 1.458 36.171 1.00 37.48 430 GLU A C 1
ATOM 3257 O O . GLU A 1 430 ? -10.342 0.463 36.433 1.00 39.28 430 GLU A O 1
ATOM 3263 N N . ILE A 1 431 ? -11.950 1.929 36.977 1.00 38.21 431 ILE A N 1
ATOM 3264 C CA . ILE A 1 431 ? -12.272 1.220 38.214 1.00 38.04 431 ILE A CA 1
ATOM 3265 C C . ILE A 1 431 ? -12.707 -0.223 37.915 1.00 35.89 431 ILE A C 1
ATOM 3266 O O . ILE A 1 431 ? -12.246 -1.151 38.544 1.00 32.56 431 ILE A O 1
ATOM 3271 N N . VAL A 1 432 ? -13.564 -0.413 36.918 1.00 41.89 432 VAL A N 1
ATOM 3272 C CA . VAL A 1 432 ? -14.017 -1.757 36.569 1.00 38.46 432 VAL A CA 1
ATOM 3273 C C . VAL A 1 432 ? -12.862 -2.631 36.111 1.00 42.31 432 VAL A C 1
ATOM 3274 O O . VAL A 1 432 ? -12.711 -3.767 36.581 1.00 39.00 432 VAL A O 1
ATOM 3278 N N . GLN A 1 433 ? -12.041 -2.094 35.207 1.00 40.02 433 GLN A N 1
ATOM 3279 C CA . GLN A 1 433 ? -10.885 -2.820 34.705 1.00 35.78 433 GLN A CA 1
ATOM 3280 C C . GLN A 1 433 ? -10.005 -3.308 35.846 1.00 35.52 433 GLN A C 1
ATOM 3281 O O . GLN A 1 433 ? -9.621 -4.477 35.897 1.00 40.99 433 GLN A O 1
ATOM 3287 N N . LEU A 1 434 ? -9.716 -2.413 36.779 1.00 37.69 434 LEU A N 1
ATOM 3288 C CA . LEU A 1 434 ? -8.944 -2.765 37.959 1.00 33.97 434 LEU A CA 1
ATOM 3289 C C . LEU A 1 434 ? -9.670 -3.824 38.770 1.00 37.28 434 LEU A C 1
ATOM 3290 O O . LEU A 1 434 ? -9.062 -4.786 39.237 1.00 33.69 434 LEU A O 1
ATOM 3295 N N . PHE A 1 435 ? -10.985 -3.646 38.920 1.00 45.88 435 PHE A N 1
ATOM 3296 C CA . PHE A 1 435 ? -11.837 -4.625 39.601 1.00 42.46 435 PHE A CA 1
ATOM 3297 C C . PHE A 1 435 ? -11.704 -6.027 38.983 1.00 41.61 435 PHE A C 1
ATOM 3298 O O . PHE A 1 435 ? -11.385 -6.988 39.692 1.00 39.75 435 PHE A O 1
ATOM 3306 N N . ARG A 1 436 ? -11.924 -6.128 37.668 1.00 44.27 436 ARG A N 1
ATOM 3307 C CA . ARG A 1 436 ? -11.689 -7.380 36.928 1.00 41.85 436 ARG A CA 1
ATOM 3308 C C . ARG A 1 436 ? -10.342 -8.009 37.263 1.00 39.41 436 ARG A C 1
ATOM 3309 O O . ARG A 1 436 ? -10.280 -9.185 37.586 1.00 47.61 436 ARG A O 1
ATOM 3317 N N . ILE A 1 437 ? -9.266 -7.226 37.189 1.00 40.89 437 ILE A N 1
ATOM 3318 C CA . ILE A 1 437 ? -7.918 -7.737 37.476 1.00 39.60 437 ILE A CA 1
ATOM 3319 C C . ILE A 1 437 ? -7.791 -8.268 38.904 1.00 32.43 437 ILE A C 1
ATOM 3320 O O . ILE A 1 437 ? -7.066 -9.212 39.146 1.00 36.16 437 ILE A O 1
ATOM 3325 N N . GLN A 1 438 ? -8.502 -7.655 39.846 1.00 39.40 438 GLN A N 1
ATOM 3326 C CA . GLN A 1 438 ? -8.469 -8.076 41.253 1.00 39.91 438 GLN A CA 1
ATOM 3327 C C . GLN A 1 438 ? -9.237 -9.390 41.459 1.00 45.78 438 GLN A C 1
ATOM 3328 O O . GLN A 1 438 ? -8.787 -10.278 42.197 1.00 47.23 438 GLN A O 1
ATOM 3334 N N . LYS A 1 439 ? -10.394 -9.500 40.808 1.00 41.74 439 LYS A N 1
ATOM 3335 C CA . LYS A 1 439 ? -11.160 -10.742 40.762 1.00 43.02 439 LYS A CA 1
ATOM 3336 C C . LYS A 1 439 ? -10.323 -11.929 40.289 1.00 48.70 439 LYS A C 1
ATOM 3337 O O . LYS A 1 439 ? -10.285 -12.977 40.956 1.00 45.55 439 LYS A O 1
ATOM 3343 N N . ALA A 1 440 ? -9.650 -11.746 39.147 1.00 42.40 440 ALA A N 1
ATOM 3344 C CA . ALA A 1 440 ? -8.868 -12.803 38.493 1.00 42.17 440 ALA A CA 1
ATOM 3345 C C . ALA A 1 440 ? -7.794 -13.419 39.379 1.00 44.42 440 ALA A C 1
ATOM 3346 O O . ALA A 1 440 ? -7.511 -14.609 39.281 1.00 56.50 440 ALA A O 1
ATOM 3348 N N . GLY A 1 441 ? -7.186 -12.622 40.241 1.00 41.88 441 GLY A N 1
ATOM 3349 C CA . GLY A 1 441 ? -6.095 -13.128 41.038 1.00 45.58 441 GLY A CA 1
ATOM 3350 C C . GLY A 1 441 ? -6.474 -13.520 42.445 1.00 57.10 441 GLY A C 1
ATOM 3351 O O . GLY A 1 441 ? -5.742 -14.287 43.090 1.00 56.80 441 GLY A O 1
ATOM 3352 N N . PHE A 1 442 ? -7.601 -12.994 42.932 1.00 54.01 442 PHE A N 1
ATOM 3353 C CA . PHE A 1 442 ? -7.961 -13.184 44.343 1.00 58.32 442 PHE A CA 1
ATOM 3354 C C . PHE A 1 442 ? -9.414 -13.603 44.626 1.00 59.78 442 PHE A C 1
ATOM 3355 O O . PHE A 1 442 ? -10.334 -13.381 43.822 1.00 49.57 442 PHE A O 1
ATOM 3363 N N . ASP A 1 443 ? -9.576 -14.251 45.780 1.00 69.12 443 ASP A N 1
ATOM 3364 C CA . ASP A 1 443 ? -10.859 -14.362 46.457 1.00 66.35 443 ASP A CA 1
ATOM 3365 C C . ASP A 1 443 ? -10.957 -13.130 47.342 1.00 66.93 443 ASP A C 1
ATOM 3366 O O . ASP A 1 443 ? -10.172 -12.957 48.291 1.00 59.75 443 ASP A O 1
ATOM 3371 N N . LEU A 1 444 ? -11.905 -12.263 46.998 1.00 63.10 444 LEU A N 1
ATOM 3372 C CA . LEU A 1 444 ? -11.970 -10.926 47.568 1.00 59.14 444 LEU A CA 1
ATOM 3373 C C . LEU A 1 444 ? -12.617 -10.928 48.963 1.00 60.81 444 LEU A C 1
ATOM 3374 O O . LEU A 1 444 ? -12.342 -10.056 49.798 1.00 51.61 444 LEU A O 1
ATOM 3379 N N . ASP A 1 445 ? -13.453 -11.935 49.207 1.00 61.42 445 ASP A N 1
ATOM 3380 C CA . ASP A 1 445 ? -14.124 -12.100 50.483 1.00 54.90 445 ASP A CA 1
ATOM 3381 C C . ASP A 1 445 ? -13.135 -12.181 51.621 1.00 56.65 445 ASP A C 1
ATOM 3382 O O . ASP A 1 445 ? -13.491 -11.905 52.763 1.00 66.44 445 ASP A O 1
ATOM 3387 N N . SER A 1 446 ? -11.895 -12.551 51.313 1.00 54.62 446 SER A N 1
ATOM 3388 C CA . SER A 1 446 ? -10.865 -12.711 52.337 1.00 55.68 446 SER A CA 1
ATOM 3389 C C . SER A 1 446 ? -10.178 -11.395 52.731 1.00 58.69 446 SER A C 1
ATOM 3390 O O . SER A 1 446 ? -9.490 -11.317 53.756 1.00 60.44 446 SER A O 1
ATOM 3393 N N . MET A 1 447 ? -10.366 -10.360 51.923 1.00 56.17 447 MET A N 1
ATOM 3394 C CA . MET A 1 447 ? -9.700 -9.090 52.171 1.00 56.91 447 MET A CA 1
ATOM 3395 C C . MET A 1 447 ? -10.638 -8.104 52.828 1.00 51.42 447 MET A C 1
ATOM 3396 O O . MET A 1 447 ? -11.784 -7.967 52.403 1.00 54.26 447 MET A O 1
ATOM 3401 N N . ASP A 1 448 ? -10.140 -7.407 53.848 1.00 55.75 448 ASP A N 1
ATOM 3402 C CA . ASP A 1 448 ? -10.909 -6.365 54.539 1.00 60.11 448 ASP A CA 1
ATOM 3403 C C . ASP A 1 448 ? -11.132 -5.146 53.649 1.00 60.04 448 ASP A C 1
ATOM 3404 O O . ASP A 1 448 ? -12.010 -4.324 53.914 1.00 65.94 448 ASP A O 1
ATOM 3409 N N . ILE A 1 449 ? -10.305 -5.016 52.617 1.00 57.15 449 ILE A N 1
ATOM 3410 C CA . ILE A 1 449 ? -10.391 -3.891 51.706 1.00 53.65 449 ILE A CA 1
ATOM 3411 C C . ILE A 1 449 ? -10.204 -4.369 50.265 1.00 52.57 449 ILE A C 1
ATOM 3412 O O . ILE A 1 449 ? -9.249 -5.068 49.957 1.00 52.23 449 ILE A O 1
ATOM 3417 N N . VAL A 1 450 ? -11.148 -4.017 49.400 1.00 45.44 450 VAL A N 1
ATOM 3418 C CA . VAL A 1 450 ? -10.960 -4.129 47.964 1.00 44.67 450 VAL A CA 1
ATOM 3419 C C . VAL A 1 450 ? -10.691 -2.723 47.408 1.00 42.13 450 VAL A C 1
ATOM 3420 O O . VAL A 1 450 ? -11.557 -1.851 47.464 1.00 44.30 450 VAL A O 1
ATOM 3424 N N . ALA A 1 451 ? -9.491 -2.516 46.877 1.00 39.81 451 ALA A N 1
ATOM 3425 C CA . ALA A 1 451 ? -9.042 -1.206 46.433 1.00 34.55 451 ALA A CA 1
ATOM 3426 C C . ALA A 1 451 ? -9.984 -0.544 45.436 1.00 36.96 451 ALA A C 1
ATOM 3427 O O . ALA A 1 451 ? -10.291 0.641 45.564 1.00 34.90 451 ALA A O 1
ATOM 3429 N N . SER A 1 452 ? -10.449 -1.309 44.451 1.00 38.95 452 SER A N 1
ATOM 3430 C CA . SER A 1 452 ? -11.337 -0.763 43.426 1.00 37.56 452 SER A CA 1
ATOM 3431 C C . SER A 1 452 ? -12.692 -0.378 43.984 1.00 33.34 452 SER A C 1
ATOM 3432 O O . SER A 1 452 ? -13.349 0.515 43.458 1.00 32.29 452 SER A O 1
ATOM 3435 N N . GLU A 1 453 ? -13.109 -1.053 45.048 1.00 34.27 453 GLU A N 1
ATOM 3436 C CA . GLU A 1 453 ? -14.393 -0.758 45.662 1.00 34.64 453 GLU A CA 1
ATOM 3437 C C . GLU A 1 453 ? -14.289 0.552 46.440 1.00 38.16 453 GLU A C 1
ATOM 3438 O O . GLU A 1 453 ? -15.180 1.406 46.352 1.00 32.96 453 GLU A O 1
ATOM 3444 N N . HIS A 1 454 ? -13.170 0.726 47.147 1.00 34.02 454 HIS A N 1
ATOM 3445 C CA . HIS A 1 454 ? -12.893 1.976 47.838 1.00 33.33 454 HIS A CA 1
ATOM 3446 C C . HIS A 1 454 ? -12.774 3.168 46.903 1.00 33.70 454 HIS A C 1
ATOM 3447 O O . HIS A 1 454 ? -13.137 4.275 47.267 1.00 36.38 454 HIS A O 1
ATOM 3454 N N . LEU A 1 455 ? -12.270 2.948 45.697 1.00 34.23 455 LEU A N 1
ATOM 3455 C CA . LEU A 1 455 ? -12.121 4.043 44.746 1.00 34.02 455 LEU A CA 1
ATOM 3456 C C . LEU A 1 455 ? -13.473 4.474 44.212 1.00 34.05 455 LEU A C 1
ATOM 3457 O O . LEU A 1 455 ? -13.792 5.662 44.183 1.00 36.35 455 LEU A O 1
ATOM 3462 N N . LEU A 1 456 ? -14.255 3.485 43.789 1.00 33.33 456 LEU A N 1
ATOM 3463 C CA . LEU A 1 456 ? -15.622 3.685 43.311 1.00 35.94 456 LEU A CA 1
ATOM 3464 C C . LEU A 1 456 ? -16.507 4.348 44.354 1.00 35.52 456 LEU A C 1
ATOM 3465 O O . LEU A 1 456 ? -17.303 5.227 44.045 1.00 35.61 456 LEU A O 1
ATOM 3470 N N . HIS A 1 457 ? -16.356 3.924 45.595 1.00 32.80 457 HIS A N 1
ATOM 3471 C CA . HIS A 1 457 ? -17.047 4.581 46.676 1.00 35.91 457 HIS A CA 1
ATOM 3472 C C . HIS A 1 457 ? -16.718 6.077 46.694 1.00 39.37 457 HIS A C 1
ATOM 3473 O O . HIS A 1 457 ? -17.599 6.906 46.908 1.00 40.66 457 HIS A O 1
ATOM 3480 N N . GLN A 1 458 ? -15.460 6.435 46.449 1.00 41.47 458 GLN A N 1
ATOM 3481 C CA . GLN A 1 458 ? -15.095 7.849 46.506 1.00 39.12 458 GLN A CA 1
ATOM 3482 C C . GLN A 1 458 ? -15.633 8.606 45.306 1.00 36.74 458 GLN A C 1
ATOM 3483 O O . GLN A 1 458 ? -15.989 9.776 45.403 1.00 36.69 458 GLN A O 1
ATOM 3489 N N . SER A 1 459 ? -15.704 7.936 44.170 1.00 34.74 459 SER A N 1
ATOM 3490 C CA . SER A 1 459 ? -16.353 8.543 43.025 1.00 39.64 459 SER A CA 1
ATOM 3491 C C . SER A 1 459 ? -17.842 8.813 43.343 1.00 40.94 459 SER A C 1
ATOM 3492 O O . SER A 1 459 ? -18.325 9.914 43.114 1.00 36.26 459 SER A O 1
ATOM 3495 N N . LEU A 1 460 ? -18.538 7.815 43.902 1.00 41.76 460 LEU A N 1
ATOM 3496 C CA . LEU A 1 460 ? -19.940 7.938 44.336 1.00 41.81 460 LEU A CA 1
ATOM 3497 C C . LEU A 1 460 ? -20.207 9.132 45.247 1.00 41.12 460 LEU A C 1
ATOM 3498 O O . LEU A 1 460 ? -21.176 9.870 45.061 1.00 42.70 460 LEU A O 1
ATOM 3503 N N . VAL A 1 461 ? -19.344 9.306 46.236 1.00 38.88 461 VAL A N 1
ATOM 3504 C CA . VAL A 1 461 ? -19.468 10.391 47.201 1.00 40.70 461 VAL A CA 1
ATOM 3505 C C . VAL A 1 461 ? -19.223 11.768 46.535 1.00 41.35 461 VAL A C 1
ATOM 3506 O O . VAL A 1 461 ? -19.478 12.826 47.114 1.00 45.16 461 VAL A O 1
ATOM 3510 N N . GLY A 1 462 ? -18.767 11.757 45.290 1.00 42.54 462 GLY A N 1
ATOM 3511 C CA . GLY A 1 462 ? -18.494 12.998 44.581 1.00 41.01 462 GLY A CA 1
ATOM 3512 C C . GLY A 1 462 ? -17.075 13.577 44.539 1.00 38.17 462 GLY A C 1
ATOM 3513 O O . GLY A 1 462 ? -16.930 14.732 44.158 1.00 34.44 462 GLY A O 1
ATOM 3514 N N . LYS A 1 463 ? -16.043 12.815 44.930 1.00 38.64 463 LYS A N 1
ATOM 3515 C CA . LYS A 1 463 ? -14.645 13.286 44.785 1.00 40.83 463 LYS A CA 1
ATOM 3516 C C . LYS A 1 463 ? -14.219 13.208 43.331 1.00 37.15 463 LYS A C 1
ATOM 3517 O O . LYS A 1 463 ? -14.134 12.120 42.749 1.00 37.33 463 LYS A O 1
ATOM 3523 N N . ARG A 1 464 ? -13.963 14.383 42.764 1.00 36.57 464 ARG A N 1
ATOM 3524 C CA . ARG A 1 464 ? -13.562 14.528 41.382 1.00 35.27 464 ARG A CA 1
ATOM 3525 C C . ARG A 1 464 ? -12.057 14.794 41.346 1.00 38.72 464 ARG A C 1
ATOM 3526 O O . ARG A 1 464 ? -11.462 14.996 40.286 1.00 32.50 464 ARG A O 1
ATOM 3534 N N . CYS A 1 465 ? -11.463 14.800 42.537 1.00 38.24 465 CYS A N 1
ATOM 3535 C CA . CYS A 1 465 ? -10.043 15.012 42.723 1.00 30.94 465 CYS A CA 1
ATOM 3536 C C . CYS A 1 465 ? -9.680 14.732 44.175 1.00 28.44 465 CYS A C 1
ATOM 3537 O O . CYS A 1 465 ? -10.385 15.174 45.078 1.00 29.91 465 CYS A O 1
ATOM 3540 N N . HIS A 1 466 ? -8.569 14.030 44.394 1.00 29.30 466 HIS A N 1
ATOM 3541 C CA . HIS A 1 466 ? -8.171 13.583 45.730 1.00 29.89 466 HIS A CA 1
ATOM 3542 C C . HIS A 1 466 ? -7.707 14.709 46.662 1.00 27.46 466 HIS A C 1
ATOM 3543 O O . HIS A 1 466 ? -7.481 14.474 47.843 1.00 29.06 466 HIS A O 1
ATOM 3550 N N . PHE A 1 467 ? -7.554 15.921 46.147 1.00 27.78 467 PHE A N 1
ATOM 3551 C CA . PHE A 1 467 ? -7.194 17.047 47.014 1.00 29.54 467 PHE A CA 1
ATOM 3552 C C . PHE A 1 467 ? -8.436 17.678 47.651 1.00 30.46 467 PHE A C 1
ATOM 3553 O O . PHE A 1 467 ? -8.336 18.635 48.432 1.00 28.61 467 PHE A O 1
ATOM 3561 N N . GLN A 1 468 ? -9.592 17.113 47.313 1.00 30.53 468 GLN A N 1
ATOM 3562 C CA . GLN A 1 468 ? -10.873 17.433 47.932 1.00 28.56 468 GLN A CA 1
ATOM 3563 C C . GLN A 1 468 ? -11.057 16.694 49.247 1.00 35.11 468 GLN A C 1
ATOM 3564 O O . GLN A 1 468 ? -10.853 15.482 49.333 1.00 36.41 468 GLN A O 1
ATOM 3570 N N . ASN A 1 469 ? -11.419 17.440 50.283 1.00 35.60 469 ASN A N 1
ATOM 3571 C CA . ASN A 1 469 ? -11.833 16.859 51.542 1.00 28.31 469 ASN A CA 1
ATOM 3572 C C . ASN A 1 469 ? -13.334 16.598 51.438 1.00 34.92 469 ASN A C 1
ATOM 3573 O O . ASN A 1 469 ? -14.114 17.529 51.216 1.00 36.06 469 ASN A O 1
ATOM 3578 N N . ALA A 1 470 ? -13.730 15.331 51.572 1.00 36.95 470 ALA A N 1
ATOM 3579 C CA . ALA A 1 470 ? -15.126 14.923 51.393 1.00 34.63 470 ALA A CA 1
ATOM 3580 C C . ALA A 1 470 ? -15.799 14.445 52.688 1.00 33.67 470 ALA A C 1
ATOM 3581 O O . ALA A 1 470 ? -16.850 13.818 52.643 1.00 33.55 470 ALA A O 1
ATOM 3583 N N . TYR A 1 471 ? -15.219 14.771 53.840 1.00 38.37 471 TYR A N 1
ATOM 3584 C CA . TYR A 1 471 ? -15.758 14.256 55.100 1.00 45.47 471 TYR A CA 1
ATOM 3585 C C . TYR A 1 471 ? -17.163 14.760 55.412 1.00 46.22 471 TYR A C 1
ATOM 3586 O O . TYR A 1 471 ? -18.001 14.005 55.885 1.00 45.20 471 TYR A O 1
ATOM 3595 N N . LYS A 1 472 ? -17.399 16.041 55.156 1.00 50.10 472 LYS A N 1
ATOM 3596 C CA . LYS A 1 472 ? -18.695 16.657 55.380 1.00 45.41 472 LYS A CA 1
ATOM 3597 C C . LYS A 1 472 ? -19.708 16.340 54.274 1.00 48.23 472 LYS A C 1
ATOM 3598 O O . LYS A 1 472 ? -20.706 17.049 54.131 1.00 58.11 472 LYS A O 1
ATOM 3604 N N . VAL A 1 473 ? -19.471 15.299 53.482 1.00 44.27 473 VAL A N 1
ATOM 3605 C CA . VAL A 1 473 ? -20.485 14.909 52.507 1.00 46.53 473 VAL A CA 1
ATOM 3606 C C . VAL A 1 473 ? -21.495 13.981 53.193 1.00 52.15 473 VAL A C 1
ATOM 3607 O O . VAL A 1 473 ? -21.132 12.954 53.766 1.00 50.79 473 VAL A O 1
ATOM 3611 N N . LYS A 1 474 ? -22.763 14.365 53.166 1.00 50.12 474 LYS A N 1
ATOM 3612 C CA . LYS A 1 474 ? -23.794 13.577 53.827 1.00 54.75 474 LYS A CA 1
ATOM 3613 C C . LYS A 1 474 ? -24.401 12.594 52.839 1.00 49.20 474 LYS A C 1
ATOM 3614 O O . LYS A 1 474 ? -24.593 12.910 51.664 1.00 46.99 474 LYS A O 1
ATOM 3620 N N . GLY A 1 475 ? -24.673 11.386 53.313 1.00 45.20 475 GLY A N 1
ATOM 3621 C CA . GLY A 1 475 ? -25.338 10.396 52.486 1.00 42.58 475 GLY A CA 1
ATOM 3622 C C . GLY A 1 475 ? -24.880 8.975 52.716 1.00 45.84 475 GLY A C 1
ATOM 3623 O O . GLY A 1 475 ? -24.157 8.673 53.664 1.00 55.15 475 GLY A O 1
ATOM 3624 N N . ASN A 1 476 ? -25.333 8.088 51.848 1.00 49.44 476 ASN A N 1
ATOM 3625 C CA . ASN A 1 476 ? -24.860 6.723 51.842 1.00 44.40 476 ASN A CA 1
ATOM 3626 C C . ASN A 1 476 ? -24.476 6.432 50.421 1.00 49.52 476 ASN A C 1
ATOM 3627 O O . ASN A 1 476 ? -25.319 6.479 49.526 1.00 55.83 476 ASN A O 1
ATOM 3632 N N . ALA A 1 477 ? -23.196 6.169 50.205 1.00 48.41 477 ALA A N 1
ATOM 3633 C CA . ALA A 1 477 ? -22.703 5.986 48.855 1.00 48.02 477 ALA A CA 1
ATOM 3634 C C . ALA A 1 477 ? -23.126 4.629 48.318 1.00 47.56 477 ALA A C 1
ATOM 3635 O O . ALA A 1 477 ? -23.397 4.505 47.123 1.00 47.42 477 ALA A O 1
ATOM 3637 N N . THR A 1 478 ? -23.211 3.627 49.200 1.00 50.05 478 THR A N 1
ATOM 3638 C CA . THR A 1 478 ? -23.566 2.259 48.779 1.00 49.79 478 THR A CA 1
ATOM 3639 C C . THR A 1 478 ? -25.022 2.166 48.356 1.00 51.57 478 THR A C 1
ATOM 3640 O O . THR A 1 478 ? -25.419 1.215 47.680 1.00 56.13 478 THR A O 1
ATOM 3644 N N . ASN A 1 479 ? -25.818 3.157 48.739 1.00 51.43 479 ASN A N 1
ATOM 3645 C CA . ASN A 1 479 ? -27.217 3.163 48.342 1.00 57.42 479 ASN A CA 1
ATOM 3646 C C . ASN A 1 479 ? -27.497 4.178 47.240 1.00 55.87 479 ASN A C 1
ATOM 3647 O O . ASN A 1 479 ? -28.291 5.095 47.421 1.00 65.54 479 ASN A O 1
ATOM 3652 N N . VAL A 1 480 ? -26.845 4.035 46.091 1.00 57.22 480 VAL A N 1
ATOM 3653 C CA . VAL A 1 480 ? -27.201 4.910 44.988 1.00 53.84 480 VAL A CA 1
ATOM 3654 C C . VAL A 1 480 ? -27.567 4.102 43.759 1.00 56.08 480 VAL A C 1
ATOM 3655 O O . VAL A 1 480 ? -27.342 2.891 43.692 1.00 57.92 480 VAL A O 1
ATOM 3659 N N . GLU A 1 481 ? -28.145 4.803 42.792 1.00 58.19 481 GLU A N 1
ATOM 3660 C CA . GLU A 1 481 ? -28.744 4.193 41.617 1.00 59.47 481 GLU A CA 1
ATOM 3661 C C . GLU A 1 481 ? -27.791 4.242 40.426 1.00 58.20 481 GLU A C 1
ATOM 3662 O O . GLU A 1 481 ? -27.419 5.330 39.960 1.00 58.92 481 GLU A O 1
ATOM 3668 N N . ILE A 1 482 ? -27.404 3.072 39.925 1.00 59.29 482 ILE A N 1
ATOM 3669 C CA . ILE A 1 482 ? -26.540 3.009 38.745 1.00 56.92 482 ILE A CA 1
ATOM 3670 C C . ILE A 1 482 ? -27.333 3.085 37.441 1.00 58.37 482 ILE A C 1
ATOM 3671 O O . ILE A 1 482 ? -27.905 2.092 36.995 1.00 61.01 482 ILE A O 1
ATOM 3676 N N . VAL A 1 483 ? -27.360 4.259 36.824 1.00 59.52 483 VAL A N 1
ATOM 3677 C CA . VAL A 1 483 ? -28.135 4.444 35.606 1.00 58.87 483 VAL A CA 1
ATOM 3678 C C . VAL A 1 483 ? -27.532 3.687 34.433 1.00 58.69 483 VAL A C 1
ATOM 3679 O O . VAL A 1 483 ? -26.381 3.916 34.077 1.00 64.78 483 VAL A O 1
ATOM 3683 N N . MET B 1 1 ? 4.897 47.122 18.679 1.00 41.84 1 MET B N 1
ATOM 3684 C CA . MET B 1 1 ? 5.938 46.415 19.431 1.00 58.51 1 MET B CA 1
ATOM 3685 C C . MET B 1 1 ? 6.912 45.743 18.467 1.00 65.26 1 MET B C 1
ATOM 3686 O O . MET B 1 1 ? 6.491 45.165 17.470 1.00 62.10 1 MET B O 1
ATOM 3691 N N . GLU B 1 2 ? 8.207 45.809 18.781 1.00 68.25 2 GLU B N 1
ATOM 3692 C CA . GLU B 1 2 ? 9.280 45.487 17.829 1.00 66.54 2 GLU B CA 1
ATOM 3693 C C . GLU B 1 2 ? 9.233 44.079 17.208 1.00 63.28 2 GLU B C 1
ATOM 3694 O O . GLU B 1 2 ? 8.821 43.112 17.847 1.00 60.91 2 GLU B O 1
ATOM 3700 N N . ASN B 1 3 ? 9.664 44.000 15.946 1.00 63.91 3 ASN B N 1
ATOM 3701 C CA . ASN B 1 3 ? 9.781 42.748 15.191 1.00 54.25 3 ASN B CA 1
ATOM 3702 C C . ASN B 1 3 ? 10.741 41.770 15.858 1.00 57.81 3 ASN B C 1
ATOM 3703 O O . ASN B 1 3 ? 11.960 41.997 15.884 1.00 59.72 3 ASN B O 1
ATOM 3708 N N . GLN B 1 4 ? 10.200 40.677 16.387 1.00 55.33 4 GLN B N 1
ATOM 3709 C CA . GLN B 1 4 ? 11.011 39.768 17.195 1.00 56.27 4 GLN B CA 1
ATOM 3710 C C . GLN B 1 4 ? 11.811 38.779 16.365 1.00 52.61 4 GLN B C 1
ATOM 3711 O O . GLN B 1 4 ? 12.609 38.018 16.913 1.00 49.23 4 GLN B O 1
ATOM 3717 N N . ILE B 1 5 ? 11.587 38.788 15.051 1.00 56.92 5 ILE B N 1
ATOM 3718 C CA . ILE B 1 5 ? 12.246 37.837 14.157 1.00 59.14 5 ILE B CA 1
ATOM 3719 C C . ILE B 1 5 ? 13.534 38.452 13.627 1.00 57.99 5 ILE B C 1
ATOM 3720 O O . ILE B 1 5 ? 13.596 38.967 12.508 1.00 57.91 5 ILE B O 1
ATOM 3725 N N . LYS B 1 6 ? 14.567 38.387 14.455 1.00 57.89 6 LYS B N 1
ATOM 3726 C CA . LYS B 1 6 ? 15.761 39.179 14.245 1.00 55.28 6 LYS B CA 1
ATOM 3727 C C . LYS B 1 6 ? 16.801 38.380 13.469 1.00 63.02 6 LYS B C 1
ATOM 3728 O O . LYS B 1 6 ? 17.399 37.437 14.008 1.00 58.89 6 LYS B O 1
ATOM 3734 N N . ALA B 1 7 ? 16.986 38.750 12.197 1.00 59.17 7 ALA B N 1
ATOM 3735 C CA . ALA B 1 7 ? 17.994 38.130 11.334 1.00 64.07 7 ALA B CA 1
ATOM 3736 C C . ALA B 1 7 ? 18.259 38.972 10.084 1.00 73.03 7 ALA B C 1
ATOM 3737 O O . ALA B 1 7 ? 17.358 39.670 9.576 1.00 68.57 7 ALA B O 1
ATOM 3739 N N . ASN B 1 8 ? 19.506 38.899 9.608 1.00 73.71 8 ASN B N 1
ATOM 3740 C CA . ASN B 1 8 ? 19.954 39.589 8.393 1.00 75.01 8 ASN B CA 1
ATOM 3741 C C . ASN B 1 8 ? 20.255 38.593 7.269 1.00 70.46 8 ASN B C 1
ATOM 3742 O O . ASN B 1 8 ? 19.779 38.746 6.145 1.00 74.58 8 ASN B O 1
ATOM 3747 N N . THR B 1 9 ? 21.065 37.585 7.585 1.00 66.25 9 THR B N 1
ATOM 3748 C CA . THR B 1 9 ? 21.377 36.522 6.644 1.00 69.19 9 THR B CA 1
ATOM 3749 C C . THR B 1 9 ? 20.497 35.304 6.891 1.00 75.75 9 THR B C 1
ATOM 3750 O O . THR B 1 9 ? 19.905 35.173 7.959 1.00 75.85 9 THR B O 1
ATOM 3754 N N . LYS B 1 10 ? 20.420 34.409 5.909 1.00 75.72 10 LYS B N 1
ATOM 3755 C CA . LYS B 1 10 ? 19.738 33.132 6.102 1.00 71.69 10 LYS B CA 1
ATOM 3756 C C . LYS B 1 10 ? 20.402 32.333 7.212 1.00 69.31 10 LYS B C 1
ATOM 3757 O O . LYS B 1 10 ? 19.725 31.658 7.981 1.00 73.61 10 LYS B O 1
ATOM 3763 N N . LYS B 1 11 ? 21.726 32.416 7.301 1.00 75.12 11 LYS B N 1
ATOM 3764 C CA . LYS B 1 11 ? 22.453 31.711 8.353 1.00 77.07 11 LYS B CA 1
ATOM 3765 C C . LYS B 1 11 ? 21.934 32.132 9.730 1.00 77.15 11 LYS B C 1
ATOM 3766 O O . LYS B 1 11 ? 21.655 31.288 10.577 1.00 71.24 11 LYS B O 1
ATOM 3772 N N . GLU B 1 12 ? 21.788 33.439 9.928 1.00 78.12 12 GLU B N 1
ATOM 3773 C CA . GLU B 1 12 ? 21.214 33.990 11.157 1.00 76.74 12 GLU B CA 1
ATOM 3774 C C . GLU B 1 12 ? 19.809 33.446 11.449 1.00 75.84 12 GLU B C 1
ATOM 3775 O O . GLU B 1 12 ? 19.563 32.898 12.526 1.00 72.68 12 GLU B O 1
ATOM 3781 N N . TYR B 1 13 ? 18.897 33.617 10.491 1.00 76.82 13 TYR B N 1
ATOM 3782 C CA . TYR B 1 13 ? 17.523 33.123 10.592 1.00 66.24 13 TYR B CA 1
ATOM 3783 C C . TYR B 1 13 ? 17.463 31.622 10.885 1.00 69.77 13 TYR B C 1
ATOM 3784 O O . TYR B 1 13 ? 16.663 31.169 11.700 1.00 71.51 13 TYR B O 1
ATOM 3793 N N . ASP B 1 14 ? 18.309 30.858 10.207 1.00 71.51 14 ASP B N 1
ATOM 3794 C CA . ASP B 1 14 ? 18.423 29.421 10.426 1.00 66.25 14 ASP B CA 1
ATOM 3795 C C . ASP B 1 14 ? 18.604 29.056 11.904 1.00 73.18 14 ASP B C 1
ATOM 3796 O O . ASP B 1 14 ? 18.227 27.960 12.332 1.00 76.53 14 ASP B O 1
ATOM 3801 N N . GLU B 1 15 ? 19.188 29.976 12.672 1.00 74.59 15 GLU B N 1
ATOM 3802 C CA . GLU B 1 15 ? 19.508 29.742 14.077 1.00 72.07 15 GLU B CA 1
ATOM 3803 C C . GLU B 1 15 ? 18.413 30.293 14.992 1.00 74.11 15 GLU B C 1
ATOM 3804 O O . GLU B 1 15 ? 18.267 29.843 16.127 1.00 80.40 15 GLU B O 1
ATOM 3810 N N . TRP B 1 16 ? 17.654 31.268 14.505 1.00 65.38 16 TRP B N 1
ATOM 3811 C CA . TRP B 1 16 ? 16.439 31.712 15.187 1.00 62.61 16 TRP B CA 1
ATOM 3812 C C . TRP B 1 16 ? 15.369 30.634 15.111 1.00 67.48 16 TRP B C 1
ATOM 3813 O O . TRP B 1 16 ? 14.642 30.369 16.075 1.00 65.92 16 TRP B O 1
ATOM 3824 N N . PHE B 1 17 ? 15.293 30.016 13.940 1.00 67.83 17 PHE B N 1
ATOM 3825 C CA . PHE B 1 17 ? 14.265 29.043 13.629 1.00 61.11 17 PHE B CA 1
ATOM 3826 C C . PHE B 1 17 ? 14.407 27.747 14.419 1.00 60.45 17 PHE B C 1
ATOM 3827 O O . PHE B 1 17 ? 13.412 27.085 14.710 1.00 62.04 17 PHE B O 1
ATOM 3835 N N . LYS B 1 18 ? 15.641 27.378 14.747 1.00 61.49 18 LYS B N 1
ATOM 3836 C CA . LYS B 1 18 ? 15.913 26.091 15.392 1.00 63.87 18 LYS B CA 1
ATOM 3837 C C . LYS B 1 18 ? 15.173 25.926 16.737 1.00 70.56 18 LYS B C 1
ATOM 3838 O O . LYS B 1 18 ? 14.461 24.930 16.930 1.00 70.99 18 LYS B O 1
ATOM 3844 N N . PRO B 1 19 ? 15.318 26.893 17.667 1.00 64.63 19 PRO B N 1
ATOM 3845 C CA . PRO B 1 19 ? 14.538 26.703 18.886 1.00 66.92 19 PRO B CA 1
ATOM 3846 C C . PRO B 1 19 ? 13.047 26.898 18.635 1.00 66.51 19 PRO B C 1
ATOM 3847 O O . PRO B 1 19 ? 12.253 26.134 19.178 1.00 65.35 19 PRO B O 1
ATOM 3851 N N . TYR B 1 20 ? 12.692 27.886 17.813 1.00 59.03 20 TYR B N 1
ATOM 3852 C CA . TYR B 1 20 ? 11.298 28.209 17.526 1.00 56.93 20 TYR B CA 1
ATOM 3853 C C . TYR B 1 20 ? 10.504 27.013 17.041 1.00 62.75 20 TYR B C 1
ATOM 3854 O O . TYR B 1 20 ? 9.381 26.796 17.487 1.00 64.74 20 TYR B O 1
ATOM 3863 N N . ALA B 1 21 ? 11.065 26.258 16.104 1.00 66.01 21 ALA B N 1
ATOM 3864 C CA . ALA B 1 21 ? 10.376 25.079 15.589 1.00 66.71 21 ALA B CA 1
ATOM 3865 C C . ALA B 1 21 ? 10.262 24.017 16.679 1.00 64.91 21 ALA B C 1
ATOM 3866 O O . ALA B 1 21 ? 9.247 23.338 16.795 1.00 65.95 21 ALA B O 1
ATOM 3868 N N . GLU B 1 22 ? 11.308 23.888 17.484 1.00 70.28 22 GLU B N 1
ATOM 3869 C CA . GLU B 1 22 ? 11.283 22.966 18.610 1.00 73.32 22 GLU B CA 1
ATOM 3870 C C . GLU B 1 22 ? 10.186 23.331 19.612 1.00 70.18 22 GLU B C 1
ATOM 3871 O O . GLU B 1 22 ? 9.573 22.461 20.223 1.00 74.99 22 GLU B O 1
ATOM 3877 N N . LYS B 1 23 ? 9.931 24.625 19.759 1.00 67.01 23 LYS B N 1
ATOM 3878 C CA . LYS B 1 23 ? 8.990 25.108 20.753 1.00 62.57 23 LYS B CA 1
ATOM 3879 C C . LYS B 1 23 ? 7.609 25.371 20.166 1.00 64.75 23 LYS B C 1
ATOM 3880 O O . LYS B 1 23 ? 6.742 25.899 20.850 1.00 69.55 23 LYS B O 1
ATOM 3886 N N . THR B 1 24 ? 7.401 25.018 18.903 1.00 57.29 24 THR B N 1
ATOM 3887 C CA . THR B 1 24 ? 6.065 25.129 18.305 1.00 61.49 24 THR B CA 1
ATOM 3888 C C . THR B 1 24 ? 5.643 23.780 17.714 1.00 60.01 24 THR B C 1
ATOM 3889 O O . THR B 1 24 ? 4.602 23.671 17.057 1.00 52.85 24 THR B O 1
ATOM 3893 N N . HIS B 1 25 ? 6.477 22.772 17.973 1.00 65.66 25 HIS B N 1
ATOM 3894 C CA . HIS B 1 25 ? 6.157 21.363 17.770 1.00 62.05 25 HIS B CA 1
ATOM 3895 C C . HIS B 1 25 ? 5.461 21.182 16.366 1.00 66.32 25 HIS B C 1
ATOM 3896 O O . HIS B 1 25 ? 4.322 20.724 16.284 1.00 71.51 25 HIS B O 1
ATOM 3903 N N . LEU B 1 26 ? 6.164 21.556 15.277 1.00 68.87 26 LEU B N 1
ATOM 3904 C CA . LEU B 1 26 ? 5.631 21.637 13.872 1.00 61.98 26 LEU B CA 1
ATOM 3905 C C . LEU B 1 26 ? 5.456 20.316 13.061 1.00 60.88 26 LEU B C 1
ATOM 3906 O O . LEU B 1 26 ? 6.149 19.324 13.320 1.00 60.03 26 LEU B O 1
ATOM 3911 N N . LYS B 1 27 ? 4.585 20.333 12.040 1.00 50.26 27 LYS B N 1
ATOM 3912 C CA . LYS B 1 27 ? 4.109 19.080 11.405 1.00 60.73 27 LYS B CA 1
ATOM 3913 C C . LYS B 1 27 ? 4.245 18.951 9.875 1.00 59.27 27 LYS B C 1
ATOM 3914 O O . LYS B 1 27 ? 3.704 19.762 9.115 1.00 53.49 27 LYS B O 1
ATOM 3920 N N . SER B 1 28 ? 4.917 17.887 9.439 1.00 56.07 28 SER B N 1
ATOM 3921 C CA . SER B 1 28 ? 5.175 17.657 8.011 1.00 61.55 28 SER B CA 1
ATOM 3922 C C . SER B 1 28 ? 4.152 16.762 7.309 1.00 61.77 28 SER B C 1
ATOM 3923 O O . SER B 1 28 ? 4.141 16.674 6.077 1.00 53.64 28 SER B O 1
ATOM 3926 N N . VAL B 1 29 ? 3.296 16.117 8.098 1.00 61.62 29 VAL B N 1
ATOM 3927 C CA . VAL B 1 29 ? 2.414 15.049 7.624 1.00 55.56 29 VAL B CA 1
ATOM 3928 C C . VAL B 1 29 ? 1.457 15.437 6.481 1.00 63.11 29 VAL B C 1
ATOM 3929 O O . VAL B 1 29 ? 1.229 14.635 5.569 1.00 66.12 29 VAL B O 1
ATOM 3933 N N . LEU B 1 30 ? 0.909 16.653 6.512 1.00 55.23 30 LEU B N 1
ATOM 3934 C CA . LEU B 1 30 ? -0.108 17.036 5.524 1.00 52.56 30 LEU B CA 1
ATOM 3935 C C . LEU B 1 30 ? 0.270 18.189 4.572 1.00 53.35 30 LEU B C 1
ATOM 3936 O O . LEU B 1 30 ? -0.332 18.364 3.509 1.00 52.21 30 LEU B O 1
ATOM 3941 N N . THR B 1 31 ? 1.260 18.980 4.953 1.00 55.96 31 THR B N 1
ATOM 3942 C CA . THR B 1 31 ? 1.609 20.175 4.194 1.00 49.36 31 THR B CA 1
ATOM 3943 C C . THR B 1 31 ? 3.057 20.073 3.716 1.00 45.69 31 THR B C 1
ATOM 3944 O O . THR B 1 31 ? 3.838 19.304 4.279 1.00 52.91 31 THR B O 1
ATOM 3948 N N . ASN B 1 32 ? 3.423 20.857 2.708 1.00 38.33 32 ASN B N 1
ATOM 3949 C CA . ASN B 1 32 ? 4.769 20.772 2.123 1.00 46.43 32 ASN B CA 1
ATOM 3950 C C . ASN B 1 32 ? 5.942 21.202 3.018 1.00 46.94 32 ASN B C 1
ATOM 3951 O O . ASN B 1 32 ? 6.854 20.420 3.275 1.00 42.33 32 ASN B O 1
ATOM 3956 N N . SER B 1 33 ? 5.943 22.448 3.469 1.00 49.71 33 SER B N 1
ATOM 3957 C CA . SER B 1 33 ? 6.815 22.818 4.583 1.00 51.07 33 SER B CA 1
ATOM 3958 C C . SER B 1 33 ? 6.003 22.626 5.859 1.00 45.15 33 SER B C 1
ATOM 3959 O O . SER B 1 33 ? 4.793 22.824 5.836 1.00 45.53 33 SER B O 1
ATOM 3962 N N . ALA B 1 34 ? 6.644 22.241 6.958 1.00 43.08 34 ALA B N 1
ATOM 3963 C CA . ALA B 1 34 ? 5.909 21.954 8.192 1.00 44.20 34 ALA B CA 1
ATOM 3964 C C . ALA B 1 34 ? 4.993 23.113 8.611 1.00 51.28 34 ALA B C 1
ATOM 3965 O O . ALA B 1 34 ? 5.386 24.291 8.572 1.00 53.41 34 ALA B O 1
ATOM 3967 N N . SER B 1 35 ? 3.751 22.774 8.955 1.00 45.71 35 SER B N 1
ATOM 3968 C CA . SER B 1 35 ? 2.781 23.770 9.374 1.00 45.96 35 SER B CA 1
ATOM 3969 C C . SER B 1 35 ? 2.208 23.402 10.735 1.00 52.39 35 SER B C 1
ATOM 3970 O O . SER B 1 35 ? 2.816 22.644 11.506 1.00 48.54 35 SER B O 1
ATOM 3973 N N . PHE B 1 36 ? 1.024 23.931 11.016 1.00 48.90 36 PHE B N 1
ATOM 3974 C CA . PHE B 1 36 ? 0.279 23.529 12.208 1.00 55.40 36 PHE B CA 1
ATOM 3975 C C . PHE B 1 36 ? -0.833 22.548 11.873 1.00 52.31 36 PHE B C 1
ATOM 3976 O O . PHE B 1 36 ? -1.693 22.298 12.703 1.00 55.51 36 PHE B O 1
ATOM 3984 N N . CYS B 1 37 ? -0.834 22.004 10.660 1.00 50.18 37 CYS B N 1
ATOM 3985 C CA . CYS B 1 37 ? -1.906 21.093 10.284 1.00 56.50 37 CYS B CA 1
ATOM 3986 C C . CYS B 1 37 ? -1.664 19.671 10.799 1.00 60.40 37 CYS B C 1
ATOM 3987 O O . CYS B 1 37 ? -0.723 18.991 10.375 1.00 63.23 37 CYS B O 1
ATOM 3990 N N . ASP B 1 38 ? -2.514 19.226 11.720 1.00 60.87 38 ASP B N 1
ATOM 3991 C CA . ASP B 1 38 ? -2.504 17.819 12.113 1.00 66.27 38 ASP B CA 1
ATOM 3992 C C . ASP B 1 38 ? -3.694 17.079 11.493 1.00 59.51 38 ASP B C 1
ATOM 3993 O O . ASP B 1 38 ? -3.640 15.863 11.309 1.00 52.00 38 ASP B O 1
ATOM 3998 N N . ALA B 1 39 ? -4.747 17.814 11.134 1.00 60.31 39 ALA B N 1
ATOM 3999 C CA . ALA B 1 39 ? -5.873 17.207 10.428 1.00 53.58 39 ALA B CA 1
ATOM 4000 C C . ALA B 1 39 ? -6.370 18.043 9.259 1.00 50.31 39 ALA B C 1
ATOM 4001 O O . ALA B 1 39 ? -6.271 19.263 9.261 1.00 52.06 39 ALA B O 1
ATOM 4003 N N . LEU B 1 40 ? -6.936 17.363 8.269 1.00 53.35 40 LEU B N 1
ATOM 4004 C CA . LEU B 1 40 ? -7.512 18.021 7.107 1.00 50.19 40 LEU B CA 1
ATOM 4005 C C . LEU B 1 40 ? -8.884 18.619 7.431 1.00 49.14 40 LEU B C 1
ATOM 4006 O O . LEU B 1 40 ? -9.816 17.900 7.757 1.00 50.58 40 LEU B O 1
ATOM 4011 N N . PRO B 1 41 ? -9.006 19.945 7.343 1.00 49.77 41 PRO B N 1
ATOM 4012 C CA . PRO B 1 41 ? -10.272 20.642 7.595 1.00 52.96 41 PRO B CA 1
ATOM 4013 C C . PRO B 1 41 ? -11.459 20.072 6.822 1.00 50.86 41 PRO B C 1
ATOM 4014 O O . PRO B 1 41 ? -11.319 19.801 5.639 1.00 50.47 41 PRO B O 1
ATOM 4018 N N . ASP B 1 42 ? -12.606 19.917 7.483 1.00 55.05 42 ASP B N 1
ATOM 4019 C CA . ASP B 1 42 ? -13.862 19.543 6.826 1.00 47.41 42 ASP B CA 1
ATOM 4020 C C . ASP B 1 42 ? -14.788 20.751 6.791 1.00 49.59 42 ASP B C 1
ATOM 4021 O O . ASP B 1 42 ? -15.043 21.363 7.820 1.00 54.97 42 ASP B O 1
ATOM 4026 N N . LEU B 1 43 ? -15.341 21.061 5.625 1.00 47.53 43 LEU B N 1
ATOM 4027 C CA . LEU B 1 43 ? -16.063 22.318 5.454 1.00 48.52 43 LEU B CA 1
ATOM 4028 C C . LEU B 1 43 ? -17.586 22.171 5.319 1.00 50.51 43 LEU B C 1
ATOM 4029 O O . LEU B 1 43 ? -18.274 23.163 5.033 1.00 45.42 43 LEU B O 1
ATOM 4034 N N . SER B 1 44 ? -18.101 20.955 5.540 1.00 53.57 44 SER B N 1
ATOM 4035 C CA . SER B 1 44 ? -19.535 20.638 5.382 1.00 48.82 44 SER B CA 1
ATOM 4036 C C . SER B 1 44 ? -20.435 21.709 5.953 1.00 52.78 44 SER B C 1
ATOM 4037 O O . SER B 1 44 ? -21.387 22.163 5.314 1.00 50.82 44 SER B O 1
ATOM 4040 N N . ILE B 1 45 ? -20.095 22.096 7.176 1.00 52.27 45 ILE B N 1
ATOM 4041 C CA . ILE B 1 45 ? -20.827 23.060 7.973 1.00 49.86 45 ILE B CA 1
ATOM 4042 C C . ILE B 1 45 ? -21.100 24.329 7.186 1.00 53.70 45 ILE B C 1
ATOM 4043 O O . ILE B 1 45 ? -22.210 24.858 7.217 1.00 54.66 45 ILE B O 1
ATOM 4048 N N . PHE B 1 46 ? -20.093 24.803 6.454 1.00 57.13 46 PHE B N 1
ATOM 4049 C CA . PHE B 1 46 ? -20.240 26.035 5.666 1.00 56.80 46 PHE B CA 1
ATOM 4050 C C . PHE B 1 46 ? -21.006 25.761 4.373 1.00 58.36 46 PHE B C 1
ATOM 4051 O O . PHE B 1 46 ? -21.748 26.622 3.883 1.00 56.20 46 PHE B O 1
ATOM 4059 N N . GLU B 1 47 ? -20.834 24.557 3.831 1.00 54.34 47 GLU B N 1
ATOM 4060 C CA . GLU B 1 47 ? -21.576 24.159 2.641 1.00 57.61 47 GLU B CA 1
ATOM 4061 C C . GLU B 1 47 ? -23.074 24.157 2.945 1.00 57.37 47 GLU B C 1
ATOM 4062 O O . GLU B 1 47 ? -23.871 24.705 2.180 1.00 59.60 47 GLU B O 1
ATOM 4068 N N . VAL B 1 48 ? -23.448 23.557 4.073 1.00 55.64 48 VAL B N 1
ATOM 4069 C CA . VAL B 1 48 ? -24.846 23.523 4.485 1.00 59.25 48 VAL B CA 1
ATOM 4070 C C . VAL B 1 48 ? -25.387 24.952 4.698 1.00 62.16 48 VAL B C 1
ATOM 4071 O O . VAL B 1 48 ? -26.424 25.328 4.133 1.00 66.65 48 VAL B O 1
ATOM 4075 N N . LYS B 1 49 ? -24.680 25.742 5.502 1.00 58.07 49 LYS B N 1
ATOM 4076 C CA . LYS B 1 49 ? -25.041 27.142 5.720 1.00 62.89 49 LYS B CA 1
ATOM 4077 C C . LYS B 1 49 ? -25.208 27.882 4.396 1.00 62.83 49 LYS B C 1
ATOM 4078 O O . LYS B 1 49 ? -26.202 28.561 4.169 1.00 63.88 49 LYS B O 1
ATOM 4084 N N . MET B 1 50 ? -24.210 27.743 3.532 1.00 65.09 50 MET B N 1
ATOM 4085 C CA . MET B 1 50 ? -24.230 28.337 2.200 1.00 68.31 50 MET B CA 1
ATOM 4086 C C . MET B 1 50 ? -25.519 28.026 1.432 1.00 68.91 50 MET B C 1
ATOM 4087 O O . MET B 1 50 ? -26.130 28.926 0.843 1.00 68.02 50 MET B O 1
ATOM 4092 N N . GLY B 1 51 ? -25.920 26.753 1.431 1.00 66.51 51 GLY B N 1
ATOM 4093 C CA . GLY B 1 51 ? -27.173 26.344 0.815 1.00 63.83 51 GLY B CA 1
ATOM 4094 C C . GLY B 1 51 ? -28.368 27.081 1.406 1.00 73.95 51 GLY B C 1
ATOM 4095 O O . GLY B 1 51 ? -29.217 27.611 0.679 1.00 72.67 51 GLY B O 1
ATOM 4096 N N . LEU B 1 52 ? -28.426 27.128 2.734 1.00 70.09 52 LEU B N 1
ATOM 4097 C CA . LEU B 1 52 ? -29.486 27.842 3.430 1.00 63.71 52 LEU B CA 1
ATOM 4098 C C . LEU B 1 52 ? -29.397 29.366 3.271 1.00 70.50 52 LEU B C 1
ATOM 4099 O O . LEU B 1 52 ? -30.391 30.061 3.474 1.00 77.19 52 LEU B O 1
ATOM 4104 N N . ALA B 1 53 ? -28.220 29.886 2.920 1.00 69.94 53 ALA B N 1
ATOM 4105 C CA . ALA B 1 53 ? -27.997 31.339 2.897 1.00 71.63 53 ALA B CA 1
ATOM 4106 C C . ALA B 1 53 ? -28.957 32.082 1.971 1.00 75.33 53 ALA B C 1
ATOM 4107 O O . ALA B 1 53 ? -29.290 31.610 0.880 1.00 74.85 53 ALA B O 1
ATOM 4109 N N . THR B 1 54 ? -29.389 33.256 2.423 1.00 84.19 54 THR B N 1
ATOM 4110 C CA . THR B 1 54 ? -30.409 34.044 1.729 1.00 88.38 54 THR B CA 1
ATOM 4111 C C . THR B 1 54 ? -29.811 34.998 0.691 1.00 89.56 54 THR B C 1
ATOM 4112 O O . THR B 1 54 ? -30.024 34.849 -0.519 1.00 84.13 54 THR B O 1
ATOM 4116 N N . ASP B 1 55 ? -29.057 35.975 1.189 1.00 94.34 55 ASP B N 1
ATOM 4117 C CA . ASP B 1 55 ? -28.483 37.037 0.373 1.00 91.30 55 ASP B CA 1
ATOM 4118 C C . ASP B 1 55 ? -26.980 36.852 0.199 1.00 85.30 55 ASP B C 1
ATOM 4119 O O . ASP B 1 55 ? -26.388 35.934 0.769 1.00 75.96 55 ASP B O 1
ATOM 4124 N N . ASP B 1 56 ? -26.363 37.735 -0.579 1.00 89.60 56 ASP B N 1
ATOM 4125 C CA . ASP B 1 56 ? -24.954 37.575 -0.920 1.00 84.54 56 ASP B CA 1
ATOM 4126 C C . ASP B 1 56 ? -24.017 38.090 0.176 1.00 87.44 56 ASP B C 1
ATOM 4127 O O . ASP B 1 56 ? -22.845 37.712 0.223 1.00 83.88 56 ASP B O 1
ATOM 4132 N N . ARG B 1 57 ? -24.532 38.941 1.059 1.00 90.66 57 ARG B N 1
ATOM 4133 C CA . ARG B 1 57 ? -23.752 39.402 2.206 1.00 85.47 57 ARG B CA 1
ATOM 4134 C C . ARG B 1 57 ? -23.380 38.214 3.084 1.00 83.32 57 ARG B C 1
ATOM 4135 O O . ARG B 1 57 ? -22.217 38.049 3.459 1.00 82.00 57 ARG B O 1
ATOM 4143 N N . GLU B 1 58 ? -24.376 37.382 3.389 1.00 79.91 58 GLU B N 1
ATOM 4144 C CA . GLU B 1 58 ? -24.174 36.202 4.219 1.00 75.31 58 GLU B CA 1
ATOM 4145 C C . GLU B 1 58 ? -23.431 35.079 3.495 1.00 75.73 58 GLU B C 1
ATOM 4146 O O . GLU B 1 58 ? -22.663 34.342 4.107 1.00 74.72 58 GLU B O 1
ATOM 4152 N N . LYS B 1 59 ? -23.663 34.934 2.196 1.00 78.32 59 LYS B N 1
ATOM 4153 C CA . LYS B 1 59 ? -22.895 33.973 1.413 1.00 69.69 59 LYS B CA 1
ATOM 4154 C C . LYS B 1 59 ? -21.438 34.414 1.432 1.00 68.07 59 LYS B C 1
ATOM 4155 O O . LYS B 1 59 ? -20.525 33.594 1.485 1.00 63.82 59 LYS B O 1
ATOM 4161 N N . ASP B 1 60 ? -21.234 35.729 1.414 1.00 75.73 60 ASP B N 1
ATOM 4162 C CA . ASP B 1 60 ? -19.893 36.299 1.440 1.00 74.49 60 ASP B CA 1
ATOM 4163 C C . ASP B 1 60 ? -19.171 35.938 2.737 1.00 69.70 60 ASP B C 1
ATOM 4164 O O . ASP B 1 60 ? -18.062 35.403 2.698 1.00 67.36 60 ASP B O 1
ATOM 4169 N N . SER B 1 61 ? -19.804 36.218 3.877 1.00 69.31 61 SER B N 1
ATOM 4170 C CA . SER B 1 61 ? -19.245 35.874 5.187 1.00 61.87 61 SER B CA 1
ATOM 4171 C C . SER B 1 61 ? -18.898 34.398 5.307 1.00 61.11 61 SER B C 1
ATOM 4172 O O . SER B 1 61 ? -17.802 34.051 5.764 1.00 58.10 61 SER B O 1
ATOM 4175 N N . ILE B 1 62 ? -19.837 33.541 4.897 1.00 60.39 62 ILE B N 1
ATOM 4176 C CA . ILE B 1 62 ? -19.721 32.094 5.082 1.00 60.08 62 ILE B CA 1
ATOM 4177 C C . ILE B 1 62 ? -18.530 31.556 4.314 1.00 61.41 62 ILE B C 1
ATOM 4178 O O . ILE B 1 62 ? -17.740 30.741 4.821 1.00 56.22 62 ILE B O 1
ATOM 4183 N N . TYR B 1 63 ? -18.408 32.013 3.075 1.00 58.64 63 TYR B N 1
ATOM 4184 C CA . TYR B 1 63 ? -17.320 31.559 2.246 1.00 58.02 63 TYR B CA 1
ATOM 4185 C C . TYR B 1 63 ? -16.005 31.975 2.911 1.00 57.31 63 TYR B C 1
ATOM 4186 O O . TYR B 1 63 ? -15.099 31.151 3.099 1.00 53.97 63 TYR B O 1
ATOM 4195 N N . ALA B 1 64 ? -15.925 33.245 3.307 1.00 59.20 64 ALA B N 1
ATOM 4196 C CA . ALA B 1 64 ? -14.758 33.758 4.033 1.00 58.38 64 ALA B CA 1
ATOM 4197 C C . ALA B 1 64 ? -14.390 32.870 5.221 1.00 52.42 64 ALA B C 1
ATOM 4198 O O . ALA B 1 64 ? -13.207 32.602 5.449 1.00 53.57 64 ALA B O 1
ATOM 4200 N N . CYS B 1 65 ? -15.399 32.400 5.958 1.00 47.87 65 CYS B N 1
ATOM 4201 C CA . CYS B 1 65 ? -15.158 31.533 7.113 1.00 49.20 65 CYS B CA 1
ATOM 4202 C C . CYS B 1 65 ? -14.603 30.180 6.694 1.00 48.06 65 CYS B C 1
ATOM 4203 O O . CYS B 1 65 ? -13.666 29.658 7.316 1.00 42.60 65 CYS B O 1
ATOM 4206 N N . ALA B 1 66 ? -15.183 29.618 5.633 1.00 50.75 66 ALA B N 1
ATOM 4207 C CA . ALA B 1 66 ? -14.734 28.326 5.110 1.00 49.61 66 ALA B CA 1
ATOM 4208 C C . ALA B 1 66 ? -13.263 28.373 4.710 1.00 47.90 66 ALA B C 1
ATOM 4209 O O . ALA B 1 66 ? -12.485 27.451 5.027 1.00 44.98 66 ALA B O 1
ATOM 4211 N N . MET B 1 67 ? -12.882 29.453 4.025 1.00 49.00 67 MET B N 1
ATOM 4212 C CA . MET B 1 67 ? -11.497 29.596 3.594 1.00 50.53 67 MET B CA 1
ATOM 4213 C C . MET B 1 67 ? -10.595 29.706 4.807 1.00 47.08 67 MET B C 1
ATOM 4214 O O . MET B 1 67 ? -9.535 29.074 4.849 1.00 48.92 67 MET B O 1
ATOM 4219 N N . VAL B 1 68 ? -11.024 30.471 5.808 1.00 45.40 68 VAL B N 1
ATOM 4220 C CA . VAL B 1 68 ? -10.222 30.585 7.020 1.00 45.22 68 VAL B CA 1
ATOM 4221 C C . VAL B 1 68 ? -9.986 29.211 7.639 1.00 45.39 68 VAL B C 1
ATOM 4222 O O . VAL B 1 68 ? -8.848 28.895 7.964 1.00 48.53 68 VAL B O 1
ATOM 4226 N N . GLU B 1 69 ? -11.030 28.382 7.759 1.00 46.08 69 GLU B N 1
ATOM 4227 C CA . GLU B 1 69 ? -10.876 27.042 8.360 1.00 47.16 69 GLU B CA 1
ATOM 4228 C C . GLU B 1 69 ? -9.992 26.105 7.536 1.00 44.23 69 GLU B C 1
ATOM 4229 O O . GLU B 1 69 ? -9.240 25.291 8.092 1.00 39.36 69 GLU B O 1
ATOM 4235 N N . ALA B 1 70 ? -10.091 26.231 6.211 1.00 46.53 70 ALA B N 1
ATOM 4236 C CA . ALA B 1 70 ? -9.297 25.417 5.282 1.00 46.94 70 ALA B CA 1
ATOM 4237 C C . ALA B 1 70 ? -7.804 25.726 5.358 1.00 49.15 70 ALA B C 1
ATOM 4238 O O . ALA B 1 70 ? -6.967 24.826 5.174 1.00 45.94 70 ALA B O 1
ATOM 4240 N N . THR B 1 71 ? -7.479 26.989 5.653 1.00 46.80 71 THR B N 1
ATOM 4241 C CA . THR B 1 71 ? -6.091 27.473 5.651 1.00 52.35 71 THR B CA 1
ATOM 4242 C C . THR B 1 71 ? -5.464 27.843 7.021 1.00 52.47 71 THR B C 1
ATOM 4243 O O . THR B 1 71 ? -4.231 27.907 7.149 1.00 45.66 71 THR B O 1
ATOM 4247 N N . LYS B 1 72 ? -6.321 28.086 8.017 1.00 51.34 72 LYS B N 1
ATOM 4248 C CA . LYS B 1 72 ? -5.937 28.460 9.385 1.00 43.58 72 LYS B CA 1
ATOM 4249 C C . LYS B 1 72 ? -4.605 27.918 9.873 1.00 44.29 72 LYS B C 1
ATOM 4250 O O . LYS B 1 72 ? -3.763 28.690 10.317 1.00 47.89 72 LYS B O 1
ATOM 4256 N N . PHE B 1 73 ? -4.418 26.599 9.789 1.00 42.67 73 PHE B N 1
ATOM 4257 C CA . PHE B 1 73 ? -3.211 25.945 10.309 1.00 43.92 73 PHE B CA 1
ATOM 4258 C C . PHE B 1 73 ? -2.313 25.293 9.260 1.00 41.24 73 PHE B C 1
ATOM 4259 O O . PHE B 1 73 ? -1.453 24.495 9.612 1.00 43.12 73 PHE B O 1
ATOM 4267 N N . CYS B 1 74 ? -2.487 25.621 7.984 1.00 40.58 74 CYS B N 1
ATOM 4268 C CA . CYS B 1 74 ? -1.721 24.916 6.947 1.00 47.59 74 CYS B CA 1
ATOM 4269 C C . CYS B 1 74 ? -0.575 25.740 6.343 1.00 51.48 74 CYS B C 1
ATOM 4270 O O . CYS B 1 74 ? 0.291 25.181 5.666 1.00 49.27 74 CYS B O 1
ATOM 4273 N N . ALA B 1 75 ? -0.579 27.053 6.592 1.00 48.74 75 ALA B N 1
ATOM 4274 C CA . ALA B 1 75 ? 0.429 27.982 6.063 1.00 48.51 75 ALA B CA 1
ATOM 4275 C C . ALA B 1 75 ? 1.890 27.503 6.260 1.00 50.70 75 ALA B C 1
ATOM 4276 O O . ALA B 1 75 ? 2.198 26.795 7.225 1.00 47.82 75 ALA B O 1
ATOM 4278 N N . PRO B 1 76 ? 2.786 27.871 5.319 1.00 49.81 76 PRO B N 1
ATOM 4279 C CA . PRO B 1 76 ? 4.204 27.490 5.416 1.00 47.43 76 PRO B CA 1
ATOM 4280 C C . PRO B 1 76 ? 4.957 28.386 6.398 1.00 50.93 76 PRO B C 1
ATOM 4281 O O . PRO B 1 76 ? 5.153 29.589 6.150 1.00 53.31 76 PRO B O 1
ATOM 4285 N N . ILE B 1 77 ? 5.378 27.798 7.512 1.00 47.96 77 ILE B N 1
ATOM 4286 C CA . ILE B 1 77 ? 5.840 28.591 8.648 1.00 48.23 77 ILE B CA 1
ATOM 4287 C C . ILE B 1 77 ? 7.286 29.039 8.461 1.00 49.76 77 ILE B C 1
ATOM 4288 O O . ILE B 1 77 ? 7.597 30.227 8.606 1.00 47.17 77 ILE B O 1
ATOM 4293 N N . TYR B 1 78 ? 8.168 28.099 8.126 1.00 52.78 78 TYR B N 1
ATOM 4294 C CA . TYR B 1 78 ? 9.553 28.447 7.829 1.00 50.32 78 TYR B CA 1
ATOM 4295 C C . TYR B 1 78 ? 9.616 29.565 6.789 1.00 51.89 78 TYR B C 1
ATOM 4296 O O . TYR B 1 78 ? 10.407 30.489 6.904 1.00 58.87 78 TYR B O 1
ATOM 4305 N N . GLU B 1 79 ? 8.767 29.486 5.780 1.00 47.42 79 GLU B N 1
ATOM 4306 C CA . GLU B 1 79 ? 8.846 30.434 4.686 1.00 53.69 79 GLU B CA 1
ATOM 4307 C C . GLU B 1 79 ? 8.256 31.764 5.117 1.00 52.29 79 GLU B C 1
ATOM 4308 O O . GLU B 1 79 ? 8.783 32.822 4.774 1.00 53.03 79 GLU B O 1
ATOM 4314 N N . CYS B 1 80 ? 7.164 31.713 5.873 1.00 52.16 80 CYS B N 1
ATOM 4315 C CA . CYS B 1 80 ? 6.483 32.943 6.260 1.00 55.49 80 CYS B CA 1
ATOM 4316 C C . CYS B 1 80 ? 7.377 33.777 7.178 1.00 51.29 80 CYS B C 1
ATOM 4317 O O . CYS B 1 80 ? 7.372 35.008 7.124 1.00 54.87 80 CYS B O 1
ATOM 4320 N N . GLY B 1 81 ? 8.147 33.086 8.007 1.00 48.93 81 GLY B N 1
ATOM 4321 C CA . GLY B 1 81 ? 9.053 33.735 8.928 1.00 56.58 81 GLY B CA 1
ATOM 4322 C C . GLY B 1 81 ? 10.121 34.472 8.163 1.00 56.36 81 GLY B C 1
ATOM 4323 O O . GLY B 1 81 ? 10.370 35.650 8.423 1.00 54.34 81 GLY B O 1
ATOM 4324 N N . TRP B 1 82 ? 10.739 33.773 7.212 1.00 57.36 82 TRP B N 1
ATOM 4325 C CA . TRP B 1 82 ? 11.772 34.356 6.350 1.00 57.74 82 TRP B CA 1
ATOM 4326 C C . TRP B 1 82 ? 11.296 35.665 5.716 1.00 55.49 82 TRP B C 1
ATOM 4327 O O . TRP B 1 82 ? 11.886 36.725 5.930 1.00 51.08 82 TRP B O 1
ATOM 4338 N N . ALA B 1 83 ? 10.188 35.599 4.983 1.00 54.82 83 ALA B N 1
ATOM 4339 C CA . ALA B 1 83 ? 9.625 36.778 4.323 1.00 52.61 83 ALA B CA 1
ATOM 4340 C C . ALA B 1 83 ? 9.332 37.935 5.280 1.00 50.22 83 ALA B C 1
ATOM 4341 O O . ALA B 1 83 ? 9.033 39.046 4.846 1.00 49.04 83 ALA B O 1
ATOM 4343 N N . CYS B 1 84 ? 9.412 37.663 6.582 1.00 54.78 84 CYS B N 1
ATOM 4344 C CA . CYS B 1 84 ? 8.976 38.611 7.601 1.00 56.14 84 CYS B CA 1
ATOM 4345 C C . CYS B 1 84 ? 10.104 39.022 8.568 1.00 53.76 84 CYS B C 1
ATOM 4346 O O . CYS B 1 84 ? 9.921 39.917 9.387 1.00 49.22 84 CYS B O 1
ATOM 4349 N N . CYS B 1 85 ? 11.265 38.380 8.466 1.00 49.54 85 CYS B N 1
ATOM 4350 C CA . CYS B 1 85 ? 12.367 38.687 9.372 1.00 50.54 85 CYS B CA 1
ATOM 4351 C C . CYS B 1 85 ? 12.909 40.102 9.124 1.00 60.94 85 CYS B C 1
ATOM 4352 O O . CYS B 1 85 ? 12.663 40.697 8.057 1.00 54.61 85 CYS B O 1
ATOM 4355 N N . THR B 1 86 ? 13.629 40.638 10.116 1.00 54.79 86 THR B N 1
ATOM 4356 C CA . THR B 1 86 ? 13.961 42.074 10.157 1.00 58.81 86 THR B CA 1
ATOM 4357 C C . THR B 1 86 ? 14.777 42.554 8.949 1.00 57.69 86 THR B C 1
ATOM 4358 O O . THR B 1 86 ? 14.484 43.605 8.379 1.00 50.93 86 THR B O 1
ATOM 4362 N N . GLY B 1 87 ? 15.793 41.777 8.571 1.00 56.35 87 GLY B N 1
ATOM 4363 C CA . GLY B 1 87 ? 16.609 42.102 7.421 1.00 59.69 87 GLY B CA 1
ATOM 4364 C C . GLY B 1 87 ? 15.780 42.179 6.151 1.00 60.00 87 GLY B C 1
ATOM 4365 O O . GLY B 1 87 ? 15.989 43.062 5.309 1.00 60.18 87 GLY B O 1
ATOM 4366 N N . MET B 1 88 ? 14.827 41.256 6.025 1.00 56.96 88 MET B N 1
ATOM 4367 C CA . MET B 1 88 ? 13.995 41.148 4.833 1.00 53.09 88 MET B CA 1
ATOM 4368 C C . MET B 1 88 ? 12.885 42.202 4.799 1.00 48.95 88 MET B C 1
ATOM 4369 O O . MET B 1 88 ? 12.413 42.583 3.734 1.00 52.50 88 MET B O 1
ATOM 4374 N N . VAL B 1 89 ? 12.471 42.674 5.967 1.00 55.07 89 VAL B N 1
ATOM 4375 C CA . VAL B 1 89 ? 11.478 43.737 6.035 1.00 50.29 89 VAL B CA 1
ATOM 4376 C C . VAL B 1 89 ? 12.175 45.038 5.695 1.00 58.08 89 VAL B C 1
ATOM 4377 O O . VAL B 1 89 ? 11.610 45.917 5.033 1.00 58.03 89 VAL B O 1
ATOM 4381 N N . GLU B 1 90 ? 13.423 45.143 6.147 1.00 55.37 90 GLU B N 1
ATOM 4382 C CA . GLU B 1 90 ? 14.249 46.298 5.849 1.00 59.28 90 GLU B CA 1
ATOM 4383 C C . GLU B 1 90 ? 14.620 46.317 4.366 1.00 56.43 90 GLU B C 1
ATOM 4384 O O . GLU B 1 90 ? 14.359 47.294 3.664 1.00 50.37 90 GLU B O 1
ATOM 4390 N N . ASN B 1 91 ? 15.207 45.225 3.890 1.00 53.26 91 ASN B N 1
ATOM 4391 C CA . ASN B 1 91 ? 15.674 45.169 2.515 1.00 49.73 91 ASN B CA 1
ATOM 4392 C C . ASN B 1 91 ? 14.548 45.185 1.505 1.00 53.97 91 ASN B C 1
ATOM 4393 O O . ASN B 1 91 ? 14.642 45.858 0.482 1.00 55.05 91 ASN B O 1
ATOM 4398 N N . GLY B 1 92 ? 13.485 44.444 1.790 1.00 55.01 92 GLY B N 1
ATOM 4399 C CA . GLY B 1 92 ? 12.365 44.356 0.875 1.00 47.60 92 GLY B CA 1
ATOM 4400 C C . GLY B 1 92 ? 11.643 45.678 0.711 1.00 49.30 92 GLY B C 1
ATOM 4401 O O . GLY B 1 92 ? 11.088 45.962 -0.335 1.00 52.84 92 GLY B O 1
ATOM 4402 N N . LEU B 1 93 ? 11.651 46.504 1.746 1.00 54.92 93 LEU B N 1
ATOM 4403 C CA . LEU B 1 93 ? 10.936 47.771 1.675 1.00 53.82 93 LEU B CA 1
ATOM 4404 C C . LEU B 1 93 ? 11.732 48.878 0.972 1.00 55.11 93 LEU B C 1
ATOM 4405 O O . LEU B 1 93 ? 11.177 49.645 0.173 1.00 52.80 93 LEU B O 1
ATOM 4410 N N . LYS B 1 94 ? 13.021 48.979 1.274 1.00 47.42 94 LYS B N 1
ATOM 4411 C CA . LYS B 1 94 ? 13.756 50.151 0.833 1.00 58.84 94 LYS B CA 1
ATOM 4412 C C . LYS B 1 94 ? 14.319 49.923 -0.572 1.00 58.74 94 LYS B C 1
ATOM 4413 O O . LYS B 1 94 ? 14.533 50.893 -1.307 1.00 56.63 94 LYS B O 1
ATOM 4419 N N . TRP B 1 95 ? 14.514 48.652 -0.944 1.00 53.25 95 TRP B N 1
ATOM 4420 C CA . TRP B 1 95 ? 14.806 48.247 -2.324 1.00 48.71 95 TRP B CA 1
ATOM 4421 C C . TRP B 1 95 ? 14.007 49.085 -3.312 1.00 51.98 95 TRP B C 1
ATOM 4422 O O . TRP B 1 95 ? 14.511 49.472 -4.364 1.00 57.13 95 TRP B O 1
ATOM 4433 N N . PHE B 1 96 ? 12.759 49.378 -2.978 1.00 48.84 96 PHE B N 1
ATOM 4434 C CA . PHE B 1 96 ? 11.915 50.076 -3.925 1.00 52.53 96 PHE B CA 1
ATOM 4435 C C . PHE B 1 96 ? 12.410 51.486 -4.143 1.00 56.05 96 PHE B C 1
ATOM 4436 O O . PHE B 1 96 ? 12.416 51.980 -5.274 1.00 58.11 96 PHE B O 1
ATOM 4444 N N . ASP B 1 97 ? 12.874 52.119 -3.079 1.00 54.21 97 ASP B N 1
ATOM 4445 C CA . ASP B 1 97 ? 13.484 53.429 -3.222 1.00 59.87 97 ASP B CA 1
ATOM 4446 C C . ASP B 1 97 ? 14.792 53.363 -4.064 1.00 53.31 97 ASP B C 1
ATOM 4447 O O . ASP B 1 97 ? 15.081 54.274 -4.850 1.00 53.79 97 ASP B O 1
ATOM 4452 N N . LYS B 1 98 ? 15.544 52.274 -3.914 1.00 45.75 98 LYS B N 1
ATOM 4453 C CA . LYS B 1 98 ? 16.796 52.052 -4.642 1.00 47.09 98 LYS B CA 1
ATOM 4454 C C . LYS B 1 98 ? 16.616 51.518 -6.074 1.00 54.63 98 LYS B C 1
ATOM 4455 O O . LYS B 1 98 ? 17.595 51.119 -6.716 1.00 51.93 98 LYS B O 1
ATOM 4461 N N . ASN B 1 99 ? 15.376 51.507 -6.567 1.00 56.78 99 ASN B N 1
ATOM 4462 C CA . ASN B 1 99 ? 15.042 50.815 -7.808 1.00 50.42 99 ASN B CA 1
ATOM 4463 C C . ASN B 1 99 ? 13.854 51.450 -8.496 1.00 51.12 99 ASN B C 1
ATOM 4464 O O . ASN B 1 99 ? 13.042 50.768 -9.117 1.00 47.25 99 ASN B O 1
ATOM 4469 N N . LYS B 1 100 ? 13.768 52.767 -8.387 1.00 53.74 100 LYS B N 1
ATOM 4470 C CA . LYS B 1 100 ? 12.683 53.523 -8.997 1.00 61.70 100 LYS B CA 1
ATOM 4471 C C . LYS B 1 100 ? 12.572 53.277 -10.500 1.00 65.28 100 LYS B C 1
ATOM 4472 O O . LYS B 1 100 ? 11.476 53.351 -11.066 1.00 65.37 100 LYS B O 1
ATOM 4478 N N . ASP B 1 101 ? 13.712 52.977 -11.127 1.00 63.24 101 ASP B N 1
ATOM 4479 C CA . ASP B 1 101 ? 13.802 52.805 -12.581 1.00 70.85 101 ASP B CA 1
ATOM 4480 C C . ASP B 1 101 ? 13.275 51.467 -13.097 1.00 64.96 101 ASP B C 1
ATOM 4481 O O . ASP B 1 101 ? 12.752 51.386 -14.206 1.00 66.15 101 ASP B O 1
ATOM 4486 N N . VAL B 1 102 ? 13.444 50.415 -12.307 1.00 63.27 102 VAL B N 1
ATOM 4487 C CA . VAL B 1 102 ? 12.983 49.097 -12.701 1.00 58.35 102 VAL B CA 1
ATOM 4488 C C . VAL B 1 102 ? 11.465 49.041 -12.697 1.00 56.73 102 VAL B C 1
ATOM 4489 O O . VAL B 1 102 ? 10.849 48.442 -13.584 1.00 59.48 102 VAL B O 1
ATOM 4493 N N . ILE B 1 103 ? 10.873 49.705 -11.706 1.00 58.89 103 ILE B N 1
ATOM 4494 C CA . ILE B 1 103 ? 9.429 49.657 -11.463 1.00 61.08 103 ILE B CA 1
ATOM 4495 C C . ILE B 1 103 ? 8.631 50.800 -12.101 1.00 64.31 103 ILE B C 1
ATOM 4496 O O . ILE B 1 103 ? 7.403 50.724 -12.154 1.00 63.60 103 ILE B O 1
ATOM 4501 N N . LYS B 1 104 ? 9.320 51.840 -12.579 1.00 65.98 104 LYS B N 1
ATOM 4502 C CA . LYS B 1 104 ? 8.676 53.082 -13.050 1.00 70.05 104 LYS B CA 1
ATOM 4503 C C . LYS B 1 104 ? 7.516 52.882 -14.033 1.00 66.88 104 LYS B C 1
ATOM 4504 O O . LYS B 1 104 ? 6.605 53.719 -14.100 1.00 63.14 104 LYS B O 1
ATOM 4510 N N . LEU B 1 105 ? 7.547 51.777 -14.778 1.00 59.99 105 LEU B N 1
ATOM 4511 C CA . LEU B 1 105 ? 6.585 51.553 -15.851 1.00 61.79 105 LEU B CA 1
ATOM 4512 C C . LEU B 1 105 ? 5.131 51.454 -15.356 1.00 67.74 105 LEU B C 1
ATOM 4513 O O . LEU B 1 105 ? 4.266 52.178 -15.852 1.00 63.07 105 LEU B O 1
ATOM 4518 N N . TRP B 1 106 ? 4.853 50.578 -14.385 1.00 71.09 106 TRP B N 1
ATOM 4519 C CA . TRP B 1 106 ? 3.487 50.470 -13.849 1.00 67.16 106 TRP B CA 1
ATOM 4520 C C . TRP B 1 106 ? 3.251 51.403 -12.643 1.00 65.30 106 TRP B C 1
ATOM 4521 O O . TRP B 1 106 ? 2.212 52.056 -12.574 1.00 66.88 106 TRP B O 1
ATOM 4532 N N . ASP B 1 107 ? 4.213 51.480 -11.721 1.00 62.02 107 ASP B N 1
ATOM 4533 C CA . ASP B 1 107 ? 4.185 52.436 -10.601 1.00 58.54 107 ASP B CA 1
ATOM 4534 C C . ASP B 1 107 ? 3.793 53.854 -11.029 1.00 65.89 107 ASP B C 1
ATOM 4535 O O . ASP B 1 107 ? 2.960 54.512 -10.384 1.00 65.73 107 ASP B O 1
ATOM 4540 N N . GLY B 1 108 ? 4.402 54.324 -12.119 1.00 72.45 108 GLY B N 1
ATOM 4541 C CA . GLY B 1 108 ? 4.117 55.648 -12.648 1.00 69.53 108 GLY B CA 1
ATOM 4542 C C . GLY B 1 108 ? 2.705 55.745 -13.190 1.00 71.96 108 GLY B C 1
ATOM 4543 O O . GLY B 1 108 ? 2.082 56.803 -13.164 1.00 79.88 108 GLY B O 1
ATOM 4544 N N . LYS B 1 109 ? 2.199 54.618 -13.670 1.00 71.18 109 LYS B N 1
ATOM 4545 C CA . LYS B 1 109 ? 0.873 54.546 -14.261 1.00 74.80 109 LYS B CA 1
ATOM 4546 C C . LYS B 1 109 ? -0.101 53.882 -13.277 1.00 73.48 109 LYS B C 1
ATOM 4547 O O . LYS B 1 109 ? -0.970 53.111 -13.693 1.00 73.32 109 LYS B O 1
ATOM 4553 N N . TYR B 1 110 ? 0.044 54.172 -11.978 1.00 73.28 110 TYR B N 1
ATOM 4554 C CA . TYR B 1 110 ? -0.716 53.434 -10.953 1.00 71.38 110 TYR B CA 1
ATOM 4555 C C . TYR B 1 110 ? -2.180 53.835 -10.905 1.00 69.59 110 TYR B C 1
ATOM 4556 O O . TYR B 1 110 ? -3.060 52.978 -10.931 1.00 66.73 110 TYR B O 1
ATOM 4565 N N . SER B 1 111 ? -2.441 55.132 -10.820 1.00 70.61 111 SER B N 1
ATOM 4566 C CA . SER B 1 111 ? -3.812 55.615 -10.796 1.00 73.26 111 SER B CA 1
ATOM 4567 C C . SER B 1 111 ? -4.567 55.152 -12.038 1.00 80.21 111 SER B C 1
ATOM 4568 O O . SER B 1 111 ? -5.801 55.092 -12.041 1.00 81.17 111 SER B O 1
ATOM 4571 N N . ASP B 1 112 ? -3.813 54.829 -13.089 1.00 76.49 112 ASP B N 1
ATOM 4572 C CA . ASP B 1 112 ? -4.385 54.357 -14.340 1.00 75.46 112 ASP B CA 1
ATOM 4573 C C . ASP B 1 112 ? -4.750 52.886 -14.212 1.00 75.75 112 ASP B C 1
ATOM 4574 O O . ASP B 1 112 ? -5.892 52.492 -14.464 1.00 80.26 112 ASP B O 1
ATOM 4579 N N . LEU B 1 113 ? -3.780 52.079 -13.794 1.00 70.16 113 LEU B N 1
ATOM 4580 C CA . LEU B 1 113 ? -3.987 50.643 -13.635 1.00 70.88 113 LEU B CA 1
ATOM 4581 C C . LEU B 1 113 ? -5.077 50.302 -12.614 1.00 68.81 113 LEU B C 1
ATOM 4582 O O . LEU B 1 113 ? -5.521 49.156 -12.534 1.00 68.07 113 LEU B O 1
ATOM 4587 N N . MET B 1 114 ? -5.503 51.309 -11.854 1.00 67.99 114 MET B N 1
ATOM 4588 C CA . MET B 1 114 ? -6.577 51.177 -10.870 1.00 76.89 114 MET B CA 1
ATOM 4589 C C . MET B 1 114 ? -7.947 51.274 -11.515 1.00 77.42 114 MET B C 1
ATOM 4590 O O . MET B 1 114 ? -8.967 50.900 -10.926 1.00 70.61 114 MET B O 1
ATOM 4595 N N . LYS B 1 115 ? -7.965 51.813 -12.724 1.00 79.75 115 LYS B N 1
ATOM 4596 C CA . LYS B 1 115 ? -9.201 51.904 -13.479 1.00 84.46 115 LYS B CA 1
ATOM 4597 C C . LYS B 1 115 ? -9.054 51.202 -14.825 1.00 82.70 115 LYS B C 1
ATOM 4598 O O . LYS B 1 115 ? -10.046 50.964 -15.507 1.00 85.56 115 LYS B O 1
ATOM 4604 N N . ASN B 1 116 ? -7.822 50.853 -15.193 1.00 76.95 116 ASN B N 1
ATOM 4605 C CA . ASN B 1 116 ? -7.563 50.299 -16.522 1.00 79.68 116 ASN B CA 1
ATOM 4606 C C . ASN B 1 116 ? -6.655 49.071 -16.551 1.00 75.20 116 ASN B C 1
ATOM 4607 O O . ASN B 1 116 ? -5.838 48.845 -15.653 1.00 71.33 116 ASN B O 1
ATOM 4612 N N . VAL B 1 117 ? -6.808 48.298 -17.619 1.00 71.78 117 VAL B N 1
ATOM 4613 C CA . VAL B 1 117 ? -6.029 47.093 -17.860 1.00 68.69 117 VAL B CA 1
ATOM 4614 C C . VAL B 1 117 ? -4.577 47.422 -18.225 1.00 73.44 117 VAL B C 1
ATOM 4615 O O . VAL B 1 117 ? -4.324 48.367 -18.969 1.00 74.16 117 VAL B O 1
ATOM 4619 N N . PRO B 1 118 ? -3.614 46.642 -17.699 1.00 68.09 118 PRO B N 1
ATOM 4620 C CA . PRO B 1 118 ? -2.200 46.839 -18.022 1.00 66.42 118 PRO B CA 1
ATOM 4621 C C . PRO B 1 118 ? -1.886 46.617 -19.494 1.00 75.77 118 PRO B C 1
ATOM 4622 O O . PRO B 1 118 ? -2.527 45.780 -20.139 1.00 73.25 118 PRO B O 1
ATOM 4626 N N . GLU B 1 119 ? -0.907 47.362 -20.005 1.00 76.68 119 GLU B N 1
ATOM 4627 C CA . GLU B 1 119 ? -0.294 47.052 -21.289 1.00 72.72 119 GLU B CA 1
ATOM 4628 C C . GLU B 1 119 ? 0.636 45.873 -21.080 1.00 70.24 119 GLU B C 1
ATOM 4629 O O . GLU B 1 119 ? 1.031 45.598 -19.947 1.00 72.38 119 GLU B O 1
ATOM 4635 N N . PRO B 1 120 ? 0.976 45.158 -22.162 1.00 71.82 120 PRO B N 1
ATOM 4636 C CA . PRO B 1 120 ? 1.749 43.919 -22.026 1.00 63.11 120 PRO B CA 1
ATOM 4637 C C . PRO B 1 120 ? 3.160 44.138 -21.527 1.00 64.01 120 PRO B C 1
ATOM 4638 O O . PRO B 1 120 ? 3.740 43.222 -20.951 1.00 64.12 120 PRO B O 1
ATOM 4642 N N . GLU B 1 121 ? 3.716 45.322 -21.770 1.00 73.31 121 GLU B N 1
ATOM 4643 C CA . GLU B 1 121 ? 5.071 45.630 -21.313 1.00 76.40 121 GLU B CA 1
ATOM 4644 C C . GLU B 1 121 ? 5.066 45.978 -19.818 1.00 72.35 121 GLU B C 1
ATOM 4645 O O . GLU B 1 121 ? 5.994 45.615 -19.086 1.00 70.74 121 GLU B O 1
ATOM 4651 N N . GLN B 1 122 ? 4.015 46.671 -19.378 1.00 72.39 122 GLN B N 1
ATOM 4652 C CA . GLN B 1 122 ? 3.782 46.917 -17.959 1.00 66.00 122 GLN B CA 1
ATOM 4653 C C . GLN B 1 122 ? 3.812 45.586 -17.196 1.00 70.45 122 GLN B C 1
ATOM 4654 O O . GLN B 1 122 ? 4.422 45.487 -16.126 1.00 66.28 122 GLN B O 1
ATOM 4660 N N . LEU B 1 123 ? 3.184 44.561 -17.776 1.00 61.84 123 LEU B N 1
ATOM 4661 C CA . LEU B 1 123 ? 3.210 43.218 -17.210 1.00 64.95 123 LEU B CA 1
ATOM 4662 C C . LEU B 1 123 ? 4.625 42.627 -17.144 1.00 63.44 123 LEU B C 1
ATOM 4663 O O . LEU B 1 123 ? 5.045 42.128 -16.101 1.00 62.24 123 LEU B O 1
ATOM 4668 N N . VAL B 1 124 ? 5.351 42.666 -18.256 1.00 62.17 124 VAL B N 1
ATOM 4669 C CA . VAL B 1 124 ? 6.687 42.083 -18.293 1.00 64.17 124 VAL B CA 1
ATOM 4670 C C . VAL B 1 124 ? 7.637 42.928 -17.438 1.00 63.34 124 VAL B C 1
ATOM 4671 O O . VAL B 1 124 ? 8.558 42.402 -16.813 1.00 61.40 124 VAL B O 1
ATOM 4675 N N . ALA B 1 125 ? 7.394 44.235 -17.388 1.00 60.92 125 ALA B N 1
ATOM 4676 C CA . ALA B 1 125 ? 8.200 45.117 -16.539 1.00 70.06 125 ALA B CA 1
ATOM 4677 C C . ALA B 1 125 ? 8.007 44.779 -15.061 1.00 69.67 125 ALA B C 1
ATOM 4678 O O . ALA B 1 125 ? 8.945 44.894 -14.252 1.00 59.52 125 ALA B O 1
ATOM 4680 N N . TYR B 1 126 ? 6.777 44.373 -14.729 1.00 67.15 126 TYR B N 1
ATOM 4681 C CA . TYR B 1 126 ? 6.423 43.964 -13.381 1.00 56.63 126 TYR B CA 1
ATOM 4682 C C . TYR B 1 126 ? 7.109 42.656 -13.024 1.00 53.67 126 TYR B C 1
ATOM 4683 O O . TYR B 1 126 ? 7.553 42.476 -11.899 1.00 59.63 126 TYR B O 1
ATOM 4692 N N . GLN B 1 127 ? 7.209 41.746 -13.983 1.00 54.56 127 GLN B N 1
ATOM 4693 C CA . GLN B 1 127 ? 7.694 40.403 -13.693 1.00 53.46 127 GLN B CA 1
ATOM 4694 C C . GLN B 1 127 ? 9.180 40.372 -13.414 1.00 58.19 127 GLN B C 1
ATOM 4695 O O . GLN B 1 127 ? 9.639 39.725 -12.477 1.00 59.69 127 GLN B O 1
ATOM 4701 N N . ARG B 1 128 ? 9.943 41.069 -14.239 1.00 65.16 128 ARG B N 1
ATOM 4702 C CA . ARG B 1 128 ? 11.382 41.067 -14.070 1.00 64.49 128 ARG B CA 1
ATOM 4703 C C . ARG B 1 128 ? 11.747 41.933 -12.872 1.00 59.42 128 ARG B C 1
ATOM 4704 O O . ARG B 1 128 ? 12.712 41.636 -12.176 1.00 61.66 128 ARG B O 1
ATOM 4712 N N . ALA B 1 129 ? 10.965 42.985 -12.622 1.00 58.80 129 ALA B N 1
ATOM 4713 C CA . ALA B 1 129 ? 11.119 43.763 -11.396 1.00 56.34 129 ALA B CA 1
ATOM 4714 C C . ALA B 1 129 ? 11.065 42.811 -10.225 1.00 62.38 129 ALA B C 1
ATOM 4715 O O . ALA B 1 129 ? 11.955 42.812 -9.371 1.00 60.35 129 ALA B O 1
ATOM 4717 N N . ALA B 1 130 ? 10.032 41.971 -10.213 1.00 64.56 130 ALA B N 1
ATOM 4718 C CA . ALA B 1 130 ? 9.895 40.944 -9.188 1.00 59.00 130 ALA B CA 1
ATOM 4719 C C . ALA B 1 130 ? 11.105 40.028 -9.142 1.00 56.17 130 ALA B C 1
ATOM 4720 O O . ALA B 1 130 ? 11.510 39.598 -8.058 1.00 58.56 130 ALA B O 1
ATOM 4722 N N . GLN B 1 131 ? 11.684 39.721 -10.305 1.00 59.75 131 GLN B N 1
ATOM 4723 C CA . GLN B 1 131 ? 12.829 38.807 -10.347 1.00 54.75 131 GLN B CA 1
ATOM 4724 C C . GLN B 1 131 ? 14.020 39.495 -9.722 1.00 49.45 131 GLN B C 1
ATOM 4725 O O . GLN B 1 131 ? 14.821 38.870 -9.024 1.00 45.05 131 GLN B O 1
ATOM 4731 N N . LYS B 1 132 ? 14.105 40.799 -9.975 1.00 50.82 132 LYS B N 1
ATOM 4732 C CA . LYS B 1 132 ? 15.219 41.621 -9.513 1.00 56.61 132 LYS B CA 1
ATOM 4733 C C . LYS B 1 132 ? 15.174 41.815 -7.991 1.00 52.76 132 LYS B C 1
ATOM 4734 O O . LYS B 1 132 ? 16.179 41.609 -7.295 1.00 45.44 132 LYS B O 1
ATOM 4740 N N . TRP B 1 133 ? 13.994 42.212 -7.507 1.00 52.87 133 TRP B N 1
ATOM 4741 C CA . TRP B 1 133 ? 13.676 42.249 -6.085 1.00 51.79 133 TRP B CA 1
ATOM 4742 C C . TRP B 1 133 ? 14.042 40.935 -5.433 1.00 50.60 133 TRP B C 1
ATOM 4743 O O . TRP B 1 133 ? 14.686 40.902 -4.387 1.00 58.13 133 TRP B O 1
ATOM 4754 N N . ARG B 1 134 ? 13.617 39.849 -6.051 1.00 47.22 134 ARG B N 1
ATOM 4755 C CA . ARG B 1 134 ? 13.900 38.529 -5.521 1.00 52.39 134 ARG B CA 1
ATOM 4756 C C . ARG B 1 134 ? 15.402 38.308 -5.483 1.00 44.45 134 ARG B C 1
ATOM 4757 O O . ARG B 1 134 ? 15.944 37.762 -4.524 1.00 51.16 134 ARG B O 1
ATOM 4765 N N . GLN B 1 135 ? 16.066 38.771 -6.536 1.00 56.22 135 GLN B N 1
ATOM 4766 C CA . GLN B 1 135 ? 17.499 38.560 -6.745 1.00 56.78 135 GLN B CA 1
ATOM 4767 C C . GLN B 1 135 ? 18.331 39.332 -5.723 1.00 54.49 135 GLN B C 1
ATOM 4768 O O . GLN B 1 135 ? 19.165 38.758 -5.005 1.00 47.77 135 GLN B O 1
ATOM 4774 N N . ASP B 1 136 ? 18.086 40.639 -5.679 1.00 50.72 136 ASP B N 1
ATOM 4775 C CA . ASP B 1 136 ? 18.778 41.544 -4.768 1.00 52.38 136 ASP B CA 1
ATOM 4776 C C . ASP B 1 136 ? 18.601 41.150 -3.312 1.00 53.01 136 ASP B C 1
ATOM 4777 O O . ASP B 1 136 ? 19.577 40.938 -2.594 1.00 54.58 136 ASP B O 1
ATOM 4782 N N . ASN B 1 137 ? 17.354 41.024 -2.879 1.00 51.31 137 ASN B N 1
ATOM 4783 C CA . ASN B 1 137 ? 17.095 40.749 -1.477 1.00 51.58 137 ASN B CA 1
ATOM 4784 C C . ASN B 1 137 ? 17.425 39.311 -1.078 1.00 51.50 137 ASN B C 1
ATOM 4785 O O . ASN B 1 137 ? 17.166 38.914 0.053 1.00 53.26 137 ASN B O 1
ATOM 4790 N N . LYS B 1 138 ? 18.020 38.553 -1.997 1.00 45.64 138 LYS B N 1
ATOM 4791 C CA . LYS B 1 138 ? 18.498 37.199 -1.712 1.00 52.08 138 LYS B CA 1
ATOM 4792 C C . LYS B 1 138 ? 17.406 36.312 -1.126 1.00 55.38 138 LYS B C 1
ATOM 4793 O O . LYS B 1 138 ? 17.644 35.533 -0.197 1.00 51.68 138 LYS B O 1
ATOM 4799 N N . PHE B 1 139 ? 16.215 36.433 -1.699 1.00 51.95 139 PHE B N 1
ATOM 4800 C CA . PHE B 1 139 ? 15.018 35.800 -1.170 1.00 54.41 139 PHE B CA 1
ATOM 4801 C C . PHE B 1 139 ? 14.995 34.268 -1.334 1.00 56.52 139 PHE B C 1
ATOM 4802 O O . PHE B 1 139 ? 14.674 33.538 -0.398 1.00 54.32 139 PHE B O 1
ATOM 4810 N N . GLU B 1 140 ? 15.334 33.771 -2.514 1.00 60.50 140 GLU B N 1
ATOM 4811 C CA . GLU B 1 140 ? 15.254 32.337 -2.739 1.00 58.11 140 GLU B CA 1
ATOM 4812 C C . GLU B 1 140 ? 16.278 31.580 -1.902 1.00 60.66 140 GLU B C 1
ATOM 4813 O O . GLU B 1 140 ? 17.468 31.612 -2.202 1.00 63.78 140 GLU B O 1
ATOM 4819 N N . ILE B 1 141 ? 15.817 30.903 -0.848 1.00 63.59 141 ILE B N 1
ATOM 4820 C CA . ILE B 1 141 ? 16.711 30.103 0.002 1.00 59.13 141 ILE B CA 1
ATOM 4821 C C . ILE B 1 141 ? 16.391 28.598 -0.014 1.00 63.46 141 ILE B C 1
ATOM 4822 O O . ILE B 1 141 ? 17.183 27.788 0.471 1.00 63.60 141 ILE B O 1
ATOM 4827 N N . ASN B 1 142 ? 15.243 28.221 -0.578 1.00 63.71 142 ASN B N 1
ATOM 4828 C CA . ASN B 1 142 ? 14.854 26.809 -0.626 1.00 59.94 142 ASN B CA 1
ATOM 4829 C C . ASN B 1 142 ? 13.775 26.507 -1.669 1.00 55.59 142 ASN B C 1
ATOM 4830 O O . ASN B 1 142 ? 13.340 27.406 -2.403 1.00 53.40 142 ASN B O 1
ATOM 4835 N N . GLN B 1 143 ? 13.324 25.250 -1.703 1.00 51.32 143 GLN B N 1
ATOM 4836 C CA . GLN B 1 143 ? 12.411 24.783 -2.749 1.00 51.30 143 GLN B CA 1
ATOM 4837 C C . GLN B 1 143 ? 11.107 25.564 -2.825 1.00 51.48 143 GLN B C 1
ATOM 4838 O O . GLN B 1 143 ? 10.514 25.679 -3.894 1.00 51.61 143 GLN B O 1
ATOM 4844 N N . TYR B 1 144 ? 10.667 26.125 -1.704 1.00 58.95 144 TYR B N 1
ATOM 4845 C CA . TYR B 1 144 ? 9.351 26.760 -1.666 1.00 55.46 144 TYR B CA 1
ATOM 4846 C C . TYR B 1 144 ? 9.457 28.277 -1.822 1.00 50.76 144 TYR B C 1
ATOM 4847 O O . TYR B 1 144 ? 8.460 29.006 -1.750 1.00 49.62 144 TYR B O 1
ATOM 4856 N N . THR B 1 145 ? 10.675 28.747 -2.086 1.00 59.07 145 THR B N 1
ATOM 4857 C CA . THR B 1 145 ? 10.895 30.159 -2.429 1.00 59.53 145 THR B CA 1
ATOM 4858 C C . THR B 1 145 ? 11.632 30.323 -3.753 1.00 54.61 145 THR B C 1
ATOM 4859 O O . THR B 1 145 ? 12.176 31.393 -4.020 1.00 57.68 145 THR B O 1
ATOM 4863 N N . ARG B 1 146 ? 11.636 29.264 -4.570 1.00 57.71 146 ARG B N 1
ATOM 4864 C CA . ARG B 1 146 ? 12.212 29.277 -5.927 1.00 52.04 146 ARG B CA 1
ATOM 4865 C C . ARG B 1 146 ? 11.392 30.050 -6.950 1.00 51.75 146 ARG B C 1
ATOM 4866 O O . ARG B 1 146 ? 10.163 30.064 -6.901 1.00 48.89 146 ARG B O 1
ATOM 4874 N N . SER B 1 147 ? 12.085 30.684 -7.891 1.00 55.09 147 SER B N 1
ATOM 4875 C CA . SER B 1 147 ? 11.477 30.966 -9.173 1.00 49.27 147 SER B CA 1
ATOM 4876 C C . SER B 1 147 ? 11.456 29.637 -9.899 1.00 54.15 147 SER B C 1
ATOM 4877 O O . SER B 1 147 ? 12.494 28.975 -9.993 1.00 60.97 147 SER B O 1
ATOM 4880 N N . LEU B 1 148 ? 10.288 29.221 -10.379 1.00 55.94 148 LEU B N 1
ATOM 4881 C CA . LEU B 1 148 ? 10.157 27.905 -11.004 1.00 59.27 148 LEU B CA 1
ATOM 4882 C C . LEU B 1 148 ? 10.525 27.937 -12.490 1.00 59.38 148 LEU B C 1
ATOM 4883 O O . LEU B 1 148 ? 10.130 28.853 -13.211 1.00 54.80 148 LEU B O 1
ATOM 4888 N N . THR B 1 149 ? 11.290 26.935 -12.930 1.00 66.84 149 THR B N 1
ATOM 4889 C CA . THR B 1 149 ? 11.730 26.828 -14.330 1.00 64.80 149 THR B CA 1
ATOM 4890 C C . THR B 1 149 ? 11.155 25.615 -15.052 1.00 71.81 149 THR B C 1
ATOM 4891 O O . THR B 1 149 ? 11.196 25.558 -16.285 1.00 82.83 149 THR B O 1
ATOM 4895 N N . HIS B 1 150 ? 10.642 24.643 -14.295 1.00 65.78 150 HIS B N 1
ATOM 4896 C CA . HIS B 1 150 ? 10.061 23.426 -14.871 1.00 62.72 150 HIS B CA 1
ATOM 4897 C C . HIS B 1 150 ? 8.912 23.744 -15.835 1.00 61.44 150 HIS B C 1
ATOM 4898 O O . HIS B 1 150 ? 8.503 24.896 -15.975 1.00 64.49 150 HIS B O 1
ATOM 4905 N N . SER B 1 151 ? 8.387 22.726 -16.507 1.00 61.16 151 SER B N 1
ATOM 4906 C CA . SER B 1 151 ? 7.196 22.938 -17.328 1.00 64.14 151 SER B CA 1
ATOM 4907 C C . SER B 1 151 ? 6.043 22.060 -16.855 1.00 62.97 151 SER B C 1
ATOM 4908 O O . SER B 1 151 ? 6.262 20.974 -16.299 1.00 55.39 151 SER B O 1
ATOM 4911 N N . VAL B 1 152 ? 4.827 22.564 -17.073 1.00 57.69 152 VAL B N 1
ATOM 4912 C CA . VAL B 1 152 ? 3.576 21.944 -16.628 1.00 60.64 152 VAL B CA 1
ATOM 4913 C C . VAL B 1 152 ? 3.530 20.447 -16.919 1.00 63.47 152 VAL B C 1
ATOM 4914 O O . VAL B 1 152 ? 3.751 20.031 -18.050 1.00 71.92 152 VAL B O 1
ATOM 4918 N N . GLN B 1 153 ? 3.271 19.633 -15.902 1.00 66.01 153 GLN B N 1
ATOM 4919 C CA . GLN B 1 153 ? 3.060 18.208 -16.137 1.00 73.58 153 GLN B CA 1
ATOM 4920 C C . GLN B 1 153 ? 1.697 17.986 -16.789 1.00 75.91 153 GLN B C 1
ATOM 4921 O O . GLN B 1 153 ? 0.836 18.867 -16.745 1.00 73.93 153 GLN B O 1
ATOM 4927 N N . ALA B 1 154 ? 1.515 16.822 -17.414 1.00 79.91 154 ALA B N 1
ATOM 4928 C CA . ALA B 1 154 ? 0.214 16.424 -17.955 1.00 81.12 154 ALA B CA 1
ATOM 4929 C C . ALA B 1 154 ? -0.352 15.316 -17.080 1.00 75.27 154 ALA B C 1
ATOM 4930 O O . ALA B 1 154 ? -0.930 14.352 -17.562 1.00 78.07 154 ALA B O 1
ATOM 4932 N N . ASP B 1 155 ? -0.144 15.476 -15.779 1.00 81.07 155 ASP B N 1
ATOM 4933 C CA . ASP B 1 155 ? -0.596 14.540 -14.759 1.00 79.14 155 ASP B CA 1
ATOM 4934 C C . ASP B 1 155 ? -1.511 15.219 -13.747 1.00 74.53 155 ASP B C 1
ATOM 4935 O O . ASP B 1 155 ? -2.490 15.857 -14.126 1.00 76.32 155 ASP B O 1
ATOM 4940 N N . TYR B 1 156 ? -1.141 15.083 -12.474 1.00 73.16 156 TYR B N 1
ATOM 4941 C CA . TYR B 1 156 ? -1.932 15.455 -11.284 1.00 74.31 156 TYR B CA 1
ATOM 4942 C C . TYR B 1 156 ? -2.848 14.303 -10.842 1.00 69.44 156 TYR B C 1
ATOM 4943 O O . TYR B 1 156 ? -4.007 14.192 -11.282 1.00 60.33 156 TYR B O 1
ATOM 4952 N N . LYS B 1 157 ? -2.300 13.449 -9.974 1.00 63.01 157 LYS B N 1
ATOM 4953 C CA . LYS B 1 157 ? -3.044 12.350 -9.375 1.00 66.29 157 LYS B CA 1
ATOM 4954 C C . LYS B 1 157 ? -4.014 12.873 -8.331 1.00 71.74 157 LYS B C 1
ATOM 4955 O O . LYS B 1 157 ? -3.614 13.492 -7.341 1.00 67.69 157 LYS B O 1
ATOM 4961 N N . VAL B 1 158 ? -5.295 12.618 -8.571 1.00 74.57 158 VAL B N 1
ATOM 4962 C CA . VAL B 1 158 ? -6.340 12.923 -7.615 1.00 65.90 158 VAL B CA 1
ATOM 4963 C C . VAL B 1 158 ? -7.105 11.653 -7.282 1.00 71.38 158 VAL B C 1
ATOM 4964 O O . VAL B 1 158 ? -7.587 10.967 -8.190 1.00 69.92 158 VAL B O 1
ATOM 4968 N N . PRO B 1 159 ? -7.194 11.317 -5.982 1.00 71.51 159 PRO B N 1
ATOM 4969 C CA . PRO B 1 159 ? -8.045 10.209 -5.525 1.00 64.41 159 PRO B CA 1
ATOM 4970 C C . PRO B 1 159 ? -9.457 10.266 -6.128 1.00 63.54 159 PRO B C 1
ATOM 4971 O O . PRO B 1 159 ? -10.019 11.352 -6.299 1.00 61.62 159 PRO B O 1
ATOM 4975 N N . GLY B 1 160 ? -9.999 9.093 -6.455 1.00 64.65 160 GLY B N 1
ATOM 4976 C CA . GLY B 1 160 ? -11.233 8.956 -7.216 1.00 57.51 160 GLY B CA 1
ATOM 4977 C C . GLY B 1 160 ? -12.451 9.770 -6.807 1.00 62.57 160 GLY B C 1
ATOM 4978 O O . GLY B 1 160 ? -13.220 10.205 -7.671 1.00 61.53 160 GLY B O 1
ATOM 4979 N N . GLU B 1 161 ? -12.628 9.985 -5.504 1.00 63.28 161 GLU B N 1
ATOM 4980 C CA . GLU B 1 161 ? -13.817 10.660 -4.981 1.00 57.43 161 GLU B CA 1
ATOM 4981 C C . GLU B 1 161 ? -13.918 12.120 -5.457 1.00 69.53 161 GLU B C 1
ATOM 4982 O O . GLU B 1 161 ? -15.017 12.670 -5.664 1.00 65.22 161 GLU B O 1
ATOM 4988 N N . TYR B 1 162 ? -12.754 12.739 -5.649 1.00 72.11 162 TYR B N 1
ATOM 4989 C CA . TYR B 1 162 ? -12.687 14.125 -6.084 1.00 61.14 162 TYR B CA 1
ATOM 4990 C C . TYR B 1 162 ? -12.396 14.201 -7.564 1.00 63.20 162 TYR B C 1
ATOM 4991 O O . TYR B 1 162 ? -12.739 15.191 -8.206 1.00 64.54 162 TYR B O 1
ATOM 5000 N N . ALA B 1 163 ? -11.793 13.139 -8.099 1.00 62.19 163 ALA B N 1
ATOM 5001 C CA . ALA B 1 163 ? -11.424 13.062 -9.517 1.00 62.90 163 ALA B CA 1
ATOM 5002 C C . ALA B 1 163 ? -12.526 13.547 -10.455 1.00 62.95 163 ALA B C 1
ATOM 5003 O O . ALA B 1 163 ? -12.251 14.158 -11.485 1.00 63.52 163 ALA B O 1
ATOM 5005 N N . VAL B 1 164 ? -13.774 13.295 -10.087 1.00 60.96 164 VAL B N 1
ATOM 5006 C CA . VAL B 1 164 ? -14.889 13.651 -10.950 1.00 61.13 164 VAL B CA 1
ATOM 5007 C C . VAL B 1 164 ? -15.183 15.151 -10.893 1.00 61.78 164 VAL B C 1
ATOM 5008 O O . VAL B 1 164 ? -15.476 15.775 -11.912 1.00 60.43 164 VAL B O 1
ATOM 5012 N N . GLU B 1 165 ? -15.086 15.728 -9.698 1.00 65.03 165 GLU B N 1
ATOM 5013 C CA . GLU B 1 165 ? -15.285 17.165 -9.514 1.00 62.88 165 GLU B CA 1
ATOM 5014 C C . GLU B 1 165 ? -14.075 17.990 -9.983 1.00 64.14 165 GLU B C 1
ATOM 5015 O O . GLU B 1 165 ? -14.243 19.104 -10.476 1.00 61.80 165 GLU B O 1
ATOM 5021 N N . VAL B 1 166 ? -12.869 17.441 -9.808 1.00 62.41 166 VAL B N 1
ATOM 5022 C CA . VAL B 1 166 ? -11.626 18.056 -10.286 1.00 59.20 166 VAL B CA 1
ATOM 5023 C C . VAL B 1 166 ? -11.693 18.301 -11.781 1.00 67.40 166 VAL B C 1
ATOM 5024 O O . VAL B 1 166 ? -11.233 19.329 -12.274 1.00 67.61 166 VAL B O 1
ATOM 5028 N N . LYS B 1 167 ? -12.276 17.347 -12.503 1.00 67.67 167 LYS B N 1
ATOM 5029 C CA . LYS B 1 167 ? -12.443 17.484 -13.941 1.00 61.75 167 LYS B CA 1
ATOM 5030 C C . LYS B 1 167 ? -13.561 18.471 -14.268 1.00 60.88 167 LYS B C 1
ATOM 5031 O O . LYS B 1 167 ? -13.449 19.228 -15.223 1.00 68.35 167 LYS B O 1
ATOM 5037 N N . GLU B 1 168 ? -14.629 18.485 -13.476 1.00 62.11 168 GLU B N 1
ATOM 5038 C CA . GLU B 1 168 ? -15.698 19.462 -13.692 1.00 61.61 168 GLU B CA 1
ATOM 5039 C C . GLU B 1 168 ? -15.170 20.876 -13.525 1.00 69.44 168 GLU B C 1
ATOM 5040 O O . GLU B 1 168 ? -15.587 21.799 -14.233 1.00 69.00 168 GLU B O 1
ATOM 5046 N N . MET B 1 169 ? -14.255 21.043 -12.574 1.00 67.32 169 MET B N 1
ATOM 5047 C CA . MET B 1 169 ? -13.589 22.327 -12.397 1.00 72.80 169 MET B CA 1
ATOM 5048 C C . MET B 1 169 ? -12.793 22.646 -13.644 1.00 76.65 169 MET B C 1
ATOM 5049 O O . MET B 1 169 ? -13.010 23.675 -14.288 1.00 78.27 169 MET B O 1
ATOM 5054 N N . LEU B 1 170 ? -11.873 21.738 -13.963 1.00 71.99 170 LEU B N 1
ATOM 5055 C CA . LEU B 1 170 ? -11.017 21.831 -15.142 1.00 76.57 170 LEU B CA 1
ATOM 5056 C C . LEU B 1 170 ? -11.825 22.079 -16.408 1.00 78.97 170 LEU B C 1
ATOM 5057 O O . LEU B 1 170 ? -11.432 22.876 -17.255 1.00 79.37 170 LEU B O 1
ATOM 5062 N N . SER B 1 171 ? -12.964 21.400 -16.523 1.00 80.48 171 SER B N 1
ATOM 5063 C CA . SER B 1 171 ? -13.826 21.554 -17.687 1.00 81.16 171 SER B CA 1
ATOM 5064 C C . SER B 1 171 ? -14.416 22.961 -17.722 1.00 86.25 171 SER B C 1
ATOM 5065 O O . SER B 1 171 ? -14.706 23.489 -18.790 1.00 89.23 171 SER B O 1
ATOM 5068 N N . ASP B 1 172 ? -14.589 23.569 -16.551 1.00 87.44 172 ASP B N 1
ATOM 5069 C CA . ASP B 1 172 ? -15.038 24.955 -16.488 1.00 86.58 172 ASP B CA 1
ATOM 5070 C C . ASP B 1 172 ? -13.858 25.892 -16.746 1.00 89.11 172 ASP B C 1
ATOM 5071 O O . ASP B 1 172 ? -14.042 27.047 -17.131 1.00 90.19 172 ASP B O 1
ATOM 5076 N N . MET B 1 173 ? -12.644 25.382 -16.537 1.00 90.33 173 MET B N 1
ATOM 5077 C CA . MET B 1 173 ? -11.420 26.152 -16.788 1.00 91.30 173 MET B CA 1
ATOM 5078 C C . MET B 1 173 ? -11.098 26.153 -18.278 1.00 94.09 173 MET B C 1
ATOM 5079 O O . MET B 1 173 ? -10.775 27.195 -18.854 1.00 96.50 173 MET B O 1
ATOM 5084 N N . VAL B 1 174 ? -11.180 24.970 -18.887 1.00 98.36 174 VAL B N 1
ATOM 5085 C CA . VAL B 1 174 ? -11.143 24.818 -20.340 1.00 97.83 174 VAL B CA 1
ATOM 5086 C C . VAL B 1 174 ? -12.151 25.772 -20.997 1.00 97.42 174 VAL B C 1
ATOM 5087 O O . VAL B 1 174 ? -11.795 26.552 -21.879 1.00 102.68 174 VAL B O 1
ATOM 5091 N N . ARG B 1 175 ? -13.395 25.734 -20.523 1.00 94.39 175 ARG B N 1
ATOM 5092 C CA . ARG B 1 175 ? -14.498 26.441 -21.169 1.00 94.30 175 ARG B CA 1
ATOM 5093 C C . ARG B 1 175 ? -14.432 27.966 -21.055 1.00 100.94 175 ARG B C 1
ATOM 5094 O O . ARG B 1 175 ? -15.228 28.666 -21.683 1.00 104.18 175 ARG B O 1
ATOM 5102 N N . ARG B 1 176 ? -13.498 28.488 -20.264 1.00 103.82 176 ARG B N 1
ATOM 5103 C CA . ARG B 1 176 ? -13.380 29.937 -20.102 1.00 102.77 176 ARG B CA 1
ATOM 5104 C C . ARG B 1 176 ? -12.274 30.522 -20.989 1.00 104.71 176 ARG B C 1
ATOM 5105 O O . ARG B 1 176 ? -12.427 31.613 -21.541 1.00 105.98 176 ARG B O 1
ATOM 5113 N N . ARG B 1 177 ? -11.177 29.781 -21.135 1.00 101.61 177 ARG B N 1
ATOM 5114 C CA . ARG B 1 177 ? -10.002 30.241 -21.876 1.00 109.90 177 ARG B CA 1
ATOM 5115 C C . ARG B 1 177 ? -10.302 30.526 -23.358 1.00 116.95 177 ARG B C 1
ATOM 5116 O O . ARG B 1 177 ? -9.652 31.371 -23.988 1.00 110.16 177 ARG B O 1
ATOM 5124 N N . ASN B 1 178 ? -11.304 29.839 -23.899 1.00 116.43 178 ASN B N 1
ATOM 5125 C CA . ASN B 1 178 ? -11.645 29.961 -25.313 1.00 119.08 178 ASN B CA 1
ATOM 5126 C C . ASN B 1 178 ? -12.510 31.186 -25.632 1.00 122.93 178 ASN B C 1
ATOM 5127 O O . ASN B 1 178 ? -13.271 31.183 -26.605 1.00 127.26 178 ASN B O 1
ATOM 5132 N N . ILE B 1 179 ? -12.393 32.227 -24.811 1.00 117.65 179 ILE B N 1
ATOM 5133 C CA . ILE B 1 179 ? -13.091 33.479 -25.070 1.00 112.71 179 ILE B CA 1
ATOM 5134 C C . ILE B 1 179 ? -12.082 34.607 -25.226 1.00 102.76 179 ILE B C 1
ATOM 5135 O O . ILE B 1 179 ? -10.892 34.415 -24.981 1.00 98.09 179 ILE B O 1
ATOM 5140 N N . SER B 1 195 ? -2.742 17.015 -33.645 1.00 65.60 195 SER B N 1
ATOM 5141 C CA . SER B 1 195 ? -2.688 18.262 -32.885 1.00 64.20 195 SER B CA 1
ATOM 5142 C C . SER B 1 195 ? -1.458 18.328 -31.991 1.00 64.11 195 SER B C 1
ATOM 5143 O O . SER B 1 195 ? -1.064 19.407 -31.538 1.00 68.44 195 SER B O 1
ATOM 5146 N N . ARG B 1 196 ? -0.868 17.171 -31.716 1.00 58.38 196 ARG B N 1
ATOM 5147 C CA . ARG B 1 196 ? 0.388 17.116 -30.990 1.00 55.19 196 ARG B CA 1
ATOM 5148 C C . ARG B 1 196 ? 1.471 16.951 -32.035 1.00 57.21 196 ARG B C 1
ATOM 5149 O O . ARG B 1 196 ? 2.641 17.267 -31.819 1.00 53.50 196 ARG B O 1
ATOM 5157 N N . GLU B 1 197 ? 1.043 16.477 -33.198 1.00 62.52 197 GLU B N 1
ATOM 5158 C CA . GLU B 1 197 ? 1.914 16.376 -34.353 1.00 55.91 197 GLU B CA 1
ATOM 5159 C C . GLU B 1 197 ? 2.115 17.772 -34.931 1.00 51.21 197 GLU B C 1
ATOM 5160 O O . GLU B 1 197 ? 3.033 17.999 -35.721 1.00 50.18 197 GLU B O 1
ATOM 5166 N N . HIS B 1 198 ? 1.245 18.698 -34.527 1.00 49.33 198 HIS B N 1
ATOM 5167 C CA . HIS B 1 198 ? 1.248 20.054 -35.061 1.00 44.94 198 HIS B CA 1
ATOM 5168 C C . HIS B 1 198 ? 2.151 20.934 -34.254 1.00 41.80 198 HIS B C 1
ATOM 5169 O O . HIS B 1 198 ? 2.892 21.733 -34.811 1.00 45.43 198 HIS B O 1
ATOM 5176 N N . VAL B 1 199 ? 2.102 20.791 -32.941 1.00 45.25 199 VAL B N 1
ATOM 5177 C CA . VAL B 1 199 ? 3.087 21.445 -32.103 1.00 45.57 199 VAL B CA 1
ATOM 5178 C C . VAL B 1 199 ? 4.475 20.918 -32.480 1.00 48.16 199 VAL B C 1
ATOM 5179 O O . VAL B 1 199 ? 5.456 21.676 -32.613 1.00 41.77 199 VAL B O 1
ATOM 5183 N N . ASN B 1 200 ? 4.526 19.603 -32.679 1.00 46.84 200 ASN B N 1
ATOM 5184 C CA . ASN B 1 200 ? 5.753 18.910 -33.037 1.00 46.24 200 ASN B CA 1
ATOM 5185 C C . ASN B 1 200 ? 6.424 19.468 -34.296 1.00 42.16 200 ASN B C 1
ATOM 5186 O O . ASN B 1 200 ? 7.642 19.610 -34.341 1.00 38.71 200 ASN B O 1
ATOM 5191 N N . TRP B 1 201 ? 5.625 19.796 -35.306 1.00 38.47 201 TRP B N 1
ATOM 5192 C CA . TRP B 1 201 ? 6.142 20.404 -36.526 1.00 39.57 201 TRP B CA 1
ATOM 5193 C C . TRP B 1 201 ? 6.798 21.763 -36.248 1.00 43.59 201 TRP B C 1
ATOM 5194 O O . TRP B 1 201 ? 7.844 22.101 -36.826 1.00 39.93 201 TRP B O 1
ATOM 5205 N N . GLY B 1 202 ? 6.183 22.537 -35.359 1.00 41.56 202 GLY B N 1
ATOM 5206 C CA . GLY B 1 202 ? 6.742 23.813 -34.950 1.00 41.06 202 GLY B CA 1
ATOM 5207 C C . GLY B 1 202 ? 8.083 23.638 -34.252 1.00 45.58 202 GLY B C 1
ATOM 5208 O O . GLY B 1 202 ? 9.072 24.295 -34.597 1.00 40.59 202 GLY B O 1
ATOM 5209 N N . ARG B 1 203 ? 8.113 22.732 -33.277 1.00 43.30 203 ARG B N 1
ATOM 5210 C CA . ARG B 1 203 ? 9.330 22.467 -32.521 1.00 39.41 203 ARG B CA 1
ATOM 5211 C C . ARG B 1 203 ? 10.444 21.995 -33.438 1.00 38.69 203 ARG B C 1
ATOM 5212 O O . ARG B 1 203 ? 11.587 22.406 -33.283 1.00 40.88 203 ARG B O 1
ATOM 5220 N N . GLU B 1 204 ? 10.107 21.119 -34.379 1.00 39.31 204 GLU B N 1
ATOM 5221 C CA . GLU B 1 204 ? 11.071 20.643 -35.358 1.00 44.27 204 GLU B CA 1
ATOM 5222 C C . GLU B 1 204 ? 11.643 21.811 -36.150 1.00 45.93 204 GLU B C 1
ATOM 5223 O O . GLU B 1 204 ? 12.856 21.898 -36.351 1.00 47.63 204 GLU B O 1
ATOM 5229 N N . LEU B 1 205 ? 10.769 22.705 -36.596 1.00 42.78 205 LEU B N 1
ATOM 5230 C CA . LEU B 1 205 ? 11.208 23.823 -37.422 1.00 43.20 205 LEU B CA 1
ATOM 5231 C C . LEU B 1 205 ? 12.050 24.768 -36.581 1.00 42.32 205 LEU B C 1
ATOM 5232 O O . LEU B 1 205 ? 13.044 25.305 -37.049 1.00 45.43 205 LEU B O 1
ATOM 5237 N N . ALA B 1 206 ? 11.655 24.941 -35.325 1.00 43.58 206 ALA B N 1
ATOM 5238 C CA . ALA B 1 206 ? 12.377 25.785 -34.380 1.00 44.59 206 ALA B CA 1
ATOM 5239 C C . ALA B 1 206 ? 13.792 25.259 -34.091 1.00 49.01 206 ALA B C 1
ATOM 5240 O O . ALA B 1 206 ? 14.667 26.012 -33.662 1.00 52.97 206 ALA B O 1
ATOM 5242 N N . ALA B 1 207 ? 14.016 23.972 -34.322 1.00 42.08 207 ALA B N 1
ATOM 5243 C CA . ALA B 1 207 ? 15.312 23.378 -34.019 1.00 43.03 207 ALA B CA 1
ATOM 5244 C C . ALA B 1 207 ? 16.165 23.183 -35.248 1.00 43.66 207 ALA B C 1
ATOM 5245 O O . ALA B 1 207 ? 17.089 22.369 -35.221 1.00 41.83 207 ALA B O 1
ATOM 5247 N N . GLY B 1 208 ? 15.841 23.906 -36.320 1.00 36.14 208 GLY B N 1
ATOM 5248 C CA . GLY B 1 208 ? 16.685 23.945 -37.498 1.00 39.93 208 GLY B CA 1
ATOM 5249 C C . GLY B 1 208 ? 16.191 23.128 -38.674 1.00 42.53 208 GLY B C 1
ATOM 5250 O O . GLY B 1 208 ? 16.479 23.436 -39.822 1.00 48.92 208 GLY B O 1
ATOM 5251 N N . LYS B 1 209 ? 15.425 22.088 -38.388 1.00 44.33 209 LYS B N 1
ATOM 5252 C CA . LYS B 1 209 ? 15.004 21.137 -39.405 1.00 43.08 209 LYS B CA 1
ATOM 5253 C C . LYS B 1 209 ? 14.029 21.738 -40.409 1.00 43.65 209 LYS B C 1
ATOM 5254 O O . LYS B 1 209 ? 12.853 21.383 -40.421 1.00 46.29 209 LYS B O 1
ATOM 5260 N N . PHE B 1 210 ? 14.526 22.627 -41.263 1.00 39.08 210 PHE B N 1
ATOM 5261 C CA . PHE B 1 210 ? 13.665 23.320 -42.210 1.00 44.12 210 PHE B CA 1
ATOM 5262 C C . PHE B 1 210 ? 12.919 22.381 -43.161 1.00 46.34 210 PHE B C 1
ATOM 5263 O O . PHE B 1 210 ? 11.819 22.696 -43.623 1.00 43.48 210 PHE B O 1
ATOM 5271 N N . GLN B 1 211 ? 13.494 21.221 -43.445 1.00 44.69 211 GLN B N 1
ATOM 5272 C CA . GLN B 1 211 ? 12.891 20.348 -44.436 1.00 40.59 211 GLN B CA 1
ATOM 5273 C C . GLN B 1 211 ? 11.489 19.882 -44.035 1.00 40.70 211 GLN B C 1
ATOM 5274 O O . GLN B 1 211 ? 10.793 19.288 -44.859 1.00 45.17 211 GLN B O 1
ATOM 5280 N N . VAL B 1 212 ? 11.058 20.171 -42.803 1.00 35.98 212 VAL B N 1
ATOM 5281 C CA . VAL B 1 212 ? 9.690 19.840 -42.389 1.00 37.74 212 VAL B CA 1
ATOM 5282 C C . VAL B 1 212 ? 8.664 20.716 -43.081 1.00 41.17 212 VAL B C 1
ATOM 5283 O O . VAL B 1 212 ? 7.470 20.436 -43.060 1.00 43.78 212 VAL B O 1
ATOM 5287 N N . VAL B 1 213 ? 9.119 21.801 -43.680 1.00 42.53 213 VAL B N 1
ATOM 5288 C CA . VAL B 1 213 ? 8.201 22.653 -44.403 1.00 38.58 213 VAL B CA 1
ATOM 5289 C C . VAL B 1 213 ? 7.804 21.976 -45.719 1.00 37.93 213 VAL B C 1
ATOM 5290 O O . VAL B 1 213 ? 6.747 22.264 -46.270 1.00 37.16 213 VAL B O 1
ATOM 5294 N N . PHE B 1 214 ? 8.632 21.042 -46.187 1.00 38.02 214 PHE B N 1
ATOM 5295 C CA . PHE B 1 214 ? 8.366 20.307 -47.426 1.00 39.86 214 PHE B CA 1
ATOM 5296 C C . PHE B 1 214 ? 7.171 19.356 -47.339 1.00 37.70 214 PHE B C 1
ATOM 5297 O O . PHE B 1 214 ? 6.444 19.167 -48.315 1.00 40.75 214 PHE B O 1
ATOM 5305 N N . ASN B 1 215 ? 6.968 18.763 -46.170 1.00 38.29 215 ASN B N 1
ATOM 5306 C CA . ASN B 1 215 ? 5.905 17.779 -45.983 1.00 40.56 215 ASN B CA 1
ATOM 5307 C C . ASN B 1 215 ? 5.367 17.874 -44.549 1.00 37.11 215 ASN B C 1
ATOM 5308 O O . ASN B 1 215 ? 5.701 17.061 -43.689 1.00 42.37 215 ASN B O 1
ATOM 5313 N N . PRO B 1 216 ? 4.559 18.906 -44.274 1.00 34.79 216 PRO B N 1
ATOM 5314 C CA . PRO B 1 216 ? 3.995 19.023 -42.923 1.00 35.09 216 PRO B CA 1
ATOM 5315 C C . PRO B 1 216 ? 2.983 17.919 -42.684 1.00 32.74 216 PRO B C 1
ATOM 5316 O O . PRO B 1 216 ? 2.457 17.389 -43.659 1.00 39.48 216 PRO B O 1
ATOM 5320 N N . PRO B 1 217 ? 2.737 17.555 -41.419 1.00 31.49 217 PRO B N 1
ATOM 5321 C CA . PRO B 1 217 ? 1.860 16.434 -41.041 1.00 36.23 217 PRO B CA 1
ATOM 5322 C C . PRO B 1 217 ? 0.362 16.628 -41.320 1.00 39.52 217 PRO B C 1
ATOM 5323 O O . PRO B 1 217 ? -0.414 15.692 -41.159 1.00 49.78 217 PRO B O 1
ATOM 5327 N N . TRP B 1 218 ? -0.057 17.816 -41.714 1.00 39.55 218 TRP B N 1
ATOM 5328 C CA . TRP B 1 218 ? -1.485 18.071 -41.834 1.00 39.72 218 TRP B CA 1
ATOM 5329 C C . TRP B 1 218 ? -1.864 18.210 -43.274 1.00 35.02 218 TRP B C 1
ATOM 5330 O O . TRP B 1 218 ? -3.035 18.347 -43.590 1.00 41.58 218 TRP B O 1
ATOM 5341 N N . GLY B 1 219 ? -0.868 18.224 -44.146 1.00 34.58 219 GLY B N 1
ATOM 5342 C CA . GLY B 1 219 ? -1.127 18.448 -45.554 1.00 33.73 219 GLY B CA 1
ATOM 5343 C C . GLY B 1 219 ? -0.331 19.629 -46.074 1.00 41.79 219 GLY B C 1
ATOM 5344 O O . GLY B 1 219 ? 0.846 19.789 -45.752 1.00 44.56 219 GLY B O 1
ATOM 5345 N N . ASP B 1 220 ? -0.980 20.461 -46.876 1.00 39.27 220 ASP B N 1
ATOM 5346 C CA . ASP B 1 220 ? -0.319 21.556 -47.560 1.00 37.73 220 ASP B CA 1
ATOM 5347 C C . ASP B 1 220 ? 0.275 22.609 -46.600 1.00 43.79 220 ASP B C 1
ATOM 5348 O O . ASP B 1 220 ? -0.196 22.794 -45.471 1.00 37.62 220 ASP B O 1
ATOM 5353 N N . ILE B 1 221 ? 1.310 23.303 -47.070 1.00 43.04 221 ILE B N 1
ATOM 5354 C CA . ILE B 1 221 ? 2.006 24.315 -46.278 1.00 42.86 221 ILE B CA 1
ATOM 5355 C C . ILE B 1 221 ? 1.067 25.516 -46.068 1.00 46.65 221 ILE B C 1
ATOM 5356 O O . ILE B 1 221 ? 1.215 26.282 -45.110 1.00 41.61 221 ILE B O 1
ATOM 5361 N N . ASN B 1 222 ? 0.059 25.626 -46.937 1.00 47.82 222 ASN B N 1
ATOM 5362 C CA . ASN B 1 222 ? -0.918 26.712 -46.873 1.00 41.81 222 ASN B CA 1
ATOM 5363 C C . ASN B 1 222 ? -2.235 26.294 -46.273 1.00 42.54 222 ASN B C 1
ATOM 5364 O O . ASN B 1 222 ? -3.129 27.111 -46.129 1.00 49.72 222 ASN B O 1
ATOM 5369 N N . LYS B 1 223 ? -2.366 25.018 -45.939 1.00 47.58 223 LYS B N 1
ATOM 5370 C CA . LYS B 1 223 ? -3.625 24.515 -45.421 1.00 40.58 223 LYS B CA 1
ATOM 5371 C C . LYS B 1 223 ? -4.009 25.293 -44.174 1.00 46.04 223 LYS B C 1
ATOM 5372 O O . LYS B 1 223 ? -3.284 25.302 -43.180 1.00 47.45 223 LYS B O 1
ATOM 5378 N N . THR B 1 224 ? -5.144 25.974 -44.242 1.00 49.08 224 THR B N 1
ATOM 5379 C CA . THR B 1 224 ? -5.634 26.741 -43.104 1.00 45.66 224 THR B CA 1
ATOM 5380 C C . THR B 1 224 ? -6.487 25.849 -42.223 1.00 46.15 224 THR B C 1
ATOM 5381 O O . THR B 1 224 ? -6.819 24.735 -42.615 1.00 57.14 224 THR B O 1
ATOM 5385 N N . GLY B 1 225 ? -6.850 26.324 -41.039 1.00 49.26 225 GLY B N 1
ATOM 5386 C CA . GLY B 1 225 ? -7.531 25.465 -40.089 1.00 45.90 225 GLY B CA 1
ATOM 5387 C C . GLY B 1 225 ? -8.908 25.938 -39.677 1.00 54.52 225 GLY B C 1
ATOM 5388 O O . GLY B 1 225 ? -9.734 26.302 -40.519 1.00 50.86 225 GLY B O 1
ATOM 5389 N N . ARG B 1 226 ? -9.143 25.901 -38.366 1.00 59.48 226 ARG B N 1
ATOM 5390 C CA . ARG B 1 226 ? -10.384 26.357 -37.735 1.00 63.76 226 ARG B CA 1
ATOM 5391 C C . ARG B 1 226 ? -10.830 27.698 -38.253 1.00 58.02 226 ARG B C 1
ATOM 5392 O O . ARG B 1 226 ? -11.850 27.830 -38.930 1.00 65.81 226 ARG B O 1
ATOM 5400 N N . SER B 1 227 ? -10.017 28.690 -37.939 1.00 54.89 227 SER B N 1
ATOM 5401 C CA . SER B 1 227 ? -10.389 30.079 -38.071 1.00 52.92 227 SER B CA 1
ATOM 5402 C C . SER B 1 227 ? -9.702 30.761 -39.232 1.00 48.44 227 SER B C 1
ATOM 5403 O O . SER B 1 227 ? -9.431 31.960 -39.174 1.00 49.96 227 SER B O 1
ATOM 5406 N N . GLY B 1 228 ? -9.388 30.003 -40.273 1.00 45.96 228 GLY B N 1
ATOM 5407 C CA . GLY B 1 228 ? -8.748 30.580 -41.440 1.00 47.84 228 GLY B CA 1
ATOM 5408 C C . GLY B 1 228 ? -7.270 30.856 -41.272 1.00 40.86 228 GLY B C 1
ATOM 5409 O O . GLY B 1 228 ? -6.593 31.245 -42.216 1.00 48.17 228 GLY B O 1
ATOM 5410 N N . ILE B 1 229 ? -6.762 30.654 -40.066 1.00 46.52 229 ILE B N 1
ATOM 5411 C CA . ILE B 1 229 ? -5.339 30.805 -39.818 1.00 43.30 229 ILE B CA 1
ATOM 5412 C C . ILE B 1 229 ? -4.647 29.541 -40.308 1.00 44.34 229 ILE B C 1
ATOM 5413 O O . ILE B 1 229 ? -5.019 28.426 -39.910 1.00 44.17 229 ILE B O 1
ATOM 5418 N N . PRO B 1 230 ? -3.663 29.702 -41.207 1.00 44.61 230 PRO B N 1
ATOM 5419 C CA . PRO B 1 230 ? -2.897 28.546 -41.685 1.00 40.38 230 PRO B CA 1
ATOM 5420 C C . PRO B 1 230 ? -2.365 27.747 -40.505 1.00 41.39 230 PRO B C 1
ATOM 5421 O O . PRO B 1 230 ? -1.870 28.379 -39.562 1.00 41.55 230 PRO B O 1
ATOM 5425 N N . LEU B 1 231 ? -2.498 26.416 -40.533 1.00 40.97 231 LEU B N 1
ATOM 5426 C CA . LEU B 1 231 ? -2.028 25.574 -39.431 1.00 33.94 231 LEU B CA 1
ATOM 5427 C C . LEU B 1 231 ? -0.573 25.843 -39.110 1.00 35.37 231 LEU B C 1
ATOM 5428 O O . LEU B 1 231 ? -0.155 25.688 -37.967 1.00 40.74 231 LEU B O 1
ATOM 5433 N N . ALA B 1 232 ? 0.201 26.212 -40.128 1.00 31.54 232 ALA B N 1
ATOM 5434 C CA . ALA B 1 232 ? 1.598 26.585 -39.946 1.00 32.26 232 ALA B CA 1
ATOM 5435 C C . ALA B 1 232 ? 1.761 27.703 -38.899 1.00 44.11 232 ALA B C 1
ATOM 5436 O O . ALA B 1 232 ? 2.621 27.619 -38.002 1.00 42.13 232 ALA B O 1
ATOM 5438 N N . VAL B 1 233 ? 0.920 28.733 -39.013 1.00 41.72 233 VAL B N 1
ATOM 5439 C CA . VAL B 1 233 ? 0.944 29.855 -38.087 1.00 43.48 233 VAL B CA 1
ATOM 5440 C C . VAL B 1 233 ? 0.540 29.466 -36.672 1.00 37.01 233 VAL B C 1
ATOM 5441 O O . VAL B 1 233 ? 1.228 29.820 -35.712 1.00 43.37 233 VAL B O 1
ATOM 5445 N N . THR B 1 234 ? -0.559 28.747 -36.523 1.00 34.70 234 THR B N 1
ATOM 5446 C CA . THR B 1 234 ? -0.989 28.365 -35.173 1.00 38.56 234 THR B CA 1
ATOM 5447 C C . THR B 1 234 ? 0.016 27.421 -34.519 1.00 38.96 234 THR B C 1
ATOM 5448 O O . THR B 1 234 ? 0.124 27.361 -33.304 1.00 37.65 234 THR B O 1
ATOM 5452 N N . SER B 1 235 ? 0.759 26.685 -35.333 1.00 42.49 235 SER B N 1
ATOM 5453 C CA . SER B 1 235 ? 1.749 25.778 -34.796 1.00 38.31 235 SER B CA 1
ATOM 5454 C C . SER B 1 235 ? 2.904 26.572 -34.201 1.00 39.59 235 SER B C 1
ATOM 5455 O O . SER B 1 235 ? 3.335 26.301 -33.087 1.00 46.36 235 SER B O 1
ATOM 5458 N N . MET B 1 236 ? 3.385 27.568 -34.940 1.00 41.96 236 MET B N 1
ATOM 5459 C CA . MET B 1 236 ? 4.414 28.478 -34.445 1.00 38.95 236 MET B CA 1
ATOM 5460 C C . MET B 1 236 ? 3.970 29.257 -33.209 1.00 39.95 23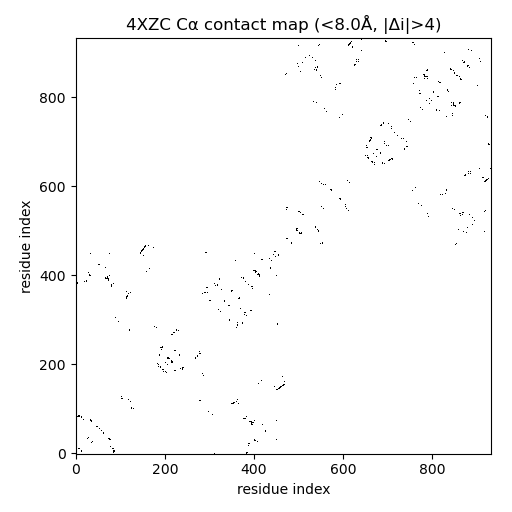6 MET B C 1
ATOM 5461 O O . MET B 1 236 ? 4.728 29.409 -32.261 1.00 44.45 236 MET B O 1
ATOM 5466 N N . VAL B 1 237 ? 2.735 29.741 -33.214 1.00 41.86 237 VAL B N 1
ATOM 5467 C CA . VAL B 1 237 ? 2.156 30.349 -32.015 1.00 44.87 2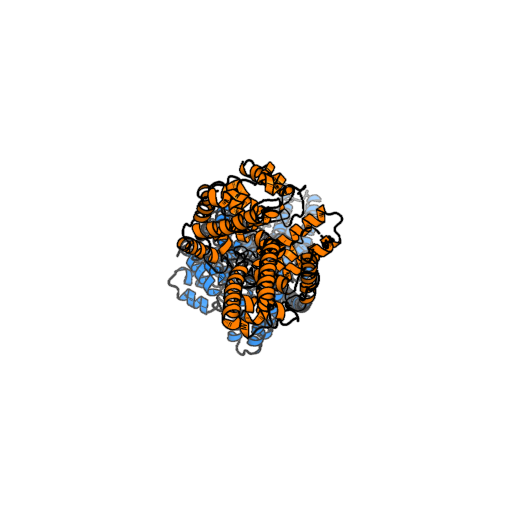37 VAL B CA 1
ATOM 5468 C C . VAL B 1 237 ? 2.145 29.386 -30.835 1.00 45.95 237 VAL B C 1
ATOM 5469 O O . VAL B 1 237 ? 2.488 29.765 -29.711 1.00 47.85 237 VAL B O 1
ATOM 5473 N N . LYS B 1 238 ? 1.755 28.137 -31.097 1.00 46.65 238 LYS B N 1
ATOM 5474 C CA . LYS B 1 238 ? 1.690 27.120 -30.053 1.00 40.17 238 LYS B CA 1
ATOM 5475 C C . LYS B 1 238 ? 3.073 26.854 -29.494 1.00 43.63 238 LYS B C 1
ATOM 5476 O O . LYS B 1 238 ? 3.234 26.729 -28.290 1.00 49.71 238 LYS B O 1
ATOM 5482 N N . VAL B 1 239 ? 4.076 26.793 -30.359 1.00 42.35 239 VAL B N 1
ATOM 5483 C CA . VAL B 1 239 ? 5.453 26.611 -29.895 1.00 44.39 239 VAL B CA 1
ATOM 5484 C C . VAL B 1 239 ? 5.881 27.757 -28.990 1.00 51.03 239 VAL B C 1
ATOM 5485 O O . VAL B 1 239 ? 6.530 27.529 -27.974 1.00 54.89 239 VAL B O 1
ATOM 5489 N N . ALA B 1 240 ? 5.493 28.984 -29.338 1.00 53.94 240 ALA B N 1
ATOM 5490 C CA . ALA B 1 240 ? 5.847 30.151 -28.532 1.00 47.69 240 ALA B CA 1
ATOM 5491 C C . ALA B 1 240 ? 5.319 30.026 -27.112 1.00 50.95 240 ALA B C 1
ATOM 5492 O O . ALA B 1 240 ? 6.055 30.215 -26.153 1.00 55.46 240 ALA B O 1
ATOM 5494 N N . GLU B 1 241 ? 4.044 29.687 -26.981 1.00 51.70 241 GLU B N 1
ATOM 5495 C CA . GLU B 1 241 ? 3.414 29.624 -25.672 1.00 51.08 241 GLU B CA 1
ATOM 5496 C C . GLU B 1 241 ? 4.022 28.550 -24.776 1.00 55.27 241 GLU B C 1
ATOM 5497 O O . GLU B 1 241 ? 4.148 28.723 -23.560 1.00 60.15 241 GLU B O 1
ATOM 5503 N N . LEU B 1 242 ? 4.388 27.435 -25.384 1.00 51.09 242 LEU B N 1
ATOM 5504 C CA . LEU B 1 242 ? 4.719 26.252 -24.615 1.00 56.74 242 LEU B CA 1
ATOM 5505 C C . LEU B 1 242 ? 6.227 26.136 -24.422 1.00 57.01 242 LEU B C 1
ATOM 5506 O O . LEU B 1 242 ? 6.694 25.394 -23.560 1.00 58.14 242 LEU B O 1
ATOM 5511 N N . ASP B 1 243 ? 6.995 26.862 -25.222 1.00 49.27 243 ASP B N 1
ATOM 5512 C CA . ASP B 1 243 ? 8.449 26.704 -25.183 1.00 53.88 243 ASP B CA 1
ATOM 5513 C C . ASP B 1 243 ? 9.154 28.025 -24.909 1.00 54.22 243 ASP B C 1
ATOM 5514 O O . ASP B 1 243 ? 10.342 28.052 -24.588 1.00 55.29 243 ASP B O 1
ATOM 5519 N N . GLY B 1 244 ? 8.415 29.120 -25.050 1.00 56.49 244 GLY B N 1
ATOM 5520 C CA . GLY B 1 244 ? 8.985 30.444 -24.922 1.00 56.13 244 GLY B CA 1
ATOM 5521 C C . GLY B 1 244 ? 8.766 31.292 -26.159 1.00 54.59 244 GLY B C 1
ATOM 5522 O O . GLY B 1 244 ? 8.876 30.815 -27.288 1.00 53.93 244 GLY B O 1
ATOM 5523 N N . HIS B 1 245 ? 8.467 32.567 -25.940 1.00 59.70 245 HIS B N 1
ATOM 5524 C CA . HIS B 1 245 ? 8.254 33.524 -27.021 1.00 59.45 245 HIS B CA 1
ATOM 5525 C C . HIS B 1 245 ? 9.564 33.809 -27.772 1.00 57.45 245 HIS B C 1
ATOM 5526 O O . HIS B 1 245 ? 9.608 34.662 -28.649 1.00 66.19 245 HIS B O 1
ATOM 5533 N N . LYS B 1 246 ? 10.628 33.088 -27.434 1.00 52.54 246 LYS B N 1
ATOM 5534 C CA . LYS B 1 246 ? 11.913 33.280 -28.096 1.00 56.48 246 LYS B CA 1
ATOM 5535 C C . LYS B 1 246 ? 12.181 32.251 -29.198 1.00 57.11 246 LYS B C 1
ATOM 5536 O O . LYS B 1 246 ? 13.089 32.430 -30.023 1.00 57.58 246 LYS B O 1
ATOM 5542 N N . ARG B 1 247 ? 11.391 31.180 -29.211 1.00 58.09 247 ARG B N 1
ATOM 5543 C CA . ARG B 1 247 ? 11.534 30.131 -30.217 1.00 53.50 247 ARG B CA 1
ATOM 5544 C C . ARG B 1 247 ? 11.201 30.669 -31.603 1.00 53.37 247 ARG B C 1
ATOM 5545 O O . ARG B 1 247 ? 11.731 30.188 -32.615 1.00 49.92 247 ARG B O 1
ATOM 5553 N N . LEU B 1 248 ? 10.332 31.681 -31.632 1.00 49.17 248 LEU B N 1
ATOM 5554 C CA . LEU B 1 248 ? 9.995 32.379 -32.871 1.00 52.25 248 LEU B CA 1
ATOM 5555 C C . LEU B 1 248 ? 11.245 32.926 -33.574 1.00 49.38 248 LEU B C 1
ATOM 5556 O O . LEU B 1 248 ? 11.290 33.022 -34.799 1.00 45.33 248 LEU B O 1
ATOM 5561 N N . GLU B 1 249 ? 12.268 33.252 -32.784 1.00 57.43 249 GLU B N 1
ATOM 5562 C CA . GLU B 1 249 ? 13.507 33.809 -33.314 1.00 54.30 249 GLU B CA 1
ATOM 5563 C C . GLU B 1 249 ? 14.395 32.729 -33.903 1.00 59.67 249 GLU B C 1
ATOM 5564 O O . GLU B 1 249 ? 15.106 32.956 -34.891 1.00 63.38 249 GLU B O 1
ATOM 5570 N N . ASP B 1 250 ? 14.347 31.547 -33.303 1.00 58.86 250 ASP B N 1
ATOM 5571 C CA . ASP B 1 250 ? 15.095 30.411 -33.827 1.00 56.91 250 ASP B CA 1
ATOM 5572 C C . ASP B 1 250 ? 14.479 29.939 -35.154 1.00 53.70 250 ASP B C 1
ATOM 5573 O O . ASP B 1 250 ? 15.198 29.531 -36.072 1.00 52.76 250 ASP B O 1
ATOM 5578 N N . ILE B 1 251 ? 13.152 30.027 -35.257 1.00 54.73 251 ILE B N 1
ATOM 5579 C CA . ILE B 1 251 ? 12.445 29.702 -36.496 1.00 47.49 251 ILE B CA 1
ATOM 5580 C C . ILE B 1 251 ? 12.890 30.648 -37.592 1.00 47.74 251 ILE B C 1
ATOM 5581 O O . ILE B 1 251 ? 13.025 30.249 -38.745 1.00 50.75 251 ILE B O 1
ATOM 5586 N N . ARG B 1 252 ? 13.138 31.904 -37.222 1.00 55.40 252 ARG B N 1
ATOM 5587 C CA . ARG B 1 252 ? 13.663 32.899 -38.165 1.00 57.33 252 ARG B CA 1
ATOM 5588 C C . ARG B 1 252 ? 15.047 32.505 -38.648 1.00 55.77 252 ARG B C 1
ATOM 5589 O O . ARG B 1 252 ? 15.361 32.609 -39.845 1.00 56.81 252 ARG B O 1
ATOM 5597 N N . LYS B 1 253 ? 15.861 32.041 -37.706 1.00 51.07 253 LYS B N 1
ATOM 5598 C CA . LYS B 1 253 ? 17.207 31.577 -37.997 1.00 52.25 253 LYS B CA 1
ATOM 5599 C C . LYS B 1 253 ? 17.201 30.357 -38.910 1.00 54.39 253 LYS B C 1
ATOM 5600 O O . LYS B 1 253 ? 18.164 30.117 -39.644 1.00 61.00 253 LYS B O 1
ATOM 5602 N N . THR B 1 254 ? 16.109 29.595 -38.871 1.00 58.70 254 THR B N 1
ATOM 5603 C CA . THR B 1 254 ? 15.965 28.374 -39.673 1.00 46.14 254 THR B CA 1
ATOM 5604 C C . THR B 1 254 ? 15.571 28.708 -41.092 1.00 48.40 254 THR B C 1
ATOM 5605 O O . THR B 1 254 ? 16.124 28.155 -42.049 1.00 48.95 254 THR B O 1
ATOM 5609 N N . LEU B 1 255 ? 14.611 29.622 -41.223 1.00 50.04 255 LEU B N 1
ATOM 5610 C CA . LEU B 1 255 ? 14.125 30.047 -42.533 1.00 45.40 255 LEU B CA 1
ATOM 5611 C C . LEU B 1 255 ? 15.234 30.704 -43.331 1.00 45.49 255 LEU B C 1
ATOM 5612 O O . LEU B 1 255 ? 15.143 30.820 -44.545 1.00 47.30 255 LEU B O 1
ATOM 5617 N N . LEU B 1 256 ? 16.284 31.129 -42.634 1.00 48.98 256 LEU B N 1
ATOM 5618 C CA . LEU B 1 256 ? 17.518 31.551 -43.277 1.00 48.50 256 LEU B CA 1
ATOM 5619 C C . LEU B 1 256 ? 18.232 30.347 -43.881 1.00 53.96 256 LEU B C 1
ATOM 5620 O O . LEU B 1 256 ? 18.577 30.351 -45.064 1.00 54.67 256 LEU B O 1
ATOM 5625 N N . ASP B 1 257 ? 18.430 29.309 -43.072 1.00 50.00 257 ASP B N 1
ATOM 5626 C CA . ASP B 1 257 ? 19.070 28.092 -43.542 1.00 49.40 257 ASP B CA 1
ATOM 5627 C C . ASP B 1 257 ? 18.226 27.426 -44.635 1.00 53.21 257 ASP B C 1
ATOM 5628 O O . ASP B 1 257 ? 18.764 26.890 -45.615 1.00 51.85 257 ASP B O 1
ATOM 5633 N N . LEU B 1 258 ? 16.904 27.483 -44.486 1.00 52.46 258 LEU B N 1
ATOM 5634 C CA . LEU B 1 258 ? 16.000 27.028 -45.547 1.00 48.71 258 LEU B CA 1
ATOM 5635 C C . LEU B 1 258 ? 16.267 27.751 -46.865 1.00 50.97 258 LEU B C 1
ATOM 5636 O O . LEU B 1 258 ? 16.362 27.120 -47.927 1.00 51.34 258 LEU B O 1
ATOM 5641 N N . LYS B 1 259 ? 16.369 29.078 -46.789 1.00 52.89 259 LYS B N 1
ATOM 5642 C CA . LYS B 1 259 ? 16.542 29.909 -47.979 1.00 55.67 259 LYS B CA 1
ATOM 5643 C C . LYS B 1 259 ? 17.832 29.567 -48.714 1.00 55.43 259 LYS B C 1
ATOM 5644 O O . LYS B 1 259 ? 17.830 29.333 -49.928 1.00 52.50 259 LYS B O 1
ATOM 5650 N N . LYS B 1 260 ? 18.928 29.536 -47.963 1.00 55.06 260 LYS B N 1
ATOM 5651 C CA . LYS B 1 260 ? 20.227 29.150 -48.504 1.00 54.93 260 LYS B CA 1
ATOM 5652 C C . LYS B 1 260 ? 20.161 27.806 -49.202 1.00 60.91 260 LYS B C 1
ATOM 5653 O O . LYS B 1 260 ? 20.600 27.680 -50.347 1.00 63.27 260 LYS B O 1
ATOM 5659 N N . TRP B 1 261 ? 19.593 26.814 -48.517 1.00 57.41 261 TRP B N 1
ATOM 5660 C CA . TRP B 1 261 ? 19.512 25.467 -49.067 1.00 55.96 261 TRP B CA 1
ATOM 5661 C C . TRP B 1 261 ? 18.832 25.435 -50.431 1.00 51.97 261 TRP B C 1
ATOM 5662 O O . TRP B 1 261 ? 19.280 24.743 -51.348 1.00 56.73 261 TRP B O 1
ATOM 5673 N N . ILE B 1 262 ? 17.754 26.190 -50.563 1.00 55.45 262 ILE B N 1
ATOM 5674 C CA . ILE B 1 262 ? 17.013 26.259 -51.821 1.00 57.74 262 ILE B CA 1
ATOM 5675 C C . ILE B 1 262 ? 17.829 26.857 -52.980 1.00 58.93 262 ILE B C 1
ATOM 5676 O O . ILE B 1 262 ? 17.849 26.313 -54.083 1.00 57.01 262 ILE B O 1
ATOM 5681 N N . GLU B 1 263 ? 18.513 27.966 -52.722 1.00 62.01 263 GLU B N 1
ATOM 5682 C CA . GLU B 1 263 ? 19.316 28.629 -53.753 1.00 66.36 263 GLU B CA 1
ATOM 5683 C C . GLU B 1 263 ? 20.538 27.791 -54.164 1.00 60.34 263 GLU B C 1
ATOM 5684 O O . GLU B 1 263 ? 20.875 27.707 -55.344 1.00 61.66 263 GLU B O 1
ATOM 5690 N N . ASP B 1 264 ? 21.195 27.167 -53.193 1.00 62.41 264 ASP B N 1
ATOM 5691 C CA . ASP B 1 264 ? 22.270 26.232 -53.500 1.00 60.18 264 ASP B CA 1
ATOM 5692 C C . ASP B 1 264 ? 21.763 25.091 -54.379 1.00 61.25 264 ASP B C 1
ATOM 5693 O O . ASP B 1 264 ? 22.510 24.559 -55.202 1.00 59.63 264 ASP B O 1
ATOM 5698 N N . ASN B 1 265 ? 20.490 24.729 -54.198 1.00 63.31 265 ASN B N 1
ATOM 5699 C CA . ASN B 1 265 ? 19.903 23.546 -54.833 1.00 60.69 265 ASN B CA 1
ATOM 5700 C C . ASN B 1 265 ? 18.663 23.818 -55.695 1.00 59.01 265 ASN B C 1
ATOM 5701 O O . ASN B 1 265 ? 17.805 22.937 -55.841 1.00 59.12 265 ASN B O 1
ATOM 5706 N N . LYS B 1 266 ? 18.578 25.023 -56.261 1.00 57.67 266 LYS B N 1
ATOM 5707 C CA . LYS B 1 266 ? 17.441 25.448 -57.087 1.00 53.43 266 LYS B CA 1
ATOM 5708 C C . LYS B 1 266 ? 16.966 24.358 -58.047 1.00 48.36 266 LYS B C 1
ATOM 5709 O O . LYS B 1 266 ? 15.774 24.167 -58.244 1.00 48.15 266 LYS B O 1
ATOM 5711 N N . ASP B 1 267 ? 17.912 23.624 -58.619 1.00 58.57 267 ASP B N 1
ATOM 5712 C CA . ASP B 1 267 ? 17.603 22.616 -59.630 1.00 63.18 267 ASP B CA 1
ATOM 5713 C C . ASP B 1 267 ? 16.733 21.464 -59.120 1.00 60.77 267 ASP B C 1
ATOM 5714 O O . ASP B 1 267 ? 16.091 20.775 -59.927 1.00 55.65 267 ASP B O 1
ATOM 5719 N N . GLU B 1 268 ? 16.716 21.258 -57.798 1.00 52.03 268 GLU B N 1
ATOM 5720 C CA . GLU B 1 268 ? 15.988 20.140 -57.204 1.00 51.83 268 GLU B CA 1
ATOM 5721 C C . GLU B 1 268 ? 14.517 20.449 -56.975 1.00 48.54 268 GLU B C 1
ATOM 5722 O O . GLU B 1 268 ? 13.715 19.540 -56.746 1.00 46.37 268 GLU B O 1
ATOM 5728 N N . LEU B 1 269 ? 14.159 21.728 -57.039 1.00 51.58 269 LEU B N 1
ATOM 5729 C CA . LEU B 1 269 ? 12.777 22.137 -56.785 1.00 48.14 269 LEU B CA 1
ATOM 5730 C C . LEU B 1 269 ? 12.072 22.503 -58.075 1.00 47.61 269 LEU B C 1
ATOM 5731 O O . LEU B 1 269 ? 12.715 22.887 -59.058 1.00 46.11 269 LEU B O 1
ATOM 5736 N N . GLU B 1 270 ? 10.750 22.366 -58.078 1.00 46.83 270 GLU B N 1
ATOM 5737 C CA . GLU B 1 270 ? 9.976 22.762 -59.240 1.00 45.00 270 GLU B CA 1
ATOM 5738 C C . GLU B 1 270 ? 10.135 24.254 -59.383 1.00 52.88 270 GLU B C 1
ATOM 5739 O O . GLU B 1 270 ? 10.446 24.943 -58.405 1.00 49.92 270 GLU B O 1
ATOM 5745 N N . ASP B 1 271 ? 9.944 24.749 -60.603 1.00 58.13 271 ASP B N 1
ATOM 5746 C CA . ASP B 1 271 ? 10.216 26.146 -60.905 1.00 50.46 271 ASP B CA 1
ATOM 5747 C C . ASP B 1 271 ? 9.491 27.114 -59.992 1.00 53.77 271 ASP B C 1
ATOM 5748 O O . ASP B 1 271 ? 8.266 27.060 -59.839 1.00 56.06 271 ASP B O 1
ATOM 5753 N N . GLY B 1 272 ? 10.275 27.974 -59.352 1.00 54.25 272 GLY B N 1
ATOM 5754 C CA . GLY B 1 272 ? 9.740 29.056 -58.548 1.00 56.75 272 GLY B CA 1
ATOM 5755 C C . GLY B 1 272 ? 9.040 28.617 -57.279 1.00 56.65 272 GLY B C 1
ATOM 5756 O O . GLY B 1 272 ? 8.697 29.456 -56.447 1.00 54.29 272 GLY B O 1
ATOM 5757 N N . LYS B 1 273 ? 8.829 27.310 -57.125 1.00 58.49 273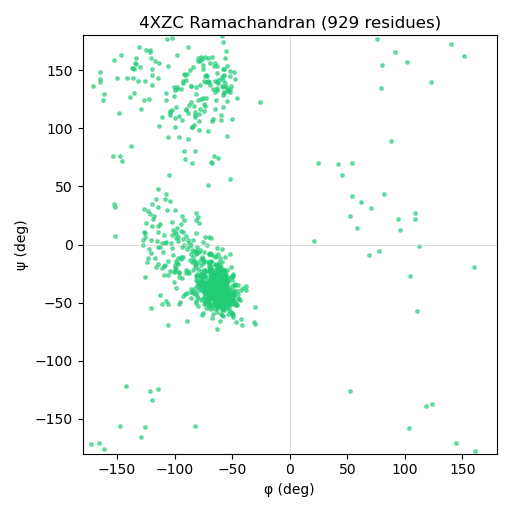 LYS B N 1
ATOM 5758 C CA . LYS B 1 273 ? 8.143 26.782 -55.952 1.00 54.11 273 LYS B CA 1
ATOM 5759 C C . LYS B 1 273 ? 8.952 27.059 -54.677 1.00 55.49 273 LYS B C 1
ATOM 5760 O O . LYS B 1 273 ? 8.392 27.147 -53.580 1.00 59.53 273 LYS B O 1
ATOM 5766 N N . GLY B 1 274 ? 10.261 27.222 -54.827 1.00 44.92 274 GLY B N 1
ATOM 5767 C CA . GLY B 1 274 ? 11.116 27.610 -53.714 1.00 51.18 274 GLY B CA 1
ATOM 5768 C C . GLY B 1 274 ? 11.051 29.075 -53.285 1.00 48.44 274 GLY B C 1
ATOM 5769 O O . GLY B 1 274 ? 11.314 29.387 -52.133 1.00 42.76 274 GLY B O 1
ATOM 5770 N N . ASP B 1 275 ? 10.730 29.985 -54.206 1.00 57.69 275 ASP B N 1
ATOM 5771 C CA . ASP B 1 275 ? 10.500 31.384 -53.831 1.00 54.02 275 ASP B CA 1
ATOM 5772 C C . ASP B 1 275 ? 9.162 31.495 -53.132 1.00 46.76 275 ASP B C 1
ATOM 5773 O O . ASP B 1 275 ? 9.085 32.045 -52.049 1.00 44.18 275 ASP B O 1
ATOM 5778 N N . GLU B 1 276 ? 8.126 30.932 -53.749 1.00 47.61 276 GLU B N 1
ATOM 5779 C CA . GLU B 1 276 ? 6.787 30.857 -53.167 1.00 53.47 276 GLU B CA 1
ATOM 5780 C C . GLU B 1 276 ? 6.775 30.283 -51.739 1.00 51.99 276 GLU B C 1
ATOM 5781 O O . GLU B 1 276 ? 5.822 30.500 -50.990 1.00 54.78 276 GLU B O 1
ATOM 5787 N N . LEU B 1 277 ? 7.834 29.570 -51.358 1.00 49.51 277 LEU B N 1
ATOM 5788 C CA . LEU B 1 277 ? 7.865 28.878 -50.074 1.00 44.43 277 LEU B CA 1
ATOM 5789 C C . LEU B 1 277 ? 8.549 29.721 -49.013 1.00 42.97 277 LEU B C 1
ATOM 5790 O O . LEU B 1 277 ? 8.022 29.893 -47.910 1.00 47.18 277 LEU B O 1
ATOM 5795 N N . VAL B 1 278 ? 9.730 30.229 -49.344 1.00 42.47 278 VAL B N 1
ATOM 5796 C CA . VAL B 1 278 ? 10.447 31.163 -48.482 1.00 41.49 278 VAL B CA 1
ATOM 5797 C C . VAL B 1 278 ? 9.519 32.331 -48.142 1.00 46.36 278 VAL B C 1
ATOM 5798 O O . VAL B 1 278 ? 9.421 32.765 -46.999 1.00 48.44 278 VAL B O 1
ATOM 5802 N N . LYS B 1 279 ? 8.826 32.810 -49.165 1.00 48.97 279 LYS B N 1
ATOM 5803 C CA . LYS B 1 279 ? 7.849 33.878 -49.051 1.00 49.69 279 LYS B CA 1
ATOM 5804 C C . LYS B 1 279 ? 6.779 33.496 -48.061 1.00 46.63 279 LYS B C 1
ATOM 5805 O O . LYS B 1 279 ? 6.530 34.217 -47.098 1.00 51.02 279 LYS B O 1
ATOM 5811 N N . THR B 1 280 ? 6.147 32.356 -48.304 1.00 44.65 280 THR B N 1
ATOM 5812 C CA . THR B 1 280 ? 5.025 31.938 -47.479 1.00 46.62 280 THR B CA 1
ATOM 5813 C C . THR B 1 280 ? 5.427 31.829 -46.021 1.00 45.94 280 THR B C 1
ATOM 5814 O O . THR B 1 280 ? 4.804 32.435 -45.149 1.00 45.20 280 THR B O 1
ATOM 5818 N N . LEU B 1 281 ? 6.499 31.084 -45.777 1.00 44.74 281 LEU B N 1
ATOM 5819 C CA . LEU B 1 281 ? 6.938 30.795 -44.428 1.00 44.46 281 LEU B CA 1
ATOM 5820 C C . LEU B 1 281 ? 7.378 32.035 -43.664 1.00 45.14 281 LEU B C 1
ATOM 5821 O O . LEU B 1 281 ? 7.351 32.052 -42.439 1.00 45.28 281 LEU B O 1
ATOM 5826 N N . THR B 1 282 ? 7.788 33.068 -44.392 1.00 47.83 282 THR B N 1
ATOM 5827 C CA . THR B 1 282 ? 8.201 34.337 -43.798 1.00 43.95 282 THR B CA 1
ATOM 5828 C C . THR B 1 282 ? 6.990 35.146 -43.377 1.00 43.65 282 THR B C 1
ATOM 5829 O O . THR B 1 282 ? 7.041 35.893 -42.407 1.00 46.24 282 THR B O 1
ATOM 5833 N N . LYS B 1 283 ? 5.901 34.988 -44.117 1.00 39.25 283 LYS B N 1
ATOM 5834 C CA . LYS B 1 283 ? 4.682 35.713 -43.833 1.00 39.60 283 LYS B CA 1
ATOM 5835 C C . LYS B 1 283 ? 3.998 35.047 -42.674 1.00 41.91 283 LYS B C 1
ATOM 5836 O O . LYS B 1 283 ? 3.357 35.705 -41.861 1.00 46.21 283 LYS B O 1
ATOM 5842 N N . GLN B 1 284 ? 4.133 33.727 -42.609 1.00 41.27 284 GLN B N 1
ATOM 5843 C CA . GLN B 1 284 ? 3.485 32.941 -41.566 1.00 41.04 284 GLN B CA 1
ATOM 5844 C C . GLN B 1 284 ? 4.121 33.232 -40.235 1.00 38.32 284 GLN B C 1
ATOM 5845 O O . GLN B 1 284 ? 3.425 33.308 -39.217 1.00 37.09 284 GLN B O 1
ATOM 5851 N N . LEU B 1 285 ? 5.443 33.395 -40.263 1.00 34.80 285 LEU B N 1
ATOM 5852 C CA . LEU B 1 285 ? 6.218 33.752 -39.077 1.00 41.28 285 LEU B CA 1
ATOM 5853 C C . LEU B 1 285 ? 5.880 35.161 -38.561 1.00 41.28 285 LEU B C 1
ATOM 5854 O O . LEU B 1 285 ? 5.739 35.363 -37.367 1.00 42.54 285 LEU B O 1
ATOM 5859 N N . ALA B 1 286 ? 5.754 36.125 -39.469 1.00 40.99 286 ALA B N 1
ATOM 5860 C CA . ALA B 1 286 ? 5.361 37.482 -39.111 1.00 35.86 286 ALA B CA 1
ATOM 5861 C C . ALA B 1 286 ? 4.005 37.480 -38.446 1.00 41.59 286 ALA B C 1
ATOM 5862 O O . ALA B 1 286 ? 3.796 38.154 -37.434 1.00 42.16 286 ALA B O 1
ATOM 5864 N N . ASP B 1 287 ? 3.089 36.720 -39.046 1.00 38.41 287 ASP B N 1
ATOM 5865 C CA . ASP B 1 287 ? 1.767 36.457 -38.498 1.00 39.16 287 ASP B CA 1
ATOM 5866 C C . ASP B 1 287 ? 1.807 35.799 -37.120 1.00 43.13 287 ASP B C 1
ATOM 5867 O O . ASP B 1 287 ? 0.983 36.099 -36.255 1.00 47.26 287 ASP B O 1
ATOM 5872 N N . ALA B 1 288 ? 2.744 34.878 -36.919 1.00 44.52 288 ALA B N 1
ATOM 5873 C CA . ALA B 1 288 ? 2.847 34.197 -35.626 1.00 44.68 288 ALA B CA 1
ATOM 5874 C C . ALA B 1 288 ? 3.365 35.171 -34.584 1.00 45.57 288 ALA B C 1
ATOM 5875 O O . ALA B 1 288 ? 2.805 35.279 -33.489 1.00 45.90 288 ALA B O 1
ATOM 5877 N N . ILE B 1 289 ? 4.446 35.863 -34.945 1.00 36.73 289 ILE B N 1
ATOM 5878 C CA . ILE B 1 289 ? 5.025 36.901 -34.120 1.00 42.26 289 ILE B CA 1
ATOM 5879 C C . ILE B 1 289 ? 3.968 37.888 -33.607 1.00 49.35 289 ILE B C 1
ATOM 5880 O O . ILE B 1 289 ? 3.976 38.228 -32.421 1.00 48.30 289 ILE B O 1
ATOM 5885 N N . GLU B 1 290 ? 3.045 38.296 -34.487 1.00 43.42 290 GLU B N 1
ATOM 5886 C CA . GLU B 1 290 ? 1.942 39.190 -34.130 1.00 42.15 290 GLU B CA 1
ATOM 5887 C C . GLU B 1 290 ? 0.935 38.579 -33.175 1.00 48.70 290 GLU B C 1
ATOM 5888 O O . GLU B 1 290 ? 0.602 39.169 -32.146 1.00 51.74 290 GLU B O 1
ATOM 5894 N N . LEU B 1 291 ? 0.424 37.409 -33.540 1.00 47.21 291 LEU B N 1
ATOM 5895 C CA . LEU B 1 291 ? -0.589 36.731 -32.740 1.00 48.70 291 LEU B CA 1
ATOM 5896 C C . LEU B 1 291 ? -0.121 36.404 -31.326 1.00 47.07 291 LEU B C 1
ATOM 5897 O O . LEU B 1 291 ? -0.925 36.378 -30.399 1.00 47.57 291 LEU B O 1
ATOM 5902 N N . ALA B 1 292 ? 1.177 36.143 -31.184 1.00 49.22 292 ALA B N 1
ATOM 5903 C CA . ALA B 1 292 ? 1.781 35.730 -29.915 1.00 50.44 292 ALA B CA 1
ATOM 5904 C C . ALA B 1 292 ? 1.999 36.930 -29.013 1.00 58.84 292 ALA B C 1
ATOM 5905 O O . ALA B 1 292 ? 2.254 36.804 -27.813 1.00 57.23 292 ALA B O 1
ATOM 5907 N N . LYS B 1 293 ? 1.922 38.104 -29.619 1.00 56.26 293 LYS B N 1
ATOM 5908 C CA . LYS B 1 293 ? 2.001 39.335 -28.874 1.00 53.70 293 LYS B CA 1
ATOM 5909 C C . LYS B 1 293 ? 0.572 39.751 -28.554 1.00 56.69 293 LYS B C 1
ATOM 5910 O O . LYS B 1 293 ? 0.293 40.926 -28.360 1.00 67.32 293 LYS B O 1
ATOM 5916 N N . LYS B 1 294 ? -0.328 38.768 -28.517 1.00 50.65 294 LYS B N 1
ATOM 5917 C CA . LYS B 1 294 ? -1.724 38.988 -28.149 1.00 51.21 294 LYS B CA 1
ATOM 5918 C C . LYS B 1 294 ? -2.346 37.737 -27.518 1.00 51.99 294 LYS B C 1
ATOM 5919 O O . LYS B 1 294 ? -3.552 37.687 -27.271 1.00 5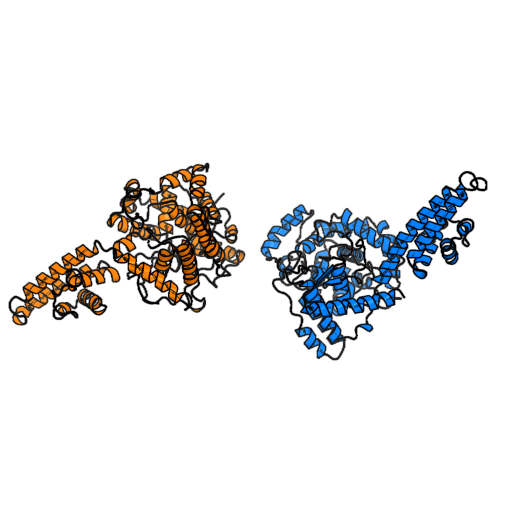0.60 294 LYS B O 1
ATOM 5921 N N . SER B 1 295 ? -1.525 36.722 -27.263 1.00 51.02 295 SER B N 1
ATOM 5922 C CA . SER B 1 295 ? -2.032 35.469 -26.711 1.00 53.71 295 SER B CA 1
ATOM 5923 C C . SER B 1 295 ? -2.764 35.713 -25.404 1.00 60.36 295 SER B C 1
ATOM 5924 O O . SER B 1 295 ? -2.265 36.404 -24.520 1.00 67.36 295 SER B O 1
ATOM 5926 N N . SER B 1 296 ? -3.966 35.173 -25.301 1.00 58.97 296 SER B N 1
ATOM 5927 C CA . SER B 1 296 ? -4.633 35.107 -24.023 1.00 58.18 296 SER B CA 1
ATOM 5928 C C . SER B 1 296 ? -3.691 34.453 -23.009 1.00 70.31 296 SER B C 1
ATOM 5929 O O . SER B 1 296 ? -3.557 34.945 -21.886 1.00 74.31 296 SER B O 1
ATOM 5931 N N . ALA B 1 297 ? -3.016 33.374 -23.423 1.00 62.71 297 ALA B N 1
ATOM 5932 C CA . ALA B 1 297 ? -2.130 32.597 -22.542 1.00 64.57 297 ALA B CA 1
ATOM 5933 C C . ALA B 1 297 ? -0.908 33.369 -22.047 1.00 68.49 297 ALA B C 1
ATOM 5934 O O . ALA B 1 297 ? -0.386 33.102 -20.957 1.00 65.19 297 ALA B O 1
ATOM 5936 N N . LEU B 1 298 ? -0.438 34.310 -22.857 1.00 66.43 298 LEU B N 1
ATOM 5937 C CA . LEU B 1 298 ? 0.781 35.026 -22.534 1.00 62.48 298 LEU B CA 1
ATOM 5938 C C . LEU B 1 298 ? 0.459 36.262 -21.676 1.00 68.53 298 LEU B C 1
ATOM 5939 O O . LEU B 1 298 ? 1.314 36.750 -20.932 1.00 69.32 298 LEU B O 1
ATOM 5944 N N . ARG B 1 299 ? -0.782 36.741 -21.755 1.00 64.14 299 ARG B N 1
ATOM 5945 C CA . ARG B 1 299 ? -1.235 37.848 -20.917 1.00 64.35 299 ARG B CA 1
ATOM 5946 C C . ARG B 1 299 ? -1.643 37.320 -19.534 1.00 67.37 299 ARG B C 1
ATOM 5947 O O . ARG B 1 299 ? -1.755 38.076 -18.568 1.00 64.55 299 ARG B O 1
ATOM 5955 N N . ALA B 1 300 ? -1.851 36.011 -19.447 1.00 60.97 300 ALA B N 1
ATOM 5956 C CA . ALA B 1 300 ? -2.169 35.377 -18.181 1.00 62.08 300 ALA B CA 1
ATOM 5957 C C . ALA B 1 300 ? -0.898 35.072 -17.393 1.00 61.06 300 ALA B C 1
ATOM 5958 O O . ALA B 1 300 ? -0.856 35.277 -16.181 1.00 56.20 300 ALA B O 1
ATOM 5960 N N . GLN B 1 301 ? 0.136 34.584 -18.069 1.00 59.40 301 GLN B N 1
ATOM 5961 C CA . GLN B 1 301 ? 1.423 34.401 -17.409 1.00 60.75 301 GLN B CA 1
ATOM 5962 C C . GLN B 1 301 ? 1.992 35.765 -17.022 1.00 64.32 301 GLN B C 1
ATOM 5963 O O . GLN B 1 301 ? 2.823 35.874 -16.122 1.00 65.12 301 GLN B O 1
ATOM 5969 N N . GLY B 1 302 ? 1.526 36.802 -17.711 1.00 61.28 302 GLY B N 1
ATOM 5970 C CA . GLY B 1 302 ? 2.024 38.146 -17.514 1.00 61.45 302 GLY B CA 1
ATOM 5971 C C . GLY B 1 302 ? 1.428 38.849 -16.314 1.00 64.10 302 GLY B C 1
ATOM 5972 O O . GLY B 1 302 ? 2.120 39.622 -15.652 1.00 64.31 302 GLY B O 1
ATOM 5973 N N . ALA B 1 303 ? 0.152 38.582 -16.031 1.00 64.41 303 ALA B N 1
ATOM 5974 C CA . ALA B 1 303 ? -0.551 39.232 -14.915 1.00 62.08 303 ALA B CA 1
ATOM 5975 C C . ALA B 1 303 ? -0.511 38.401 -13.625 1.00 59.59 303 ALA B C 1
ATOM 5976 O O . ALA B 1 303 ? -1.207 38.707 -12.660 1.00 62.80 303 ALA B O 1
ATOM 5978 N N . GLN B 1 304 ? 0.327 37.368 -13.623 1.00 59.07 304 GLN B N 1
ATOM 5979 C CA . GLN B 1 304 ? 0.514 36.448 -12.502 1.00 48.77 304 GLN B CA 1
ATOM 5980 C C . GLN B 1 304 ? 1.156 37.098 -11.259 1.00 56.95 304 GLN B C 1
ATOM 5981 O O . GLN B 1 304 ? 2.355 37.392 -11.276 1.00 54.76 304 GLN B O 1
ATOM 5987 N N . ILE B 1 305 ? 0.380 37.301 -10.187 1.00 53.83 305 ILE B N 1
ATOM 5988 C CA . ILE B 1 305 ? 0.864 38.012 -8.988 1.00 47.76 305 ILE B CA 1
ATOM 5989 C C . ILE B 1 305 ? 1.985 37.256 -8.289 1.00 45.56 305 ILE B C 1
ATOM 5990 O O . ILE B 1 305 ? 1.885 36.053 -8.068 1.00 47.56 305 ILE B O 1
ATOM 5995 N N . ASP B 1 306 ? 3.067 37.965 -7.971 1.00 45.92 306 ASP B N 1
ATOM 5996 C CA . ASP B 1 306 ? 4.148 37.401 -7.161 1.00 48.26 306 ASP B CA 1
ATOM 5997 C C . ASP B 1 306 ? 3.909 37.814 -5.706 1.00 49.44 306 ASP B C 1
ATOM 5998 O O . ASP B 1 306 ? 4.348 38.887 -5.286 1.00 42.49 306 ASP B O 1
ATOM 6003 N N . SER B 1 307 ? 3.207 36.946 -4.969 1.00 52.70 307 SER B N 1
ATOM 6004 C CA . SER B 1 307 ? 2.770 37.175 -3.580 1.00 52.62 307 SER B CA 1
ATOM 6005 C C . SER B 1 307 ? 3.691 38.058 -2.728 1.00 50.12 307 SER B C 1
ATOM 6006 O O . SER B 1 307 ? 3.331 39.172 -2.344 1.00 48.09 307 SER B O 1
ATOM 6009 N N . ILE B 1 308 ? 4.888 37.565 -2.448 1.00 49.83 308 ILE B N 1
ATOM 6010 C CA . ILE B 1 308 ? 5.788 38.306 -1.601 1.00 46.06 308 ILE B CA 1
ATOM 6011 C C . ILE B 1 308 ? 6.267 39.605 -2.260 1.00 55.04 308 ILE B C 1
ATOM 6012 O O . ILE B 1 308 ? 6.627 40.556 -1.558 1.00 54.54 308 ILE B O 1
ATOM 6017 N N . PHE B 1 309 ? 6.253 39.672 -3.592 1.00 50.72 309 PHE B N 1
ATOM 6018 C CA . PHE B 1 309 ? 6.701 40.896 -4.255 1.00 51.22 309 PHE B CA 1
ATOM 6019 C C . PHE B 1 309 ? 5.656 41.995 -4.157 1.00 52.44 309 PHE B C 1
ATOM 6020 O O . PHE B 1 309 ? 5.932 43.075 -3.635 1.00 58.58 309 PHE B O 1
ATOM 6028 N N . SER B 1 310 ? 4.462 41.735 -4.668 1.00 48.02 310 SER B N 1
ATOM 6029 C CA . SER B 1 310 ? 3.398 42.720 -4.583 1.00 50.98 310 SER B CA 1
ATOM 6030 C C . SER B 1 310 ? 3.153 43.130 -3.135 1.00 52.05 310 SER B C 1
ATOM 6031 O O . SER B 1 310 ? 2.790 44.274 -2.863 1.00 51.34 310 SER B O 1
ATOM 6034 N N . SER B 1 311 ? 3.349 42.194 -2.211 1.00 45.75 311 SER B N 1
ATOM 6035 C CA . SER B 1 311 ? 3.110 42.491 -0.807 1.00 54.58 311 SER B CA 1
ATOM 6036 C C . SER B 1 311 ? 4.007 43.640 -0.365 1.00 54.52 311 SER B C 1
ATOM 6037 O O . SER B 1 311 ? 3.512 44.696 0.054 1.00 54.63 311 SER B O 1
ATOM 6040 N N . TYR B 1 312 ? 5.318 43.439 -0.486 1.00 49.46 312 TYR B N 1
ATOM 6041 C CA . TYR B 1 312 ? 6.287 44.468 -0.132 1.00 48.77 312 TYR B CA 1
ATOM 6042 C C . TYR B 1 312 ? 6.139 45.751 -0.963 1.00 51.66 312 TYR B C 1
ATOM 6043 O O . TYR B 1 312 ? 6.320 46.847 -0.434 1.00 49.24 312 TYR B O 1
ATOM 6052 N N . TYR B 1 313 ? 5.810 45.621 -2.247 1.00 50.59 313 TYR B N 1
ATOM 6053 C CA . TYR B 1 313 ? 5.526 46.797 -3.066 1.00 47.51 313 TYR B CA 1
ATOM 6054 C C . TYR B 1 313 ? 4.390 47.591 -2.444 1.00 51.75 313 TYR B C 1
ATOM 6055 O O . TYR B 1 313 ? 4.524 48.797 -2.223 1.00 57.52 313 TYR B O 1
ATOM 6064 N N . TRP B 1 314 ? 3.274 46.918 -2.158 1.00 55.83 314 TRP B N 1
ATOM 6065 C CA . TRP B 1 314 ? 2.137 47.556 -1.493 1.00 52.42 314 TRP B CA 1
ATOM 6066 C C . TRP B 1 314 ? 2.492 48.076 -0.102 1.00 50.27 314 TRP B C 1
ATOM 6067 O O . TRP B 1 314 ? 2.045 49.157 0.292 1.00 54.68 314 TRP B O 1
ATOM 6078 N N . ALA B 1 315 ? 3.262 47.289 0.649 1.00 49.09 315 ALA B N 1
ATOM 6079 C CA . ALA B 1 315 ? 3.735 47.715 1.965 1.00 51.27 315 ALA B CA 1
ATOM 6080 C C . ALA B 1 315 ? 4.545 48.997 1.825 1.00 59.67 315 ALA B C 1
ATOM 6081 O O . ALA B 1 315 ? 4.214 50.008 2.459 1.00 60.70 315 ALA B O 1
ATOM 6083 N N . TRP B 1 316 ? 5.591 48.950 0.991 1.00 56.58 316 TRP B N 1
ATOM 6084 C CA . TRP B 1 316 ? 6.379 50.142 0.644 1.00 55.51 316 TRP B CA 1
ATOM 6085 C C . TRP B 1 316 ? 5.485 51.307 0.226 1.00 55.43 316 TRP B C 1
ATOM 6086 O O . TRP B 1 316 ? 5.495 52.353 0.860 1.00 60.36 316 TRP B O 1
ATOM 6097 N N . LYS B 1 317 ? 4.691 51.112 -0.819 1.00 51.65 317 LYS B N 1
ATOM 6098 C CA . LYS B 1 317 ? 3.875 52.187 -1.356 1.00 52.62 317 LYS B CA 1
ATOM 6099 C C . LYS B 1 317 ? 2.963 52.830 -0.317 1.00 56.05 317 LYS B C 1
ATOM 6100 O O . LYS B 1 317 ? 2.659 54.022 -0.404 1.00 57.61 317 LYS B O 1
ATOM 6106 N N . ALA B 1 318 ? 2.538 52.043 0.672 1.00 63.84 318 ALA B N 1
ATOM 6107 C CA . ALA B 1 318 ? 1.576 52.510 1.672 1.00 60.71 318 ALA B CA 1
ATOM 6108 C C . ALA B 1 318 ? 2.233 53.215 2.862 1.00 62.93 318 ALA B C 1
ATOM 6109 O O . ALA B 1 318 ? 1.544 53.850 3.662 1.00 64.06 318 ALA B O 1
ATOM 6111 N N . GLY B 1 319 ? 3.552 53.087 2.990 1.00 56.83 319 GLY B N 1
ATOM 6112 C CA . GLY B 1 319 ? 4.302 53.893 3.940 1.00 58.25 319 GLY B CA 1
ATOM 6113 C C . GLY B 1 319 ? 4.820 53.140 5.146 1.00 56.92 319 GLY B C 1
ATOM 6114 O O . GLY B 1 319 ? 5.104 53.726 6.188 1.00 61.54 319 GLY B O 1
ATOM 6115 N N . ILE B 1 320 ? 4.943 51.832 4.997 1.00 55.24 320 ILE B N 1
ATOM 6116 C CA . ILE B 1 320 ? 5.409 50.981 6.069 1.00 49.07 320 ILE B CA 1
ATOM 6117 C C . ILE B 1 320 ? 6.941 51.009 6.167 1.00 57.00 320 ILE B C 1
ATOM 6118 O O . ILE B 1 320 ? 7.637 50.951 5.155 1.00 61.45 320 ILE B O 1
ATOM 6123 N N . THR B 1 321 ? 7.451 51.117 7.393 1.00 55.13 321 THR B N 1
ATOM 6124 C CA . THR B 1 321 ? 8.880 51.015 7.693 1.00 55.55 321 THR B CA 1
ATOM 6125 C C . THR B 1 321 ? 9.054 49.862 8.675 1.00 52.95 321 THR B C 1
ATOM 6126 O O . THR B 1 321 ? 8.061 49.424 9.251 1.00 53.12 321 THR B O 1
ATOM 6130 N N . PRO B 1 322 ? 10.300 49.370 8.887 1.00 50.20 322 PRO B N 1
ATOM 6131 C CA . PRO B 1 322 ? 10.487 48.218 9.791 1.00 47.39 322 PRO B CA 1
ATOM 6132 C C . PRO B 1 322 ? 9.987 48.436 11.229 1.00 51.71 322 PRO B C 1
ATOM 6133 O O . PRO B 1 322 ? 10.032 47.519 12.052 1.00 53.28 322 PRO B O 1
ATOM 6137 N N . VAL B 1 323 ? 9.513 49.642 11.520 1.00 53.08 323 VAL B N 1
ATOM 6138 C CA . VAL B 1 323 ? 9.030 49.994 12.845 1.00 54.05 323 VAL B CA 1
ATOM 6139 C C . VAL B 1 323 ? 7.502 49.940 12.890 1.00 52.35 323 VAL B C 1
ATOM 6140 O O . VAL B 1 323 ? 6.911 49.606 13.913 1.00 56.04 323 VAL B O 1
ATOM 6144 N N . THR B 1 324 ? 6.861 50.262 11.775 1.00 52.25 324 THR B N 1
ATOM 6145 C CA . THR B 1 324 ? 5.410 50.257 11.727 1.00 51.80 324 THR B CA 1
ATOM 6146 C C . THR B 1 324 ? 4.931 48.917 11.131 1.00 55.57 324 THR B C 1
ATOM 6147 O O . THR B 1 324 ? 3.746 48.566 11.211 1.00 53.83 324 THR B O 1
ATOM 6151 N N . PHE B 1 325 ? 5.867 48.151 10.575 1.00 49.96 325 PHE B N 1
ATOM 6152 C CA . PHE B 1 325 ? 5.549 46.877 9.920 1.00 52.75 325 PHE B CA 1
ATOM 6153 C C . PHE B 1 325 ? 4.908 45.806 10.835 1.00 52.92 325 PHE B C 1
ATOM 6154 O O . PHE B 1 325 ? 4.035 45.060 10.382 1.00 50.15 325 PHE B O 1
ATOM 6162 N N . PRO B 1 326 ? 5.357 45.697 12.102 1.00 48.22 326 PRO B N 1
ATOM 6163 C CA . PRO B 1 326 ? 4.683 44.716 12.956 1.00 48.35 326 PRO B CA 1
ATOM 6164 C C . PRO B 1 326 ? 3.214 45.009 13.269 1.00 48.12 326 PRO B C 1
ATOM 6165 O O . PRO B 1 326 ? 2.535 44.087 13.700 1.00 53.18 326 PRO B O 1
ATOM 6169 N N . THR B 1 327 ? 2.720 46.228 13.063 1.00 45.48 327 THR B N 1
ATOM 6170 C CA . THR B 1 327 ? 1.292 46.465 13.266 1.00 47.26 327 THR B CA 1
ATOM 6171 C C . THR B 1 327 ? 0.496 46.073 12.024 1.00 53.25 327 THR B C 1
ATOM 6172 O O . THR B 1 327 ? -0.718 45.851 12.099 1.00 51.12 327 THR B O 1
ATOM 6176 N N . LEU B 1 328 ? 1.192 46.033 10.885 1.00 57.24 328 LEU B N 1
ATOM 6177 C CA . LEU B 1 328 ? 0.674 45.481 9.638 1.00 49.56 328 LEU B CA 1
ATOM 6178 C C . LEU B 1 328 ? 0.575 43.973 9.773 1.00 48.33 328 LEU B C 1
ATOM 6179 O O . LEU B 1 328 ? -0.475 43.395 9.508 1.00 41.65 328 LEU B O 1
ATOM 6184 N N . SER B 1 329 ? 1.687 43.349 10.172 1.00 46.43 329 SER B N 1
ATOM 6185 C CA . SER B 1 329 ? 1.718 41.921 10.449 1.00 43.28 329 SER B CA 1
ATOM 6186 C C . SER B 1 329 ? 0.610 41.553 11.426 1.00 51.38 329 SER B C 1
ATOM 6187 O O . SER B 1 329 ? -0.070 40.545 11.252 1.00 52.00 329 SER B O 1
ATOM 6190 N N . GLN B 1 330 ? 0.403 42.393 12.432 1.00 46.98 330 GLN B N 1
ATOM 6191 C CA . GLN B 1 330 ? -0.610 42.104 13.432 1.00 48.63 330 GLN B CA 1
ATOM 6192 C C . GLN B 1 330 ? -1.999 42.214 12.837 1.00 46.17 330 GLN B C 1
ATOM 6193 O O . GLN B 1 330 ? -2.850 41.364 13.084 1.00 52.65 330 GLN B O 1
ATOM 6199 N N . PHE B 1 331 ? -2.229 43.266 12.065 1.00 41.85 331 PHE B N 1
ATOM 6200 C CA . PHE B 1 331 ? -3.545 43.512 11.498 1.00 45.73 331 PHE B CA 1
ATOM 6201 C C . PHE B 1 331 ? -3.938 42.395 10.536 1.00 47.93 331 PHE B C 1
ATOM 6202 O O . PHE B 1 331 ? -5.097 41.992 10.492 1.00 49.25 331 PHE B O 1
ATOM 6210 N N . LEU B 1 332 ? -2.966 41.908 9.766 1.00 53.29 332 LEU B N 1
ATOM 6211 C CA . LEU B 1 332 ? -3.197 40.828 8.805 1.00 53.10 332 LEU B CA 1
ATOM 6212 C C . LEU B 1 332 ? -3.431 39.503 9.534 1.00 48.45 332 LEU B C 1
ATOM 6213 O O . LEU B 1 332 ? -4.258 38.703 9.111 1.00 45.71 332 LEU B O 1
ATOM 6218 N N . PHE B 1 333 ? -2.712 39.291 10.632 1.00 45.53 333 PHE B N 1
ATOM 6219 C CA . PHE B 1 333 ? -2.874 38.082 11.438 1.00 48.13 333 PHE B CA 1
ATOM 6220 C C . PHE B 1 333 ? -4.230 38.037 12.136 1.00 48.19 333 PHE B C 1
ATOM 6221 O O . PHE B 1 333 ? -4.830 36.975 12.257 1.00 50.63 333 PHE B O 1
ATOM 6229 N N . GLU B 1 334 ? -4.731 39.179 12.580 1.00 49.07 334 GLU B N 1
ATOM 6230 C CA . GLU B 1 334 ? -6.070 39.200 13.163 1.00 53.99 334 GLU B CA 1
ATOM 6231 C C . GLU B 1 334 ? -7.139 39.049 12.070 1.00 50.37 334 GLU B C 1
ATOM 6232 O O . GLU B 1 334 ? -8.263 38.608 12.334 1.00 47.69 334 GLU B O 1
ATOM 6238 N N . MET B 1 335 ? -6.768 39.413 10.844 1.00 53.71 335 MET B N 1
ATOM 6239 C CA . MET B 1 335 ? -7.696 39.474 9.718 1.00 46.71 335 MET B CA 1
ATOM 6240 C C . MET B 1 335 ? -8.059 38.070 9.233 1.00 44.29 335 MET B C 1
ATOM 6241 O O . MET B 1 335 ? -9.143 37.852 8.698 1.00 54.68 335 MET B O 1
ATOM 6246 N N . GLY B 1 336 ? -7.167 37.114 9.447 1.00 39.39 336 GLY B N 1
ATOM 6247 C CA . GLY B 1 336 ? -7.465 35.738 9.122 1.00 48.06 336 GLY B CA 1
ATOM 6248 C C . GLY B 1 336 ? -7.877 34.886 10.309 1.00 46.15 336 GLY B C 1
ATOM 6249 O O . GLY B 1 336 ? -7.601 33.688 10.318 1.00 47.46 336 GLY B O 1
ATOM 6250 N N . GLN B 1 337 ? -8.503 35.491 11.317 1.00 45.14 337 GLN B N 1
ATOM 6251 C CA . GLN B 1 337 ? -8.999 34.733 12.471 1.00 54.52 337 GLN B CA 1
ATOM 6252 C C . GLN B 1 337 ? -10.475 34.496 12.288 1.00 55.22 337 GLN B C 1
ATOM 6253 O O . GLN B 1 337 ? -11.073 33.636 12.937 1.00 55.31 337 GLN B O 1
ATOM 6259 N N . GLY B 1 338 ? -11.056 35.293 11.402 1.00 57.83 338 GLY B N 1
ATOM 6260 C CA . GLY B 1 338 ? -12.463 35.199 11.085 1.00 58.27 338 GLY B CA 1
ATOM 6261 C C . GLY B 1 338 ? -12.760 35.973 9.820 1.00 64.43 338 GLY B C 1
ATOM 6262 O O . GLY B 1 338 ? -11.833 36.422 9.133 1.00 54.48 338 GLY B O 1
ATOM 6263 N N . PRO B 1 339 ? -14.058 36.133 9.513 1.00 68.63 339 PRO B N 1
ATOM 6264 C CA . PRO B 1 339 ? -14.566 36.834 8.332 1.00 62.56 339 PRO B CA 1
ATOM 6265 C C . PRO B 1 339 ? -14.277 38.317 8.419 1.00 68.08 339 PRO B C 1
ATOM 6266 O O . PRO B 1 339 ? -15.216 39.104 8.570 1.00 68.97 339 PRO B O 1
ATOM 6270 N N . ARG B 1 340 ? -13.007 38.695 8.303 1.00 69.60 340 ARG B N 1
ATOM 6271 C CA . ARG B 1 340 ? -12.588 40.062 8.622 1.00 69.25 340 ARG B CA 1
ATOM 6272 C C . ARG B 1 340 ? -12.261 40.951 7.405 1.00 68.39 340 ARG B C 1
ATOM 6273 O O . ARG B 1 340 ? -12.399 42.173 7.474 1.00 69.78 340 ARG B O 1
ATOM 6281 N N . GLY B 1 341 ? -11.866 40.341 6.292 1.00 69.78 341 GLY B N 1
ATOM 6282 C CA . GLY B 1 341 ? -11.240 41.071 5.202 1.00 69.19 341 GLY B CA 1
ATOM 6283 C C . GLY B 1 341 ? -12.079 41.870 4.221 1.00 71.24 341 GLY B C 1
ATOM 6284 O O . GLY B 1 341 ? -11.627 42.131 3.103 1.00 77.12 341 GLY B O 1
ATOM 6285 N N . GLY B 1 342 ? -13.275 42.287 4.620 1.00 62.67 342 GLY B N 1
ATOM 6286 C CA . GLY B 1 342 ? -14.144 42.988 3.693 1.00 62.28 342 GLY B CA 1
ATOM 6287 C C . GLY B 1 342 ? -14.426 44.431 4.058 1.00 69.41 342 GLY B C 1
ATOM 6288 O O . GLY B 1 342 ? -13.504 45.233 4.221 1.00 71.21 342 GLY B O 1
ATOM 6289 N N . LYS B 1 343 ? -15.711 44.767 4.174 1.00 68.36 343 LYS B N 1
ATOM 6290 C CA . LYS B 1 343 ? -16.120 46.093 4.617 1.00 69.27 343 LYS B CA 1
ATOM 6291 C C . LYS B 1 343 ? -15.756 46.276 6.101 1.00 69.43 343 LYS B C 1
ATOM 6292 O O . LYS B 1 343 ? -15.746 47.397 6.616 1.00 62.80 343 LYS B O 1
ATOM 6294 N N . LYS B 1 344 ? -15.448 45.166 6.775 1.00 73.01 344 LYS B N 1
ATOM 6295 C CA . LYS B 1 344 ? -14.973 45.201 8.158 1.00 72.20 344 LYS B CA 1
ATOM 6296 C C . LYS B 1 344 ? -13.525 45.670 8.179 1.00 67.91 344 LYS B C 1
ATOM 6297 O O . LYS B 1 344 ? -13.137 46.529 8.976 1.00 68.45 344 LYS B O 1
ATOM 6299 N N . MET B 1 345 ? -12.735 45.100 7.280 1.00 68.80 345 MET B N 1
ATOM 6300 C CA . MET B 1 345 ? -11.336 45.461 7.137 1.00 67.58 345 MET B CA 1
ATOM 6301 C C . MET B 1 345 ? -11.172 46.931 6.781 1.00 64.88 345 MET B C 1
ATOM 6302 O O . MET B 1 345 ? -10.388 47.653 7.404 1.00 61.44 345 MET B O 1
ATOM 6307 N N . ILE B 1 346 ? -11.919 47.365 5.773 1.00 63.80 346 ILE B N 1
ATOM 6308 C CA . ILE B 1 346 ? -11.847 48.741 5.301 1.00 65.62 346 ILE B CA 1
ATOM 6309 C C . ILE B 1 346 ? -12.301 49.736 6.376 1.00 65.75 346 ILE B C 1
ATOM 6310 O O . ILE B 1 346 ? -11.770 50.850 6.461 1.00 63.72 346 ILE B O 1
ATOM 6315 N N . LYS B 1 347 ? -13.265 49.340 7.207 1.00 64.00 347 LYS B N 1
ATOM 6316 C CA . LYS B 1 347 ? -13.676 50.201 8.312 1.00 65.58 347 LYS B CA 1
ATOM 6317 C C . LYS B 1 347 ? -12.565 50.268 9.358 1.00 61.75 347 LYS B C 1
ATOM 6318 O O . LYS B 1 347 ? -12.305 51.328 9.934 1.00 60.43 347 LYS B O 1
ATOM 6324 N N . ALA B 1 348 ? -11.898 49.141 9.586 1.00 59.02 348 ALA B N 1
ATOM 6325 C CA . ALA B 1 348 ? -10.808 49.099 10.552 1.00 57.47 348 ALA B CA 1
ATOM 6326 C C . ALA B 1 348 ? -9.625 49.932 10.083 1.00 60.63 348 ALA B C 1
ATOM 6327 O O . ALA B 1 348 ? -8.891 50.479 10.907 1.00 61.99 348 ALA B O 1
ATOM 6329 N N . LEU B 1 349 ? -9.444 50.046 8.768 1.00 58.99 349 LEU B N 1
ATOM 6330 C CA . LEU B 1 349 ? -8.327 50.822 8.225 1.00 54.08 349 LEU B CA 1
ATOM 6331 C C . LEU B 1 349 ? -8.603 52.332 8.268 1.00 59.46 349 LEU B C 1
ATOM 6332 O O . LEU B 1 349 ? -7.678 53.149 8.411 1.00 58.69 349 LEU B O 1
ATOM 6337 N N . THR B 1 350 ? -9.881 52.696 8.170 1.00 60.97 350 THR B N 1
ATOM 6338 C CA . THR B 1 350 ? -10.303 54.094 8.246 1.00 60.51 350 THR B CA 1
ATOM 6339 C C . THR B 1 350 ? -10.288 54.596 9.693 1.00 65.70 350 THR B C 1
ATOM 6340 O O . THR B 1 350 ? -10.188 55.803 9.952 1.00 68.39 350 THR B O 1
ATOM 6344 N N . ASN B 1 351 ? -10.378 53.655 10.632 1.00 61.97 351 ASN B N 1
ATOM 6345 C CA . ASN B 1 351 ? -10.493 53.977 12.048 1.00 60.96 351 ASN B CA 1
ATOM 6346 C C . ASN B 1 351 ? -9.155 54.009 12.746 1.00 59.88 351 ASN B C 1
ATOM 6347 O O . ASN B 1 351 ? -8.977 54.731 13.733 1.00 55.65 351 ASN B O 1
ATOM 6352 N N . THR B 1 352 ? -8.221 53.213 12.239 1.00 54.78 352 THR B N 1
ATOM 6353 C CA . THR B 1 352 ? -6.928 53.068 12.887 1.00 51.88 352 THR B CA 1
ATOM 6354 C C . THR B 1 352 ? -6.261 54.431 12.988 1.00 58.51 352 THR B C 1
ATOM 6355 O O . THR B 1 352 ? -6.448 55.294 12.122 1.00 56.80 352 THR B O 1
ATOM 6359 N N . PRO B 1 353 ? -5.517 54.651 14.079 1.00 61.53 353 PRO B N 1
ATOM 6360 C CA . PRO B 1 353 ? -4.819 55.931 14.220 1.00 62.03 353 PRO B CA 1
ATOM 6361 C C . PRO B 1 353 ? -3.566 55.990 13.340 1.00 61.15 353 PRO B C 1
ATOM 6362 O O . PRO B 1 353 ? -2.999 57.065 13.149 1.00 67.26 353 PRO B O 1
ATOM 6366 N N . LEU B 1 354 ? -3.147 54.852 12.803 1.00 52.69 354 LEU B N 1
ATOM 6367 C CA . LEU B 1 354 ? -1.930 54.812 12.002 1.00 59.50 354 LEU B CA 1
ATOM 6368 C C . LEU B 1 354 ? -2.184 55.354 10.595 1.00 61.97 354 LEU B C 1
ATOM 6369 O O . LEU B 1 354 ? -3.206 55.064 9.959 1.00 58.10 354 LEU B O 1
ATOM 6374 N N . LYS B 1 355 ? -1.237 56.157 10.127 1.00 65.46 355 LYS B N 1
ATOM 6375 C CA . LYS B 1 355 ? -1.305 56.769 8.810 1.00 63.34 355 LYS B CA 1
ATOM 6376 C C . LYS B 1 355 ? -1.513 55.739 7.700 1.00 64.30 355 LYS B C 1
ATOM 6377 O O . LYS B 1 355 ? -2.279 55.978 6.762 1.00 64.74 355 LYS B O 1
ATOM 6383 N N . TRP B 1 356 ? -0.850 54.590 7.820 1.00 58.71 356 TRP B N 1
ATOM 6384 C CA . TRP B 1 356 ? -0.764 53.671 6.696 1.00 57.45 356 TRP B CA 1
ATOM 6385 C C . TRP B 1 356 ? -2.048 52.904 6.413 1.00 62.61 356 TRP B C 1
ATOM 6386 O O . TRP B 1 356 ? -2.191 52.301 5.344 1.00 59.70 356 TRP B O 1
ATOM 6397 N N . GLY B 1 357 ? -2.985 52.923 7.352 1.00 62.28 357 GLY B N 1
ATOM 6398 C CA . GLY B 1 357 ? -4.253 52.251 7.134 1.00 57.55 357 GLY B CA 1
ATOM 6399 C C . GLY B 1 357 ? -5.025 52.870 5.983 1.00 60.36 357 GLY B C 1
ATOM 6400 O O . GLY B 1 357 ? -5.403 52.191 5.019 1.00 63.98 357 GLY B O 1
ATOM 6401 N N . LYS B 1 358 ? -5.244 54.175 6.078 1.00 58.92 358 LYS B N 1
ATOM 6402 C CA . LYS B 1 358 ? -6.040 54.883 5.095 1.00 56.43 358 LYS B CA 1
ATOM 6403 C C . LYS B 1 358 ? -5.341 54.923 3.739 1.00 56.29 358 LYS B C 1
ATOM 6404 O O . LYS B 1 358 ? -5.994 54.897 2.701 1.00 57.89 358 LYS B O 1
ATOM 6410 N N . LYS B 1 359 ? -4.012 54.970 3.760 1.00 59.67 359 LYS B N 1
ATOM 6411 C CA . LYS B 1 359 ? -3.202 54.888 2.539 1.00 62.41 359 LYS B CA 1
ATOM 6412 C C . LYS B 1 359 ? -3.429 53.593 1.752 1.00 58.95 359 LYS B C 1
ATOM 6413 O O . LYS B 1 359 ? -3.727 53.655 0.554 1.00 55.44 359 LYS B O 1
ATOM 6419 N N . ILE B 1 360 ? -3.282 52.440 2.408 1.00 51.72 360 ILE B N 1
ATOM 6420 C CA . ILE B 1 360 ? -3.619 51.171 1.777 1.00 52.65 360 ILE B CA 1
ATOM 6421 C C . ILE B 1 360 ? -5.000 51.247 1.127 1.00 55.12 360 ILE B C 1
ATOM 6422 O O . ILE B 1 360 ? -5.184 50.803 -0.005 1.00 55.19 360 ILE B O 1
ATOM 6427 N N . ILE B 1 361 ? -5.957 51.843 1.832 1.00 54.88 361 ILE B N 1
ATOM 6428 C CA . ILE B 1 361 ? -7.306 52.013 1.297 1.00 57.80 361 ILE B CA 1
ATOM 6429 C C . ILE B 1 361 ? -7.308 52.793 -0.029 1.00 60.55 361 ILE B C 1
ATOM 6430 O O . ILE B 1 361 ? -8.077 52.481 -0.943 1.00 61.92 361 ILE B O 1
ATOM 6435 N N . SER B 1 362 ? -6.435 53.791 -0.146 1.00 57.58 362 SER B N 1
ATOM 6436 C CA . SER B 1 362 ? -6.392 54.608 -1.357 1.00 55.48 362 SER B CA 1
ATOM 6437 C C . SER B 1 362 ? -5.468 54.011 -2.435 1.00 58.21 362 SER B C 1
ATOM 6438 O O . SER B 1 362 ? -5.345 54.566 -3.520 1.00 60.62 362 SER B O 1
ATOM 6441 N N . LEU B 1 363 ? -4.830 52.880 -2.144 1.00 53.04 363 LEU B N 1
ATOM 6442 C CA . LEU B 1 363 ? -4.156 52.112 -3.185 1.00 54.14 363 LEU B CA 1
ATOM 6443 C C . LEU B 1 363 ? -5.130 51.148 -3.876 1.00 66.29 363 LEU B C 1
ATOM 6444 O O . LEU B 1 363 ? -4.771 50.507 -4.870 1.00 66.93 363 LEU B O 1
ATOM 6449 N N . PHE B 1 364 ? -6.347 51.029 -3.337 1.00 65.96 364 PHE B N 1
ATOM 6450 C CA . PHE B 1 364 ? -7.311 50.030 -3.813 1.00 65.86 364 PHE B CA 1
ATOM 6451 C C . PHE B 1 364 ? -7.850 50.353 -5.196 1.00 69.63 364 PHE B C 1
ATOM 6452 O O . PHE B 1 364 ? -8.138 51.510 -5.495 1.00 74.29 364 PHE B O 1
ATOM 6460 N N . ALA B 1 365 ? -7.998 49.330 -6.035 1.00 72.72 365 ALA B N 1
ATOM 6461 C CA . ALA B 1 365 ? -8.580 49.529 -7.360 1.00 74.04 365 ALA B CA 1
ATOM 6462 C C . ALA B 1 365 ? -10.087 49.703 -7.245 1.00 74.81 365 ALA B C 1
ATOM 6463 O O . ALA B 1 365 ? -10.708 49.174 -6.325 1.00 78.24 365 ALA B O 1
ATOM 6465 N N . GLU B 1 366 ? -10.664 50.452 -8.177 1.00 80.35 366 GLU B N 1
ATOM 6466 C CA . GLU B 1 366 ? -12.106 50.687 -8.207 1.00 88.29 366 GLU B CA 1
ATOM 6467 C C . GLU B 1 366 ? -12.926 49.396 -8.239 1.00 91.82 366 GLU B C 1
ATOM 6468 O O . GLU B 1 366 ? -12.396 48.307 -8.473 1.00 87.94 366 GLU B O 1
ATOM 6474 N N . ASP B 1 367 ? -14.226 49.528 -7.995 1.00 93.62 367 ASP B N 1
ATOM 6475 C CA . ASP B 1 367 ? -15.161 48.437 -8.237 1.00 94.34 367 ASP B CA 1
ATOM 6476 C C . ASP B 1 367 ? -15.776 48.660 -9.608 1.00 98.23 367 ASP B C 1
ATOM 6477 O O . ASP B 1 367 ? -16.174 47.716 -10.297 1.00 94.24 367 ASP B O 1
ATOM 6482 N N . ASP B 1 368 ? -15.835 49.937 -9.980 1.00 105.02 368 ASP B N 1
ATOM 6483 C CA . ASP B 1 368 ? -16.159 50.380 -11.331 1.00 105.72 368 ASP B CA 1
ATOM 6484 C C . ASP B 1 368 ? -14.900 50.309 -12.202 1.00 102.31 368 ASP B C 1
ATOM 6485 O O . ASP B 1 368 ? -14.239 51.324 -12.427 1.00 104.66 368 ASP B O 1
ATOM 6490 N N . PHE B 1 369 ? -14.571 49.110 -12.684 1.00 99.05 369 PHE B N 1
ATOM 6491 C CA . PHE B 1 369 ? -13.327 48.883 -13.422 1.00 89.86 369 PHE B CA 1
ATOM 6492 C C . PHE B 1 369 ? -13.559 48.665 -14.910 1.00 93.78 369 PHE B C 1
ATOM 6493 O O . PHE B 1 369 ? -14.315 47.776 -15.316 1.00 90.99 369 PHE B O 1
ATOM 6501 N N . ASN B 1 370 ? -12.893 49.494 -15.709 1.00 94.90 370 ASN B N 1
ATOM 6502 C CA . ASN B 1 370 ? -12.887 49.380 -17.162 1.00 90.53 370 ASN B CA 1
ATOM 6503 C C . ASN B 1 370 ? -12.450 47.990 -17.626 1.00 91.69 370 ASN B C 1
ATOM 6504 O O . ASN B 1 370 ? -11.255 47.711 -17.751 1.00 91.36 370 ASN B O 1
ATOM 6509 N N . GLY B 1 371 ? -13.427 47.113 -17.848 1.00 91.30 371 GLY B N 1
ATOM 6510 C CA . GLY B 1 371 ? -13.160 45.790 -18.387 1.00 89.92 371 GLY B CA 1
ATOM 6511 C C . GLY B 1 371 ? -13.208 44.656 -17.382 1.00 86.75 371 GLY B C 1
ATOM 6512 O O . GLY B 1 371 ? -13.831 44.776 -16.324 1.00 95.09 371 GLY B O 1
ATOM 6513 N N . ASN B 1 372 ? -12.550 43.548 -17.723 1.00 78.24 372 ASN B N 1
ATOM 6514 C CA . ASN B 1 372 ? -12.513 42.371 -16.862 1.00 83.35 372 ASN B CA 1
ATOM 6515 C C . ASN B 1 372 ? -11.573 42.566 -15.684 1.00 86.76 372 ASN B C 1
ATOM 6516 O O . ASN B 1 372 ? -10.624 43.344 -15.762 1.00 85.02 372 ASN B O 1
ATOM 6521 N N . LYS B 1 373 ? -11.838 41.848 -14.596 1.00 89.65 373 LYS B N 1
ATOM 6522 C CA . LYS B 1 373 ? -11.064 41.993 -13.368 1.00 85.04 373 LYS B CA 1
ATOM 6523 C C . LYS B 1 373 ? -9.880 41.022 -13.255 1.00 82.54 373 LYS B C 1
ATOM 6524 O O . LYS B 1 373 ? -9.039 41.189 -12.369 1.00 83.74 373 LYS B O 1
ATOM 6530 N N . LEU B 1 374 ? -9.798 40.019 -14.133 1.00 77.55 374 LEU B N 1
ATOM 6531 C CA . LEU B 1 374 ? -8.662 39.091 -14.093 1.00 81.18 374 LEU B CA 1
ATOM 6532 C C . LEU B 1 374 ? -7.470 39.678 -14.853 1.00 83.43 374 LEU B C 1
ATOM 6533 O O . LEU B 1 374 ? -6.337 39.176 -14.776 1.00 81.67 374 LEU B O 1
ATOM 6538 N N . TYR B 1 375 ? -7.731 40.758 -15.581 1.00 79.55 375 TYR B N 1
ATOM 6539 C CA . TYR B 1 375 ? -6.666 41.480 -16.266 1.00 84.12 375 TYR B CA 1
ATOM 6540 C C . TYR B 1 375 ? -6.499 42.867 -15.674 1.00 77.30 375 TYR B C 1
ATOM 6541 O O . TYR B 1 375 ? -6.453 43.868 -16.386 1.00 79.88 375 TYR B O 1
ATOM 6550 N N . MET B 1 376 ? -6.441 42.890 -14.350 1.00 75.25 376 MET B N 1
ATOM 6551 C CA . MET B 1 376 ? -6.011 44.039 -13.584 1.00 73.94 376 MET B CA 1
ATOM 6552 C C . MET B 1 376 ? -4.511 43.854 -13.458 1.00 70.77 376 MET B C 1
ATOM 6553 O O . MET B 1 376 ? -4.049 42.711 -13.423 1.00 64.85 376 MET B O 1
ATOM 6558 N N . HIS B 1 377 ? -3.738 44.938 -13.436 1.00 67.25 377 HIS B N 1
ATOM 6559 C CA . HIS B 1 377 ? -2.298 44.776 -13.287 1.00 59.81 377 HIS B CA 1
ATOM 6560 C C . HIS B 1 377 ? -2.034 44.132 -11.927 1.00 63.89 377 HIS B C 1
ATOM 6561 O O . HIS B 1 377 ? -2.722 44.448 -10.958 1.00 63.20 377 HIS B O 1
ATOM 6568 N N . PRO B 1 378 ? -1.070 43.191 -11.867 1.00 58.69 378 PRO B N 1
ATOM 6569 C CA . PRO B 1 378 ? -0.707 42.416 -10.670 1.00 57.89 378 PRO B CA 1
ATOM 6570 C C . PRO B 1 378 ? -0.139 43.236 -9.496 1.00 60.36 378 PRO B C 1
ATOM 6571 O O . PRO B 1 378 ? -0.097 42.751 -8.362 1.00 60.22 378 PRO B O 1
ATOM 6575 N N . GLY B 1 379 ? 0.309 44.453 -9.764 1.00 58.47 379 GLY B N 1
ATOM 6576 C CA . GLY B 1 379 ? 0.774 45.319 -8.702 1.00 55.88 379 GLY B CA 1
ATOM 6577 C C . GLY B 1 379 ? -0.279 46.315 -8.252 1.00 53.47 379 GLY B C 1
ATOM 6578 O O . GLY B 1 379 ? 0.043 47.282 -7.558 1.00 56.37 379 GLY B O 1
ATOM 6579 N N . VAL B 1 380 ? -1.532 46.093 -8.646 1.00 54.75 380 VAL B N 1
ATOM 6580 C CA . VAL B 1 380 ? -2.640 46.909 -8.144 1.00 60.21 380 VAL B CA 1
ATOM 6581 C C . VAL B 1 380 ? -3.380 46.176 -7.038 1.00 60.04 380 VAL B C 1
ATOM 6582 O O . VAL B 1 380 ? -3.801 45.028 -7.210 1.00 59.23 380 VAL B O 1
ATOM 6586 N N . LEU B 1 381 ? -3.532 46.862 -5.908 1.00 60.23 381 LEU B N 1
ATOM 6587 C CA . LEU B 1 381 ? -4.164 46.307 -4.723 1.00 57.33 381 LEU B CA 1
ATOM 6588 C C . LEU B 1 381 ? -5.663 46.553 -4.720 1.00 60.94 381 LEU B C 1
ATOM 6589 O O . LEU B 1 381 ? -6.133 47.608 -5.153 1.00 58.23 381 LEU B O 1
ATOM 6594 N N . THR B 1 382 ? -6.406 45.556 -4.250 1.00 57.82 382 THR B N 1
ATOM 6595 C CA . THR B 1 382 ? -7.832 45.699 -3.977 1.00 56.33 382 THR B CA 1
ATOM 6596 C C . THR B 1 382 ? -8.112 45.161 -2.587 1.00 57.54 382 THR B C 1
ATOM 6597 O O . THR B 1 382 ? -7.241 44.518 -1.972 1.00 56.40 382 THR B O 1
ATOM 6601 N N . ALA B 1 383 ? -9.328 45.407 -2.107 1.00 54.86 383 ALA B N 1
ATOM 6602 C CA . ALA B 1 383 ? -9.794 44.835 -0.853 1.00 49.81 383 ALA B CA 1
ATOM 6603 C C . ALA B 1 383 ? -9.517 43.343 -0.838 1.00 55.55 383 ALA B C 1
ATOM 6604 O O . ALA B 1 383 ? -8.970 42.813 0.136 1.00 58.28 383 ALA B O 1
ATOM 6606 N N . GLY B 1 384 ? -9.859 42.675 -1.936 1.00 46.22 384 GLY B N 1
ATOM 6607 C CA . GLY B 1 384 ? -9.657 41.247 -2.037 1.00 37.14 384 GLY B CA 1
ATOM 6608 C C . GLY B 1 384 ? -8.199 40.838 -2.049 1.00 46.86 384 GLY B C 1
ATOM 6609 O O . GLY B 1 384 ? -7.857 39.770 -1.557 1.00 49.49 384 GLY B O 1
ATOM 6610 N N . ARG B 1 385 ? -7.320 41.661 -2.615 1.00 53.25 385 ARG B N 1
ATOM 6611 C CA . ARG B 1 385 ? -5.932 41.220 -2.780 1.00 52.14 385 ARG B CA 1
ATOM 6612 C C . ARG B 1 385 ? -5.108 41.377 -1.505 1.00 52.52 385 ARG B C 1
ATOM 6613 O O . ARG B 1 385 ? -3.980 40.891 -1.429 1.00 48.44 385 ARG B O 1
ATOM 6621 N N . MET B 1 386 ? -5.685 42.032 -0.500 1.00 48.78 386 MET B N 1
ATOM 6622 C CA . MET B 1 386 ? -5.112 42.054 0.846 1.00 44.30 386 MET B CA 1
ATOM 6623 C C . MET B 1 386 ? -4.777 40.641 1.329 1.00 47.39 386 MET B C 1
ATOM 6624 O O . MET B 1 386 ? -3.870 40.437 2.148 1.00 46.88 386 MET B O 1
ATOM 6629 N N . SER B 1 387 ? -5.515 39.677 0.787 1.00 45.94 387 SER B N 1
ATOM 6630 C CA . SER B 1 387 ? -5.374 38.250 1.060 1.00 43.72 387 SER B CA 1
ATOM 6631 C C . SER B 1 387 ? -4.006 37.711 0.691 1.00 39.95 387 SER B C 1
ATOM 6632 O O . SER B 1 387 ? -3.591 36.648 1.164 1.00 40.70 387 SER B O 1
ATOM 6635 N N . GLU B 1 388 ? -3.335 38.442 -0.194 1.00 44.43 388 GLU B N 1
ATOM 6636 C CA . GLU B 1 388 ? -1.956 38.174 -0.578 1.00 45.09 388 GLU B CA 1
ATOM 6637 C C . GLU B 1 388 ? -1.036 38.656 0.521 1.00 43.17 388 GLU B C 1
ATOM 6638 O O . GLU B 1 388 ? -0.102 37.963 0.942 1.00 43.35 388 GLU B O 1
ATOM 6644 N N . MET B 1 389 ? -1.303 39.876 0.964 1.00 41.07 389 MET B N 1
ATOM 6645 C CA . MET B 1 389 ? -0.520 40.466 2.025 1.00 45.19 389 MET B CA 1
ATOM 6646 C C . MET B 1 389 ? -0.698 39.626 3.275 1.00 41.94 389 MET B C 1
ATOM 6647 O O . MET B 1 389 ? 0.288 39.260 3.922 1.00 39.23 389 MET B O 1
ATOM 6652 N N . GLY B 1 390 ? -1.963 39.316 3.583 1.00 42.26 390 GLY B N 1
ATOM 6653 C CA . GLY B 1 390 ? -2.320 38.412 4.661 1.00 33.73 390 GLY B CA 1
ATOM 6654 C C . GLY B 1 390 ? -1.505 37.135 4.614 1.00 36.71 390 GLY B C 1
ATOM 6655 O O . GLY B 1 390 ? -0.916 36.732 5.621 1.00 35.57 390 GLY B O 1
ATOM 6656 N N . ALA B 1 391 ? -1.430 36.517 3.436 1.00 36.16 391 ALA B N 1
ATOM 6657 C CA . ALA B 1 391 ? -0.768 35.219 3.292 1.00 35.83 391 ALA B CA 1
ATOM 6658 C C . ALA B 1 391 ? 0.718 35.315 3.535 1.00 35.99 391 ALA B C 1
ATOM 6659 O O . ALA B 1 391 ? 1.355 34.339 3.900 1.00 39.60 391 ALA B O 1
ATOM 6661 N N . CYS B 1 392 ? 1.268 36.506 3.320 1.00 41.06 392 CYS B N 1
ATOM 6662 C CA . CYS B 1 392 ? 2.695 36.737 3.500 1.00 42.80 392 CYS B CA 1
ATOM 6663 C C . CYS B 1 392 ? 3.045 37.250 4.889 1.00 36.67 392 CYS B C 1
ATOM 6664 O O . CYS B 1 392 ? 4.002 36.791 5.489 1.00 39.73 392 CYS B O 1
ATOM 6667 N N . PHE B 1 393 ? 2.264 38.203 5.393 1.00 41.95 393 PHE B N 1
ATOM 6668 C CA . PHE B 1 393 ? 2.631 38.936 6.616 1.00 51.02 393 PHE B CA 1
ATOM 6669 C C . PHE B 1 393 ? 1.783 38.619 7.869 1.00 48.58 393 PHE B C 1
ATOM 6670 O O . PHE B 1 393 ? 2.215 38.912 8.978 1.00 44.66 393 PHE B O 1
ATOM 6678 N N . GLY B 1 394 ? 0.598 38.027 7.695 1.00 44.41 394 GLY B N 1
ATOM 6679 C CA . GLY B 1 394 ? -0.276 37.715 8.817 1.00 45.94 394 GLY B CA 1
ATOM 6680 C C . GLY B 1 394 ? -0.405 36.247 9.216 1.00 42.65 394 GLY B C 1
ATOM 6681 O O . GLY B 1 394 ? -1.499 35.770 9.504 1.00 46.75 394 GLY B O 1
ATOM 6682 N N . VAL B 1 395 ? 0.716 35.543 9.245 1.00 37.15 395 VAL B N 1
ATOM 6683 C CA . VAL B 1 395 ? 0.755 34.125 9.549 1.00 34.98 395 VAL B CA 1
ATOM 6684 C C . VAL B 1 395 ? 1.632 33.923 10.784 1.00 44.42 395 VAL B C 1
ATOM 6685 O O . VAL B 1 395 ? 1.216 33.322 11.772 1.00 48.82 395 VAL B O 1
ATOM 6689 N N . VAL B 1 396 ? 2.860 34.428 10.715 1.00 45.33 396 VAL B N 1
ATOM 6690 C CA . VAL B 1 396 ? 3.707 34.558 11.895 1.00 45.47 396 VAL B CA 1
ATOM 6691 C C . VAL B 1 396 ? 3.774 36.029 12.306 1.00 49.11 396 VAL B C 1
ATOM 6692 O O . VAL B 1 396 ? 4.631 36.759 11.805 1.00 44.56 396 VAL B O 1
ATOM 6696 N N . PRO B 1 397 ? 2.872 36.463 13.223 1.00 53.14 397 PRO B N 1
ATOM 6697 C CA . PRO B 1 397 ? 2.742 37.863 13.675 1.00 48.35 397 PRO B CA 1
ATOM 6698 C C . PRO B 1 397 ? 3.996 38.310 14.407 1.00 47.10 397 PRO B C 1
ATOM 6699 O O . PRO B 1 397 ? 4.305 37.735 15.445 1.00 55.11 397 PRO B O 1
ATOM 6703 N N . VAL B 1 398 ? 4.712 39.297 13.877 1.00 44.18 398 VAL B N 1
ATOM 6704 C CA . VAL B 1 398 ? 6.125 39.462 14.237 1.00 51.86 398 VAL B CA 1
ATOM 6705 C C . VAL B 1 398 ? 6.370 40.103 15.607 1.00 51.33 398 VAL B C 1
ATOM 6706 O O . VAL B 1 398 ? 7.415 39.861 16.220 1.00 50.35 398 VAL B O 1
ATOM 6710 N N . SER B 1 399 ? 5.425 40.920 16.075 1.00 53.77 399 SER B N 1
ATOM 6711 C CA . SER B 1 399 ? 5.444 41.396 17.456 1.00 49.41 399 SER B CA 1
ATOM 6712 C C . SER B 1 399 ? 5.559 40.225 18.447 1.00 55.93 399 SER B C 1
ATOM 6713 O O . SER B 1 399 ? 6.376 40.262 19.383 1.00 56.74 399 SER B O 1
ATOM 6716 N N . ASN B 1 400 ? 4.737 39.196 18.217 1.00 52.70 400 ASN B N 1
ATOM 6717 C CA . ASN B 1 400 ? 4.611 38.025 19.094 1.00 52.32 400 ASN B CA 1
ATOM 6718 C C . ASN B 1 400 ? 4.537 36.726 18.303 1.00 55.79 400 ASN B C 1
ATOM 6719 O O . ASN B 1 400 ? 3.442 36.227 18.032 1.00 51.67 400 ASN B O 1
ATOM 6724 N N . PRO B 1 401 ? 5.697 36.172 17.938 1.00 53.81 401 PRO B N 1
ATOM 6725 C CA . PRO B 1 401 ? 5.742 35.120 16.925 1.00 48.93 401 PRO B CA 1
ATOM 6726 C C . PRO B 1 401 ? 5.105 33.804 17.368 1.00 52.01 401 PRO B C 1
ATOM 6727 O O . PRO B 1 401 ? 4.441 33.160 16.549 1.00 50.49 401 PRO B O 1
ATOM 6731 N N . GLU B 1 402 ? 5.295 33.413 18.626 1.00 50.71 402 GLU B N 1
ATOM 6732 C CA . GLU B 1 402 ? 4.751 32.148 19.121 1.00 48.35 402 GLU B CA 1
ATOM 6733 C C . GLU B 1 402 ? 3.228 32.118 19.017 1.00 45.56 402 GLU B C 1
ATOM 6734 O O . GLU B 1 402 ? 2.615 31.069 19.065 1.00 46.63 402 GLU B O 1
ATOM 6740 N N . ASP B 1 403 ? 2.616 33.282 18.882 1.00 48.05 403 ASP B N 1
ATOM 6741 C CA . ASP B 1 403 ? 1.180 33.355 18.726 1.00 43.37 403 ASP B CA 1
ATOM 6742 C C . ASP B 1 403 ? 0.722 32.692 17.425 1.00 48.48 403 ASP B C 1
ATOM 6743 O O . ASP B 1 403 ? -0.472 32.529 17.218 1.00 52.84 403 ASP B O 1
ATOM 6748 N N . ALA B 1 404 ? 1.650 32.329 16.542 1.00 48.59 404 ALA B N 1
ATOM 6749 C CA . ALA B 1 404 ? 1.279 31.742 15.248 1.00 49.60 404 ALA B CA 1
ATOM 6750 C C . ALA B 1 404 ? 0.410 30.494 15.414 1.00 48.29 404 ALA B C 1
ATOM 6751 O O . ALA B 1 404 ? -0.406 30.168 14.549 1.00 52.73 404 ALA B O 1
ATOM 6753 N N . VAL B 1 405 ? 0.578 29.808 16.535 1.00 47.53 405 VAL B N 1
ATOM 6754 C CA . VAL B 1 405 ? -0.165 28.585 16.815 1.00 46.47 405 VAL B CA 1
ATOM 6755 C C . VAL B 1 405 ? -1.690 28.814 16.846 1.00 47.12 405 VAL B C 1
ATOM 6756 O O . VAL B 1 405 ? -2.469 27.943 16.455 1.00 44.93 405 VAL B O 1
ATOM 6760 N N . LEU B 1 406 ? -2.113 29.995 17.282 1.00 45.16 406 LEU B N 1
ATOM 6761 C CA . LEU B 1 406 ? -3.511 30.399 17.150 1.00 46.13 406 LEU B CA 1
ATOM 6762 C C . LEU B 1 406 ? -4.016 30.196 15.705 1.00 46.69 406 LEU B C 1
ATOM 6763 O O . LEU B 1 406 ? -5.198 29.930 15.478 1.00 45.22 406 LEU B O 1
ATOM 6768 N N . GLY B 1 407 ? -3.110 30.330 14.736 1.00 49.03 407 GLY B N 1
ATOM 6769 C CA . GLY B 1 407 ? -3.445 30.191 13.325 1.00 45.10 407 GLY B CA 1
ATOM 6770 C C . GLY B 1 407 ? -4.084 31.432 12.727 1.00 46.89 407 GLY B C 1
ATOM 6771 O O . GLY B 1 407 ? -4.685 32.238 13.422 1.00 49.40 407 GLY B O 1
ATOM 6772 N N . SER B 1 408 ? -3.935 31.600 11.423 1.00 50.87 408 SER B N 1
ATOM 6773 C CA . SER B 1 408 ? -4.620 32.672 10.725 1.00 49.03 408 SER B CA 1
ATOM 6774 C C . SER B 1 408 ? -4.882 32.203 9.309 1.00 48.67 408 SER B C 1
ATOM 6775 O O . SER B 1 408 ? -4.057 31.494 8.736 1.00 48.77 408 SER B O 1
ATOM 6778 N N . GLY B 1 409 ? -6.026 32.588 8.750 1.00 42.38 409 GLY B N 1
ATOM 6779 C CA . GLY B 1 409 ? -6.481 31.997 7.503 1.00 40.90 409 GLY B CA 1
ATOM 6780 C C . GLY B 1 409 ? -6.303 32.862 6.269 1.00 41.85 409 GLY B C 1
ATOM 6781 O O . GLY B 1 409 ? -6.941 33.915 6.116 1.00 45.60 409 GLY B O 1
ATOM 6782 N N . HIS B 1 410 ? -5.437 32.426 5.370 1.00 37.00 410 HIS B N 1
ATOM 6783 C CA . HIS B 1 410 ? -5.237 33.188 4.151 1.00 40.61 410 HIS B CA 1
ATOM 6784 C C . HIS B 1 410 ? -5.219 32.257 2.937 1.00 42.51 410 HIS B C 1
ATOM 6785 O O . HIS B 1 410 ? -4.505 31.251 2.938 1.00 34.64 410 HIS B O 1
ATOM 6792 N N . SER B 1 411 ? -6.009 32.606 1.915 1.00 37.76 411 SER B N 1
ATOM 6793 C CA . SER B 1 411 ? -6.299 31.706 0.792 1.00 39.92 411 SER B CA 1
ATOM 6794 C C . SER B 1 411 ? -5.066 31.048 0.197 1.00 43.32 411 SER B C 1
ATOM 6795 O O . SER B 1 411 ? -4.994 29.812 0.084 1.00 43.73 411 SER B O 1
ATOM 6798 N N . LYS B 1 412 ? -4.074 31.873 -0.117 1.00 45.00 412 LYS B N 1
ATOM 6799 C CA . LYS B 1 412 ? -2.867 31.415 -0.796 1.00 47.06 412 LYS B CA 1
ATOM 6800 C C . LYS B 1 412 ? -2.138 30.337 -0.017 1.00 40.47 412 LYS B C 1
ATOM 6801 O O . LYS B 1 412 ? -1.283 29.642 -0.574 1.00 42.18 412 LYS B O 1
ATOM 6807 N N . SER B 1 413 ? -2.488 30.180 1.259 1.00 43.81 413 SER B N 1
ATOM 6808 C CA . SER B 1 413 ? -1.821 29.196 2.106 1.00 43.64 413 SER B CA 1
ATOM 6809 C C . SER B 1 413 ? -2.142 27.783 1.669 1.00 40.63 413 SER B C 1
ATOM 6810 O O . SER B 1 413 ? -1.340 26.866 1.883 1.00 39.37 413 SER B O 1
ATOM 6813 N N . LEU B 1 414 ? -3.315 27.631 1.051 1.00 45.55 414 LEU B N 1
ATOM 6814 C CA . LEU B 1 414 ? -3.831 26.337 0.574 1.00 48.85 414 LEU B CA 1
ATOM 6815 C C . LEU B 1 414 ? -2.805 25.521 -0.222 1.00 50.36 414 LEU B C 1
ATOM 6816 O O . LEU B 1 414 ? -2.753 24.283 -0.133 1.00 45.12 414 LEU B O 1
ATOM 6821 N N . LEU B 1 415 ? -1.969 26.238 -0.973 1.00 47.19 415 LEU B N 1
ATOM 6822 C CA . LEU B 1 415 ? -0.958 25.629 -1.827 1.00 42.19 415 LEU B CA 1
ATOM 6823 C C . LEU B 1 415 ? 0.109 24.881 -1.036 1.00 45.38 415 LEU B C 1
ATOM 6824 O O . LEU B 1 415 ? 0.911 24.139 -1.623 1.00 47.25 415 LEU B O 1
ATOM 6829 N N . ASN B 1 416 ? 0.123 25.051 0.287 1.00 44.47 416 ASN B N 1
ATOM 6830 C CA . ASN B 1 416 ? 1.136 24.379 1.107 1.00 43.43 416 ASN B CA 1
ATOM 6831 C C . ASN B 1 416 ? 0.740 22.950 1.434 1.00 45.09 416 ASN B C 1
ATOM 6832 O O . ASN B 1 416 ? 1.569 22.159 1.886 1.00 43.29 416 ASN B O 1
ATOM 6837 N N . TYR B 1 417 ? -0.530 22.629 1.200 1.00 44.55 417 TYR B N 1
ATOM 6838 C CA . TYR B 1 417 ? -1.017 21.258 1.313 1.00 47.11 417 TYR B CA 1
ATOM 6839 C C . TYR B 1 417 ? -0.352 20.333 0.294 1.00 46.45 417 TYR B C 1
ATOM 6840 O O . TYR B 1 417 ? -0.269 20.665 -0.892 1.00 51.64 417 TYR B O 1
ATOM 6849 N N . LYS B 1 418 ? 0.107 19.173 0.754 1.00 46.59 418 LYS B N 1
ATOM 6850 C CA . LYS B 1 418 ? 0.728 18.208 -0.133 1.00 46.71 418 LYS B CA 1
ATOM 6851 C C . LYS B 1 418 ? -0.184 17.818 -1.293 1.00 56.91 418 LYS B C 1
ATOM 6852 O O . LYS B 1 418 ? -1.408 18.008 -1.255 1.00 55.64 418 LYS B O 1
ATOM 6858 N N . ILE B 1 419 ? 0.445 17.283 -2.334 1.00 65.68 419 ILE B N 1
ATOM 6859 C CA . ILE B 1 419 ? -0.241 16.795 -3.526 1.00 63.54 419 ILE B CA 1
ATOM 6860 C C . ILE B 1 419 ? -0.174 15.271 -3.569 1.00 58.66 419 ILE B C 1
ATOM 6861 O O . ILE B 1 419 ? -1.062 14.607 -4.108 1.00 57.29 419 ILE B O 1
ATOM 6866 N N . ASP B 1 420 ? 0.872 14.743 -2.935 1.00 62.81 420 ASP B N 1
ATOM 6867 C CA . ASP B 1 420 ? 1.314 13.363 -3.108 1.00 67.56 420 ASP B CA 1
ATOM 6868 C C . ASP B 1 420 ? 0.235 12.351 -2.791 1.00 72.09 420 ASP B C 1
ATOM 6869 O O . ASP B 1 420 ? -0.653 12.613 -1.974 1.00 69.82 420 ASP B O 1
ATOM 6874 N N . THR B 1 421 ? 0.323 11.196 -3.451 1.00 69.82 421 THR B N 1
ATOM 6875 C CA . THR B 1 421 ? -0.704 10.163 -3.351 1.00 73.08 421 THR B CA 1
ATOM 6876 C C . THR B 1 421 ? -0.779 9.596 -1.937 1.00 76.24 421 THR B C 1
ATOM 6877 O O . THR B 1 421 ? -1.873 9.348 -1.415 1.00 75.00 421 THR B O 1
ATOM 6881 N N . ASN B 1 422 ? 0.385 9.421 -1.314 1.00 78.20 422 ASN B N 1
ATOM 6882 C CA . ASN B 1 422 ? 0.460 8.825 0.016 1.00 82.21 422 ASN B CA 1
ATOM 6883 C C . ASN B 1 422 ? -0.393 9.592 1.027 1.00 80.68 422 ASN B C 1
ATOM 6884 O O . ASN B 1 422 ? -1.004 8.993 1.913 1.00 81.58 422 ASN B O 1
ATOM 6889 N N . ALA B 1 423 ? -0.451 10.912 0.865 1.00 75.93 423 ALA B N 1
ATOM 6890 C CA . ALA B 1 423 ? -1.235 11.767 1.744 1.00 73.74 423 ALA B CA 1
ATOM 6891 C C . ALA B 1 423 ? -2.646 11.954 1.184 1.00 70.78 423 ALA B C 1
ATOM 6892 O O . ALA B 1 423 ? -3.484 12.641 1.778 1.00 72.70 423 ALA B O 1
ATOM 6894 N N . GLY B 1 424 ? -2.904 11.336 0.037 1.00 66.19 424 GLY B N 1
ATOM 6895 C CA . GLY B 1 424 ? -4.221 11.389 -0.576 1.00 69.87 424 GLY B CA 1
ATOM 6896 C C . GLY B 1 424 ? -4.595 12.745 -1.150 1.00 64.16 424 GLY B C 1
ATOM 6897 O O . GLY B 1 424 ? -5.776 13.105 -1.174 1.00 61.15 424 GLY B O 1
ATOM 6898 N N . ASN B 1 425 ? -3.588 13.476 -1.627 1.00 60.58 425 ASN B N 1
ATOM 6899 C CA . ASN B 1 425 ? -3.740 14.832 -2.174 1.00 55.64 425 ASN B CA 1
ATOM 6900 C C . ASN B 1 425 ? -4.679 15.738 -1.374 1.00 56.37 425 ASN B C 1
ATOM 6901 O O . ASN B 1 425 ? -5.766 16.097 -1.851 1.00 52.17 425 ASN B O 1
ATOM 6906 N N . PRO B 1 426 ? -4.251 16.123 -0.156 1.00 58.92 426 PRO B N 1
ATOM 6907 C CA . PRO B 1 426 ? -5.015 17.064 0.671 1.00 51.58 426 PRO B CA 1
ATOM 6908 C C . PRO B 1 426 ? -5.247 18.396 -0.017 1.00 50.57 426 PRO B C 1
ATOM 6909 O O . PRO B 1 426 ? -6.296 19.003 0.193 1.00 45.75 426 PRO B O 1
ATOM 6913 N N . CYS B 1 427 ? -4.287 18.845 -0.826 1.00 49.73 427 CYS B N 1
ATOM 6914 C CA . CYS B 1 427 ? -4.435 20.123 -1.497 1.00 42.90 427 CYS B CA 1
ATOM 6915 C C . CYS B 1 427 ? -5.662 20.124 -2.403 1.00 49.97 427 CYS B C 1
ATOM 6916 O O . CYS B 1 427 ? -6.437 21.078 -2.412 1.00 45.07 427 CYS B O 1
ATOM 6919 N N . ALA B 1 428 ? -5.846 19.040 -3.151 1.00 54.29 428 ALA B N 1
ATOM 6920 C CA . ALA B 1 428 ? -6.993 18.922 -4.039 1.00 53.07 428 ALA B CA 1
ATOM 6921 C C . ALA B 1 428 ? -8.294 18.804 -3.243 1.00 53.84 428 ALA B C 1
ATOM 6922 O O . ALA B 1 428 ? -9.286 19.488 -3.551 1.00 49.51 428 ALA B O 1
ATOM 6924 N N . LYS B 1 429 ? -8.282 17.941 -2.224 1.00 49.22 429 LYS B N 1
ATOM 6925 C CA . LYS B 1 429 ? -9.450 17.758 -1.356 1.00 55.17 429 LYS B CA 1
ATOM 6926 C C . LYS B 1 429 ? -10.052 19.100 -0.908 1.00 56.28 429 LYS B C 1
ATOM 6927 O O . LYS B 1 429 ? -11.250 19.327 -1.111 1.00 57.93 429 LYS B O 1
ATOM 6933 N N . GLU B 1 430 ? -9.223 19.996 -0.354 1.00 47.88 430 GLU B N 1
ATOM 6934 C CA . GLU B 1 430 ? -9.693 21.314 0.099 1.00 48.18 430 GLU B CA 1
ATOM 6935 C C . GLU B 1 430 ? -10.250 22.200 -1.014 1.00 51.26 430 GLU B C 1
ATOM 6936 O O . GLU B 1 430 ? -11.311 22.821 -0.837 1.00 47.80 430 GLU B O 1
ATOM 6942 N N . ILE B 1 431 ? -9.529 22.272 -2.140 1.00 46.60 431 ILE B N 1
ATOM 6943 C CA . ILE B 1 431 ? -9.964 23.069 -3.293 1.00 50.95 431 ILE B CA 1
ATOM 6944 C C . ILE B 1 431 ? -11.376 22.696 -3.706 1.00 52.00 431 ILE B C 1
ATOM 6945 O O . ILE B 1 431 ? -12.205 23.562 -3.990 1.00 52.74 431 ILE B O 1
ATOM 6950 N N . VAL B 1 432 ? -11.639 21.393 -3.730 1.00 54.17 432 VAL B N 1
ATOM 6951 C CA . VAL B 1 432 ? -12.963 20.877 -4.053 1.00 55.20 432 VAL B CA 1
ATOM 6952 C C . VAL B 1 432 ? -14.035 21.377 -3.066 1.00 51.82 432 VAL B C 1
ATOM 6953 O O . VAL B 1 432 ? -15.093 21.856 -3.476 1.00 51.30 432 VAL B O 1
ATOM 6957 N N . GLN B 1 433 ? -13.770 21.282 -1.768 1.00 54.21 433 GLN B N 1
ATOM 6958 C CA . GLN B 1 433 ? -14.771 21.706 -0.783 1.00 51.15 433 GLN B CA 1
ATOM 6959 C C . GLN B 1 433 ? -15.053 23.192 -0.932 1.00 54.36 433 GLN B C 1
ATOM 6960 O O . GLN B 1 433 ? -16.215 23.627 -0.918 1.00 53.16 433 GLN B O 1
ATOM 6966 N N . LEU B 1 434 ? -13.979 23.961 -1.104 1.00 51.39 434 LEU B N 1
ATOM 6967 C CA . LEU B 1 434 ? -14.094 25.379 -1.403 1.00 52.65 434 LEU B CA 1
ATOM 6968 C C . LEU B 1 434 ? -14.849 25.570 -2.716 1.00 55.79 434 LEU B C 1
ATOM 6969 O O . LEU B 1 434 ? -15.583 26.550 -2.897 1.00 55.31 434 LEU B O 1
ATOM 6974 N N . PHE B 1 435 ? -14.684 24.612 -3.622 1.00 53.92 435 PHE B N 1
ATOM 6975 C CA . PHE B 1 435 ? -15.403 24.647 -4.884 1.00 55.34 435 PHE B CA 1
ATOM 6976 C C . PHE B 1 435 ? -16.884 24.344 -4.669 1.00 52.90 435 PHE B C 1
ATOM 6977 O O . PHE B 1 435 ? -17.747 25.060 -5.177 1.00 55.10 435 PHE B O 1
ATOM 6985 N N . ARG B 1 436 ? -17.177 23.297 -3.905 1.00 47.35 436 ARG B N 1
ATOM 6986 C CA . ARG B 1 436 ? -18.562 22.944 -3.621 1.00 52.08 436 ARG B CA 1
ATOM 6987 C C . ARG B 1 436 ? -19.284 24.102 -2.959 1.00 55.10 436 ARG B C 1
ATOM 6988 O O . ARG B 1 436 ? -20.323 24.559 -3.444 1.00 54.68 436 ARG B O 1
ATOM 6996 N N . ILE B 1 437 ? -18.715 24.579 -1.852 1.00 58.00 437 ILE B N 1
ATOM 6997 C CA . ILE B 1 437 ? -19.267 25.718 -1.122 1.00 58.32 437 ILE B CA 1
ATOM 6998 C C . ILE B 1 437 ? -19.564 26.878 -2.058 1.00 61.34 437 ILE B C 1
ATOM 6999 O O . ILE B 1 437 ? -20.639 27.483 -1.988 1.00 62.34 437 ILE B O 1
ATOM 7004 N N . GLN B 1 438 ? -18.613 27.158 -2.950 1.00 56.69 438 GLN B N 1
ATOM 7005 C CA . GLN B 1 438 ? -18.766 28.213 -3.947 1.00 62.01 438 GLN B CA 1
ATOM 7006 C C . GLN B 1 438 ? -19.910 27.930 -4.942 1.00 64.14 438 GLN B C 1
ATOM 7007 O O . GLN B 1 438 ? -20.663 28.849 -5.288 1.00 64.47 438 GLN B O 1
ATOM 7013 N N . LYS B 1 439 ? -20.034 26.675 -5.391 1.00 62.65 439 LYS B N 1
ATOM 7014 C CA . LYS B 1 439 ? -21.146 26.246 -6.256 1.00 63.08 439 LYS B CA 1
ATOM 7015 C C . LYS B 1 439 ? -22.493 26.487 -5.593 1.00 63.14 439 LYS B C 1
ATOM 7016 O O . LYS B 1 439 ? -23.481 26.770 -6.263 1.00 63.06 439 LYS B O 1
ATOM 7022 N N . ALA B 1 440 ? -22.502 26.371 -4.266 1.00 66.12 440 ALA B N 1
ATOM 7023 C CA . ALA B 1 440 ? -23.721 26.264 -3.465 1.00 62.78 440 ALA B CA 1
ATOM 7024 C C . ALA B 1 440 ? -24.552 27.544 -3.355 1.00 63.32 440 ALA B C 1
ATOM 7025 O O . ALA B 1 440 ? -25.777 27.493 -3.232 1.00 60.33 440 ALA B O 1
ATOM 7027 N N . GLY B 1 441 ? -23.887 28.691 -3.383 1.00 67.77 441 GLY B N 1
ATOM 7028 C CA . GLY B 1 441 ? -24.571 29.956 -3.185 1.00 70.69 441 GLY B CA 1
ATOM 7029 C C . GLY B 1 441 ? -24.286 30.947 -4.296 1.00 72.33 441 GLY B C 1
ATOM 7030 O O . GLY B 1 441 ? -24.733 32.098 -4.268 1.00 67.95 441 GLY B O 1
ATOM 7031 N N . PHE B 1 442 ? -23.539 30.496 -5.292 1.00 74.24 442 PHE B N 1
ATOM 7032 C CA . PHE B 1 442 ? -23.207 31.359 -6.412 1.00 81.23 442 PHE B CA 1
ATOM 7033 C C . PHE B 1 442 ? -23.363 30.636 -7.753 1.00 86.53 442 PHE B C 1
ATOM 7034 O O . PHE B 1 442 ? -23.089 29.435 -7.871 1.00 84.66 442 PHE B O 1
ATOM 7042 N N . ASP B 1 443 ? -23.830 31.371 -8.757 1.00 90.31 443 ASP B N 1
ATOM 7043 C CA . ASP B 1 443 ? -23.763 30.898 -10.133 1.00 90.25 443 ASP B CA 1
ATOM 7044 C C . ASP B 1 443 ? -22.427 31.342 -10.713 1.00 93.91 443 ASP B C 1
ATOM 7045 O O . ASP B 1 443 ? -22.299 32.448 -11.262 1.00 92.44 443 ASP B O 1
ATOM 7050 N N . LEU B 1 444 ? -21.431 30.477 -10.561 1.00 91.28 444 LEU B N 1
ATOM 7051 C CA . LEU B 1 444 ? -20.071 30.765 -10.987 1.00 88.89 444 LEU B CA 1
ATOM 7052 C C . LEU B 1 444 ? -20.015 31.195 -12.462 1.00 93.22 444 LEU B C 1
ATOM 7053 O O . LEU B 1 444 ? -19.589 32.310 -12.793 1.00 89.94 444 LEU B O 1
ATOM 7058 N N . ASP B 1 445 ? -20.479 30.307 -13.334 1.00 95.79 445 ASP B N 1
ATOM 7059 C CA . ASP B 1 445 ? -20.512 30.553 -14.772 1.00 96.83 445 ASP B CA 1
ATOM 7060 C C . ASP B 1 445 ? -21.192 31.882 -15.122 1.00 93.04 445 ASP B C 1
ATOM 7061 O O . ASP B 1 445 ? -22.028 32.389 -14.365 1.00 92.67 445 ASP B O 1
ATOM 7066 N N . MET B 1 447 ? -19.411 35.016 -13.207 1.00 80.72 447 MET B N 1
ATOM 7067 C CA . MET B 1 447 ? -18.312 35.540 -12.398 1.00 90.36 447 MET B CA 1
ATOM 7068 C C . MET B 1 447 ? -17.037 35.826 -13.199 1.00 94.78 447 MET B C 1
ATOM 7069 O O . MET B 1 447 ? -16.600 35.000 -14.001 1.00 93.24 447 MET B O 1
ATOM 7074 N N . ASP B 1 448 ? -16.433 36.987 -12.947 1.00 98.18 448 ASP B N 1
ATOM 7075 C CA . ASP B 1 448 ? -15.149 37.362 -13.550 1.00 97.87 448 ASP B CA 1
ATOM 7076 C C . ASP B 1 448 ? -14.019 36.397 -13.177 1.00 96.88 448 ASP B C 1
ATOM 7077 O O . ASP B 1 448 ? -13.046 36.263 -13.923 1.00 92.92 448 ASP B O 1
ATOM 7082 N N . ILE B 1 449 ? -14.141 35.749 -12.017 1.00 98.87 449 ILE B N 1
ATOM 7083 C CA . ILE B 1 449 ? -13.122 34.808 -11.539 1.00 94.90 449 ILE B CA 1
ATOM 7084 C C . ILE B 1 449 ? -13.637 33.908 -10.398 1.00 90.04 449 ILE B C 1
ATOM 7085 O O . ILE B 1 449 ? -14.370 34.354 -9.514 1.00 90.69 449 ILE B O 1
ATOM 7090 N N . VAL B 1 450 ? -13.255 32.633 -10.439 1.00 77.55 450 VAL B N 1
ATOM 7091 C CA . VAL B 1 450 ? -13.671 31.657 -9.438 1.00 72.82 450 VAL B CA 1
ATOM 7092 C C . VAL B 1 450 ? -12.468 31.257 -8.592 1.00 71.48 450 VAL B C 1
ATOM 7093 O O . VAL B 1 450 ? -11.556 30.569 -9.073 1.00 68.65 450 VAL B O 1
ATOM 7097 N N . ALA B 1 451 ? -12.480 31.695 -7.333 1.00 60.80 451 ALA B N 1
ATOM 7098 C CA . ALA B 1 451 ? -11.302 31.623 -6.473 1.00 60.41 451 ALA B CA 1
ATOM 7099 C C . ALA B 1 451 ? -10.726 30.214 -6.381 1.00 56.66 451 ALA B C 1
ATOM 7100 O O . ALA B 1 451 ? -9.508 30.044 -6.345 1.00 52.69 451 ALA B O 1
ATOM 7102 N N . SER B 1 452 ? -11.592 29.204 -6.360 1.00 59.36 452 SER B N 1
ATOM 7103 C CA . SER B 1 452 ? -11.126 27.836 -6.169 1.00 56.58 452 SER B CA 1
ATOM 7104 C C . SER B 1 452 ? -10.477 27.276 -7.436 1.00 52.14 452 SER B C 1
ATOM 7105 O O . SER B 1 452 ? -9.545 26.476 -7.357 1.00 50.06 452 SER B O 1
ATOM 7108 N N . GLU B 1 453 ? -10.953 27.697 -8.604 1.00 58.90 453 GLU B N 1
ATOM 7109 C CA . GLU B 1 453 ? -10.366 27.207 -9.853 1.00 62.20 453 GLU B CA 1
ATOM 7110 C C . GLU B 1 453 ? -8.987 27.819 -10.066 1.00 56.44 453 GLU B C 1
ATOM 7111 O O . GLU B 1 453 ? -8.050 27.138 -10.472 1.00 53.77 453 GLU B O 1
ATOM 7117 N N . HIS B 1 454 ? -8.884 29.108 -9.750 1.00 60.71 454 HIS B N 1
ATOM 7118 C CA . HIS B 1 454 ? -7.616 29.841 -9.688 1.00 59.20 454 HIS B CA 1
ATOM 7119 C C . HIS B 1 454 ? -6.566 29.167 -8.796 1.00 50.27 454 HIS B C 1
ATOM 7120 O O . HIS B 1 454 ? -5.381 29.171 -9.109 1.00 57.89 454 HIS B O 1
ATOM 7127 N N . LEU B 1 455 ? -6.999 28.593 -7.684 1.00 47.49 455 LEU B N 1
ATOM 7128 C CA . LEU B 1 455 ? -6.085 27.906 -6.777 1.00 51.32 455 LEU B CA 1
ATOM 7129 C C . LEU B 1 455 ? -5.639 26.542 -7.334 1.00 54.50 455 LEU B C 1
ATOM 7130 O O . LEU B 1 455 ? -4.477 26.132 -7.174 1.00 50.38 455 LEU B O 1
ATOM 7135 N N . LEU B 1 456 ? -6.577 25.844 -7.972 1.00 56.81 456 LEU B N 1
ATOM 7136 C CA . LEU B 1 456 ? -6.311 24.547 -8.592 1.00 55.71 456 LEU B CA 1
ATOM 7137 C C . LEU B 1 456 ? -5.288 24.750 -9.709 1.00 54.57 456 LEU B C 1
ATOM 7138 O O . LEU B 1 456 ? -4.246 24.081 -9.759 1.00 51.58 456 LEU B O 1
ATOM 7143 N N . HIS B 1 457 ? -5.626 25.678 -10.600 1.00 48.48 457 HIS B N 1
ATOM 7144 C CA . HIS B 1 457 ? -4.716 26.243 -11.588 1.00 52.90 457 HIS B CA 1
ATOM 7145 C C . HIS B 1 457 ? -3.279 26.267 -11.073 1.00 55.53 457 HIS B C 1
ATOM 7146 O O . HIS B 1 457 ? -2.429 25.514 -11.556 1.00 56.44 457 HIS B O 1
ATOM 7153 N N . GLN B 1 458 ? -3.027 27.104 -10.065 1.00 55.27 458 GLN B N 1
ATOM 7154 C CA . GLN B 1 458 ? -1.688 27.268 -9.509 1.00 53.50 458 GLN B CA 1
ATOM 7155 C C . GLN B 1 458 ? -1.045 25.949 -9.075 1.00 51.48 458 GLN B C 1
ATOM 7156 O O . GLN B 1 458 ? 0.179 25.796 -9.160 1.00 51.29 458 GLN B O 1
ATOM 7162 N N . SER B 1 459 ? -1.862 24.992 -8.633 1.00 53.75 459 SER B N 1
ATOM 7163 C CA . SER B 1 459 ? -1.329 23.711 -8.168 1.00 50.14 459 SER B CA 1
ATOM 7164 C C . SER B 1 459 ? -0.902 22.821 -9.344 1.00 53.36 459 SER B C 1
ATOM 7165 O O . SER B 1 459 ? 0.033 22.031 -9.208 1.00 46.96 459 SER B O 1
ATOM 7168 N N . LEU B 1 460 ? -1.586 22.959 -10.487 1.00 48.43 460 LEU B N 1
ATOM 7169 C CA . LEU B 1 460 ? -1.270 22.192 -11.693 1.00 48.10 460 LEU B CA 1
ATOM 7170 C C . LEU B 1 460 ? 0.026 22.697 -12.347 1.00 58.67 460 LEU B C 1
ATOM 7171 O O . LEU B 1 460 ? 0.850 21.906 -12.844 1.00 50.99 460 LEU B O 1
ATOM 7176 N N . VAL B 1 461 ? 0.183 24.024 -12.355 1.00 51.66 461 VAL B N 1
ATOM 7177 C CA . VAL B 1 461 ? 1.407 24.669 -12.818 1.00 51.08 461 VAL B CA 1
ATOM 7178 C C . VAL B 1 461 ? 2.615 24.156 -12.037 1.00 50.63 461 VAL B C 1
ATOM 7179 O O . VAL B 1 461 ? 3.744 24.119 -12.547 1.00 51.61 461 VAL B O 1
ATOM 7183 N N . GLY B 1 462 ? 2.360 23.760 -10.792 1.00 46.88 462 GLY B N 1
ATOM 7184 C CA . GLY B 1 462 ? 3.388 23.213 -9.928 1.00 47.58 462 GLY B CA 1
ATOM 7185 C C . GLY B 1 462 ? 3.799 24.134 -8.793 1.00 43.05 462 GLY B C 1
ATOM 7186 O O . GLY B 1 462 ? 4.931 24.057 -8.332 1.00 48.13 462 GLY B O 1
ATOM 7187 N N . LYS B 1 463 ? 2.896 25.011 -8.357 1.00 43.34 463 LYS B N 1
ATOM 7188 C CA . LYS B 1 463 ? 3.104 25.779 -7.121 1.00 49.32 463 LYS B CA 1
ATOM 7189 C C . LYS B 1 463 ? 2.801 24.911 -5.895 1.00 43.85 463 LYS B C 1
ATOM 7190 O O . LYS B 1 463 ? 1.643 24.612 -5.618 1.00 41.16 463 LYS B O 1
ATOM 7196 N N . ARG B 1 464 ? 3.848 24.496 -5.192 1.00 43.87 464 ARG B N 1
ATOM 7197 C CA . ARG B 1 464 ? 3.718 23.751 -3.943 1.00 48.61 464 ARG B CA 1
ATOM 7198 C C . ARG B 1 464 ? 3.746 24.705 -2.735 1.00 54.31 464 ARG B C 1
ATOM 7199 O O . ARG B 1 464 ? 3.623 24.262 -1.588 1.00 48.36 464 ARG B O 1
ATOM 7207 N N . CYS B 1 465 ? 3.929 26.003 -3.011 1.00 52.55 465 CYS B N 1
ATOM 7208 C CA . CYS B 1 465 ? 4.015 27.062 -1.998 1.00 40.09 465 CYS B CA 1
ATOM 7209 C C . CYS B 1 465 ? 3.847 28.424 -2.668 1.00 47.54 465 CYS B C 1
ATOM 7210 O O . CYS B 1 465 ? 4.335 28.633 -3.778 1.00 50.15 465 CYS B O 1
ATOM 7213 N N . HIS B 1 466 ? 3.169 29.362 -2.014 1.00 44.24 466 HIS B N 1
ATOM 7214 C CA . HIS B 1 466 ? 2.888 30.647 -2.664 1.00 46.25 466 HIS B CA 1
ATOM 7215 C C . HIS B 1 466 ? 4.102 31.620 -2.676 1.00 48.32 466 HIS B C 1
ATOM 7216 O O . HIS B 1 466 ? 4.044 32.714 -3.256 1.00 49.83 466 HIS B O 1
ATOM 7223 N N . PHE B 1 467 ? 5.193 31.214 -2.031 1.00 51.46 467 PHE B N 1
ATOM 7224 C CA . PHE B 1 467 ? 6.424 32.000 -2.004 1.00 52.30 467 PHE B CA 1
ATOM 7225 C C . PHE B 1 467 ? 7.287 31.589 -3.201 1.00 56.98 467 PHE B C 1
ATOM 7226 O O . PHE B 1 467 ? 8.444 32.014 -3.346 1.00 54.55 467 PHE B O 1
ATOM 7234 N N . GLN B 1 468 ? 6.698 30.756 -4.057 1.00 54.11 468 GLN B N 1
ATOM 7235 C CA . GLN B 1 468 ? 7.315 30.341 -5.311 1.00 48.29 468 GLN B CA 1
ATOM 7236 C C . GLN B 1 468 ? 6.879 31.267 -6.430 1.00 47.47 468 GLN B C 1
ATOM 7237 O O . GLN B 1 468 ? 5.718 31.665 -6.483 1.00 45.87 468 GLN B O 1
ATOM 7243 N N . ASN B 1 469 ? 7.821 31.620 -7.309 1.00 52.34 469 ASN B N 1
ATOM 7244 C CA . ASN B 1 469 ? 7.512 32.356 -8.535 1.00 47.84 469 ASN B CA 1
ATOM 7245 C C . ASN B 1 469 ? 7.410 31.379 -9.694 1.00 49.49 469 ASN B C 1
ATOM 7246 O O . ASN B 1 469 ? 8.254 30.497 -9.849 1.00 49.39 469 ASN B O 1
ATOM 7251 N N . ALA B 1 470 ? 6.367 31.524 -10.500 1.00 53.43 470 ALA B N 1
ATOM 7252 C CA . ALA B 1 470 ? 6.085 30.532 -11.527 1.00 59.36 470 ALA B CA 1
ATOM 7253 C C . ALA B 1 470 ? 6.082 31.137 -12.919 1.00 60.89 470 ALA B C 1
ATOM 7254 O O . ALA B 1 470 ? 5.447 30.609 -13.825 1.00 68.63 470 ALA B O 1
ATOM 7256 N N . TYR B 1 471 ? 6.817 32.231 -13.089 1.00 65.11 471 TYR B N 1
ATOM 7257 C CA . TYR B 1 471 ? 6.793 32.985 -14.336 1.00 65.93 471 TYR B CA 1
ATOM 7258 C C . TYR B 1 471 ? 7.562 32.289 -15.458 1.00 67.87 471 TYR B C 1
ATOM 7259 O O . TYR B 1 471 ? 7.110 32.295 -16.603 1.00 65.00 471 TYR B O 1
ATOM 7268 N N . LYS B 1 472 ? 8.709 31.692 -15.113 1.00 69.63 472 LYS B N 1
ATOM 7269 C CA . LYS B 1 472 ? 9.553 30.932 -16.049 1.00 61.63 472 LYS B CA 1
ATOM 7270 C C . LYS B 1 472 ? 9.061 29.496 -16.262 1.00 70.55 472 LYS B C 1
ATOM 7271 O O . LYS B 1 472 ? 9.844 28.624 -16.665 1.00 73.63 472 LYS B O 1
ATOM 7277 N N . VAL B 1 473 ? 7.788 29.239 -15.967 1.00 68.61 473 VAL B N 1
ATOM 7278 C CA . VAL B 1 473 ? 7.202 27.922 -16.210 1.00 69.23 473 VAL B CA 1
ATOM 7279 C C . VAL B 1 473 ? 6.409 27.951 -17.517 1.00 69.79 473 VAL B C 1
ATOM 7280 O O . VAL B 1 473 ? 5.290 28.467 -17.583 1.00 70.40 473 VAL B O 1
ATOM 7284 N N . LYS B 1 474 ? 7.016 27.427 -18.574 1.00 76.53 474 LYS B N 1
ATOM 7285 C CA . LYS B 1 474 ? 6.320 27.304 -19.845 1.00 71.60 474 LYS B CA 1
ATOM 7286 C C . LYS B 1 474 ? 5.320 26.169 -19.691 1.00 71.76 474 LYS B C 1
ATOM 7287 O O . LYS B 1 474 ? 5.581 25.190 -18.986 1.00 70.30 474 LYS B O 1
ATOM 7293 N N . GLY B 1 475 ? 4.167 26.295 -20.327 1.00 71.87 475 GLY B N 1
ATOM 7294 C CA . GLY B 1 475 ? 3.224 25.204 -20.289 1.00 68.35 475 GLY B CA 1
ATOM 7295 C C . GLY B 1 475 ? 1.790 25.641 -20.416 1.00 75.21 475 GLY B C 1
ATOM 7296 O O . GLY B 1 475 ? 1.463 26.814 -20.213 1.00 69.83 475 GLY B O 1
ATOM 7297 N N . ASN B 1 476 ? 0.948 24.667 -20.762 1.00 86.86 476 ASN B N 1
ATOM 7298 C CA . ASN B 1 476 ? -0.496 24.829 -20.917 1.00 86.89 476 ASN B CA 1
ATOM 7299 C C . ASN B 1 476 ? -1.228 24.321 -19.675 1.00 84.59 476 ASN B C 1
ATOM 7300 O O . ASN B 1 476 ? -0.937 23.230 -19.174 1.00 86.32 476 ASN B O 1
ATOM 7305 N N . ALA B 1 477 ? -2.175 25.117 -19.188 1.00 88.83 477 ALA B N 1
ATOM 7306 C CA . ALA B 1 477 ? -2.871 24.835 -17.934 1.00 87.16 477 ALA B CA 1
ATOM 7307 C C . ALA B 1 477 ? -3.642 23.516 -17.947 1.00 82.97 477 ALA B C 1
ATOM 7308 O O . ALA B 1 477 ? -3.617 22.769 -16.977 1.00 70.67 477 ALA B O 1
ATOM 7310 N N . THR B 1 478 ? -4.310 23.230 -19.059 1.00 92.03 478 THR B N 1
ATOM 7311 C CA . THR B 1 478 ? -5.226 22.094 -19.146 1.00 87.34 478 THR B CA 1
ATOM 7312 C C . THR B 1 478 ? -4.568 20.787 -19.616 1.00 84.75 478 THR B C 1
ATOM 7313 O O . THR B 1 478 ? -4.067 20.693 -20.747 1.00 83.14 478 THR B O 1
ATOM 7317 N N . ASN B 1 479 ? -4.579 19.790 -18.727 1.00 84.85 479 ASN B N 1
ATOM 7318 C CA . ASN B 1 479 ? -4.083 18.441 -19.008 1.00 77.94 479 ASN B CA 1
ATOM 7319 C C . ASN B 1 479 ? -4.900 17.415 -18.227 1.00 68.42 479 ASN B C 1
ATOM 7320 O O . ASN B 1 479 ? -6.043 17.694 -17.886 1.00 68.06 479 ASN B O 1
ATOM 7325 N N . VAL B 1 480 ? -4.352 16.233 -17.947 1.00 72.22 480 VAL B N 1
ATOM 7326 C CA . VAL B 1 480 ? -5.243 15.100 -17.631 1.00 79.31 480 VAL B CA 1
ATOM 7327 C C . VAL B 1 480 ? -5.201 14.484 -16.200 1.00 75.32 480 VAL B C 1
ATOM 7328 O O . VAL B 1 480 ? -4.148 14.362 -15.569 1.00 67.79 480 VAL B O 1
ATOM 7332 N N . GLU B 1 481 ? -6.398 14.094 -15.746 1.00 76.77 481 GLU B N 1
ATOM 7333 C CA . GLU B 1 481 ? -6.708 13.481 -14.446 1.00 62.04 481 GLU B CA 1
ATOM 7334 C C . GLU B 1 481 ? -6.712 14.503 -13.323 1.00 68.42 481 GLU B C 1
ATOM 7335 O O . GLU B 1 481 ? -7.613 14.496 -12.482 1.00 64.33 481 GLU B O 1
#

Organism: NCBI:txid498356

Radius of gyration: 42.31 Å; Cα contacts (8 Å, |Δi|>4): 1513; chains: 2; bounding box: 68×76×155 Å

Foldseek 3Di:
DAQQQAAQDPVSNVVVVVVLCVLLVWADLFFPATKLDPDAFDLVVLLVQQLPDDDCVSLVQSLLFSLLRRQQIQFRLSLLSLCRHLNNLACLQCVCVVPVPLQCQCVVCLVVLLAEFDALVNLVSVLVSVVVSCVVSVSPDDDQQAADQAAQDQEAEADPVLLVVLVVLLVVLVVLLVVLLVLLVLLVCLLVQNVCCQVPSPVDHQCAADPVRQGSLLVSNLVCCSPVHPCSLVSNVVSLVVLLVVCVVCVPPDDDPPSVVSSVVNVVSSVSNSVSNVSVSVCSRQFEDALLSSLLSLLCNQLPHHSGRLLVVQQLLQVCQLRVCADPNQLVVLVPDPDSSSVSSVVQARDPNYDDQPSRSHNNGDHSVSVLSNSSNRHQQSSVHRSCSSVTGRRNQSLLRGDSDCSSRGSSSVSLSSSVSSDVSNDDCVPHSDDSSSSNQLCVSLPNSHSSYNSPSHHDDSSNHDYD/DAFQQADADVVRSVVVVVVVCVVLVWAPQWFQATWQDPDQFDLVVLLVVLLVDDDVVSLLQSLLFLLLRRQFIQFRQSLLSLLRHLNNLALLQCVCVVCCPLQVLCVVCQVVLLFAFDQLVNLVSLQVVLVVSCVVSVRDDDDQQAADQAAFDQDFDAPPVCQVVLVVLLVVVVVPLVCDVLLLVLLVCLLVQNVCCCVPRPPDHNQPCDDPRQRSNLVSVLVNCQQPHVCSLVSSVVNLVVLLVVCVVPVVVDDPCVSVVSSVVNVVSSVSNNVVNSVRSSSLLLRQDAQLSNLLSVLCNQLPHHSVCLLVVLALLQVCQLRSQLDVNQLVCLVPDPDSSSVSSVVLARDPNHDDFDSRRRNSGDHSVCVLSNSSNRRQQRRVHRSCNSSGGGGNQSLLRTDSDVVSNGSSSVSLSSSVSSCVSNDPVVPSDDSSSVSSQCVSLPNSHSSYRSSSHRYDSDHDD

InterPro domains:
  IPR003486 Nucleocapsid N protein [PF02477] (1-442)
  IPR003486 Nucleocapsid N protein [PIRSF003950] (1-483)

Nearest PDB structures (foldseek):
  4xzc-assembly1_A  TM=1.002E+00  e=5.850E-72  Kupe virus
  4xzc-assembly2_B  TM=8.123E-01  e=3.805E-60  Kupe virus
  5a97-assembly1_A  TM=8.195E-01  e=1.028E-45  Hazara virus
  4xze-assembly2_B  TM=8.200E-01  e=1.758E-45  Hazara virus
  4xze-assembly1_A  TM=8.140E-01  e=2.144E-44  Hazara virus

Sequence (933 aa):
MENQIKANTKKEYDEWFKPYAEKTHLKSVLTNSASFCDALPDLSIFEVKMGLATDDREKDSIYACAMVEATKFCAPIYECGWACCTGMVENGLKWFDKNKDVIKLWDGKYSDLMKNVPEPEQLVAYQRAAQKWRQDNKFEINQYTRSLTHSVQADYKVPGEYAVEVKEMLSDMVRRRNILLNHVNWGRELAAGKFQVVFNPPWGDINKTGRSGIPLAVTSMVKVAELDGHKRLEDIRKTLLDLKKWIEDNKDELEDGKGDELVKTLTKQLADAIELAKKSSALRAQGAQIDSIFSSYYWAWKAGITPVTFPTLSQFLFEMGQGPRGGKKMIKALTNTPLKWGKKIISLFAEDDFNGNKLYMHPGVLTAGRMSEMGACFGVVPVSNPEDAVLGSGHSKSLLNYKIDTNAGNPCAKEIVQLFRIQKAGFDLDSMDIVASEHLLHQSLVGKRCHFQNAYKVKGNATNVEIVMENQIKANTKKEYDEWFKPYAEKTHLKSVLTNSASFCDALPDLSIFEVKMGLATDDREKDSIYACAMVEATKFCAPIYECGWACCTGMVENGLKWFDKNKDVIKLWDGKYSDLMKNVPEPEQLVAYQRAAQKWRQDNKFEINQYTRSLTHSVQADYKVPGEYAVEVKEMLSDMVRRRNISREHVNWGRELAAGKFQVVFNPPWGDINKTGRSGIPLAVTSMVKVAELDGHKRLEDIRKTLLDLKKWIEDNKDELEDGKGDELVKTLTKQLADAIELAKKSSALRAQGAQIDSIFSSYYWAWKAGITPVTFPTLSQFLFEMGQGPRGGKKMIKALTNTPLKWGKKIISLFAEDDFNGNKLYMHPGVLTAGRMSEMGACFGVVPVSNPEDAVLGSGHSKSLLNYKIDTNAGNPCAKEIVQLFRIQKAGFDLDMDIVASEHLLHQSLVGKRCHFQNAYKVKGNATNVE

B-factor: mean 51.36, std 14.87, range [18.43, 128.95]

Solvent-accessible surface area: 42389 Å² total; per-residue (Å²): 177,87,13,59,0,122,1,104,66,88,154,70,0,54,113,44,29,134,73,8,22,105,134,7,80,34,78,62,87,23,1,27,7,28,0,23,4,106,64,51,31,93,1,47,103,28,58,95,120,1,51,144,16,118,63,77,192,73,31,80,50,7,36,37,36,0,20,12,72,1,0,54,80,0,4,0,2,36,3,0,0,12,0,0,1,31,5,7,0,79,71,0,8,96,5,0,95,162,14,98,114,51,0,117,74,2,14,52,123,16,81,59,3,31,83,52,57,10,68,18,12,12,12,9,10,0,16,156,0,0,35,76,0,4,128,73,19,157,0,62,25,36,101,38,0,126,19,22,92,84,68,22,115,78,72,13,95,3,33,58,130,24,14,105,35,1,108,78,0,20,71,23,14,66,96,39,60,78,113,33,85,148,92,57,102,9,0,31,67,0,5,64,23,100,36,108,30,4,98,120,14,98,34,36,93,15,86,97,68,38,104,54,47,32,35,32,0,1,16,0,1,9,81,5,8,85,126,80,33,73,73,76,3,101,50,1,111,140,4,12,107,79,0,113,111,121,12,112,82,43,67,142,152,45,128,114,53,129,1,112,99,31,22,140,22,0,75,121,6,5,53,47,0,41,78,21,2,102,28,20,47,27,21,128,11,55,2,14,45,27,8,1,0,0,0,0,0,0,0,0,43,70,1,42,9,60,57,131,27,0,4,45,0,0,51,37,0,3,65,21,2,55,13,65,77,34,42,176,125,2,59,136,40,0,57,105,25,133,67,170,8,0,124,103,0,38,81,11,26,9,78,128,110,20,99,40,36,68,30,16,4,0,2,0,1,0,26,30,55,35,1,39,11,0,0,0,0,0,0,7,0,0,0,14,61,8,82,53,1,64,108,2,4,9,5,26,16,0,0,2,0,2,42,34,62,88,141,28,16,0,0,1,1,45,0,0,0,16,0,6,66,0,9,81,50,7,48,94,18,100,91,48,80,78,4,34,0,8,67,7,2,26,14,2,9,11,8,16,67,0,1,0,7,8,8,48,125,20,144,63,50,4,12,116,11,126,11,84,167,112,9,65,0,115,4,108,76,77,133,70,0,61,88,51,32,137,42,15,24,126,132,11,103,40,74,68,107,24,0,28,14,24,0,24,3,107,68,48,27,92,0,54,106,30,54,92,98,0,51,143,13,115,62,79,200,70,35,88,48,3,35,37,31,0,18,10,63,0,0,46,75,0,4,1,6,35,2,0,1,8,0,1,0,38,8,7,0,78,59,0,8,88,3,0,79,142,16,102,101,47,1,118,78,0,32,67,107,10,74,47,1,33,78,45,65,6,96,70,99,14,4,59,9,0,1,141,0,0,27,73,0,3,141,66,13,166,0,53,28,38,118,32,0,94,17,24,90,70,54,25,126,53,92,21,100,2,26,57,123,24,18,103,27,5,104,79,0,28,68,14,29,76,116,70,100,115,176,101,142,94,40,6,75,6,0,81,52,0,5,68,28,106,42,123,25,2,84,126,10,72,22,40,88,21,67,104,70,32,236,81,49,48,30,30,0,0,51,3,0,20,73,0,1,34,18,44,19,68,133,70,3,73,53,0,94,53,4,11,113,81,0,94,129,88,10,107,94,46,62,146,135,46,135,142,51,108,5,104,82,21,30,159,26,0,74,127,5,4,49,46,0,36,104,70,3,127,70,11,40,20,41,74,44,44,2,14,46,37,4,6,0,0,0,0,0,0,0,0,44,64,0,38,7,72,50,136,27,0,2,50,0,0,53,46,0,2,68,16,1,51,11,75,110,35,36,89,62,3,58,142,41,0,64,107,35,128,57,182,12,0,108,108,0,44,81,14,26,7,72,135,119,17,92,59,61,60,76,52,4,0,0,0,0,0,23,33,51,39,2,39,10,0,0,0,1,0,0,5,2,0,0,12,73,18,115,55,1,72,100,2,3,8,6,22,23,1,0,2,1,1,40,22,59,87,127,19,16,0,0,1,1,37,0,1,1,19,0,4,66,0,7,81,46,10,47,117,9,87,98,77,64,5,37,0,10,59,4,2,65,14,1,31,19,9,12,76,0,4,0,11,6,5,55,98,5,78,20,41,16,33,51,106,74

Secondary structure (DSSP, 8-state):
-------SSHHHHHHHHHHHHHHHT-B-SSBSS-BS-SS----HHHHHHHHT--SHHHHHHHHHHHHHHHHTT-S-HHHHHHHHSHHHHHHHHHHHHH-TTTSHHHHTTHHHHTTBPPPHHHHHHHHHHHHHHHHHTT---SGGGSBP-SB--SEE---HHHHHHHHHHHHHHHHHHHHHH--HHHHHHHHTT-GGGGGS-TTS-TT-B-GGG-BHHHHHHHHHHHHH-TTHHHHHHHHHHHHHHHHHH-GGGS-SSTTHHHHHHHHHHHHHHHHHHHHHHHHHHH-----HHHHHHHHHHHHT--TTTHHHHHHHHHHHTTTT--HHHHHHHHHH-SSHHHHHHHTTBPPS--BS-GGGS-TTSB-STTHHHHHHHHSSS-TTSGGGGGG----GGGGGGB---TTTT-HHHHHHHHHHHHHHHH--GGG-S--HHHHHHHHHHTT-SSTTSB-TT-BS-SSS-EE-/-------SSHHHHHHHHHHHHHTTT-B-SSBSS-BS-SS----HHHHHHHHH--SHHHHHHHHHHHHHHHHTTTS-HHHHHHTTSHHHHHHHHHTTGGGHHHHHHHHTTHHHHTTSPPPHHHHHHHHHHHHHHHHHTT---SGGGPBP-----S-----HHHHHHHHHHHHHHHHHHT--HHHHHHHHHHHTT-GGGGTS-TTS-TT-B-TTS-BHHHHHHHHHHHHH-TTHHHHHHHHHHHHHHHHHHTGGGS-TTTTHHHHHHHHHHHHHHHHHTTS-HHHHHHHS---HHHHHHHHHHHHT--TTTHHHHHHHHHHHTTTT-TTHHHHHHHHH-SSHHHHHHHHTBPPSS-SS-STTS-TT-B-TTTHHHHHHHHSSS-TTSGGGGGG----GGGGGGB---GGGT-HHHHHHHHHHHHHHHH--------HHHHHHHHHHHT-SSTTSB-TT----S----

CATH classification: 1.20.58.1110